Protein AF-A0A921FTU8-F1 (afdb_monomer)

Solvent-accessible surface area (backbone atoms only — not comparable to full-atom values): 65992 Å² total; per-residue (Å²): 130,92,87,84,84,87,83,89,87,84,89,86,88,87,86,82,91,85,81,86,84,86,82,91,87,78,94,83,91,87,80,87,89,80,90,78,90,86,86,88,88,89,86,81,83,89,83,89,82,88,87,81,86,85,82,85,90,82,89,89,85,85,90,85,89,83,91,80,90,80,89,87,92,84,90,87,83,90,84,88,86,88,88,89,90,85,87,83,89,81,88,86,88,88,86,87,87,86,80,88,88,82,90,81,88,84,89,75,92,68,71,59,60,34,36,88,87,40,73,89,43,66,55,63,99,48,71,25,86,81,51,59,52,71,18,27,29,50,27,85,58,27,30,28,39,78,88,62,84,47,40,27,35,31,69,73,40,48,74,57,78,51,53,68,60,66,23,48,100,94,46,75,35,55,92,32,52,58,31,76,72,43,95,61,67,74,44,38,37,44,59,52,53,50,47,51,50,51,32,50,51,56,51,51,56,56,52,55,67,71,56,76,83,64,73,98,75,80,85,88,85,81,90,84,86,83,88,83,84,86,83,83,87,78,89,78,89,76,90,79,87,80,86,84,85,85,86,83,88,80,85,89,81,92,79,87,83,90,80,89,79,89,89,84,91,87,80,89,82,91,85,87,80,90,84,90,88,88,88,80,88,81,87,87,83,91,88,86,83,73,90,81,69,83,74,77,53,34,100,51,46,19,33,69,52,70,52,71,78,40,41,17,33,20,23,59,82,69,49,76,65,19,29,39,29,38,46,26,37,53,46,38,51,87,38,52,80,54,43,60,70,39,35,60,69,48,64,48,68,26,38,35,31,33,52,26,29,42,64,77,48,67,33,84,25,27,53,62,55,51,54,47,31,61,74,70,69,46,44,29,26,35,32,37,44,50,70,56,90,40,33,69,50,19,25,44,28,19,50,33,52,54,51,50,35,54,75,58,74,49,54,67,86,68,44,54,39,42,44,32,43,32,64,80,74,74,101,54,55,38,73,50,47,50,40,22,54,52,30,20,52,49,44,32,42,77,73,64,41,75,61,63,28,31,28,38,43,44,70,41,46,75,56,38,43,56,43,77,69,46,31,59,37,49,34,36,35,38,47,81,43,35,55,84,81,74,72,69,62,78,43,71,70,39,70,33,33,40,35,38,32,69,75,32,79,50,51,43,43,66,70,58,35,35,32,26,41,34,24,17,68,34,71,54,97,62,78,73,59,70,88,44,68,31,73,73,78,60,41,63,52,82,75,39,59,74,55,84,76,80,71,47,45,26,24,47,14,34,42,48,86,72,26,31,30,21,47,27,41,65,93,55,52,68,61,64,75,40,60,31,21,29,30,67,45,75,78,46,47,36,39,29,30,34,39,43,73,45,94,90,70,34,30,40,40,27,31,66,52,45,67,23,22,47,26,40,54,92,62,54,95,43,81,69,33,55,27,20,31,29,73,76,74,87,48,62,39,36,29,31,39,43,19,54,65,54,41,71,26,26,31,47,28,37,67,80,56,61,36,24,47,27,34,55,94,54,53,83,51,72,69,33,47,30,22,31,27,71,38,52,86,52,53,38,36,29,30,39,69,13,29,65,77,62,81,75,55,86,51,43,24,33,45,22,41,64,83,38,85,60,24,20,46,28,35,64,94,59,60,62,59,68,73,45,54,26,20,26,28,65,73,76,56,50,48,38,37,27,33,36,57,42,76,57,17,50,44,26,28,34,43,24,33,63,67,52,68,22,25,44,24,37,56,96,49,54,70,56,69,66,41,44,28,15,29,29,71,87,75,86,53,46,30,39,29,34,34,34,37,71,55,56,98,82,26,38,25,46,26,30,52,51,40,35,28,20,45,26,33,61,94,56,45,72,46,72,69,37,54,30,19,28,28,72,87,75,84,48,60,37,37,20,26,33,76,45,66,51,58,77,75,65,52,55,86,72,81,79,52,73,66,58,55,52,44,52,54,12,48,72,29,41,80,62,55,75,72,45,63,27,22,45,14,37,48,77,46,70,61,30,24,46,26,38,49,92,61,48,73,56,69,67,32,42,31,22,28,28,62,75,38,59,53,43,37,37,25,31,37,35,41,66,54,98,50,22,34,33,33,43,26,30,64,60,59,71,24,28,53,22,41,66,83,61,60,72,50,74,72,34,51,29,18,29,30,73,80,74,93,60,91,56,79,75,43,29,30,45,29,26,28,49,38,68,53,101,65,29,37,28,40,23,34,57,70,41,69,66,24,22,46,27,44,55,73,92,55,78,48,76,67,24,56,31,22,26,30,65,67,76,81,49,51,47,33,16,28,40,78,36,74,63,68,58,41,49,64,16,22,54,30,33,12,54,66,32,52,76,68,60,74,70,44,81,36,48,41,15,33,63,72,46,68,65,27,22,54,25,37,52,91,58,61,80,55,65,72,35,45,32,23,31,30,62,74,77,86,54,44,40,40,27,31,36,35,43,67,50,98,60,21,36,34,31,44,23,33,64,69,66,71,25,22,48,24,36,46,93,63,52,91,45,79,64,33,46,29,18,30,29,74,79,75,90,48,47,40,35,26,26,29,51,43,68,61,86,86,25,29,32,40,22,31,36,54,30,48,66,26,22,50,26,37,49,92,59,50,93,46,75,71,29,49,30,23,32,27,66,74,75,87,49,48,41,36,27,32,31,99

Radius of gyration: 46.79 Å; Cα contacts (8 Å, |Δi|>4): 2521; chains: 1; bounding box: 138×136×117 Å

Organism: NCBI:txid218139

pLDDT: mean 79.24, std 24.67, range [23.8, 98.69]

Secondary structure (DSSP, 8-state):
---------------------------------------------------------------------------------------------------------------TTB-SSSTTSBPPS---TTS-TTSEEEETTEEE-TTS--EEETTT-PBP--HHHH-BTTBPPPTTTTTTT-----EEHHHHHHHHHHHHHHHHHHHHHHHTTS--------------------------------------------------------------------------PPP-------TTS-EEEEETTEEEEE-TTS-EEEEEEEEEEEE-GGG-S--HHHHHHTT--EEEEEEEETTTEE-TTHHHHHHHHHHHT--EEEEEE---SSHHHHHHHHHHHHHHHHHTT--TTT-SSPEEEE--S----HHHHHHHHHHHHHHHHTTT---EEEEEEHHHHHTTT-SHHHHHHEEEEE--SSS------SSTT-EEEEEEEEEEEETTEEEEEEEEEEEESS--SSS--SSS--TTTT--GGGSPBP---SEEEEEEETGGGS-EEEE-GGG---TTEEPEEEE----GGGEEEEEE-TTS-EEEEETTT-PEEEEGGG---TTEEEEEE-----GGGEEEEEE-STT-EEEEETTSS-EEEEGGG---TTPBEEEE-----GGG-EEEEESS----SSEEEEEESS-TTEEEE-GGG---TTEEPEEEE----GGG-EEEEEEETTEEEEEETTT-PEEEEGGG--STT-BEEEE-----GGG-EEEEEEETTEEEEEETTT--EEE-GGG--STT-B-EEE----SGGG-EEEEEE-GGGGS-PPPPHHHHHHHHHHHHTTSS-SEEEEEEETTEEEEEEEEGGG--STTPBEEEEE----GGG-EEEEE-SSS-EEEEETTT--EEEETTSS--TTEEEEEEPPP---SGGGGGG-EEEEEETTEEEEEESS-TTEEEEE-GGG-STT-BEEEEE----GGGEEEEEPPP-HHHHHHHHHHHHTTSS-SEEE--EETTEEEEEEEEGGG--STTPBEEEEE----GGG-EEEEE-TT--EEEEETTT--EEEEGGG---TT-BEEEE-----GGG-EEEEEETTEEEEEESS-TTEEEEEGGG--STTEEEEEEE----GGG-EE-

Foldseek 3Di:
DDDDDDDDDDDDDDDDDDDDDDDDDDDDDDDDDDDDDDDDDDDDDDDDDDDDDDDDDDDDDDDDDDDDDDDDDDDDDDDDDDDDDDDDDDDDDDDDDDDDDDDDDDDDPQPLQAAPQGSPAGQAPAADPLDDQQWWDLANQWTAHPVRQWIAGGHHRDTDPPCQDQNDPVGGHDSCVSHVNDDDDTDGNNSSVVSVVVVVVVVVVVVVVVVPPDDPDDDDDDDDDDDDDDDDDDDDDDDDDDDDDDDDDDDDDDDDDDDDDDDDDDDDDDDDDDDDDDDDDDDDDDDDDDDDAAFDAAPQQFHWDADFPGIFTAFNVRHGQFHPWAKEWEDFCVQPQFPLVQLLVNRHQAYEYEQAEFLDGGGPCRLNVLVSCLVSVRAYEYEYEYPDQALVSLLSSLVSVVVSCVVSVHDLVSHLAAYEYEDDDDQDALVRVVSSVVSSQVSNVVRPNPRYAYEYEPVCCVHRNPDLVSLDRHAEYEDQHRHDPDDSNVDQFHWHKYQHDQQDDGGRGPGTITIIITWGNDDDPHTRPSPFDDPVVGDQLVPFDFDDDDFAKKFWAFPQLHRQKTWFQPPLDLDWPGFIAIAGFPLDQRRIWTWDQDPVRWTQIARRSNRWTFFQPVLDPDAFGTTITHHDDPDLRRTWTWGDLAQQKTWTHRSSGRWTWFFPVSDNDGGGGIGIHTDRSDSRRIIHIFHSPADADQAKWWKAQPVGRQWTWFQPPLDQDAPRFIFIDGPPLDLRRIWHWDDSHRQKTWIARRSNRFTFFFPPLDLDWFTTGTTHHDDSDLRRMWGWDDLPPQWIWTAGRSNRWTWFQVVLDNDHPRTITTHHPPSDSRRIIHIGDDDPVSNPDDDDDQLRVLLQLLQVQLVVDDFAKWQWAQLVDRQWTFFFPVLDLDFFGFTFIAGQQQDLRRMWGWDADPSNWIWTARRSRRWTWFQPVLAADAFRTIHTHHQDPDPDSSNQRRTWRFHQDPSATFTAGSRGSQWTFFFPPVDPYGGTGIGIHGDPPPSRRHTDIHDRDWFLRSLLSNLQVQLPVDDFDKDAWAFLLDRQKTFFFPVLDQDFVGFTAIAGDDPDLRRIWGWDADPSRWTATARRSHRWTFFFPPNDPDAFTFTHTHHDDPDQRRTWRWDDDDQWTATAGSRTSQWTFFFPVLDPDHGGTTHIHGDPPDSRRTIHD

Nearest PDB structures (foldseek):
  3pg0-assembly1_A  TM=9.796E-01  e=5.483E-13  synthetic construct
  4kru-assembly1_A  TM=9.065E-01  e=3.575E-11  Clostridium phage phiSM101
  5a6s-assembly1_A-2  TM=8.808E-01  e=1.657E-10  Clostridium phage phiCTP1
  4jz5-assembly1_A  TM=7.847E-01  e=6.551E-10  Listeria phage P40
  3vsf-assembly4_D  TM=4.181E-01  e=1.705E-11  Acetivibrio thermocellus ATCC 27405

Mean predicted aligned error: 22.76 Å

InterPro domains:
  IPR000772 Ricin B, lectin domain [PF14200] (589-677)
  IPR000772 Ricin B, lectin domain [PF14200] (684-776)
  IPR000772 Ricin B, lectin domain [PF14200] (783-836)
  IPR000772 Ricin B, lectin domain [PF14200] (864-941)
  IPR000772 Ricin B, lectin domain [PF14200] (1070-1157)
  IPR000772 Ricin B, lectin domain [SM00458] (553-690)
  IPR000772 Ricin B, lectin domain [SM00458] (699-836)
  IPR000772 Ricin B, lectin domain [SM00458] (867-1010)
  IPR000772 Ricin B, lectin domain [SM00458] (1034-1168)
  IPR002053 Glycoside hydrolase, family 25 [PF01183] (330-509)
  IPR002053 Glycoside hydrolase, family 25 [PS51904] (325-533)
  IPR017853 Glycoside hydrolase superfamily [SSF51445] (328-521)
  IPR035992 Ricin B-like lectins [SSF50370] (549-689)
  IPR035992 Ricin B-like lectins [SSF50370] (697-834)
  IPR035992 Ricin B-like lectins [SSF50370] (866-1009)
  IPR035992 Ricin B-like lectins [SSF50370] (1032-1168)

Structure (mmCIF, N/CA/C/O backbone):
data_AF-A0A921FTU8-F1
#
_entry.id   AF-A0A921FTU8-F1
#
loop_
_atom_site.group_PDB
_atom_site.id
_atom_site.type_symbol
_atom_site.label_atom_id
_atom_site.label_alt_id
_atom_site.label_comp_id
_atom_site.label_asym_id
_atom_site.label_entity_id
_atom_site.label_seq_id
_atom_site.pdbx_PDB_ins_code
_atom_site.Cartn_x
_atom_site.Cartn_y
_atom_site.Cartn_z
_atom_site.occupancy
_atom_site.B_iso_or_equiv
_atom_site.auth_seq_id
_atom_site.auth_comp_id
_atom_site.auth_asym_id
_atom_site.auth_atom_id
_atom_site.pdbx_PDB_model_num
ATOM 1 N N . MET A 1 1 ? -57.862 37.653 -20.161 1.00 36.50 1 MET A N 1
ATOM 2 C CA . MET A 1 1 ? -58.749 37.365 -21.316 1.00 36.50 1 MET A CA 1
ATOM 3 C C . MET A 1 1 ? -58.399 35.983 -21.881 1.00 36.50 1 MET A C 1
ATOM 5 O O . MET A 1 1 ? -57.249 35.609 -21.732 1.00 36.50 1 MET A O 1
ATOM 9 N N . VAL A 1 2 ? -59.371 35.253 -22.465 1.00 33.44 2 VAL A N 1
ATOM 10 C CA . VAL A 1 2 ? -59.263 34.396 -23.689 1.00 33.44 2 VAL A CA 1
ATOM 11 C C . VAL A 1 2 ? -57.941 33.604 -23.890 1.00 33.44 2 VAL A C 1
ATOM 13 O O . VAL A 1 2 ? -56.932 34.237 -24.154 1.00 33.44 2 VAL A O 1
ATOM 16 N N . ARG A 1 3 ? -57.821 32.259 -23.909 1.00 33.59 3 ARG A N 1
ATOM 17 C CA . ARG A 1 3 ? -58.668 31.028 -23.784 1.00 33.59 3 ARG A CA 1
ATOM 18 C C . ARG A 1 3 ? -57.742 29.907 -23.214 1.00 33.59 3 ARG A C 1
ATOM 20 O O . ARG A 1 3 ? -56.534 30.058 -23.312 1.00 33.59 3 ARG A O 1
ATOM 27 N N . GLY A 1 4 ? -58.173 28.763 -22.667 1.00 30.89 4 GLY A N 1
ATOM 28 C CA . GLY A 1 4 ? -59.513 28.198 -22.460 1.00 30.89 4 GLY A CA 1
ATOM 29 C C . GLY A 1 4 ? -59.489 26.964 -21.521 1.00 30.89 4 GLY A C 1
ATOM 30 O O . GLY A 1 4 ? -58.454 26.340 -21.323 1.00 30.89 4 GLY A O 1
ATOM 31 N N . LYS A 1 5 ? -60.639 26.666 -20.903 1.00 36.44 5 LYS A N 1
ATOM 32 C CA . LYS A 1 5 ? -60.862 25.777 -19.739 1.00 36.44 5 LYS A CA 1
ATOM 33 C C . LYS A 1 5 ? -60.859 24.249 -20.008 1.00 36.44 5 LYS A C 1
ATOM 35 O O . LYS A 1 5 ? -61.362 23.810 -21.028 1.00 36.44 5 LYS A O 1
ATOM 40 N N . HIS A 1 6 ? -60.442 23.497 -18.978 1.00 30.86 6 HIS A N 1
ATOM 41 C CA . HIS A 1 6 ? -61.008 22.253 -18.388 1.00 30.86 6 HIS A CA 1
ATOM 42 C C . HIS A 1 6 ? -61.635 21.083 -19.209 1.00 30.86 6 HIS A C 1
ATOM 44 O O . HIS A 1 6 ? -62.638 21.247 -19.885 1.00 30.86 6 HIS A O 1
ATOM 50 N N . ALA A 1 7 ? -61.199 19.869 -18.808 1.00 28.48 7 ALA A N 1
ATOM 51 C CA . ALA A 1 7 ? -61.987 18.665 -18.429 1.00 28.48 7 ALA A CA 1
ATOM 52 C C . ALA A 1 7 ? -62.509 17.613 -19.457 1.00 28.48 7 ALA A C 1
ATOM 54 O O . ALA A 1 7 ? -63.296 17.896 -20.347 1.00 28.48 7 ALA A O 1
ATOM 55 N N . LYS A 1 8 ? -62.095 16.351 -19.193 1.00 31.92 8 LYS A N 1
ATOM 56 C CA . LYS A 1 8 ? -62.858 15.079 -18.982 1.00 31.92 8 LYS A CA 1
ATOM 57 C C . LYS A 1 8 ? -64.395 15.051 -19.213 1.00 31.92 8 LYS A C 1
ATOM 59 O O . LYS A 1 8 ? -65.029 16.059 -18.919 1.00 31.92 8 LYS A O 1
ATOM 64 N N . PRO A 1 9 ? -65.031 13.852 -19.368 1.00 52.84 9 PRO A N 1
ATOM 65 C CA . PRO A 1 9 ? -64.531 12.513 -19.785 1.00 52.84 9 PRO A CA 1
ATOM 66 C C . PRO A 1 9 ? -65.474 11.767 -20.783 1.00 52.84 9 PRO A C 1
ATOM 68 O O . PRO A 1 9 ? -66.572 12.238 -21.048 1.00 52.84 9 PRO A O 1
ATOM 71 N N . SER A 1 10 ? -65.134 10.541 -21.228 1.00 27.03 10 SER A N 1
ATOM 72 C CA . SER A 1 10 ? -66.134 9.453 -21.382 1.00 27.03 10 SER A CA 1
ATOM 73 C C . SER A 1 10 ? -65.519 8.042 -21.484 1.00 27.03 10 SER A C 1
ATOM 75 O O . SER A 1 10 ? -64.324 7.876 -21.699 1.00 27.03 10 SER A O 1
ATOM 77 N N . GLN A 1 11 ? -66.387 7.058 -21.270 1.00 32.41 11 GLN A N 1
ATOM 78 C CA . GLN A 1 11 ? -66.238 5.612 -21.081 1.00 32.41 11 GLN A CA 1
ATOM 79 C C . GLN A 1 11 ? -65.786 4.872 -22.372 1.00 32.41 11 GLN A C 1
ATOM 81 O O . GLN A 1 11 ? -65.835 5.418 -23.467 1.00 32.41 11 GLN A O 1
ATOM 86 N N . THR A 1 12 ? -65.308 3.624 -22.320 1.00 29.28 12 THR A N 1
ATOM 87 C CA . 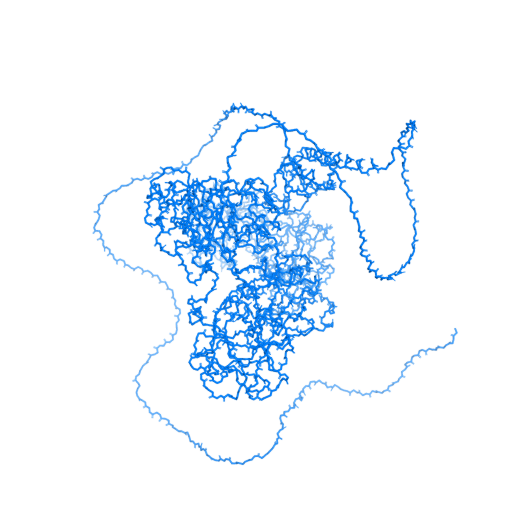THR A 1 12 ? -66.148 2.425 -22.093 1.00 29.28 12 THR A CA 1
ATOM 88 C C . THR A 1 12 ? -65.446 1.376 -21.220 1.00 29.28 12 THR A C 1
ATOM 90 O O . THR A 1 12 ? -64.222 1.342 -21.121 1.00 29.28 12 THR A O 1
ATOM 93 N N . VAL A 1 13 ? -66.240 0.554 -20.530 1.00 30.91 13 VAL A N 1
ATOM 94 C CA . VAL A 1 13 ? -65.801 -0.444 -19.546 1.00 30.91 13 VAL A CA 1
ATOM 95 C C . VAL A 1 13 ? -65.739 -1.832 -20.173 1.00 30.91 13 VAL A C 1
ATOM 97 O O . VAL A 1 13 ? -66.721 -2.262 -20.763 1.00 30.91 13 VAL A O 1
ATOM 100 N N . GLU A 1 14 ? -64.687 -2.593 -19.870 1.00 29.75 14 GLU A N 1
ATOM 101 C CA . GLU A 1 14 ? -64.863 -4.025 -19.619 1.00 29.75 14 GLU A CA 1
ATOM 102 C C . GLU A 1 14 ? -63.946 -4.503 -18.480 1.00 29.75 14 GLU A C 1
ATOM 104 O O . GLU A 1 14 ? -62.879 -3.937 -18.230 1.00 29.75 14 GLU A O 1
ATOM 109 N N . LYS A 1 15 ? -64.403 -5.500 -17.717 1.00 32.59 15 LYS A N 1
ATOM 110 C CA . LYS A 1 15 ? -63.684 -6.090 -16.576 1.00 32.59 15 LYS A CA 1
ATOM 111 C C . LYS A 1 15 ? -63.293 -7.522 -16.929 1.00 32.59 15 LYS A C 1
ATOM 113 O O . LYS A 1 15 ? -64.138 -8.245 -17.434 1.00 32.59 15 LYS A O 1
ATOM 118 N N . VAL A 1 16 ? -62.118 -7.975 -16.481 1.00 28.56 16 VAL A N 1
ATOM 119 C CA . VAL A 1 16 ? -61.953 -9.073 -15.495 1.00 28.56 16 VAL A CA 1
ATOM 120 C C . VAL A 1 16 ? -60.464 -9.431 -15.333 1.00 28.56 16 VAL A C 1
ATOM 122 O O . VAL A 1 16 ? -59.635 -9.211 -16.209 1.00 28.56 16 VAL A O 1
ATOM 125 N N . LYS A 1 17 ? -60.128 -9.938 -14.142 1.00 29.72 17 LYS A N 1
ATOM 126 C CA . LYS A 1 17 ? -58.794 -10.343 -13.678 1.00 29.72 17 LYS A CA 1
ATOM 127 C C . LYS A 1 17 ? -58.061 -11.287 -14.651 1.00 29.72 17 LYS A C 1
ATOM 129 O O . LYS A 1 17 ? -58.633 -12.289 -15.074 1.00 29.72 17 LYS A O 1
ATOM 134 N N . LYS A 1 18 ? -56.743 -11.102 -14.794 1.00 27.44 18 LYS A N 1
ATOM 135 C CA . LYS A 1 18 ? -55.792 -12.218 -14.949 1.00 27.44 18 LYS A CA 1
ATOM 136 C C . LYS A 1 18 ? -54.657 -12.101 -13.934 1.00 27.44 18 LYS A C 1
ATOM 138 O O . LYS A 1 18 ? -53.816 -11.214 -14.023 1.00 27.44 18 LYS A O 1
ATOM 143 N N . THR A 1 19 ? -54.649 -13.020 -12.977 1.00 29.17 19 THR A N 1
ATOM 144 C CA . THR A 1 19 ? -53.510 -13.329 -12.105 1.00 29.17 19 THR A CA 1
ATOM 145 C C . THR A 1 19 ? -52.783 -14.557 -12.639 1.00 29.17 19 THR A C 1
ATOM 147 O O . THR A 1 19 ? -53.428 -15.584 -12.831 1.00 29.17 19 THR A O 1
ATOM 150 N N . SER A 1 20 ? -51.455 -14.456 -12.736 1.00 26.62 20 SER A N 1
ATOM 151 C CA . SER A 1 20 ? -50.493 -15.573 -12.709 1.00 26.62 20 SER A CA 1
ATOM 152 C C . SER A 1 20 ? -50.451 -16.571 -13.886 1.00 26.62 20 SER A C 1
ATOM 154 O O . SER A 1 20 ? -51.373 -16.703 -14.682 1.00 26.62 20 SER A O 1
ATOM 156 N N . THR A 1 21 ? -49.335 -17.316 -13.896 1.00 26.84 21 THR A N 1
ATOM 157 C CA . THR A 1 21 ? -49.123 -18.633 -14.534 1.00 26.84 21 THR A CA 1
ATOM 158 C C . THR A 1 21 ? -48.670 -18.673 -16.009 1.00 26.84 21 THR A C 1
ATOM 160 O O . THR A 1 21 ? -49.468 -18.746 -16.932 1.00 26.84 21 THR A O 1
ATOM 163 N N . VAL A 1 22 ? -47.338 -18.749 -16.165 1.00 32.06 22 VAL A N 1
ATOM 164 C CA . VAL A 1 22 ? -46.559 -19.577 -17.121 1.00 32.06 22 VAL A CA 1
ATOM 165 C C . VAL A 1 22 ? -46.894 -19.523 -18.629 1.00 32.06 22 VAL A C 1
ATOM 167 O O . VAL A 1 22 ? -47.724 -20.279 -19.120 1.00 32.06 22 VAL A O 1
ATOM 170 N N . LEU A 1 23 ? -46.049 -18.805 -19.382 1.00 25.78 23 LEU A N 1
ATOM 171 C CA . LEU A 1 23 ? -45.351 -19.342 -20.569 1.00 25.78 23 LEU A CA 1
ATOM 172 C C . LEU A 1 23 ? -43.837 -19.254 -20.259 1.00 25.78 23 LEU A C 1
ATOM 174 O O . LEU A 1 23 ? -43.422 -18.260 -19.669 1.00 25.78 23 LEU A O 1
ATOM 178 N N . ALA A 1 24 ? -42.945 -20.223 -20.493 1.00 28.45 24 ALA A N 1
ATOM 179 C CA . ALA A 1 24 ? -42.876 -21.346 -21.441 1.00 28.45 24 ALA A CA 1
ATOM 180 C C . ALA A 1 24 ? -42.549 -20.938 -22.893 1.00 28.45 24 ALA A C 1
ATOM 182 O O . ALA A 1 24 ? -43.434 -20.625 -23.683 1.00 28.45 24 ALA A O 1
ATOM 183 N N . ALA A 1 25 ? -41.257 -21.000 -23.232 1.00 26.69 25 ALA A N 1
ATOM 184 C CA . ALA A 1 25 ? -40.729 -21.012 -24.596 1.00 26.69 25 ALA A CA 1
ATOM 185 C C . ALA A 1 25 ? -39.486 -21.924 -24.619 1.00 26.69 25 ALA A C 1
ATOM 187 O O . ALA A 1 25 ? -38.458 -21.599 -24.026 1.00 26.69 25 ALA A O 1
ATOM 188 N N . THR A 1 26 ? -39.611 -23.099 -25.235 1.00 27.11 26 THR A N 1
ATOM 189 C CA . THR A 1 26 ? -38.604 -24.179 -25.236 1.00 27.11 26 THR A CA 1
ATOM 190 C C . THR A 1 26 ? -38.064 -24.404 -26.659 1.00 27.11 26 THR A C 1
ATOM 192 O O . THR A 1 26 ? -38.612 -23.876 -27.622 1.00 27.11 26 THR A O 1
ATOM 195 N N . PHE A 1 27 ? -36.964 -25.154 -26.786 1.00 30.55 27 PHE A N 1
ATOM 196 C CA . PHE A 1 27 ? -36.264 -25.498 -28.033 1.00 30.55 27 PHE A CA 1
ATOM 197 C C . PHE A 1 27 ? -37.145 -25.894 -29.239 1.00 30.55 27 PHE A C 1
ATOM 199 O O . PHE A 1 27 ? -38.033 -26.732 -29.114 1.00 30.55 27 PHE A O 1
ATOM 206 N N . ALA A 1 28 ? -36.730 -25.438 -30.427 1.00 27.09 28 ALA A N 1
ATOM 207 C CA . ALA A 1 28 ? -36.763 -26.167 -31.707 1.00 27.09 28 ALA A CA 1
ATOM 208 C C . ALA A 1 28 ? -35.617 -25.596 -32.585 1.00 27.09 28 ALA A C 1
ATOM 210 O O . ALA A 1 28 ? -35.486 -24.376 -32.630 1.00 27.09 28 ALA A O 1
ATOM 211 N N . THR A 1 29 ? -34.626 -26.292 -33.167 1.00 30.00 29 THR A N 1
ATOM 212 C CA . THR A 1 29 ? -34.430 -27.610 -33.830 1.00 30.00 29 THR A CA 1
ATOM 213 C C . THR A 1 29 ? -34.691 -27.644 -35.337 1.00 30.00 29 THR A C 1
ATOM 215 O O . THR A 1 29 ? -35.775 -27.299 -35.795 1.00 30.00 29 THR A O 1
ATOM 218 N N . GLY A 1 30 ? -33.719 -28.191 -36.079 1.00 26.28 30 GLY A N 1
ATOM 219 C CA . GLY A 1 30 ? -33.867 -28.659 -37.459 1.00 26.28 30 GLY A CA 1
ATOM 220 C C . GLY A 1 30 ? -32.517 -28.987 -38.130 1.00 26.28 30 GLY A C 1
ATOM 221 O O . GLY A 1 30 ? -31.570 -28.240 -37.918 1.00 26.28 30 GLY A O 1
ATOM 222 N N . VAL A 1 31 ? -32.349 -30.032 -38.955 1.00 29.80 31 VAL A N 1
ATOM 223 C CA . VAL A 1 31 ? -32.977 -31.378 -38.988 1.00 29.80 31 VAL A CA 1
ATOM 224 C C . VAL A 1 31 ? -32.128 -32.305 -39.902 1.00 29.80 31 VAL A C 1
ATOM 226 O O . VAL A 1 31 ? -31.289 -31.802 -40.640 1.00 29.80 31 VAL A O 1
ATOM 229 N N . MET A 1 32 ? -32.378 -33.627 -39.884 1.00 26.28 32 MET A N 1
ATOM 230 C CA . MET A 1 32 ? -31.685 -34.723 -40.623 1.00 26.28 32 MET A CA 1
ATOM 231 C C . MET A 1 32 ? -30.337 -35.162 -39.991 1.00 26.28 32 MET A C 1
ATOM 233 O O . MET A 1 32 ? -29.458 -34.330 -39.820 1.00 26.28 32 MET A O 1
ATOM 237 N N . ALA A 1 33 ? -30.147 -36.379 -39.442 1.00 29.17 33 ALA A N 1
ATOM 238 C CA . ALA A 1 33 ? -30.279 -37.783 -39.928 1.00 29.17 33 ALA A CA 1
ATOM 239 C C . ALA A 1 33 ? -28.901 -38.355 -40.385 1.00 29.17 33 ALA A C 1
ATOM 241 O O . ALA A 1 33 ? -28.034 -37.569 -40.739 1.00 29.17 33 ALA A O 1
ATOM 242 N N . VAL A 1 34 ? -28.561 -39.660 -40.353 1.00 29.17 34 VAL A N 1
ATOM 243 C CA . VAL A 1 34 ? -29.310 -40.942 -40.248 1.00 29.17 34 VAL A CA 1
ATOM 244 C C . VAL A 1 34 ? -28.485 -41.983 -39.433 1.00 29.17 34 VAL A C 1
ATOM 246 O O . VAL A 1 34 ? -27.263 -41.953 -39.519 1.00 29.17 34 VAL A O 1
ATOM 249 N N . SER A 1 35 ? -29.132 -42.974 -38.784 1.00 31.03 35 SER A N 1
ATOM 250 C CA . SER A 1 35 ? -28.581 -44.279 -38.286 1.00 31.03 35 SER A CA 1
ATOM 251 C C . SER A 1 35 ? -27.466 -44.284 -37.205 1.00 31.03 35 SER A C 1
ATOM 253 O O . SER A 1 35 ? -26.648 -43.381 -37.142 1.00 31.03 35 SER A O 1
ATOM 255 N N . GLY A 1 36 ? -27.361 -45.292 -36.321 1.00 27.72 36 GLY A N 1
ATOM 256 C CA . GLY A 1 36 ? -28.199 -46.490 -36.134 1.00 27.72 36 GLY A CA 1
ATOM 257 C C . GLY A 1 36 ? -27.782 -47.363 -34.926 1.00 27.72 36 GLY A C 1
ATOM 258 O O . GLY A 1 36 ? -26.875 -47.011 -34.182 1.00 27.72 36 GLY A O 1
ATOM 259 N N . THR A 1 37 ? -28.483 -48.493 -34.756 1.00 31.53 37 THR A N 1
ATOM 260 C CA . THR A 1 37 ? -28.199 -49.677 -33.896 1.00 31.53 37 THR A CA 1
ATOM 261 C C . THR A 1 37 ? -26.712 -49.962 -33.613 1.00 31.53 37 THR A C 1
ATOM 263 O O . THR A 1 37 ? -25.901 -49.807 -34.517 1.00 31.53 37 THR A O 1
ATOM 266 N N . GLN A 1 38 ? -26.275 -50.499 -32.465 1.00 29.16 38 GLN A N 1
ATOM 267 C CA . GLN A 1 38 ? -26.924 -51.294 -31.390 1.00 29.16 38 GLN A CA 1
ATOM 268 C C . GLN A 1 38 ? -26.163 -51.023 -30.047 1.00 29.16 38 GLN A C 1
ATOM 270 O O . GLN A 1 38 ? -25.358 -50.099 -30.022 1.00 29.16 38 GLN A O 1
ATOM 275 N N . LEU A 1 39 ? -26.308 -51.682 -28.883 1.00 26.84 39 LEU A N 1
ATOM 276 C CA . LEU A 1 39 ? -26.994 -52.901 -28.393 1.00 26.84 39 LEU A CA 1
ATOM 277 C C . LEU A 1 39 ? -27.333 -52.705 -26.882 1.00 26.84 39 LEU A C 1
ATOM 279 O O . LEU A 1 39 ? -26.905 -51.714 -26.294 1.00 26.84 39 LEU A O 1
ATOM 283 N N . ALA A 1 40 ? -28.045 -53.636 -26.229 1.00 34.91 40 ALA A N 1
ATOM 284 C CA . ALA A 1 40 ? -28.282 -53.625 -24.774 1.00 34.91 40 ALA A CA 1
ATOM 285 C C . ALA A 1 40 ? -28.541 -55.033 -24.193 1.00 34.91 40 ALA A C 1
ATOM 287 O O . ALA A 1 40 ? -29.207 -55.833 -24.843 1.00 34.91 40 ALA A O 1
ATOM 288 N N . THR A 1 41 ? -28.103 -55.288 -22.950 1.00 27.31 41 THR A N 1
ATOM 289 C CA . THR A 1 41 ? -28.565 -56.391 -22.068 1.00 27.31 41 THR A CA 1
ATOM 290 C C . THR A 1 41 ? -28.171 -56.119 -20.611 1.00 27.31 41 THR A C 1
ATOM 292 O O . THR A 1 41 ? -27.098 -55.573 -20.367 1.00 27.31 41 THR A O 1
ATOM 295 N N . ALA A 1 42 ? -28.999 -56.540 -19.647 1.00 37.66 42 ALA A N 1
ATOM 296 C CA . ALA A 1 42 ? -28.696 -56.506 -18.211 1.00 37.66 42 ALA A CA 1
ATOM 297 C C . ALA A 1 42 ? -29.296 -57.730 -17.487 1.00 37.66 42 ALA A C 1
ATOM 299 O O . ALA A 1 42 ? -30.465 -58.047 -17.697 1.00 37.66 42 ALA A O 1
ATOM 300 N N . ALA A 1 43 ? -28.485 -58.406 -16.663 1.00 29.33 43 ALA A N 1
ATOM 301 C CA . ALA A 1 43 ? -28.788 -59.589 -15.838 1.00 29.33 43 ALA A CA 1
ATOM 302 C C . ALA A 1 43 ? -27.514 -59.963 -15.029 1.00 29.33 43 ALA A C 1
ATOM 304 O O . ALA A 1 43 ? -26.428 -59.608 -15.481 1.00 29.33 43 ALA A O 1
ATOM 305 N N . LEU A 1 44 ? -27.501 -60.726 -13.925 1.00 25.38 44 LEU A N 1
ATOM 306 C CA . LEU A 1 44 ? -28.399 -60.915 -12.764 1.00 25.38 44 LEU A CA 1
ATOM 307 C C . LEU A 1 44 ? -27.641 -61.815 -11.739 1.00 25.38 44 LEU A C 1
ATOM 309 O O . LEU A 1 44 ? -26.944 -62.722 -12.167 1.00 25.38 44 LEU A O 1
ATOM 313 N N . ALA A 1 45 ? -27.810 -61.578 -10.428 1.00 26.62 45 ALA A N 1
ATOM 314 C CA . ALA A 1 45 ? -27.563 -62.484 -9.274 1.00 26.62 45 ALA A CA 1
ATOM 315 C C . ALA A 1 45 ? -26.243 -63.316 -9.121 1.00 26.62 45 ALA A C 1
ATOM 317 O O . ALA A 1 45 ? -26.073 -64.313 -9.805 1.00 26.62 45 ALA A O 1
ATOM 318 N N . ALA A 1 46 ? -25.414 -62.946 -8.115 1.00 26.48 46 ALA A N 1
ATOM 319 C CA . ALA A 1 46 ? -25.005 -63.690 -6.876 1.00 26.48 46 ALA A CA 1
ATOM 320 C C . ALA A 1 46 ? -24.558 -65.198 -6.913 1.00 26.48 46 ALA A C 1
ATOM 322 O O . ALA A 1 46 ? -24.770 -65.846 -7.932 1.00 26.48 46 ALA A O 1
ATOM 323 N N . PRO A 1 47 ? -24.013 -65.823 -5.821 1.00 51.97 47 PRO A N 1
ATOM 324 C CA . PRO A 1 47 ? -23.724 -65.337 -4.448 1.00 51.97 47 PRO A CA 1
ATOM 325 C C . PRO A 1 47 ? -22.336 -65.744 -3.834 1.00 51.97 47 PRO A C 1
ATOM 327 O O . PRO A 1 47 ? -21.528 -66.381 -4.498 1.00 51.97 47 PRO A O 1
ATOM 330 N N . GLU A 1 48 ? -22.151 -65.441 -2.529 1.00 31.80 48 GLU A N 1
ATOM 331 C CA . GLU A 1 48 ? -21.280 -66.118 -1.516 1.00 31.80 48 GLU A CA 1
ATOM 332 C C . GLU A 1 48 ? -19.728 -66.052 -1.630 1.00 31.80 48 GLU A C 1
ATOM 334 O O . GLU A 1 48 ? -19.178 -65.962 -2.720 1.00 31.80 48 GLU A O 1
ATOM 339 N N . GLN A 1 49 ? -18.921 -66.061 -0.548 1.00 29.06 49 GLN A N 1
ATOM 340 C CA . GLN A 1 49 ? -19.146 -66.096 0.925 1.00 29.06 49 GLN A CA 1
ATOM 341 C C . GLN A 1 49 ? -18.515 -64.831 1.575 1.00 29.06 49 GLN A C 1
ATOM 343 O O . GLN A 1 49 ? -17.544 -64.302 1.044 1.00 29.06 49 GLN A O 1
ATOM 348 N N . ASP A 1 50 ? -19.099 -64.147 2.568 1.00 32.06 50 ASP A N 1
ATOM 349 C CA . ASP A 1 50 ? -19.399 -64.516 3.972 1.00 32.06 50 ASP A CA 1
ATOM 350 C C . ASP A 1 50 ? -18.134 -64.592 4.864 1.00 32.06 50 ASP A C 1
ATOM 352 O O . ASP A 1 50 ? -17.180 -65.278 4.512 1.00 32.06 50 ASP A O 1
ATOM 356 N N . ASN A 1 51 ? -18.009 -63.898 6.009 1.00 30.47 51 ASN A N 1
ATOM 357 C CA . ASN A 1 51 ? -18.905 -62.994 6.783 1.00 30.47 51 ASN A CA 1
ATOM 358 C C . ASN A 1 51 ? -18.047 -61.729 7.207 1.00 30.47 51 ASN A C 1
ATOM 360 O O . ASN A 1 51 ? -17.013 -61.508 6.585 1.00 30.47 51 ASN A O 1
ATOM 364 N N . HIS A 1 52 ? -18.294 -60.805 8.161 1.00 30.06 52 HIS A N 1
ATOM 365 C CA . HIS A 1 52 ? -19.225 -60.707 9.294 1.00 30.06 52 HIS A CA 1
ATOM 366 C C . HIS A 1 52 ? -19.570 -59.252 9.739 1.00 30.06 52 HIS A C 1
ATOM 368 O O . HIS A 1 52 ? -19.112 -58.269 9.164 1.00 30.06 52 HIS A O 1
ATOM 374 N N . VAL A 1 53 ? -20.422 -59.169 10.773 1.00 27.08 53 VAL A N 1
ATOM 375 C CA . VAL A 1 53 ? -20.739 -58.082 11.748 1.00 27.08 53 VAL A CA 1
ATOM 376 C C . VAL A 1 53 ? -19.783 -56.856 11.746 1.00 27.08 53 VAL A C 1
ATOM 378 O O . VAL A 1 53 ? -18.583 -57.039 11.904 1.00 27.08 53 VAL A O 1
ATOM 381 N N . ARG A 1 54 ? -20.195 -55.590 11.486 1.00 34.47 54 ARG A N 1
ATOM 382 C CA . ARG A 1 54 ? -21.170 -54.662 12.164 1.00 34.47 54 ARG A CA 1
ATOM 383 C C . ARG A 1 54 ? -20.704 -54.202 13.583 1.00 34.47 54 ARG A C 1
ATOM 385 O O . ARG A 1 54 ? -19.945 -54.919 14.206 1.00 34.47 54 ARG A O 1
ATOM 392 N N . THR A 1 55 ? -21.037 -53.035 14.171 1.00 29.12 55 THR A N 1
ATOM 393 C CA . THR A 1 55 ? -22.183 -52.094 14.026 1.00 29.12 55 THR A CA 1
ATOM 394 C C . THR A 1 55 ? -21.885 -50.697 14.663 1.00 29.12 55 THR A C 1
ATOM 396 O O . THR A 1 55 ? -21.108 -50.667 15.603 1.00 29.12 55 THR A O 1
ATOM 399 N N . VAL A 1 56 ? -22.562 -49.622 14.195 1.00 29.11 56 VAL A N 1
ATOM 400 C CA . VAL A 1 56 ? -22.884 -48.256 14.762 1.00 29.11 56 VAL A CA 1
ATOM 401 C C . VAL A 1 56 ? -21.914 -47.437 15.662 1.00 29.11 56 VAL A C 1
ATOM 403 O O . VAL A 1 56 ? -21.160 -47.951 16.475 1.00 29.11 56 VAL A O 1
ATOM 406 N N . ASP A 1 57 ? -22.051 -46.107 15.557 1.00 37.16 57 ASP A N 1
ATOM 407 C CA . ASP A 1 57 ? -21.526 -45.026 16.414 1.00 37.16 57 ASP A CA 1
ATOM 408 C C . ASP A 1 57 ? -22.035 -45.022 17.877 1.00 37.16 57 ASP A C 1
ATOM 410 O O . ASP A 1 57 ? -23.137 -45.505 18.137 1.00 37.16 57 ASP A O 1
ATOM 414 N N . VAL A 1 58 ? -21.306 -44.341 18.790 1.00 27.61 58 VAL A N 1
ATOM 415 C CA . VAL A 1 58 ? -21.780 -43.233 19.678 1.00 27.61 58 VAL A CA 1
ATOM 416 C C . VAL A 1 58 ? -20.656 -42.747 20.638 1.00 27.61 58 VAL A C 1
ATOM 418 O O . VAL A 1 58 ? -19.609 -43.372 20.772 1.00 27.61 58 VAL A O 1
ATOM 421 N N . GLN A 1 59 ? -20.853 -41.566 21.238 1.00 28.56 59 GLN A N 1
ATOM 422 C CA . GLN A 1 59 ? -20.035 -40.880 22.262 1.00 28.56 59 GLN A CA 1
ATOM 423 C C . GLN A 1 59 ? -19.743 -41.736 23.523 1.00 28.56 59 GLN A C 1
ATOM 425 O O . GLN A 1 59 ? -20.600 -42.531 23.890 1.00 28.56 59 GLN A O 1
ATOM 430 N N . GLN A 1 60 ? -18.643 -41.490 24.266 1.00 27.52 60 GLN A N 1
ATOM 431 C CA . GLN A 1 60 ? -18.656 -40.749 25.559 1.00 27.52 60 GLN A CA 1
ATOM 432 C C . GLN A 1 60 ? -17.270 -40.648 26.265 1.00 27.52 60 GLN A C 1
ATOM 434 O O . GLN A 1 60 ? -16.230 -40.842 25.640 1.00 27.52 60 GLN A O 1
ATOM 439 N N . GLU A 1 61 ? -17.261 -40.211 27.532 1.00 28.34 61 GLU A N 1
ATOM 440 C CA . GLU A 1 61 ? -16.155 -39.583 28.273 1.00 28.34 61 GLU A CA 1
ATOM 441 C C . GLU A 1 61 ? -15.378 -40.512 29.246 1.00 28.34 61 GLU A C 1
ATOM 443 O O . GLU A 1 61 ? -15.905 -41.497 29.752 1.00 28.34 61 GLU A O 1
ATOM 448 N N . SER A 1 62 ? -14.197 -40.031 29.672 1.00 29.33 62 SER A N 1
ATOM 449 C CA . SER A 1 62 ? -13.669 -40.062 31.063 1.00 29.33 62 SER A CA 1
ATOM 450 C C . SER A 1 62 ? -12.836 -41.249 31.640 1.00 29.33 62 SER A C 1
ATOM 452 O O . SER A 1 62 ? -13.328 -42.333 31.905 1.00 29.33 62 SER A O 1
ATOM 454 N N . VAL A 1 63 ? -11.577 -40.907 31.993 1.00 30.14 63 VAL A N 1
ATOM 455 C CA . VAL A 1 63 ? -10.955 -40.962 33.354 1.00 30.14 63 VAL A CA 1
ATOM 456 C C . VAL A 1 63 ? -10.481 -42.297 34.011 1.00 30.14 63 VAL A C 1
ATOM 458 O O . VAL A 1 63 ? -11.225 -43.252 34.156 1.00 30.14 63 VAL A O 1
ATOM 461 N N . ALA A 1 64 ? -9.258 -42.210 34.589 1.00 28.52 64 ALA A N 1
ATOM 462 C CA . ALA A 1 64 ? -8.665 -42.920 35.758 1.00 28.52 64 ALA A CA 1
ATOM 463 C C . ALA A 1 64 ? -7.670 -44.115 35.608 1.00 28.52 64 ALA A C 1
ATOM 465 O O . ALA A 1 64 ? -8.039 -45.237 35.303 1.00 28.52 64 ALA A O 1
ATOM 466 N N . GLN A 1 65 ? -6.417 -43.825 36.016 1.00 29.19 65 GLN A N 1
ATOM 467 C CA . GLN A 1 65 ? -5.518 -44.542 36.964 1.00 29.19 65 GLN A CA 1
ATOM 468 C C . GLN A 1 65 ? -5.240 -46.067 36.866 1.00 29.19 65 GLN A C 1
ATOM 470 O O . GLN A 1 65 ? -6.146 -46.866 37.054 1.00 29.19 65 GLN A O 1
ATOM 475 N N . GLN A 1 66 ? -3.946 -46.458 36.897 1.00 27.77 66 GLN A N 1
ATOM 476 C CA . GLN A 1 66 ? -3.245 -46.949 38.120 1.00 27.77 66 GLN A CA 1
ATOM 477 C C . GLN A 1 66 ? -1.735 -47.298 37.909 1.00 27.77 66 GLN A C 1
ATOM 479 O O . GLN A 1 66 ? -1.390 -47.880 36.894 1.00 27.77 66 GLN A O 1
ATOM 484 N N . GLN A 1 67 ? -0.885 -46.922 38.895 1.00 29.98 67 GLN A N 1
ATOM 485 C CA . GLN A 1 67 ? 0.200 -47.683 39.604 1.00 29.98 67 GLN A CA 1
ATOM 486 C C . GLN A 1 67 ? 1.299 -48.489 38.828 1.00 29.98 67 GLN A C 1
ATOM 488 O O . GLN A 1 67 ? 1.044 -49.007 37.755 1.00 29.98 67 GLN A O 1
ATOM 493 N N . SER A 1 68 ? 2.553 -48.692 39.303 1.00 28.86 68 SER A N 1
ATOM 494 C CA . SER A 1 68 ? 3.297 -48.264 40.527 1.00 28.86 68 SER A CA 1
ATOM 495 C C . SER A 1 68 ? 4.830 -48.540 40.468 1.00 28.86 68 SER A C 1
ATOM 497 O O . SER A 1 68 ? 5.224 -49.519 39.847 1.00 28.86 68 SER A O 1
ATOM 499 N N . ALA A 1 69 ? 5.620 -47.796 41.277 1.00 29.97 69 ALA A N 1
ATOM 500 C CA . ALA A 1 69 ? 6.974 -48.094 41.836 1.00 29.97 69 ALA A CA 1
ATOM 501 C C . ALA A 1 69 ? 8.215 -48.204 40.894 1.00 29.97 69 ALA A C 1
ATOM 503 O O . ALA A 1 69 ? 8.103 -48.672 39.771 1.00 29.97 69 ALA A O 1
ATOM 504 N N . GLY A 1 70 ? 9.447 -47.827 41.304 1.00 26.86 70 GLY A N 1
ATOM 505 C CA . GLY A 1 70 ? 9.890 -47.037 42.481 1.00 26.86 70 GLY A CA 1
ATOM 506 C C . GLY A 1 70 ? 11.415 -47.104 42.797 1.00 26.86 70 GLY A C 1
ATOM 507 O O . GLY A 1 70 ? 12.002 -48.139 42.523 1.00 26.86 70 GLY A O 1
ATOM 508 N N . VAL A 1 71 ? 11.981 -46.015 43.383 1.00 28.83 71 VAL A N 1
ATOM 509 C CA . VAL A 1 71 ? 13.025 -45.881 44.472 1.00 28.83 71 VAL A CA 1
ATOM 510 C C . VAL A 1 71 ? 14.352 -46.700 44.386 1.00 28.83 71 VAL A C 1
ATOM 512 O O . VAL A 1 71 ? 14.269 -47.863 44.006 1.00 28.83 71 VAL A O 1
ATOM 515 N N . PRO A 1 72 ? 15.567 -46.218 44.805 1.00 48.97 72 PRO A N 1
ATOM 516 C CA . PRO A 1 72 ? 15.968 -45.007 45.583 1.00 48.97 72 PRO A CA 1
ATOM 517 C C . PRO A 1 72 ? 16.904 -44.016 44.818 1.00 48.97 72 PRO A C 1
ATOM 519 O O . PRO A 1 72 ? 17.318 -44.334 43.708 1.00 48.97 72 PRO A O 1
ATOM 522 N N . ASP A 1 73 ? 17.282 -42.790 45.238 1.00 33.91 73 ASP A N 1
ATOM 523 C CA . ASP A 1 73 ? 17.210 -41.969 46.486 1.00 33.91 73 ASP A CA 1
ATOM 524 C C . ASP A 1 73 ? 18.543 -41.799 47.276 1.00 33.91 73 ASP A C 1
ATOM 526 O O . ASP A 1 73 ? 19.046 -42.797 47.783 1.00 33.91 73 ASP A O 1
ATOM 530 N N . VAL A 1 74 ? 19.066 -40.550 47.377 1.00 30.17 74 VAL A N 1
ATOM 531 C CA . VAL A 1 74 ? 19.780 -39.903 48.527 1.00 30.17 74 VAL A CA 1
ATOM 532 C C . VAL A 1 74 ? 19.807 -38.354 48.345 1.00 30.17 74 VAL A C 1
ATOM 534 O O . VAL A 1 74 ? 20.250 -37.871 47.306 1.00 30.17 74 VAL A O 1
ATOM 537 N N . ASP A 1 75 ? 19.360 -37.626 49.383 1.00 31.06 75 ASP A N 1
ATOM 538 C CA . ASP A 1 75 ? 19.676 -36.255 49.903 1.00 31.06 75 ASP A CA 1
ATOM 539 C C . ASP A 1 75 ? 20.820 -35.419 49.232 1.00 31.06 75 ASP A C 1
ATOM 541 O O . ASP A 1 75 ? 21.823 -35.985 48.805 1.00 31.06 75 ASP A O 1
ATOM 545 N N . SER A 1 76 ? 20.850 -34.069 49.154 1.00 30.42 76 SER A N 1
ATOM 546 C CA . SER A 1 76 ? 20.154 -32.956 49.860 1.00 30.42 76 SER A CA 1
ATOM 547 C C . SER A 1 76 ? 20.238 -31.621 49.030 1.00 30.42 76 SER A C 1
ATOM 549 O O . SER A 1 76 ? 20.784 -31.650 47.930 1.00 30.42 76 SER A O 1
ATOM 551 N N . THR A 1 77 ? 19.776 -30.390 49.373 1.00 30.41 77 THR A N 1
ATOM 552 C CA . THR A 1 77 ? 19.071 -29.784 50.539 1.00 30.41 77 THR A CA 1
ATOM 553 C C . THR A 1 77 ? 18.253 -28.510 50.151 1.00 30.41 77 THR A C 1
ATOM 555 O O . THR A 1 77 ? 18.614 -27.782 49.233 1.00 30.41 77 THR A O 1
ATOM 558 N N . LEU A 1 78 ? 17.210 -28.227 50.945 1.00 29.25 78 LEU A N 1
ATOM 559 C CA . LEU A 1 78 ? 16.559 -26.958 51.397 1.00 29.25 78 LEU A CA 1
ATOM 560 C C . LEU A 1 78 ? 17.363 -25.614 51.331 1.00 29.25 78 LEU A C 1
ATOM 562 O O . LEU A 1 78 ? 18.578 -25.656 51.489 1.00 29.25 78 LEU A O 1
ATOM 566 N N . ASN A 1 79 ? 16.805 -24.375 51.295 1.00 27.89 79 ASN A N 1
ATOM 567 C CA . ASN A 1 79 ? 15.463 -23.784 50.994 1.00 27.89 79 ASN A CA 1
ATOM 568 C C . ASN A 1 79 ? 15.574 -22.216 50.823 1.00 27.89 79 ASN A C 1
ATOM 570 O O . ASN A 1 79 ? 16.655 -21.684 51.072 1.00 27.89 79 ASN A O 1
ATOM 574 N N . PRO A 1 80 ? 14.513 -21.449 50.440 1.00 58.06 80 PRO A N 1
ATOM 575 C CA . PRO A 1 80 ? 14.527 -19.972 50.247 1.00 58.06 80 PRO A CA 1
ATOM 576 C C . PRO A 1 80 ? 13.989 -19.194 51.497 1.00 58.06 80 PRO A C 1
ATOM 578 O O . PRO A 1 80 ? 13.848 -19.850 52.533 1.00 58.06 80 PRO A O 1
ATOM 581 N N . PRO A 1 81 ? 13.709 -17.851 51.499 1.00 40.88 81 PRO A N 1
ATOM 582 C CA . PRO A 1 81 ? 12.527 -17.233 50.836 1.00 40.88 81 PRO A CA 1
ATOM 583 C C . PRO A 1 81 ? 12.678 -15.736 50.390 1.00 40.88 81 PRO A C 1
ATOM 585 O O . PRO A 1 81 ? 13.754 -15.148 50.439 1.00 40.88 81 PRO A O 1
ATOM 588 N N . ALA A 1 82 ? 11.565 -15.109 49.973 1.00 35.41 82 ALA A N 1
ATOM 589 C CA . ALA A 1 82 ? 11.329 -13.642 49.900 1.00 35.41 82 ALA A CA 1
ATOM 590 C C . ALA A 1 82 ? 10.604 -13.156 51.207 1.00 35.41 82 ALA A C 1
ATOM 592 O O . ALA A 1 82 ? 10.520 -13.995 52.109 1.00 35.41 82 ALA A O 1
ATOM 593 N N . PRO A 1 83 ? 10.008 -11.934 51.389 1.00 48.56 83 PRO A N 1
ATOM 594 C CA . PRO A 1 83 ? 9.795 -10.774 50.488 1.00 48.56 83 PRO A CA 1
ATOM 595 C C . PRO A 1 83 ? 9.886 -9.360 51.177 1.00 48.56 83 PRO A C 1
ATOM 597 O O . PRO A 1 83 ? 10.428 -9.218 52.269 1.00 48.56 83 PRO A O 1
ATOM 600 N N . SER A 1 84 ? 9.210 -8.346 50.595 1.00 26.42 84 SER A N 1
ATOM 601 C CA . SER A 1 84 ? 8.667 -7.099 51.215 1.00 26.42 84 SER A CA 1
ATOM 602 C C . SER A 1 84 ? 9.534 -5.813 51.267 1.00 26.42 84 SER A C 1
ATOM 604 O O . SER A 1 84 ? 10.602 -5.753 50.667 1.00 26.42 84 SER A O 1
ATOM 606 N N . SER A 1 85 ? 8.972 -4.724 51.826 1.00 34.94 85 SER A N 1
ATOM 607 C CA . SER A 1 85 ? 9.200 -3.323 51.401 1.00 34.94 85 SER A CA 1
ATOM 608 C C . SER A 1 85 ? 9.165 -2.274 52.529 1.00 34.94 85 SER A C 1
ATOM 610 O O . SER A 1 85 ? 8.284 -2.352 53.386 1.00 34.94 85 SER A O 1
ATOM 612 N N . THR A 1 86 ? 9.968 -1.202 52.436 1.00 28.53 86 THR A N 1
ATOM 613 C CA . THR A 1 86 ? 9.845 0.031 53.257 1.00 28.53 86 THR A CA 1
ATOM 614 C C . THR A 1 86 ? 10.322 1.302 52.525 1.00 28.53 86 THR A C 1
ATOM 616 O O . THR A 1 86 ? 11.035 1.236 51.528 1.00 28.53 86 THR A O 1
ATOM 619 N N . ASN A 1 87 ? 9.893 2.474 53.017 1.00 27.36 87 ASN A N 1
ATOM 620 C CA . ASN A 1 87 ? 10.192 3.812 52.476 1.00 27.36 87 ASN A CA 1
ATOM 621 C C . ASN A 1 87 ? 11.496 4.431 53.034 1.00 27.36 87 ASN A C 1
ATOM 623 O O . ASN A 1 87 ? 11.879 4.107 54.157 1.00 27.36 87 ASN A O 1
ATOM 627 N N . ARG A 1 88 ? 11.980 5.498 52.356 1.00 28.80 88 ARG A N 1
ATOM 628 C CA . ARG A 1 88 ? 12.050 6.910 52.854 1.00 28.80 88 ARG A CA 1
ATOM 629 C C . ARG A 1 88 ? 13.436 7.599 52.736 1.00 28.80 88 ARG A C 1
ATOM 631 O O . ARG A 1 88 ? 14.366 7.164 53.399 1.00 28.80 88 ARG A O 1
ATOM 638 N N . THR A 1 89 ? 13.473 8.778 52.075 1.00 24.89 89 THR A N 1
ATOM 639 C CA . THR A 1 89 ? 14.445 9.909 52.258 1.00 24.89 89 THR A CA 1
ATOM 640 C C . THR A 1 89 ? 15.951 9.626 51.974 1.00 24.89 89 THR A C 1
ATOM 642 O O . THR A 1 89 ? 16.361 8.478 51.974 1.00 24.89 89 THR A O 1
ATOM 645 N N . GLU A 1 90 ? 16.850 10.576 51.656 1.00 26.00 90 GLU A N 1
ATOM 646 C CA . GLU A 1 90 ? 16.790 12.049 51.523 1.00 26.00 90 GLU A CA 1
ATOM 647 C C . GLU A 1 90 ? 17.916 12.615 50.611 1.00 26.00 90 GLU A C 1
ATOM 649 O O . GLU A 1 90 ? 18.967 11.998 50.506 1.00 26.00 90 GLU A O 1
ATOM 654 N N . GLN A 1 91 ? 17.703 13.828 50.069 1.00 23.94 91 GLN A N 1
ATOM 655 C CA . GLN A 1 91 ? 18.687 14.875 49.682 1.00 23.94 91 GLN A CA 1
ATOM 656 C C . GLN A 1 91 ? 19.868 14.594 48.705 1.00 23.94 91 GLN A C 1
ATOM 658 O O . GLN A 1 91 ? 20.217 13.474 48.353 1.00 23.94 91 GLN A O 1
ATOM 663 N N . ALA A 1 92 ? 20.421 15.700 48.180 1.00 28.66 92 ALA A N 1
ATOM 664 C CA . ALA A 1 92 ? 21.428 15.774 47.111 1.00 28.66 92 ALA A CA 1
ATOM 665 C C . ALA A 1 92 ? 22.889 15.720 47.636 1.00 28.66 92 ALA A C 1
ATOM 667 O O . ALA A 1 92 ? 23.110 15.598 48.840 1.00 28.66 92 ALA A O 1
ATOM 668 N N . PRO A 1 93 ? 23.897 15.868 46.752 1.00 34.34 93 PRO A N 1
ATOM 669 C CA . PRO A 1 93 ? 24.408 17.233 46.564 1.00 34.34 93 PRO A CA 1
ATOM 670 C C . PRO A 1 93 ? 24.646 17.647 45.100 1.00 34.34 93 PRO A C 1
ATOM 672 O O . PRO A 1 93 ? 24.759 16.826 44.193 1.00 34.34 93 PRO A O 1
ATOM 675 N N . VAL A 1 94 ? 24.768 18.962 44.899 1.00 30.20 94 VAL A N 1
ATOM 676 C CA . VAL A 1 94 ? 25.223 19.603 43.657 1.00 30.20 94 VAL A CA 1
ATOM 677 C C . VAL A 1 94 ? 26.670 20.056 43.842 1.00 30.20 94 VAL A C 1
ATOM 679 O O . VAL A 1 94 ? 26.966 20.714 44.838 1.00 30.20 94 VAL A O 1
ATOM 682 N N . THR A 1 95 ? 27.534 19.830 42.850 1.00 26.42 95 THR A N 1
ATOM 683 C CA . THR A 1 95 ? 28.741 20.652 42.663 1.00 26.42 95 THR A CA 1
ATOM 684 C C . THR A 1 95 ? 29.090 20.803 41.187 1.00 26.42 95 THR A C 1
ATOM 686 O O . THR A 1 95 ? 29.022 19.861 40.402 1.00 26.42 95 THR A O 1
ATOM 689 N N . SER A 1 96 ? 29.457 22.025 40.819 1.00 26.50 96 SER A N 1
ATOM 690 C CA . SER A 1 96 ? 29.846 22.450 39.476 1.00 26.50 96 SER A CA 1
ATOM 691 C C . SER A 1 96 ? 31.359 22.423 39.277 1.00 26.50 96 SER A C 1
ATOM 693 O O . SER A 1 96 ? 32.099 22.706 40.217 1.00 26.50 96 SER A O 1
ATOM 695 N N . LEU A 1 97 ? 31.803 22.311 38.024 1.00 24.73 97 LEU A N 1
ATOM 696 C CA . LEU A 1 97 ? 32.993 23.028 37.563 1.00 24.73 97 LEU A CA 1
ATOM 697 C C . LEU A 1 97 ? 32.682 23.741 36.245 1.00 24.73 97 LEU A C 1
ATOM 699 O O . LEU A 1 97 ? 32.188 23.137 35.297 1.00 24.73 97 LEU A O 1
ATOM 703 N N . GLN A 1 98 ? 32.958 25.041 36.216 1.00 25.02 98 GLN A N 1
ATOM 704 C CA . GLN A 1 98 ? 32.997 25.853 35.003 1.00 25.02 98 GLN A CA 1
ATOM 705 C C . GLN A 1 98 ? 34.448 25.905 34.520 1.00 25.02 98 GLN A C 1
ATOM 707 O O . GLN A 1 98 ? 35.337 25.985 35.363 1.00 25.02 98 GLN A O 1
ATOM 712 N N . GLN A 1 99 ? 34.675 26.008 33.208 1.00 25.44 99 GLN A N 1
ATOM 713 C CA . GLN A 1 99 ? 35.448 27.132 32.665 1.00 25.44 99 GLN A CA 1
ATOM 714 C C . GLN A 1 99 ? 35.317 27.250 31.136 1.00 25.44 99 GLN A C 1
ATOM 716 O O . GLN A 1 99 ? 35.497 26.285 30.407 1.00 25.44 99 GLN A O 1
ATOM 721 N N . GLN A 1 100 ? 34.948 28.464 30.713 1.00 25.84 100 GLN A N 1
ATOM 722 C CA . GLN A 1 100 ? 35.567 29.274 29.652 1.00 25.84 100 GLN A CA 1
ATOM 723 C C . GLN A 1 100 ? 36.149 28.561 28.413 1.00 25.84 100 GLN A C 1
ATOM 725 O O . GLN A 1 100 ? 37.146 27.857 28.510 1.00 25.84 100 GLN A O 1
ATOM 730 N N . ASP A 1 101 ? 35.684 28.964 27.225 1.00 25.38 101 ASP A N 1
ATOM 731 C CA . ASP A 1 101 ? 36.326 30.123 26.579 1.00 25.38 101 ASP A CA 1
ATOM 732 C C . ASP A 1 101 ? 35.340 30.904 25.682 1.00 25.38 101 ASP A C 1
ATOM 734 O O . ASP A 1 101 ? 34.217 30.445 25.457 1.00 25.38 101 ASP A O 1
ATOM 738 N N . ALA A 1 102 ? 35.719 32.096 25.207 1.00 26.25 102 ALA A N 1
ATOM 739 C CA . ALA A 1 102 ? 34.884 32.928 24.337 1.00 26.25 102 ALA A CA 1
ATOM 740 C C . ALA A 1 102 ? 35.688 33.833 23.382 1.00 26.25 102 ALA A C 1
ATOM 742 O O . ALA A 1 102 ? 36.617 34.523 23.797 1.00 26.25 102 ALA A O 1
ATOM 743 N N . SER A 1 103 ? 35.188 33.961 22.141 1.00 27.92 103 SER A N 1
ATOM 744 C CA . SER A 1 103 ? 35.647 34.884 21.077 1.00 27.92 103 SER A CA 1
ATOM 745 C C . SER A 1 103 ? 37.005 34.520 20.411 1.00 27.92 103 SER A C 1
ATOM 747 O O . SER A 1 103 ? 37.823 33.849 21.020 1.00 27.92 103 SER A O 1
ATOM 749 N N . GLN A 1 104 ? 37.308 34.848 19.143 1.00 28.08 104 GLN A N 1
ATOM 750 C CA . GLN A 1 104 ? 36.629 35.708 18.157 1.00 28.08 104 GLN A CA 1
ATOM 751 C C . GLN A 1 104 ? 36.475 35.079 16.746 1.00 28.08 104 GLN A C 1
ATOM 753 O O . GLN A 1 104 ? 37.250 34.234 16.309 1.00 28.08 104 GLN A O 1
ATOM 758 N N . SER A 1 105 ? 35.458 35.593 16.044 1.00 29.53 105 SER A N 1
ATOM 759 C CA . SER A 1 105 ? 35.274 35.804 14.588 1.00 29.53 105 SER A CA 1
ATOM 760 C C . SER A 1 105 ? 36.535 35.919 13.701 1.00 29.53 105 SER A C 1
ATOM 762 O O . SER A 1 105 ? 37.573 36.344 14.187 1.00 29.53 105 SER A O 1
ATOM 764 N N . GLN A 1 106 ? 36.519 35.744 12.367 1.00 30.70 106 GLN A N 1
ATOM 765 C CA . GLN A 1 106 ? 35.505 35.369 11.348 1.00 30.70 106 GLN A CA 1
ATOM 766 C C . GLN A 1 106 ? 36.283 34.982 10.056 1.00 30.70 106 GLN A C 1
ATOM 768 O O . GLN A 1 106 ? 37.414 35.416 9.862 1.00 30.70 106 GLN A O 1
ATOM 773 N N . SER A 1 107 ? 35.763 34.205 9.103 1.00 28.77 107 SER A N 1
ATOM 774 C CA . SER A 1 107 ? 34.798 34.729 8.124 1.00 28.77 107 SER A CA 1
ATOM 775 C C . SER A 1 107 ? 34.224 33.621 7.229 1.00 28.77 107 SER A C 1
ATOM 777 O O . SER A 1 107 ? 34.851 33.158 6.282 1.00 28.77 107 SER A O 1
ATOM 779 N N . ALA A 1 108 ? 32.971 33.254 7.487 1.00 32.00 108 ALA A N 1
ATOM 780 C CA . ALA A 1 108 ? 32.101 32.620 6.505 1.00 32.00 108 ALA A CA 1
ATOM 781 C C . ALA A 1 108 ? 30.937 33.578 6.234 1.00 32.00 108 ALA A C 1
ATOM 783 O O . ALA A 1 108 ? 30.374 34.139 7.176 1.00 32.00 108 ALA A O 1
ATOM 784 N N . GLN A 1 109 ? 30.548 33.766 4.969 1.00 34.97 109 GLN A N 1
ATOM 785 C CA . GLN A 1 109 ? 29.297 34.458 4.645 1.00 34.97 109 GLN A CA 1
ATOM 786 C C . GLN A 1 109 ? 28.122 33.518 4.938 1.00 34.97 109 GLN A C 1
ATOM 788 O O . GLN A 1 109 ? 27.599 32.841 4.055 1.00 34.97 109 GLN A O 1
ATOM 793 N N . ALA A 1 110 ? 27.749 33.443 6.217 1.00 42.47 110 ALA A N 1
ATOM 794 C CA . ALA A 1 110 ? 26.611 32.666 6.682 1.00 42.47 110 ALA A CA 1
ATOM 795 C C . ALA A 1 110 ? 25.318 33.151 6.010 1.00 42.47 110 ALA A C 1
ATOM 797 O O . ALA A 1 110 ? 25.093 34.352 5.834 1.00 42.47 110 ALA A O 1
ATOM 798 N N . ASN A 1 111 ? 24.449 32.210 5.650 1.00 49.72 111 ASN A N 1
ATOM 799 C CA . ASN A 1 111 ? 23.170 32.514 5.025 1.00 49.72 111 ASN A CA 1
ATOM 800 C C . ASN A 1 111 ? 22.201 33.028 6.107 1.00 49.72 111 ASN A C 1
ATOM 802 O O . ASN A 1 111 ? 21.557 32.224 6.773 1.00 49.72 111 ASN A O 1
ATOM 806 N N . HIS A 1 112 ? 22.131 34.352 6.300 1.00 55.66 112 HIS A N 1
ATOM 807 C CA . HIS A 1 112 ? 21.486 35.036 7.443 1.00 55.66 112 HIS A CA 1
ATOM 808 C C . HIS A 1 112 ? 19.975 34.759 7.628 1.00 55.66 112 HIS A C 1
ATOM 810 O O . HIS A 1 112 ? 19.376 35.252 8.575 1.00 55.66 112 HIS A O 1
ATOM 816 N N . ASN A 1 113 ? 19.352 33.967 6.754 1.00 62.28 113 ASN A N 1
ATOM 817 C CA . ASN A 1 113 ? 17.932 33.615 6.795 1.00 62.28 113 ASN A CA 1
ATOM 818 C C . ASN A 1 113 ? 17.685 32.219 7.413 1.00 62.28 113 ASN A C 1
ATOM 820 O O . ASN A 1 113 ? 16.663 31.600 7.126 1.00 62.28 113 ASN A O 1
ATOM 824 N N . MET A 1 114 ? 18.622 31.695 8.207 1.00 64.56 114 MET A N 1
ATOM 825 C CA . MET A 1 114 ? 18.596 30.361 8.827 1.00 64.56 114 MET A CA 1
ATOM 826 C C . MET A 1 114 ? 18.945 30.487 10.316 1.00 64.56 114 MET A C 1
ATOM 828 O O . MET A 1 114 ? 19.748 31.352 10.659 1.00 64.56 114 MET A O 1
ATOM 832 N N . TYR A 1 115 ? 18.403 29.623 11.180 1.00 62.91 115 TYR A N 1
ATOM 833 C CA . TYR A 1 115 ? 18.780 29.620 12.603 1.00 62.91 115 TYR A CA 1
ATOM 834 C C . TYR A 1 115 ? 20.260 29.253 12.790 1.00 62.91 115 TYR A C 1
ATOM 836 O O . TYR A 1 115 ? 20.719 28.310 12.141 1.00 62.91 115 TYR A O 1
ATOM 844 N N . GLU A 1 116 ? 20.983 29.878 13.727 1.00 59.53 116 GLU A N 1
ATOM 845 C CA . GLU A 1 116 ? 22.379 29.478 14.011 1.00 59.53 116 GLU A CA 1
ATOM 846 C C . GLU A 1 116 ? 22.458 28.034 14.551 1.00 59.53 116 GLU A C 1
ATOM 848 O O . GLU A 1 116 ? 23.292 27.241 14.115 1.00 59.53 116 GLU A O 1
ATOM 853 N N . GLU A 1 117 ? 21.525 27.655 15.429 1.00 64.75 117 GLU A N 1
ATOM 854 C CA . GLU A 1 117 ? 21.460 26.321 16.052 1.00 64.75 117 GLU A CA 1
ATOM 855 C C . GLU A 1 117 ? 20.757 25.263 15.174 1.00 64.75 117 GLU A C 1
ATOM 857 O O . GLU A 1 117 ? 20.975 24.062 15.334 1.00 64.75 117 GLU A O 1
ATOM 862 N N . ASN A 1 118 ? 19.951 25.688 14.192 1.00 70.44 118 ASN A N 1
ATOM 863 C CA . ASN A 1 118 ? 19.320 24.814 13.191 1.00 70.44 118 ASN A CA 1
ATOM 864 C C . ASN A 1 118 ? 19.640 25.287 11.753 1.00 70.44 118 ASN A C 1
ATOM 866 O O . ASN A 1 118 ? 18.715 25.586 10.991 1.00 70.44 118 ASN A O 1
ATOM 870 N N . PRO A 1 119 ? 20.914 25.283 11.305 1.00 59.81 119 PRO A N 1
ATOM 871 C CA . PRO A 1 119 ? 21.365 25.948 10.068 1.00 59.81 119 PRO A CA 1
ATOM 872 C C . PRO A 1 119 ? 20.882 25.297 8.757 1.00 59.81 119 PRO A C 1
ATOM 874 O O . PRO A 1 119 ? 21.318 25.655 7.665 1.00 59.81 119 PRO A O 1
ATOM 877 N N . THR A 1 120 ? 19.968 24.325 8.842 1.00 67.06 120 THR A N 1
ATOM 878 C CA . THR A 1 120 ? 19.288 23.684 7.703 1.00 67.06 120 THR A CA 1
ATOM 879 C C . THR A 1 120 ? 17.776 23.938 7.673 1.00 67.06 120 THR A C 1
ATOM 881 O O . THR A 1 120 ? 17.089 23.417 6.790 1.00 67.06 120 THR A O 1
ATOM 884 N N . VAL A 1 121 ? 17.250 24.759 8.590 1.00 69.56 121 VAL A N 1
ATOM 885 C CA . VAL A 1 121 ? 15.866 25.248 8.571 1.00 69.56 121 VAL A CA 1
ATOM 886 C C . VAL A 1 121 ? 15.870 26.781 8.461 1.00 69.56 121 VAL A C 1
ATOM 888 O O . VAL A 1 121 ? 16.648 27.423 9.169 1.00 69.56 121 VAL A O 1
ATOM 891 N N . PRO A 1 122 ? 15.060 27.382 7.569 1.00 78.44 122 PRO A N 1
ATOM 892 C CA . PRO A 1 122 ? 14.938 28.834 7.485 1.00 78.44 122 PRO A CA 1
ATOM 893 C C . PRO A 1 122 ? 14.365 29.448 8.762 1.00 78.44 122 PRO A C 1
ATOM 895 O O . PRO A 1 122 ? 13.542 28.821 9.428 1.00 78.44 122 PRO A O 1
ATOM 898 N N . LEU A 1 123 ? 14.742 30.696 9.043 1.00 81.06 123 LEU A N 1
ATOM 899 C CA . LEU A 1 123 ? 14.007 31.551 9.973 1.00 81.06 123 LEU A CA 1
ATOM 900 C C . LEU A 1 123 ? 12.553 31.711 9.482 1.00 81.06 123 LEU A C 1
ATOM 902 O O . LEU A 1 123 ? 12.326 31.762 8.268 1.00 81.06 123 LEU A O 1
ATOM 906 N N . PRO A 1 124 ? 11.564 31.800 10.387 1.00 84.56 124 PRO A N 1
ATOM 907 C CA . PRO A 1 124 ? 10.166 31.923 9.997 1.00 84.56 124 PRO A CA 1
ATOM 908 C C . PRO A 1 124 ? 9.902 33.325 9.435 1.00 84.56 124 PRO A C 1
ATOM 910 O O . PRO A 1 124 ? 10.481 34.305 9.896 1.00 84.56 124 PRO A O 1
ATOM 913 N N . GLU A 1 125 ? 8.987 33.455 8.470 1.00 80.12 125 GLU A N 1
ATOM 914 C CA . GLU A 1 125 ? 8.656 34.764 7.872 1.00 80.12 125 GLU A CA 1
ATOM 915 C C . GLU A 1 125 ? 8.052 35.747 8.894 1.00 80.12 125 GLU A C 1
ATOM 917 O O . GLU A 1 125 ? 8.145 36.965 8.740 1.00 80.12 125 GLU A O 1
ATOM 922 N N . LYS A 1 126 ? 7.430 35.218 9.955 1.00 83.31 126 LYS A N 1
ATOM 923 C CA . LYS A 1 126 ? 6.792 35.975 11.032 1.00 83.31 126 LYS A CA 1
ATOM 924 C C . LYS A 1 126 ? 6.695 35.126 12.299 1.00 83.31 126 LYS A C 1
ATOM 926 O O . LYS A 1 126 ? 6.415 33.934 12.222 1.00 83.31 126 LYS A O 1
ATOM 931 N N . ILE A 1 127 ? 6.816 35.773 13.458 1.00 89.88 127 ILE A N 1
ATOM 932 C CA . ILE A 1 127 ? 6.370 35.227 14.747 1.00 89.88 127 ILE A CA 1
ATOM 933 C C . ILE A 1 127 ? 5.263 36.130 15.302 1.00 89.88 127 ILE A C 1
ATOM 935 O O . ILE A 1 127 ? 5.380 37.356 15.279 1.00 89.88 127 ILE A O 1
ATOM 939 N N . ALA A 1 128 ? 4.174 35.542 15.789 1.00 93.19 128 ALA A N 1
ATOM 940 C CA . ALA A 1 128 ? 3.074 36.259 16.417 1.00 93.19 128 ALA A CA 1
ATOM 941 C C . ALA A 1 128 ? 3.480 36.827 17.787 1.00 93.19 128 ALA A C 1
ATOM 943 O O . ALA A 1 128 ? 4.100 36.146 18.604 1.00 93.19 128 ALA A O 1
ATOM 944 N N . ALA A 1 129 ? 3.089 38.076 18.054 1.00 88.50 129 ALA A N 1
ATOM 945 C CA . ALA A 1 129 ? 3.425 38.788 19.291 1.00 88.50 129 ALA A CA 1
ATOM 946 C C . ALA A 1 129 ? 2.744 38.213 20.551 1.00 88.50 129 ALA A C 1
ATOM 948 O O . ALA A 1 129 ? 3.156 38.529 21.660 1.00 88.50 129 ALA A O 1
ATOM 949 N N . SER A 1 130 ? 1.721 37.367 20.391 1.00 88.69 130 SER A N 1
ATOM 950 C CA . SER A 1 130 ? 1.058 36.639 21.482 1.00 88.69 130 SER A CA 1
ATOM 951 C C . SER A 1 130 ? 1.851 35.432 21.999 1.00 88.69 130 SER A C 1
ATOM 953 O O . SER A 1 130 ? 1.492 34.881 23.036 1.00 88.69 130 SER A O 1
ATOM 955 N N . ILE A 1 131 ? 2.904 35.009 21.291 1.00 92.81 131 ILE A N 1
ATOM 956 C CA . ILE A 1 131 ? 3.789 33.925 21.729 1.00 92.81 131 ILE A CA 1
ATOM 957 C C . ILE A 1 131 ? 4.846 34.520 22.678 1.00 92.81 131 ILE A C 1
ATOM 959 O O . ILE A 1 131 ? 5.493 35.502 22.288 1.00 92.81 131 ILE A O 1
ATOM 963 N N . PRO A 1 132 ? 5.038 33.959 23.889 1.00 91.38 132 PRO A N 1
ATOM 964 C CA . PRO A 1 132 ? 6.066 34.407 24.828 1.00 91.38 132 PRO A CA 1
ATOM 965 C C . PRO A 1 132 ? 7.491 34.288 24.270 1.00 91.38 132 PRO A C 1
ATOM 967 O O . PRO A 1 132 ? 7.790 33.388 23.488 1.00 91.38 132 PRO A O 1
ATOM 970 N N . ASP A 1 133 ? 8.383 35.183 24.694 1.00 87.69 133 ASP A N 1
ATOM 971 C CA . ASP A 1 133 ? 9.792 35.216 24.270 1.00 87.69 133 ASP A CA 1
ATOM 972 C C . ASP A 1 133 ? 10.653 34.080 24.861 1.00 87.69 133 ASP A C 1
ATOM 974 O O . ASP A 1 133 ? 11.724 33.773 24.330 1.00 87.69 133 ASP A O 1
ATOM 978 N N . ASP A 1 134 ? 10.173 33.435 25.924 1.00 83.44 134 ASP A N 1
ATOM 979 C CA . ASP A 1 134 ? 10.740 32.252 26.584 1.00 83.44 134 ASP A CA 1
ATOM 980 C C . ASP A 1 134 ? 10.134 30.923 26.088 1.00 83.44 134 ASP A C 1
ATOM 982 O O . ASP A 1 134 ? 10.513 29.853 26.562 1.00 83.44 134 ASP A O 1
ATOM 986 N N . ALA A 1 135 ? 9.209 30.961 25.121 1.00 89.06 135 ALA A N 1
ATOM 987 C CA . ALA A 1 135 ? 8.726 29.758 24.448 1.00 89.06 135 ALA A CA 1
ATOM 988 C C . ALA A 1 135 ? 9.801 29.186 23.506 1.00 89.06 135 ALA A C 1
ATOM 990 O O . ALA A 1 135 ? 10.482 29.928 22.799 1.00 89.06 135 ALA A O 1
ATOM 991 N N . ASP A 1 136 ? 9.909 27.861 23.432 1.00 91.06 136 ASP A N 1
ATOM 992 C CA . ASP A 1 136 ? 10.800 27.168 22.500 1.00 91.06 136 ASP A CA 1
ATOM 993 C C . ASP A 1 136 ? 10.167 27.081 21.112 1.00 91.06 136 ASP A C 1
ATOM 995 O O . ASP A 1 136 ? 9.073 26.537 20.962 1.00 91.06 136 ASP A O 1
ATOM 999 N N . VAL A 1 137 ? 10.878 27.477 20.060 1.00 89.62 137 VAL A N 1
ATOM 1000 C CA . VAL A 1 137 ? 10.562 27.001 18.709 1.00 89.62 137 VAL A CA 1
ATOM 1001 C C . VAL A 1 137 ? 10.925 25.516 18.625 1.00 89.62 137 VAL A C 1
ATOM 1003 O O . VAL A 1 137 ? 12.057 25.129 18.911 1.00 89.62 137 VAL A O 1
ATOM 1006 N N . VAL A 1 138 ? 9.952 24.674 18.263 1.00 85.94 138 VAL A N 1
ATOM 1007 C CA . VAL A 1 138 ? 10.065 23.195 18.255 1.00 85.94 138 VAL A CA 1
ATOM 1008 C C . VAL A 1 138 ? 9.975 22.584 16.851 1.00 85.94 138 VAL A C 1
ATOM 1010 O O . VAL A 1 138 ? 10.142 21.377 16.675 1.00 85.94 138 VAL A O 1
ATOM 1013 N N . GLY A 1 139 ? 9.718 23.413 15.844 1.00 84.44 139 GLY A N 1
ATOM 1014 C CA . GLY A 1 139 ? 9.661 23.042 14.437 1.00 84.44 139 GLY A CA 1
ATOM 1015 C C . GLY A 1 139 ? 9.489 24.282 13.555 1.00 84.44 139 GLY A C 1
ATOM 1016 O O . GLY A 1 139 ? 9.324 25.379 14.084 1.00 84.44 139 GLY A O 1
ATOM 1017 N N . PRO A 1 140 ? 9.496 24.130 12.218 1.00 82.06 140 PRO A N 1
ATOM 1018 C CA . PRO A 1 140 ? 9.431 25.261 11.285 1.00 82.06 140 PRO A CA 1
ATOM 1019 C C . PRO A 1 140 ? 8.144 26.094 11.397 1.00 82.06 140 PRO A C 1
ATOM 1021 O O . PRO A 1 140 ? 8.154 27.262 11.024 1.00 82.06 140 PRO A O 1
ATOM 1024 N N . ASP A 1 141 ? 7.062 25.506 11.920 1.00 89.19 141 ASP A N 1
ATOM 1025 C CA . ASP A 1 141 ? 5.728 26.117 11.979 1.00 89.19 141 ASP A CA 1
ATOM 1026 C C . ASP A 1 141 ? 5.216 26.332 13.424 1.00 89.19 141 ASP A C 1
ATOM 1028 O O . ASP A 1 141 ? 4.152 26.926 13.612 1.00 89.19 141 ASP A O 1
ATOM 1032 N N . TYR A 1 142 ? 5.939 25.865 14.459 1.00 92.38 142 TYR A N 1
ATOM 1033 C CA . TYR A 1 142 ? 5.411 25.748 15.831 1.00 92.38 142 TYR A CA 1
ATOM 1034 C C . TYR A 1 142 ? 6.376 26.181 16.950 1.00 92.38 142 TYR A C 1
ATOM 1036 O O . TYR A 1 142 ? 7.559 25.832 16.941 1.00 92.38 142 TYR A O 1
ATOM 1044 N N . ALA A 1 143 ? 5.825 26.837 17.978 1.00 91.31 143 ALA A N 1
ATOM 1045 C CA . ALA A 1 143 ? 6.481 27.097 19.265 1.00 91.31 143 ALA A CA 1
ATOM 1046 C C . ALA A 1 143 ? 5.732 26.420 20.423 1.00 91.31 143 ALA A C 1
ATOM 1048 O O . ALA A 1 143 ? 4.521 26.225 20.340 1.00 91.31 143 ALA A O 1
ATOM 1049 N N . ARG A 1 144 ? 6.418 26.089 21.517 1.00 91.25 144 ARG A N 1
ATOM 1050 C CA . ARG A 1 144 ? 5.856 25.446 22.712 1.00 91.25 144 ARG A CA 1
ATOM 1051 C C . ARG A 1 144 ? 6.297 26.184 23.974 1.00 91.25 144 ARG A C 1
ATOM 1053 O O . ARG A 1 144 ? 7.423 26.660 24.039 1.00 91.25 144 ARG A O 1
ATOM 1060 N N . SER A 1 145 ? 5.430 26.281 24.976 1.00 88.94 145 SER A N 1
ATOM 1061 C CA . SER A 1 145 ? 5.785 26.872 26.273 1.00 88.94 145 SER A CA 1
ATOM 1062 C C . SER A 1 145 ? 6.912 26.087 26.960 1.00 88.94 145 SER A C 1
ATOM 1064 O O . SER A 1 145 ? 7.059 24.884 26.733 1.00 88.94 145 SER A O 1
ATOM 1066 N N . ALA A 1 146 ? 7.691 26.748 27.823 1.00 71.88 146 ALA A N 1
ATOM 1067 C CA . ALA A 1 146 ? 8.809 26.122 28.541 1.00 71.88 146 ALA A CA 1
ATOM 1068 C C . ALA A 1 146 ? 8.369 24.945 29.445 1.00 71.88 146 ALA A C 1
ATOM 1070 O O . ALA A 1 146 ? 9.083 23.952 29.585 1.00 71.88 146 ALA A O 1
ATOM 1071 N N . ASP A 1 147 ? 7.149 25.000 29.992 1.00 76.69 147 ASP A N 1
ATOM 1072 C CA . ASP A 1 147 ? 6.499 23.901 30.729 1.00 76.69 147 ASP A CA 1
ATOM 1073 C C . ASP A 1 147 ? 5.919 22.789 29.821 1.00 76.69 147 ASP A C 1
ATOM 1075 O O . ASP A 1 147 ? 5.431 21.770 30.304 1.00 76.69 147 ASP A O 1
ATOM 1079 N N . ASN A 1 148 ? 5.999 22.964 28.498 1.00 74.19 148 ASN A N 1
ATOM 1080 C CA . ASN A 1 148 ? 5.438 22.132 27.428 1.00 74.19 148 ASN A CA 1
ATOM 1081 C C . ASN A 1 148 ? 3.900 22.029 27.367 1.00 74.19 148 ASN A C 1
ATOM 1083 O O . ASN A 1 148 ? 3.388 21.322 26.486 1.00 74.19 148 ASN A O 1
ATOM 1087 N N . ALA A 1 149 ? 3.168 22.737 28.232 1.00 76.88 149 ALA A N 1
ATOM 1088 C CA . ALA A 1 149 ? 1.714 22.640 28.360 1.00 76.88 149 ALA A CA 1
ATOM 1089 C C . ALA A 1 149 ? 0.939 23.219 27.161 1.00 76.88 149 ALA A C 1
ATOM 1091 O O . ALA A 1 149 ? -0.128 22.709 26.824 1.00 76.88 149 ALA A O 1
ATOM 1092 N N . THR A 1 150 ? 1.474 24.246 26.491 1.00 88.88 150 THR A N 1
ATOM 1093 C CA . THR A 1 150 ? 0.828 24.923 25.354 1.00 88.88 150 THR A CA 1
ATOM 1094 C C . THR A 1 150 ? 1.704 24.849 24.106 1.00 88.88 150 THR A C 1
ATOM 1096 O O . THR A 1 150 ? 2.912 25.059 24.177 1.00 88.88 150 THR A O 1
ATOM 1099 N N . LEU A 1 151 ? 1.096 24.571 22.950 1.00 93.19 151 LEU A N 1
ATOM 1100 C CA . LEU A 1 151 ? 1.728 24.630 21.629 1.00 93.19 151 LEU A CA 1
ATOM 1101 C C . LEU A 1 151 ? 1.014 25.697 20.790 1.00 93.19 151 LEU A C 1
ATOM 1103 O O . LEU A 1 151 ? -0.215 25.721 20.750 1.00 93.19 151 LEU A O 1
ATOM 1107 N N . TRP A 1 152 ? 1.768 26.543 20.098 1.00 95.12 152 TRP A N 1
ATOM 1108 C CA . TRP A 1 152 ? 1.275 27.602 19.220 1.00 95.12 152 TRP A CA 1
ATOM 1109 C C . TRP A 1 152 ? 1.793 27.422 17.793 1.00 95.12 152 TRP A C 1
ATOM 1111 O O . TRP A 1 152 ? 2.920 26.967 17.593 1.00 95.12 152 TRP A O 1
ATOM 1121 N N . LYS A 1 153 ? 1.014 27.853 16.798 1.00 92.94 153 LYS A N 1
ATOM 1122 C CA . LYS A 1 153 ? 1.545 28.145 15.454 1.00 92.94 153 LYS A CA 1
ATOM 1123 C C . LYS A 1 153 ? 2.377 29.430 15.492 1.00 92.94 153 LYS A C 1
ATOM 1125 O O . LYS A 1 153 ? 1.900 30.425 16.035 1.00 92.94 153 LYS A O 1
ATOM 1130 N N . LEU A 1 154 ? 3.564 29.445 14.883 1.00 89.12 154 LEU A N 1
ATOM 1131 C CA . LEU A 1 154 ? 4.471 30.606 14.900 1.00 89.12 154 LEU A CA 1
ATOM 1132 C C . LEU A 1 154 ? 3.861 31.862 14.264 1.00 89.12 154 LEU A C 1
ATOM 1134 O O . LEU A 1 154 ? 3.948 32.945 14.833 1.00 89.12 154 LEU A O 1
ATOM 1138 N N . ASP A 1 155 ? 3.239 31.724 13.096 1.00 87.69 155 ASP A N 1
ATOM 1139 C CA . ASP A 1 155 ? 2.788 32.823 12.229 1.00 87.69 155 ASP A CA 1
ATOM 1140 C C . ASP A 1 155 ? 1.592 33.626 12.787 1.00 87.69 155 ASP A C 1
ATOM 1142 O O . ASP A 1 155 ? 1.454 34.841 12.567 1.00 87.69 155 ASP A O 1
ATOM 1146 N N . THR A 1 156 ? 0.725 32.924 13.513 1.00 89.69 156 THR A N 1
ATOM 1147 C CA . THR A 1 156 ? -0.619 33.343 13.930 1.00 89.69 156 THR A CA 1
ATOM 1148 C C . THR A 1 156 ? -0.783 33.397 15.445 1.00 89.69 156 THR A C 1
ATOM 1150 O O . THR A 1 156 ? -1.594 34.185 15.925 1.00 89.69 156 THR A O 1
ATOM 1153 N N . GLY A 1 157 ? -0.011 32.615 16.208 1.00 88.44 157 GLY A N 1
ATOM 1154 C CA . GLY A 1 157 ? -0.137 32.537 17.665 1.00 88.44 157 GLY A CA 1
ATOM 1155 C C . GLY A 1 157 ? -1.398 31.809 18.139 1.00 88.44 157 GLY A C 1
ATOM 1156 O O . GLY A 1 157 ? -1.763 31.916 19.308 1.00 88.44 157 GLY A O 1
ATOM 1157 N N . GLU A 1 158 ? -2.077 31.076 17.251 1.00 92.94 158 GLU A N 1
ATOM 1158 C CA . GLU A 1 158 ? -3.192 30.198 17.612 1.00 92.94 158 GLU A CA 1
ATOM 1159 C C . GLU A 1 158 ? -2.689 29.003 18.430 1.00 92.94 158 GLU A C 1
ATOM 1161 O O . GLU A 1 158 ? -1.710 28.355 18.047 1.00 92.94 158 GLU A O 1
ATOM 1166 N N . VAL A 1 159 ? -3.387 28.677 19.523 1.00 92.56 159 VAL A N 1
ATOM 1167 C CA . VAL A 1 159 ? -3.127 27.461 20.305 1.00 92.56 159 VAL A CA 1
ATOM 1168 C C . VAL A 1 159 ? -3.537 26.233 19.492 1.00 92.56 159 VAL A C 1
ATOM 1170 O O . VAL A 1 159 ? -4.691 26.084 19.086 1.00 92.56 159 VAL A O 1
ATOM 1173 N N . VAL A 1 160 ? -2.586 25.330 19.276 1.00 91.31 160 VAL A N 1
ATOM 1174 C CA . VAL A 1 160 ? -2.799 24.055 18.593 1.00 91.31 160 VAL A CA 1
ATOM 1175 C C . VAL A 1 160 ? -3.477 23.086 19.555 1.00 91.31 160 VAL A C 1
ATOM 1177 O O . VAL A 1 160 ? -2.986 22.837 20.650 1.00 91.31 160 VAL A O 1
ATOM 1180 N N . THR A 1 161 ? -4.599 22.510 19.129 1.00 84.12 161 THR A N 1
ATOM 1181 C CA . THR A 1 161 ? -5.381 21.527 19.904 1.00 84.12 161 THR A CA 1
ATOM 1182 C C . THR A 1 161 ? -5.466 20.158 19.222 1.00 84.12 161 THR A C 1
ATOM 1184 O O . THR A 1 161 ? -6.191 19.284 19.685 1.00 84.12 161 THR A O 1
ATOM 1187 N N . ASP A 1 162 ? -4.713 19.954 18.133 1.00 84.06 162 ASP A N 1
ATOM 1188 C CA . ASP A 1 162 ? -4.637 18.682 17.407 1.00 84.06 162 ASP A CA 1
ATOM 1189 C C . ASP A 1 162 ? -4.016 17.582 18.298 1.00 84.06 162 ASP A C 1
ATOM 1191 O O . ASP A 1 162 ? -2.830 17.685 18.644 1.00 84.06 162 ASP A O 1
ATOM 1195 N N . PRO A 1 163 ? -4.759 16.511 18.647 1.00 71.56 163 PRO A N 1
ATOM 1196 C CA . PRO A 1 163 ? -4.253 15.430 19.491 1.00 71.56 163 PRO A CA 1
ATOM 1197 C C . PRO A 1 163 ? -3.007 14.722 18.942 1.00 71.56 163 PRO A C 1
ATOM 1199 O O . PRO A 1 163 ? -2.278 14.117 19.723 1.00 71.56 163 PRO A O 1
ATOM 1202 N N . ALA A 1 164 ? -2.720 14.802 17.637 1.00 72.38 164 ALA A N 1
ATOM 1203 C CA . ALA A 1 164 ? -1.492 14.258 17.056 1.00 72.38 164 ALA A CA 1
ATOM 1204 C C . ALA A 1 164 ? -0.244 15.123 17.340 1.00 72.38 164 ALA A C 1
ATOM 1206 O O . ALA A 1 164 ? 0.872 14.606 17.316 1.00 72.38 164 ALA A O 1
ATOM 1207 N N . LEU A 1 165 ? -0.419 16.422 17.622 1.00 74.62 165 LEU A N 1
ATOM 1208 C CA . LEU A 1 165 ? 0.667 17.394 17.834 1.00 74.62 165 LEU A CA 1
ATOM 1209 C C . LEU A 1 165 ? 0.850 17.785 19.310 1.00 74.62 165 LEU A C 1
ATOM 1211 O O . LEU A 1 165 ? 1.983 17.962 19.771 1.00 74.62 165 LEU A O 1
ATOM 1215 N N . VAL A 1 166 ? -0.246 17.906 20.070 1.00 79.06 166 VAL A N 1
ATOM 1216 C CA . VAL A 1 166 ? -0.188 18.201 21.516 1.00 79.06 166 VAL A CA 1
ATOM 1217 C C . VAL A 1 166 ? -0.362 16.981 22.412 1.00 79.06 166 VAL A C 1
ATOM 1219 O O . VAL A 1 166 ? 0.140 17.007 23.534 1.00 79.06 166 VAL A O 1
ATOM 1222 N N . GLY A 1 167 ? -0.963 15.901 21.907 1.00 64.62 167 GLY A N 1
ATOM 1223 C CA . GLY A 1 167 ? -1.247 14.689 22.671 1.00 64.62 167 GLY A CA 1
ATOM 1224 C C . GLY A 1 167 ? -2.523 14.788 23.505 1.00 64.62 167 GLY A C 1
ATOM 1225 O O . GLY A 1 167 ? -3.357 15.675 23.331 1.00 64.62 167 GLY A O 1
ATOM 1226 N N . THR A 1 168 ? -2.672 13.835 24.419 1.00 72.62 168 THR A N 1
ATOM 1227 C CA . THR A 1 168 ? -3.787 13.706 25.369 1.00 72.62 168 THR A CA 1
ATOM 1228 C C . THR A 1 168 ? -3.251 13.192 26.713 1.00 72.62 168 THR A C 1
ATOM 1230 O O . THR A 1 168 ? -2.151 12.635 26.728 1.00 72.62 168 THR A O 1
ATOM 1233 N N . PRO A 1 169 ? -3.993 13.311 27.833 1.00 60.97 169 PRO A N 1
ATOM 1234 C CA . PRO A 1 169 ? -3.538 12.808 29.135 1.00 60.97 169 PRO A CA 1
ATOM 1235 C C . PRO A 1 169 ? -3.144 11.321 29.136 1.00 60.97 169 PRO A C 1
ATOM 1237 O O . PRO A 1 169 ? -2.201 10.944 29.823 1.00 60.97 169 PRO A O 1
ATOM 1240 N N . ASP A 1 170 ? -3.825 10.500 28.329 1.00 59.00 170 ASP A N 1
ATOM 1241 C CA . ASP A 1 170 ? -3.596 9.051 28.236 1.00 59.00 170 ASP A CA 1
ATOM 1242 C C . ASP A 1 170 ? -2.575 8.650 27.151 1.00 59.00 170 ASP A C 1
ATOM 1244 O O . ASP A 1 170 ? -2.159 7.493 27.090 1.00 59.00 170 ASP A O 1
ATOM 1248 N N . ASN A 1 171 ? -2.184 9.575 26.264 1.00 62.66 171 ASN A N 1
ATOM 1249 C CA . ASN A 1 171 ? -1.234 9.317 25.180 1.00 62.66 171 ASN A CA 1
ATOM 1250 C C . ASN A 1 171 ? -0.469 10.602 24.790 1.00 62.66 171 ASN A C 1
ATOM 1252 O O . ASN A 1 171 ? -1.074 11.486 24.165 1.00 62.66 171 ASN A O 1
ATOM 1256 N N . PRO A 1 172 ? 0.838 10.716 25.107 1.00 55.00 172 PRO A N 1
ATOM 1257 C CA . PRO A 1 172 ? 1.647 11.889 24.771 1.00 55.00 172 PRO A CA 1
ATOM 1258 C C . PRO A 1 172 ? 1.828 12.050 23.247 1.00 55.00 172 PRO A C 1
ATOM 1260 O O . PRO A 1 172 ? 1.678 11.076 22.503 1.00 55.00 172 PRO A O 1
ATOM 1263 N N . PRO A 1 173 ? 2.153 13.262 22.757 1.00 65.44 173 PRO A N 1
ATOM 1264 C CA . PRO A 1 173 ? 2.405 13.483 21.335 1.00 65.44 173 PRO A CA 1
ATOM 1265 C C . PRO A 1 173 ? 3.700 12.796 20.886 1.00 65.44 173 PRO A C 1
ATOM 1267 O O . PRO A 1 173 ? 4.637 12.648 21.672 1.00 65.44 173 PRO A O 1
ATOM 1270 N N . ASP A 1 174 ? 3.784 12.447 19.600 1.00 68.06 174 ASP A N 1
ATOM 1271 C CA . ASP A 1 174 ? 5.050 12.046 18.977 1.00 68.06 174 ASP A CA 1
ATOM 1272 C C . ASP A 1 174 ? 6.046 13.226 19.053 1.00 68.06 174 ASP A C 1
ATOM 1274 O O . ASP A 1 174 ? 5.757 14.297 18.501 1.00 68.06 174 ASP A O 1
ATOM 1278 N N . PRO A 1 175 ? 7.223 13.062 19.699 1.00 58.19 175 PRO A N 1
ATOM 1279 C CA . PRO A 1 175 ? 8.226 14.119 19.831 1.00 58.19 175 PRO A CA 1
ATOM 1280 C C . PRO A 1 175 ? 8.725 14.719 18.508 1.00 58.19 175 PRO A C 1
ATOM 1282 O O . PRO A 1 175 ? 9.335 15.786 18.531 1.00 58.19 175 PRO A O 1
ATOM 1285 N N . LEU A 1 176 ? 8.501 14.051 17.369 1.00 61.56 176 LEU A N 1
ATOM 1286 C CA . LEU A 1 176 ? 8.915 14.499 16.037 1.00 61.56 176 LEU A CA 1
ATOM 1287 C C . LEU A 1 176 ? 7.748 14.942 15.136 1.00 61.56 176 LEU A C 1
ATOM 1289 O O . LEU A 1 176 ? 7.990 15.375 14.007 1.00 61.56 176 LEU A O 1
ATOM 1293 N N . ALA A 1 177 ? 6.490 14.877 15.588 1.00 70.12 177 ALA A N 1
ATOM 1294 C CA . ALA A 1 177 ? 5.355 15.295 14.758 1.00 70.12 177 ALA A CA 1
ATOM 1295 C C . ALA A 1 177 ? 5.369 16.811 14.489 1.00 70.12 177 ALA A C 1
ATOM 1297 O O . ALA A 1 177 ? 5.236 17.236 13.341 1.00 70.12 177 ALA A O 1
ATOM 1298 N N . VAL A 1 178 ? 5.651 17.623 15.515 1.00 72.19 178 VAL A N 1
ATOM 1299 C CA . VAL A 1 178 ? 5.767 19.095 15.404 1.00 72.19 178 VAL A CA 1
ATOM 1300 C C . VAL A 1 178 ? 6.938 19.563 14.527 1.00 72.19 178 VAL A C 1
ATOM 1302 O O . VAL A 1 178 ? 6.942 20.695 14.055 1.00 72.19 178 VAL A O 1
ATOM 1305 N N . SER A 1 179 ? 7.921 18.699 14.259 1.00 66.50 179 SER A N 1
ATOM 1306 C CA . SER A 1 179 ? 9.071 18.985 13.392 1.00 66.50 179 SER A CA 1
ATOM 1307 C C . SER A 1 179 ? 8.985 18.296 12.020 1.00 66.50 179 SER A C 1
ATOM 1309 O O . SER A 1 179 ? 9.969 18.274 11.272 1.00 66.50 179 SER A O 1
ATOM 1311 N N . ASN A 1 180 ? 7.827 17.715 11.671 1.00 62.84 180 ASN A N 1
ATOM 1312 C CA . ASN A 1 180 ? 7.614 16.924 10.452 1.00 62.84 180 ASN A CA 1
ATOM 1313 C C . ASN A 1 180 ? 8.662 15.797 10.270 1.00 62.84 180 ASN A C 1
ATOM 1315 O O . ASN A 1 180 ? 9.205 15.587 9.180 1.00 62.84 180 ASN A O 1
ATOM 1319 N N . GLY A 1 181 ? 8.979 15.079 11.354 1.00 56.16 181 GLY A N 1
ATOM 1320 C CA . GLY A 1 181 ? 9.907 13.943 11.364 1.00 56.16 181 GLY A CA 1
ATOM 1321 C C . GLY A 1 181 ? 11.395 14.316 11.376 1.00 56.16 181 GLY A C 1
ATOM 1322 O O . GLY A 1 181 ? 12.246 13.442 11.201 1.00 56.16 181 GLY A O 1
ATOM 1323 N N . ARG A 1 182 ? 11.741 15.599 11.545 1.00 56.72 182 ARG A N 1
ATOM 1324 C CA . ARG A 1 182 ? 13.133 16.085 11.560 1.00 56.72 182 ARG A CA 1
ATOM 1325 C C . ARG A 1 182 ? 13.661 16.212 12.988 1.00 56.72 182 ARG A C 1
ATOM 1327 O O . ARG A 1 182 ? 12.914 16.545 13.902 1.00 56.72 182 ARG A O 1
ATOM 1334 N N . ARG A 1 183 ? 14.971 16.040 13.188 1.00 58.16 183 ARG A N 1
ATOM 1335 C CA . ARG A 1 183 ? 15.614 16.572 14.400 1.00 58.16 183 ARG A CA 1
ATOM 1336 C C . ARG A 1 183 ? 15.672 18.095 14.280 1.00 58.16 183 ARG A C 1
ATOM 1338 O O . ARG A 1 183 ? 16.168 18.595 13.275 1.00 58.16 183 ARG A O 1
ATOM 1345 N N . PHE A 1 184 ? 15.149 18.780 15.288 1.00 67.75 184 PHE A N 1
ATOM 1346 C CA . PHE A 1 184 ? 15.113 20.232 15.423 1.00 67.75 184 PHE A CA 1
ATOM 1347 C C . PHE A 1 184 ? 15.540 20.545 16.863 1.00 67.75 184 PHE A C 1
ATOM 1349 O O . PHE A 1 184 ? 14.983 19.964 17.797 1.00 67.75 184 PHE A O 1
ATOM 1356 N N . LEU A 1 185 ? 16.571 21.369 17.051 1.00 73.50 185 LEU A N 1
ATOM 1357 C CA . LEU A 1 185 ? 16.976 21.847 18.376 1.00 73.50 185 LEU A CA 1
ATOM 1358 C C . LEU A 1 185 ? 16.021 22.953 18.828 1.00 73.50 185 LEU A C 1
ATOM 1360 O O . LEU A 1 185 ? 15.558 23.734 18.001 1.00 73.50 185 LEU A O 1
ATOM 1364 N N . ARG A 1 186 ? 15.711 23.009 20.123 1.00 80.94 186 ARG A N 1
ATOM 1365 C CA . ARG A 1 186 ? 14.833 24.040 20.688 1.00 80.94 186 ARG A CA 1
ATOM 1366 C C . ARG A 1 186 ? 15.557 25.380 20.704 1.00 80.94 186 ARG A C 1
ATOM 1368 O O . ARG A 1 186 ? 16.600 25.473 21.338 1.00 80.94 186 ARG A O 1
ATOM 1375 N N . VAL A 1 187 ? 14.993 26.380 20.027 1.00 85.56 187 VAL A N 1
ATOM 1376 C CA . VAL A 1 187 ? 15.536 27.749 19.981 1.00 85.56 187 VAL A CA 1
ATOM 1377 C C . VAL A 1 187 ? 14.512 28.696 20.612 1.00 85.56 187 VAL A C 1
ATOM 1379 O O . VAL A 1 187 ? 13.385 28.742 20.112 1.00 85.56 187 VAL A O 1
ATOM 1382 N N . PRO A 1 188 ? 14.843 29.458 21.670 1.00 89.62 188 PRO A N 1
ATOM 1383 C CA . PRO A 1 188 ? 13.905 30.392 22.293 1.00 89.62 188 PRO A CA 1
ATOM 1384 C C . PRO A 1 188 ? 13.372 31.441 21.310 1.00 89.62 188 PRO A C 1
ATOM 1386 O O . PRO A 1 188 ? 14.124 31.995 20.508 1.00 89.62 188 PRO A O 1
ATOM 1389 N N . VAL A 1 189 ? 12.078 31.758 21.384 1.00 90.00 189 VAL A N 1
ATOM 1390 C CA . VAL A 1 189 ? 11.402 32.716 20.490 1.00 90.00 189 VAL A CA 1
ATOM 1391 C C . VAL A 1 189 ? 12.072 34.095 20.501 1.00 90.00 189 VAL A C 1
ATOM 1393 O O . VAL A 1 189 ? 12.191 34.707 19.439 1.00 90.00 189 VAL A O 1
ATOM 1396 N N . SER A 1 190 ? 12.580 34.542 21.651 1.00 86.50 190 SER A N 1
ATOM 1397 C CA . SER A 1 190 ? 13.470 35.708 21.789 1.00 86.50 190 SER A CA 1
ATOM 1398 C C . SER A 1 190 ? 14.654 35.654 20.822 1.00 86.50 190 SER A C 1
ATOM 1400 O O . SER A 1 190 ? 14.801 36.529 19.969 1.00 86.50 190 SER A O 1
ATOM 1402 N N . ARG A 1 191 ? 15.460 34.590 20.897 1.00 86.75 191 ARG A N 1
ATOM 1403 C CA . ARG A 1 191 ? 16.633 34.375 20.039 1.00 86.75 191 ARG A CA 1
ATOM 1404 C C . ARG A 1 191 ? 16.258 34.333 18.555 1.00 86.75 191 ARG A C 1
ATOM 1406 O O . ARG A 1 191 ? 16.954 34.918 17.729 1.00 86.75 191 ARG A O 1
ATOM 1413 N N . VAL A 1 192 ? 15.126 33.720 18.208 1.00 86.38 192 VAL A N 1
ATOM 1414 C CA . VAL A 1 192 ? 14.639 33.708 16.818 1.00 86.38 192 VAL A CA 1
ATOM 1415 C C . VAL A 1 192 ? 14.223 35.106 16.353 1.00 86.38 192 VAL A C 1
ATOM 1417 O O . VAL A 1 192 ? 14.553 35.498 15.236 1.00 86.38 192 VAL A O 1
ATOM 1420 N N . ARG A 1 193 ? 13.551 35.896 17.201 1.00 89.12 193 ARG A N 1
ATOM 1421 C CA . ARG A 1 193 ? 13.205 37.299 16.909 1.00 89.12 193 ARG A CA 1
ATOM 1422 C C . ARG A 1 193 ? 14.459 38.169 16.748 1.00 89.12 193 ARG A C 1
ATOM 1424 O O . ARG A 1 193 ? 14.473 39.038 15.876 1.00 89.12 193 ARG A O 1
ATOM 1431 N N . GLU A 1 194 ? 15.521 37.914 17.512 1.00 82.38 194 GLU A N 1
ATOM 1432 C CA . GLU A 1 194 ? 16.825 38.569 17.339 1.00 82.38 194 GLU A CA 1
ATOM 1433 C C . GLU A 1 194 ? 17.497 38.201 16.009 1.00 82.38 194 GLU A C 1
ATOM 1435 O O . GLU A 1 194 ? 17.947 39.095 15.291 1.00 82.38 194 GLU A O 1
ATOM 1440 N N . GLU A 1 195 ? 17.537 36.918 15.641 1.00 80.50 195 GLU A N 1
ATOM 1441 C CA . GLU A 1 195 ? 18.102 36.462 14.362 1.00 80.50 195 GLU A CA 1
ATOM 1442 C C . GLU A 1 195 ? 17.294 37.004 13.167 1.00 80.50 195 GLU A C 1
ATOM 1444 O O . GLU A 1 195 ? 17.873 37.542 12.221 1.00 80.50 195 GLU A O 1
ATOM 1449 N N . MET A 1 196 ? 15.958 37.011 13.248 1.00 82.94 196 MET A N 1
ATOM 1450 C CA . MET A 1 196 ? 15.084 37.666 12.262 1.00 82.94 196 MET A CA 1
ATOM 1451 C C . MET A 1 196 ? 15.347 39.177 12.156 1.00 82.94 196 MET A C 1
ATOM 1453 O O . MET A 1 196 ? 15.361 39.727 11.053 1.00 82.94 196 MET A O 1
ATOM 1457 N N . ALA A 1 197 ? 15.594 39.868 13.272 1.00 78.38 197 ALA A N 1
ATOM 1458 C CA . ALA A 1 197 ? 15.937 41.290 13.259 1.00 78.38 197 ALA A CA 1
ATOM 1459 C C . ALA A 1 197 ? 17.325 41.554 12.642 1.00 78.38 197 ALA A C 1
ATOM 1461 O O . ALA A 1 197 ? 17.517 42.566 11.961 1.00 78.38 197 ALA A O 1
ATOM 1462 N N . GLN A 1 198 ? 18.287 40.646 12.824 1.00 70.12 198 GLN A N 1
ATOM 1463 C CA . GLN A 1 198 ? 19.610 40.714 12.192 1.00 70.12 198 GLN A CA 1
ATOM 1464 C C . GLN A 1 198 ? 19.542 40.414 10.681 1.00 70.12 198 GLN A C 1
ATOM 1466 O O . GLN A 1 198 ? 20.162 41.128 9.884 1.00 70.12 198 GLN A O 1
ATOM 1471 N N . ALA A 1 199 ? 18.715 39.452 10.261 1.00 68.56 199 ALA A N 1
ATOM 1472 C CA . ALA A 1 199 ? 18.378 39.200 8.856 1.00 68.56 199 ALA A CA 1
ATOM 1473 C C . ALA A 1 199 ? 17.689 40.417 8.201 1.00 68.56 199 ALA A C 1
ATOM 1475 O O . ALA A 1 199 ? 18.031 40.828 7.088 1.00 68.56 199 ALA A O 1
ATOM 1476 N N . GLY A 1 200 ? 16.768 41.068 8.921 1.00 63.78 200 GLY A N 1
ATOM 1477 C CA . GLY A 1 200 ? 16.115 42.310 8.493 1.00 63.78 200 GLY A CA 1
ATOM 1478 C C . GLY A 1 200 ? 17.098 43.472 8.304 1.00 63.78 200 GLY A C 1
ATOM 1479 O O . GLY A 1 200 ? 17.074 44.147 7.277 1.00 63.78 200 GLY A O 1
ATOM 1480 N N . ARG A 1 201 ? 18.026 43.677 9.247 1.00 57.34 201 ARG A N 1
ATOM 1481 C CA . ARG A 1 201 ? 19.056 44.732 9.153 1.00 57.34 201 ARG A CA 1
ATOM 1482 C C . ARG A 1 201 ? 20.044 44.492 8.007 1.00 57.34 201 ARG A C 1
ATOM 1484 O O . ARG A 1 201 ? 20.369 45.422 7.273 1.00 57.34 201 ARG A O 1
ATOM 1491 N N . SER A 1 202 ? 20.499 43.252 7.822 1.00 55.12 202 SER A N 1
ATOM 1492 C CA . SER A 1 202 ? 21.444 42.894 6.752 1.00 55.12 202 SER A CA 1
ATOM 1493 C C . SER A 1 202 ? 20.806 42.929 5.355 1.00 55.12 202 SER A C 1
ATOM 1495 O O . SER A 1 202 ? 21.456 43.348 4.395 1.00 55.12 202 SER A O 1
ATOM 1497 N N . SER A 1 203 ? 19.515 42.604 5.228 1.00 53.41 203 SER A N 1
ATOM 1498 C CA . SER A 1 203 ? 18.764 42.821 3.981 1.00 53.41 203 SER A CA 1
ATOM 1499 C C . SER A 1 203 ? 18.486 44.308 3.704 1.00 53.41 203 SER A C 1
ATOM 1501 O O . SER A 1 203 ? 18.653 44.740 2.564 1.00 53.41 203 SER A O 1
ATOM 1503 N N . GLN A 1 204 ? 18.181 45.130 4.716 1.00 47.22 204 GLN A N 1
ATOM 1504 C CA . GLN A 1 204 ? 18.054 46.589 4.555 1.00 47.22 204 GLN A CA 1
ATOM 1505 C C . GLN A 1 204 ? 19.371 47.258 4.112 1.00 47.22 204 GLN A C 1
ATOM 1507 O O . GLN A 1 204 ? 19.358 48.069 3.183 1.00 47.22 204 GLN A O 1
ATOM 1512 N N . ALA A 1 205 ? 20.515 46.866 4.684 1.00 44.00 205 ALA A N 1
ATOM 1513 C CA . ALA A 1 205 ? 21.834 47.345 4.252 1.00 44.00 205 ALA A CA 1
ATOM 1514 C C . ALA A 1 205 ? 22.150 46.981 2.782 1.00 44.00 205 ALA A C 1
ATOM 1516 O O . ALA A 1 205 ? 22.782 47.754 2.054 1.00 44.00 205 ALA A O 1
ATOM 1517 N N . ARG A 1 206 ? 21.658 45.824 2.315 1.00 41.69 206 ARG A N 1
ATOM 1518 C CA . ARG A 1 206 ? 21.786 45.373 0.919 1.00 41.69 206 ARG A CA 1
ATOM 1519 C C . ARG A 1 206 ? 20.882 46.143 -0.054 1.00 41.69 206 ARG A C 1
ATOM 1521 O O . ARG A 1 206 ? 21.244 46.300 -1.215 1.00 41.69 206 ARG A O 1
ATOM 1528 N N . VAL A 1 207 ? 19.737 46.650 0.408 1.00 41.50 207 VAL A N 1
ATOM 1529 C CA . VAL A 1 207 ? 18.870 47.537 -0.391 1.00 41.50 207 VAL A CA 1
ATOM 1530 C C . VAL A 1 207 ? 19.491 48.930 -0.527 1.00 41.50 207 VAL A C 1
ATOM 1532 O O . VAL A 1 207 ? 19.503 49.478 -1.626 1.00 41.50 207 VAL A O 1
ATOM 1535 N N . GLN A 1 208 ? 20.088 49.481 0.538 1.00 37.44 208 GLN A N 1
ATOM 1536 C CA . GLN A 1 208 ? 20.781 50.779 0.466 1.00 37.44 208 GLN A CA 1
ATOM 1537 C C . GLN A 1 208 ? 21.943 50.769 -0.546 1.00 37.44 208 GLN A C 1
ATOM 1539 O O . GLN A 1 208 ? 22.077 51.700 -1.340 1.00 37.44 208 GLN A O 1
ATOM 1544 N N . THR A 1 209 ? 22.718 49.681 -0.607 1.00 36.44 209 THR A N 1
ATOM 1545 C CA . THR A 1 209 ? 23.833 49.541 -1.565 1.00 36.44 209 THR A CA 1
ATOM 1546 C C . THR A 1 209 ? 23.411 49.363 -3.030 1.00 36.44 209 THR A C 1
ATOM 1548 O O . THR A 1 209 ? 24.255 49.523 -3.906 1.00 36.44 209 THR A O 1
ATOM 1551 N N . GLN A 1 210 ? 22.131 49.103 -3.337 1.00 34.56 210 GLN A N 1
ATOM 1552 C CA . GLN A 1 210 ? 21.628 49.075 -4.724 1.00 34.56 210 GLN A CA 1
ATOM 1553 C C . GLN A 1 210 ? 20.990 50.391 -5.201 1.00 34.56 210 GLN A C 1
ATOM 1555 O O . GLN A 1 210 ? 20.702 50.518 -6.388 1.00 34.56 210 GLN A O 1
ATOM 1560 N N . VAL A 1 211 ? 20.814 51.386 -4.324 1.00 37.25 211 VAL A N 1
ATOM 1561 C CA . VAL A 1 211 ? 20.373 52.739 -4.723 1.00 37.25 211 VAL A CA 1
ATOM 1562 C C . VAL A 1 211 ? 21.574 53.658 -4.993 1.00 37.25 211 VAL A C 1
ATOM 1564 O O . VAL A 1 211 ? 21.507 54.539 -5.844 1.00 37.25 211 VAL A O 1
ATOM 1567 N N . GLN A 1 212 ? 22.713 53.416 -4.337 1.00 31.39 212 GLN A N 1
ATOM 1568 C CA . GLN A 1 212 ? 23.869 54.323 -4.320 1.00 31.39 212 GLN A CA 1
ATOM 1569 C C . GLN A 1 212 ? 24.830 54.196 -5.527 1.00 31.39 212 GLN A C 1
ATOM 1571 O O . GLN A 1 212 ? 26.027 54.463 -5.422 1.00 31.39 212 GLN A O 1
ATOM 1576 N N . HIS A 1 213 ? 24.302 53.804 -6.690 1.00 34.34 213 HIS A N 1
ATOM 1577 C CA . HIS A 1 213 ? 24.991 53.900 -7.986 1.00 34.34 213 HIS A CA 1
ATOM 1578 C C . HIS A 1 213 ? 24.107 54.515 -9.084 1.00 34.34 213 HIS A C 1
ATOM 1580 O O . HIS A 1 213 ? 24.195 54.177 -10.263 1.00 34.34 213 HIS A O 1
ATOM 1586 N N . ASN A 1 214 ? 23.288 55.490 -8.688 1.00 34.78 214 ASN A N 1
ATOM 1587 C CA . ASN A 1 214 ? 22.870 56.570 -9.571 1.00 34.78 214 ASN A CA 1
ATOM 1588 C C . ASN A 1 214 ? 23.024 57.914 -8.843 1.00 34.78 214 ASN A C 1
ATOM 1590 O O . ASN A 1 214 ? 22.425 58.110 -7.793 1.00 34.78 214 ASN A O 1
ATOM 1594 N N . GLN A 1 215 ? 23.781 58.823 -9.465 1.00 30.78 215 GLN A N 1
ATOM 1595 C CA . GLN A 1 215 ? 23.889 60.257 -9.154 1.00 30.78 215 GLN A CA 1
ATOM 1596 C C . GLN A 1 215 ? 24.513 60.647 -7.796 1.00 30.78 215 GLN A C 1
ATOM 1598 O O . GLN A 1 215 ? 23.818 60.849 -6.803 1.00 30.78 215 GLN A O 1
ATOM 1603 N N . ASP A 1 216 ? 25.809 60.977 -7.822 1.00 28.39 216 ASP A N 1
ATOM 1604 C CA . ASP A 1 216 ? 26.256 62.186 -7.116 1.00 28.39 216 ASP A CA 1
ATOM 1605 C C . ASP A 1 216 ? 25.633 63.390 -7.845 1.00 28.39 216 ASP A C 1
ATOM 1607 O O . ASP A 1 216 ? 25.924 63.634 -9.018 1.00 28.39 216 ASP A O 1
ATOM 1611 N N . GLY A 1 217 ? 24.690 64.071 -7.181 1.00 28.62 217 GLY A N 1
ATOM 1612 C CA . GLY A 1 217 ? 23.656 64.876 -7.855 1.00 28.62 217 GLY A CA 1
ATOM 1613 C C . GLY A 1 217 ? 23.192 66.153 -7.139 1.00 28.62 217 GLY A C 1
ATOM 1614 O O . GLY A 1 217 ? 22.164 66.699 -7.522 1.00 28.62 217 GLY A O 1
ATOM 1615 N N . ASN A 1 218 ? 23.981 66.652 -6.178 1.00 29.53 218 ASN A N 1
ATOM 1616 C CA . ASN A 1 218 ? 23.887 67.977 -5.532 1.00 29.53 218 ASN A CA 1
ATOM 1617 C C . ASN A 1 218 ? 22.890 68.201 -4.351 1.00 29.53 218 ASN A C 1
ATOM 1619 O O . ASN A 1 218 ? 21.703 67.915 -4.425 1.00 29.53 218 ASN A O 1
ATOM 1623 N N . SER A 1 219 ? 23.441 68.817 -3.293 1.00 30.94 219 SER A N 1
ATOM 1624 C CA . SER A 1 219 ? 22.864 69.731 -2.276 1.00 30.94 219 SER A CA 1
ATOM 1625 C C . SER A 1 219 ? 21.530 69.467 -1.520 1.00 30.94 219 SER A C 1
ATOM 1627 O O . SER A 1 219 ? 20.443 69.659 -2.055 1.00 30.94 219 SER A O 1
ATOM 1629 N N . THR A 1 220 ? 21.692 69.341 -0.189 1.00 32.44 220 THR A N 1
ATOM 1630 C CA . THR A 1 220 ? 20.988 70.058 0.918 1.00 32.44 220 THR A CA 1
ATOM 1631 C C . THR A 1 220 ? 19.549 69.737 1.385 1.00 32.44 220 THR A C 1
ATOM 1633 O O . THR A 1 220 ? 18.599 69.683 0.619 1.00 32.44 220 THR A O 1
ATOM 1636 N N . ASP A 1 221 ? 19.456 69.730 2.727 1.00 30.98 221 ASP A N 1
ATOM 1637 C CA . ASP A 1 221 ? 18.366 70.139 3.637 1.00 30.98 221 ASP A CA 1
ATOM 1638 C C . ASP A 1 221 ? 17.187 69.219 4.061 1.00 30.98 221 ASP A C 1
ATOM 1640 O O . ASP A 1 221 ? 16.179 69.047 3.390 1.00 30.98 221 ASP A O 1
ATOM 1644 N N . GLN A 1 222 ? 17.322 68.776 5.324 1.00 29.38 222 GLN A N 1
ATOM 1645 C CA . GLN A 1 222 ? 16.362 68.795 6.450 1.00 29.38 222 GLN A CA 1
ATOM 1646 C C . GLN A 1 222 ? 15.000 68.057 6.404 1.00 29.38 222 GLN A C 1
ATOM 1648 O O . GLN A 1 222 ? 14.040 68.514 5.806 1.00 29.38 222 GLN A O 1
ATOM 1653 N N . ALA A 1 223 ? 14.913 67.047 7.290 1.00 28.22 223 ALA A N 1
ATOM 1654 C CA . ALA A 1 223 ? 13.873 66.808 8.319 1.00 28.22 223 ALA A CA 1
ATOM 1655 C C . ALA A 1 223 ? 12.367 66.685 7.951 1.00 28.22 223 ALA A C 1
ATOM 1657 O O . ALA A 1 223 ? 11.813 67.458 7.187 1.00 28.22 223 ALA A O 1
ATOM 1658 N N . GLY A 1 224 ? 11.641 65.785 8.640 1.00 29.00 224 GLY A N 1
ATOM 1659 C CA . GLY A 1 224 ? 10.163 65.779 8.612 1.00 29.00 224 GLY A CA 1
ATOM 1660 C C . GLY A 1 224 ? 9.495 64.460 9.023 1.00 29.00 224 GLY A C 1
ATOM 1661 O O . GLY A 1 224 ? 9.309 63.563 8.214 1.00 29.00 224 GLY A O 1
ATOM 1662 N N . GLN A 1 225 ? 9.124 64.338 10.295 1.00 28.94 225 GLN A N 1
ATOM 1663 C CA . GLN A 1 225 ? 8.539 63.147 10.928 1.00 28.94 225 GLN A CA 1
ATOM 1664 C C . GLN A 1 225 ? 7.124 62.731 10.438 1.00 28.94 225 GLN A C 1
ATOM 1666 O O . GLN A 1 225 ? 6.226 63.558 10.376 1.00 28.94 225 GLN A O 1
ATOM 1671 N N . ALA A 1 226 ? 6.930 61.407 10.324 1.00 28.48 226 ALA A N 1
ATOM 1672 C CA . ALA A 1 226 ? 5.839 60.594 10.912 1.00 28.48 226 ALA A CA 1
ATOM 1673 C C . ALA A 1 226 ? 4.348 60.647 10.457 1.00 28.48 226 ALA A C 1
ATOM 1675 O O . ALA A 1 226 ? 3.734 61.693 10.310 1.00 28.48 226 ALA A O 1
ATOM 1676 N N . ALA A 1 227 ? 3.755 59.434 10.501 1.00 28.52 227 ALA A N 1
ATOM 1677 C CA . ALA A 1 227 ? 2.338 59.069 10.731 1.00 28.52 227 ALA A CA 1
ATOM 1678 C C . ALA A 1 227 ? 1.264 59.409 9.661 1.00 28.52 227 ALA A C 1
ATOM 1680 O O . ALA A 1 227 ? 1.338 60.419 8.977 1.00 28.52 227 ALA A O 1
ATOM 1681 N N . GLY A 1 228 ? 0.220 58.562 9.535 1.00 26.23 228 GLY A N 1
ATOM 1682 C CA . GLY A 1 228 ? -0.895 58.830 8.597 1.00 26.23 228 GLY A CA 1
ATOM 1683 C C . GLY A 1 228 ? -1.853 57.673 8.243 1.00 26.23 228 GLY A C 1
ATOM 1684 O O . GLY A 1 228 ? -1.900 57.225 7.109 1.00 26.23 228 GLY A O 1
ATOM 1685 N N . GLN A 1 229 ? -2.618 57.199 9.225 1.00 27.39 229 GLN A N 1
ATOM 1686 C CA . GLN A 1 229 ? -3.932 56.521 9.145 1.00 27.39 229 GLN A CA 1
ATOM 1687 C C . GLN A 1 229 ? -4.674 56.291 7.781 1.00 27.39 229 GLN A C 1
ATOM 1689 O O . GLN A 1 229 ? -5.244 57.208 7.207 1.00 27.39 229 GLN A O 1
ATOM 1694 N N . SER A 1 230 ? -4.954 55.005 7.494 1.00 26.78 230 SER A N 1
ATOM 1695 C CA . SER A 1 230 ? -6.317 54.409 7.352 1.00 26.78 230 SER A CA 1
ATOM 1696 C C . SER A 1 230 ? -7.253 54.604 6.124 1.00 26.78 230 SER A C 1
ATOM 1698 O O . SER A 1 230 ? -7.141 55.516 5.318 1.00 26.78 230 SER A O 1
ATOM 1700 N N . SER A 1 231 ? -8.285 53.737 6.116 1.00 26.72 231 SER A N 1
ATOM 1701 C CA . SER A 1 231 ? -9.629 53.841 5.490 1.00 26.72 231 SER A CA 1
ATOM 1702 C C . SER A 1 231 ? -9.847 53.648 3.972 1.00 26.72 231 SER A C 1
ATOM 1704 O O . SER A 1 231 ? -9.879 54.593 3.203 1.00 26.72 231 SER A O 1
ATOM 1706 N N . GLN A 1 232 ? -10.250 52.407 3.650 1.00 26.66 232 GLN A N 1
ATOM 1707 C CA . GLN A 1 232 ? -11.521 52.030 2.987 1.00 26.66 232 GLN A CA 1
ATOM 1708 C C . GLN A 1 232 ? -11.849 52.409 1.523 1.00 26.66 232 GLN A C 1
ATOM 1710 O O . GLN A 1 232 ? -11.760 53.550 1.096 1.00 26.66 232 GLN A O 1
ATOM 1715 N N . SER A 1 233 ? -12.543 51.443 0.891 1.00 26.12 233 SER A N 1
ATOM 1716 C CA . SER A 1 233 ? -13.507 51.593 -0.220 1.00 26.12 233 SER A CA 1
ATOM 1717 C C . SER A 1 233 ? -12.930 51.882 -1.620 1.00 26.12 233 SER A C 1
ATOM 1719 O O . SER A 1 233 ? -11.848 52.434 -1.740 1.00 26.12 233 SER A O 1
ATOM 1721 N N . GLN A 1 234 ? -13.589 51.518 -2.727 1.00 26.73 234 GLN A N 1
ATOM 1722 C CA . GLN A 1 234 ? -14.604 50.476 -2.988 1.00 26.73 234 GLN A CA 1
ATOM 1723 C C . GLN A 1 234 ? -14.632 50.217 -4.507 1.00 26.73 234 GLN A C 1
ATOM 1725 O O . GLN A 1 234 ? -14.449 51.166 -5.259 1.00 26.73 234 GLN A O 1
ATOM 1730 N N . GLN A 1 235 ? -15.013 48.998 -4.927 1.00 26.05 235 GLN A N 1
ATOM 1731 C CA . GLN A 1 235 ? -15.479 48.689 -6.298 1.00 26.05 235 GLN A CA 1
ATOM 1732 C C . GLN A 1 235 ? -14.446 48.945 -7.430 1.00 26.05 235 GLN A C 1
ATOM 1734 O O . GLN A 1 235 ? -13.367 49.477 -7.204 1.00 26.05 235 GLN A O 1
ATOM 1739 N N . ALA A 1 236 ? -14.686 48.553 -8.683 1.00 26.38 236 ALA A N 1
ATOM 1740 C CA . ALA A 1 236 ? -15.229 47.287 -9.198 1.00 26.38 236 ALA A CA 1
ATOM 1741 C C . ALA A 1 236 ? -14.853 47.181 -10.691 1.00 26.38 236 ALA A C 1
ATOM 1743 O O . ALA A 1 236 ? -14.702 48.217 -11.330 1.00 26.38 236 ALA A O 1
ATOM 1744 N N . GLU A 1 237 ? -14.841 45.956 -11.241 1.00 26.75 237 GLU A N 1
ATOM 1745 C CA . GLU A 1 237 ? -14.942 45.693 -12.695 1.00 26.75 237 GLU A CA 1
ATOM 1746 C C . GLU A 1 237 ? -13.789 46.239 -13.588 1.00 26.75 237 GLU A C 1
ATOM 1748 O O . GLU A 1 237 ? -12.980 47.052 -13.165 1.00 26.75 237 GLU A O 1
ATOM 1753 N N . ASN A 1 238 ? -13.553 45.786 -14.827 1.00 25.86 238 ASN A N 1
ATOM 1754 C CA . ASN A 1 238 ? -13.970 44.582 -15.572 1.00 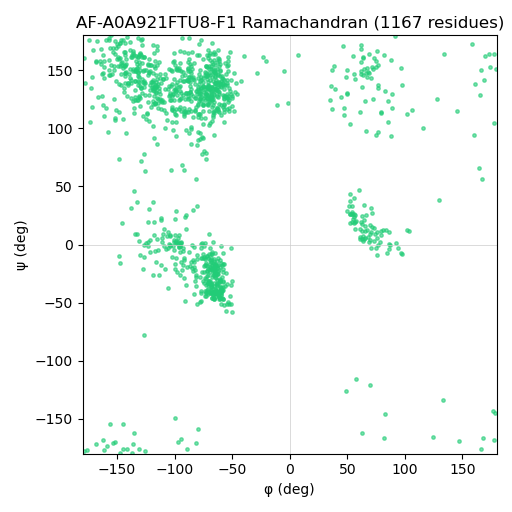25.86 238 ASN A CA 1
ATOM 1755 C C . ASN A 1 238 ? -12.786 44.155 -16.493 1.00 25.86 238 ASN A C 1
ATOM 1757 O O . ASN A 1 238 ? -11.742 44.788 -16.438 1.00 25.86 238 ASN A O 1
ATOM 1761 N N . SER A 1 239 ? -12.960 43.128 -17.343 1.00 27.38 239 SER A N 1
ATOM 1762 C CA . SER A 1 239 ? -12.368 42.952 -18.703 1.00 27.38 239 SER A CA 1
ATOM 1763 C C . SER A 1 239 ? -10.924 43.437 -19.024 1.00 27.38 239 SER A C 1
ATOM 1765 O O . SER A 1 239 ? -10.591 44.596 -18.836 1.00 27.38 239 SER A O 1
ATOM 1767 N N . SER A 1 240 ? -10.056 42.705 -19.733 1.00 27.08 240 SER A N 1
AT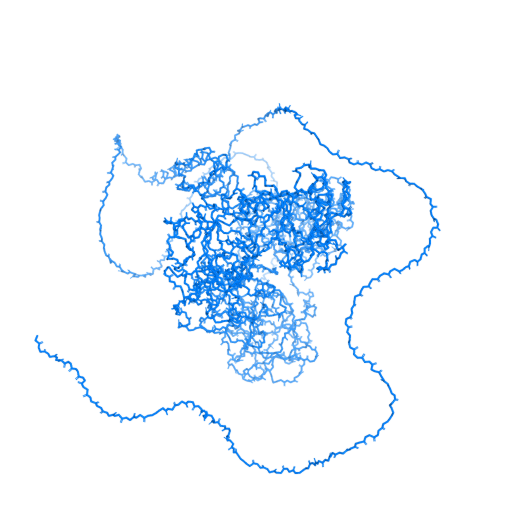OM 1768 C CA . SER A 1 240 ? -10.190 41.430 -20.458 1.00 27.08 240 SER A CA 1
ATOM 1769 C C . SER A 1 240 ? -8.838 41.020 -21.088 1.00 27.08 240 SER A C 1
ATOM 1771 O O . SER A 1 240 ? -7.835 41.711 -20.950 1.00 27.08 240 SER A O 1
ATOM 1773 N N . ALA A 1 241 ? -8.855 39.902 -21.820 1.00 28.20 241 ALA A N 1
ATOM 1774 C CA . ALA A 1 241 ? -7.868 39.416 -22.794 1.00 28.20 241 ALA A CA 1
ATOM 1775 C C . ALA A 1 241 ? -7.227 40.505 -23.715 1.00 28.20 241 ALA A C 1
ATOM 1777 O O . ALA A 1 241 ? -7.813 41.568 -23.898 1.00 28.20 241 ALA A O 1
ATOM 1778 N N . ALA A 1 242 ? -6.084 40.276 -24.385 1.00 26.12 242 ALA A N 1
ATOM 1779 C CA . ALA A 1 242 ? -5.427 38.995 -24.699 1.00 26.12 242 ALA A CA 1
ATOM 1780 C C . ALA A 1 242 ? -3.898 39.103 -24.966 1.00 26.12 242 ALA A C 1
ATOM 1782 O O . ALA A 1 242 ? -3.330 40.186 -25.046 1.00 26.12 242 ALA A O 1
ATOM 1783 N N . SER A 1 243 ? -3.269 37.938 -25.174 1.00 29.36 243 SER A N 1
ATOM 1784 C CA . SER A 1 243 ? -2.016 37.692 -25.930 1.00 29.36 243 SER A CA 1
ATOM 1785 C C . SER A 1 243 ? -2.071 38.303 -27.366 1.00 29.36 243 SER A C 1
ATOM 1787 O O . SER A 1 243 ? -3.199 38.548 -27.802 1.00 29.36 243 SER A O 1
ATOM 1789 N N . PRO A 1 244 ? -0.967 38.469 -28.161 1.00 44.94 244 PRO A N 1
ATOM 1790 C CA . PRO A 1 244 ? 0.099 37.454 -28.302 1.00 44.94 244 PRO A CA 1
ATOM 1791 C C . PRO A 1 244 ? 1.550 37.846 -28.734 1.00 44.94 244 PRO A C 1
ATOM 1793 O O . PRO A 1 244 ? 1.814 38.915 -29.262 1.00 44.94 244 PRO A O 1
ATOM 1796 N N . GLN A 1 245 ? 2.437 36.846 -28.580 1.00 27.53 245 GLN A N 1
ATOM 1797 C CA . GLN A 1 245 ? 3.514 36.383 -29.492 1.00 27.53 245 GLN A CA 1
ATOM 1798 C C . GLN A 1 245 ? 4.768 37.217 -29.877 1.00 27.53 245 GLN A C 1
ATOM 1800 O O . GLN A 1 245 ? 4.697 38.212 -30.585 1.00 27.53 245 GLN A O 1
ATOM 1805 N N . ASP A 1 246 ? 5.908 36.569 -29.585 1.00 27.81 246 ASP A N 1
ATOM 1806 C CA . ASP A 1 246 ? 7.010 36.170 -30.492 1.00 27.81 246 ASP A CA 1
ATOM 1807 C C . ASP A 1 246 ? 8.024 37.173 -31.098 1.00 27.81 246 ASP A C 1
ATOM 1809 O O . ASP A 1 246 ? 7.799 38.365 -31.252 1.00 27.81 246 ASP A O 1
ATOM 1813 N N . LEU A 1 247 ? 9.143 36.557 -31.527 1.00 23.80 247 LEU A N 1
ATOM 1814 C CA . LEU A 1 247 ? 10.318 37.052 -32.270 1.00 23.80 247 LEU A CA 1
ATOM 1815 C C . LEU A 1 247 ? 11.368 37.817 -31.419 1.00 23.80 247 LEU A C 1
ATOM 1817 O O . LEU A 1 247 ? 11.039 38.826 -30.814 1.00 23.80 247 LEU A O 1
ATOM 1821 N N . VAL A 1 248 ? 12.623 37.375 -31.187 1.00 26.17 248 VAL A N 1
ATOM 1822 C CA . VAL A 1 248 ? 13.690 36.644 -31.944 1.00 26.17 248 VAL A CA 1
ATOM 1823 C C . VAL A 1 248 ? 14.743 37.598 -32.543 1.00 26.17 248 VAL A C 1
ATOM 1825 O O . VAL A 1 248 ? 14.378 38.590 -33.161 1.00 26.17 248 VAL A O 1
ATOM 1828 N N . ASN A 1 249 ? 16.032 37.209 -32.436 1.00 26.52 249 ASN A N 1
ATOM 1829 C CA . ASN A 1 249 ? 17.239 37.822 -33.044 1.00 26.52 249 ASN A CA 1
ATOM 1830 C C . ASN A 1 249 ? 17.692 39.196 -32.461 1.00 26.52 249 ASN A C 1
ATOM 1832 O O . ASN A 1 249 ? 16.879 39.926 -31.916 1.00 26.52 249 ASN A O 1
ATOM 1836 N N . THR A 1 250 ? 18.976 39.615 -32.489 1.00 26.69 250 THR A N 1
ATOM 1837 C CA . THR A 1 250 ? 20.256 38.933 -32.841 1.00 26.69 250 THR A CA 1
ATOM 1838 C C . THR A 1 250 ? 21.495 39.669 -32.283 1.00 26.69 250 THR A C 1
ATOM 1840 O O . THR A 1 250 ? 21.541 40.886 -32.350 1.00 26.69 250 THR A O 1
ATOM 1843 N N . SER A 1 251 ? 22.506 38.890 -31.857 1.00 27.78 251 SER A N 1
ATOM 1844 C CA . SER A 1 251 ? 23.980 39.016 -32.053 1.00 27.78 251 SER A CA 1
ATOM 1845 C C . SER A 1 251 ? 24.764 40.352 -32.029 1.00 27.78 251 SER A C 1
ATOM 1847 O O . SER A 1 251 ? 24.337 41.339 -32.611 1.00 27.78 251 SER A O 1
ATOM 1849 N N . ALA A 1 252 ? 26.056 40.208 -31.663 1.00 27.86 252 ALA A N 1
ATOM 1850 C CA . ALA A 1 252 ? 27.225 41.028 -32.063 1.00 27.86 252 ALA A CA 1
ATOM 1851 C C . ALA A 1 252 ? 27.394 42.409 -31.379 1.00 27.86 252 ALA A C 1
ATOM 1853 O O . ALA A 1 252 ? 26.414 42.996 -30.942 1.00 27.86 252 ALA A O 1
ATOM 1854 N N . ALA A 1 253 ? 28.597 43.000 -31.266 1.00 27.30 253 ALA A N 1
ATOM 1855 C CA . ALA A 1 253 ? 29.994 42.497 -31.250 1.00 27.30 253 ALA A CA 1
ATOM 1856 C C . ALA A 1 253 ? 30.944 43.651 -30.802 1.00 27.30 253 ALA A C 1
ATOM 1858 O O . ALA A 1 253 ? 30.452 44.725 -30.464 1.00 27.30 253 ALA A O 1
ATOM 1859 N N . HIS A 1 254 ? 32.270 43.437 -30.888 1.00 25.95 254 HIS A N 1
ATOM 1860 C CA . HIS A 1 254 ? 33.384 44.375 -30.616 1.00 25.95 254 HIS A CA 1
ATOM 1861 C C . HIS A 1 254 ? 33.703 44.679 -29.136 1.00 25.95 254 HIS A C 1
ATOM 1863 O O . HIS A 1 254 ? 32.826 44.600 -28.283 1.00 25.95 254 HIS A O 1
ATOM 1869 N N . GLU A 1 255 ? 34.913 45.130 -28.773 1.00 25.53 255 GLU A N 1
ATOM 1870 C CA . GLU A 1 255 ? 36.307 44.738 -29.122 1.00 25.53 255 GLU A CA 1
ATOM 1871 C C . GLU A 1 255 ? 37.278 45.682 -28.376 1.00 25.53 255 GLU A C 1
ATOM 1873 O O . GLU A 1 255 ? 36.953 46.852 -28.200 1.00 25.53 255 GLU A O 1
ATOM 1878 N N . ALA A 1 256 ? 38.489 45.199 -28.052 1.00 25.03 256 ALA A N 1
ATOM 1879 C CA . ALA A 1 256 ? 39.638 45.991 -27.563 1.00 25.03 256 ALA A CA 1
ATOM 1880 C C . ALA A 1 256 ? 39.432 46.742 -26.205 1.00 25.03 256 ALA A C 1
ATOM 1882 O O . ALA A 1 256 ? 38.336 46.768 -25.656 1.00 25.03 256 ALA A O 1
ATOM 1883 N N . ASP A 1 257 ? 40.455 47.296 -25.537 1.00 24.27 257 ASP A N 1
ATOM 1884 C CA . ASP A 1 257 ? 41.897 47.342 -25.850 1.00 24.27 257 ASP A CA 1
ATOM 1885 C C . ASP A 1 257 ? 42.789 47.183 -24.583 1.00 24.27 257 ASP A C 1
ATOM 1887 O O . ASP A 1 257 ? 42.301 47.029 -23.465 1.00 24.27 257 ASP A O 1
ATOM 1891 N N . GLN A 1 258 ? 44.113 47.179 -24.765 1.00 25.83 258 GLN A N 1
ATOM 1892 C CA . GLN A 1 258 ? 45.157 46.887 -23.772 1.00 25.83 258 GLN A CA 1
ATOM 1893 C C . GLN A 1 258 ? 45.608 48.085 -22.909 1.00 25.83 258 GLN A C 1
ATOM 1895 O O . GLN A 1 258 ? 45.658 49.209 -23.411 1.00 25.83 258 GLN A O 1
ATOM 1900 N N . LYS A 1 259 ? 46.103 47.794 -21.683 1.00 24.50 259 LYS A N 1
ATOM 1901 C CA . LYS A 1 259 ? 47.346 48.290 -20.995 1.00 24.50 259 LYS A CA 1
ATOM 1902 C C . LYS A 1 259 ? 47.272 47.954 -19.484 1.00 24.50 259 LYS A C 1
ATOM 1904 O O . LYS A 1 259 ? 46.191 48.021 -18.918 1.00 24.50 259 LYS A O 1
ATOM 1909 N N . SER A 1 260 ? 48.265 47.329 -18.828 1.00 25.02 260 SER A N 1
ATOM 1910 C CA . SER A 1 260 ? 49.613 47.792 -18.398 1.00 25.02 260 SER A CA 1
ATOM 1911 C C . SER A 1 260 ? 49.571 48.958 -17.385 1.00 25.02 260 SER A C 1
ATOM 1913 O O . SER A 1 260 ? 48.834 49.903 -17.634 1.00 25.02 260 SER A O 1
ATOM 1915 N N . SER A 1 261 ? 50.350 48.999 -16.292 1.00 25.36 261 SER A N 1
ATOM 1916 C CA . SER A 1 261 ? 51.584 48.258 -15.937 1.00 25.36 261 SER A CA 1
ATOM 1917 C C . SER A 1 261 ? 51.841 48.181 -14.405 1.00 25.36 261 SER A C 1
ATOM 1919 O O . SER A 1 261 ? 51.095 48.773 -13.636 1.00 25.36 261 SER A O 1
ATOM 1921 N N . ASP A 1 262 ? 52.922 47.479 -14.012 1.00 25.70 262 ASP A N 1
ATOM 1922 C CA . ASP A 1 262 ? 53.702 47.575 -12.746 1.00 25.70 262 ASP A CA 1
ATOM 1923 C C . ASP A 1 262 ? 53.038 47.223 -11.380 1.00 25.70 262 ASP A C 1
ATOM 1925 O O . ASP A 1 262 ? 51.840 47.370 -11.187 1.00 25.70 262 ASP A O 1
ATOM 1929 N N . GLY A 1 263 ? 53.750 46.740 -10.342 1.00 25.56 263 GLY A N 1
ATOM 1930 C CA . GLY A 1 263 ? 55.104 46.148 -10.295 1.00 25.56 263 GLY A CA 1
ATOM 1931 C C . GLY A 1 263 ? 55.935 46.439 -9.020 1.00 25.56 263 GLY A C 1
ATOM 1932 O O . GLY A 1 263 ? 56.348 47.576 -8.839 1.00 25.56 263 GLY A O 1
ATOM 1933 N N . ALA A 1 264 ? 56.268 45.415 -8.202 1.00 27.31 264 ALA A N 1
ATOM 1934 C CA . ALA A 1 264 ? 57.515 45.303 -7.391 1.00 27.31 264 ALA A CA 1
ATOM 1935 C C . ALA A 1 264 ? 57.661 43.902 -6.715 1.00 27.31 264 ALA A C 1
ATOM 1937 O O . ALA A 1 264 ? 56.708 43.443 -6.096 1.00 27.31 264 ALA A O 1
ATOM 1938 N N . VAL A 1 265 ? 58.693 43.074 -6.994 1.00 27.56 265 VAL A N 1
ATOM 1939 C CA . VAL A 1 265 ? 59.995 42.834 -6.270 1.00 27.56 265 VAL A CA 1
ATOM 1940 C C . VAL A 1 265 ? 59.859 42.575 -4.743 1.00 27.56 265 VAL A C 1
ATOM 1942 O O . VAL A 1 265 ? 59.198 43.358 -4.079 1.00 27.56 265 VAL A O 1
ATOM 1945 N N . HIS A 1 266 ? 60.421 41.546 -4.071 1.00 27.98 266 HIS A N 1
ATOM 1946 C CA . HIS A 1 266 ? 61.632 40.690 -4.225 1.00 27.98 266 HIS A CA 1
ATOM 1947 C C . HIS A 1 266 ? 61.379 39.206 -3.807 1.00 27.98 266 HIS A C 1
ATOM 1949 O O . HIS A 1 266 ? 60.413 38.941 -3.105 1.00 27.98 266 HIS A O 1
ATOM 1955 N N . GLY A 1 267 ? 62.219 38.195 -4.112 1.00 26.33 267 GLY A N 1
ATOM 1956 C CA . GLY A 1 267 ? 63.378 38.137 -5.026 1.00 26.33 267 GLY A CA 1
ATOM 1957 C C . GLY A 1 267 ? 64.370 36.964 -4.777 1.00 26.33 267 GLY A C 1
ATOM 1958 O O . GLY A 1 267 ? 64.780 36.749 -3.644 1.00 26.33 267 GLY A O 1
ATOM 1959 N N . THR A 1 268 ? 64.848 36.313 -5.861 1.00 27.62 268 THR A N 1
ATOM 1960 C CA . THR A 1 268 ? 66.085 35.466 -5.995 1.00 27.62 268 THR A CA 1
ATOM 1961 C C . THR A 1 268 ? 66.226 34.167 -5.152 1.00 27.62 268 THR A C 1
ATOM 1963 O O . THR A 1 268 ? 65.733 34.086 -4.041 1.00 27.62 268 THR A O 1
ATOM 1966 N N . PHE A 1 269 ? 66.870 33.074 -5.613 1.00 26.80 269 PHE A N 1
ATOM 1967 C CA . PHE A 1 269 ? 68.043 32.953 -6.507 1.00 26.80 269 PHE A CA 1
ATOM 1968 C C . PHE A 1 269 ? 68.003 31.823 -7.572 1.00 26.80 269 PHE A C 1
ATOM 1970 O O . PHE A 1 269 ? 67.549 30.717 -7.315 1.00 26.80 269 PHE A O 1
ATOM 1977 N N . ALA A 1 270 ? 68.618 32.135 -8.724 1.00 26.70 270 ALA A N 1
ATOM 1978 C CA . ALA A 1 270 ? 69.435 31.309 -9.637 1.00 26.70 270 ALA A CA 1
ATOM 1979 C C . ALA A 1 270 ? 69.032 29.870 -10.069 1.00 26.70 270 ALA A C 1
ATOM 1981 O O . ALA A 1 270 ? 68.965 28.932 -9.280 1.00 26.70 270 ALA A O 1
ATOM 1982 N N . ARG A 1 271 ? 69.013 29.657 -11.398 1.00 27.17 271 ARG A N 1
ATOM 1983 C CA . ARG A 1 271 ? 69.167 28.351 -12.077 1.00 27.17 271 ARG A CA 1
ATOM 1984 C C . ARG A 1 271 ? 70.066 28.523 -13.313 1.00 27.17 271 ARG A C 1
ATOM 1986 O O . ARG A 1 271 ? 69.986 29.557 -13.968 1.00 27.17 271 ARG A O 1
ATOM 1993 N N . ALA A 1 272 ? 70.917 27.540 -13.623 1.00 25.94 272 ALA A N 1
ATOM 1994 C CA . ALA A 1 272 ? 71.912 27.622 -14.704 1.00 25.94 272 ALA A CA 1
ATOM 1995 C C . ALA A 1 272 ? 71.451 27.018 -16.057 1.00 25.94 272 ALA A C 1
ATOM 1997 O O . ALA A 1 272 ? 70.433 26.333 -16.144 1.00 25.94 272 ALA A O 1
ATOM 1998 N N . HIS A 1 273 ? 72.219 27.327 -17.107 1.00 28.56 273 HIS A N 1
ATOM 1999 C CA . HIS A 1 273 ? 71.896 27.280 -18.543 1.00 28.56 273 HIS A CA 1
ATOM 2000 C C . HIS A 1 273 ? 72.117 25.931 -19.286 1.00 28.56 273 HIS A C 1
ATOM 2002 O O . HIS A 1 273 ? 73.052 25.224 -18.938 1.00 28.56 273 HIS A O 1
ATOM 2008 N N . ILE A 1 274 ? 71.371 25.734 -20.407 1.00 31.97 274 ILE A N 1
ATOM 2009 C CA . ILE A 1 274 ? 71.807 25.218 -21.756 1.00 31.97 274 ILE A CA 1
ATOM 2010 C C . ILE A 1 274 ? 72.348 23.757 -21.825 1.00 31.97 274 ILE A C 1
ATOM 2012 O O . ILE A 1 274 ? 73.008 23.302 -20.910 1.00 31.97 274 ILE A O 1
ATOM 2016 N N . SER A 1 275 ? 72.178 22.902 -22.852 1.00 27.09 275 SER A N 1
ATOM 2017 C CA . SER A 1 275 ? 71.459 22.805 -24.160 1.00 27.09 275 SER A CA 1
ATOM 2018 C C . SER A 1 275 ? 71.136 21.297 -24.386 1.00 27.09 275 SER A C 1
ATOM 2020 O O . SER A 1 275 ? 71.586 20.475 -23.597 1.00 27.09 275 SER A O 1
ATOM 2022 N N . GLY A 1 276 ? 70.377 20.788 -25.367 1.00 26.12 276 GLY A N 1
ATOM 2023 C CA . GLY A 1 276 ? 69.830 21.331 -26.617 1.00 26.12 276 GLY A CA 1
ATOM 2024 C C . GLY A 1 276 ? 70.422 20.602 -27.842 1.00 26.12 276 GLY A C 1
ATOM 2025 O O . GLY A 1 276 ? 71.537 20.908 -28.246 1.00 26.12 276 GLY A O 1
ATOM 2026 N N . ALA A 1 277 ? 69.685 19.653 -28.436 1.00 25.22 277 ALA A N 1
ATOM 2027 C CA . ALA A 1 277 ? 70.031 18.969 -29.694 1.00 25.22 277 ALA A CA 1
ATOM 2028 C C . ALA A 1 277 ? 68.758 18.426 -30.381 1.00 25.22 277 ALA A C 1
ATOM 2030 O O . ALA A 1 277 ? 67.823 18.018 -29.694 1.00 25.22 277 ALA A O 1
ATOM 2031 N N . THR A 1 278 ? 68.713 18.424 -31.720 1.00 27.56 278 THR A N 1
ATOM 2032 C CA . THR A 1 278 ? 67.477 18.188 -32.501 1.00 27.56 278 THR A CA 1
ATOM 2033 C C . THR A 1 278 ? 67.743 17.331 -33.738 1.00 27.56 278 THR A C 1
ATOM 2035 O O . THR A 1 278 ? 68.695 17.615 -34.454 1.00 27.56 278 THR A O 1
ATOM 2038 N N . LEU A 1 279 ? 66.868 16.363 -34.037 1.00 24.34 279 LEU A N 1
ATOM 2039 C CA . LEU A 1 279 ? 66.716 15.680 -35.334 1.00 24.34 279 LEU A CA 1
ATOM 2040 C C . LEU A 1 279 ? 65.336 14.978 -35.353 1.00 24.34 279 LEU A C 1
ATOM 2042 O O . LEU A 1 279 ? 64.952 14.416 -34.336 1.00 24.34 279 LEU A O 1
ATOM 2046 N N . SER A 1 280 ? 64.584 14.804 -36.441 1.00 26.17 280 SER A N 1
ATOM 2047 C CA . SER A 1 280 ? 64.206 15.637 -37.593 1.00 26.17 280 SER A CA 1
ATOM 2048 C C . SER A 1 280 ? 63.344 14.752 -38.519 1.00 26.17 280 SER A C 1
ATOM 2050 O O . SER A 1 280 ? 63.896 13.958 -39.273 1.00 26.17 280 SER A O 1
ATOM 2052 N N . THR A 1 281 ? 62.018 14.954 -38.530 1.00 29.05 281 THR A N 1
ATOM 2053 C CA . THR A 1 281 ? 61.085 14.630 -39.650 1.00 29.05 281 THR A CA 1
ATOM 2054 C C . THR A 1 281 ? 60.908 13.139 -40.065 1.00 29.05 281 THR A C 1
ATOM 2056 O O . THR A 1 281 ? 61.702 12.282 -39.714 1.00 29.05 281 THR A O 1
ATOM 2059 N N . SER A 1 282 ? 59.839 12.717 -40.763 1.00 25.06 282 SER A N 1
ATOM 2060 C CA . SER A 1 282 ? 58.835 13.460 -41.554 1.00 25.06 282 SER A CA 1
ATOM 2061 C C . SER A 1 282 ? 57.389 12.901 -41.456 1.00 25.06 282 SER A C 1
ATOM 2063 O O . SER A 1 282 ? 57.134 11.905 -40.789 1.00 25.06 282 SER A O 1
ATOM 2065 N N . ALA A 1 283 ? 56.441 13.636 -42.059 1.00 27.14 283 ALA A N 1
ATOM 2066 C CA . ALA A 1 283 ? 54.971 13.585 -41.931 1.00 27.14 283 ALA A CA 1
ATOM 2067 C C . ALA A 1 283 ? 54.262 12.220 -42.157 1.00 27.14 283 ALA A C 1
ATOM 2069 O O . ALA A 1 283 ? 54.782 11.349 -42.842 1.00 27.14 283 ALA A O 1
ATOM 2070 N N . GLY A 1 284 ? 53.013 12.001 -41.707 1.00 25.30 284 GLY A N 1
ATOM 2071 C CA . GLY A 1 284 ? 52.075 12.861 -40.946 1.00 25.30 284 GLY A CA 1
ATOM 2072 C C . GLY A 1 284 ? 50.633 12.852 -41.512 1.00 25.30 284 GLY A C 1
ATOM 2073 O O . GLY A 1 284 ? 50.443 12.441 -42.656 1.00 25.30 284 GLY A O 1
ATOM 2074 N N . LYS A 1 285 ? 49.614 13.307 -40.748 1.00 24.61 285 LYS A N 1
ATOM 2075 C CA . LYS A 1 285 ? 48.284 13.733 -41.272 1.00 24.61 285 LYS A CA 1
ATOM 2076 C C . LYS A 1 285 ? 47.356 14.389 -40.225 1.00 24.61 285 LYS A C 1
ATOM 2078 O O . LYS A 1 285 ? 47.138 13.806 -39.175 1.00 24.61 285 LYS A O 1
ATOM 2083 N N . PHE A 1 286 ? 46.737 15.508 -40.631 1.00 25.88 286 PHE A N 1
ATOM 2084 C CA . PHE A 1 286 ? 45.563 16.220 -40.074 1.00 25.88 286 PHE A CA 1
ATOM 2085 C C . PHE A 1 286 ? 45.564 16.689 -38.601 1.00 25.88 286 PHE A C 1
ATOM 2087 O O . PHE A 1 286 ? 46.137 16.076 -37.711 1.00 25.88 286 PHE A O 1
ATOM 2094 N N . ALA A 1 287 ? 44.904 17.830 -38.367 1.00 30.91 287 ALA A N 1
ATOM 2095 C CA . ALA A 1 287 ? 44.901 18.572 -37.105 1.00 30.91 287 ALA A CA 1
ATOM 2096 C C . ALA A 1 287 ? 43.476 18.969 -36.673 1.00 30.91 287 ALA A C 1
ATOM 2098 O O . ALA A 1 287 ? 42.558 18.996 -37.492 1.00 30.91 287 ALA A O 1
ATOM 2099 N N . GLY A 1 288 ? 43.313 19.295 -35.388 1.00 25.52 288 GLY A N 1
ATOM 2100 C CA . GLY A 1 288 ? 42.029 19.653 -34.771 1.00 25.52 288 GLY A CA 1
ATOM 2101 C C . GLY A 1 288 ? 42.120 19.657 -33.243 1.00 25.52 288 GLY A C 1
ATOM 2102 O O . GLY A 1 288 ? 41.432 18.890 -32.579 1.00 25.52 288 GLY A O 1
ATOM 2103 N N . SER A 1 289 ? 43.050 20.438 -32.688 1.00 29.64 289 SER A N 1
ATOM 2104 C CA . SER A 1 289 ? 43.462 20.358 -31.281 1.00 29.64 289 SER A CA 1
ATOM 2105 C C . SER A 1 289 ? 42.746 21.360 -30.371 1.00 29.64 289 SER A C 1
ATOM 2107 O O . SER A 1 289 ? 42.985 22.565 -30.463 1.00 29.64 289 SER A O 1
ATOM 2109 N N . THR A 1 290 ? 41.964 20.860 -29.415 1.00 26.44 290 THR A N 1
ATOM 2110 C CA . THR A 1 290 ? 41.684 21.572 -28.157 1.00 26.44 290 THR A CA 1
ATOM 2111 C C . THR A 1 290 ? 42.897 21.497 -27.220 1.00 26.44 290 THR A C 1
ATOM 2113 O O . THR A 1 290 ? 43.764 20.639 -27.393 1.00 26.44 290 THR A O 1
ATOM 2116 N N . GLN A 1 291 ? 42.980 22.404 -26.241 1.00 32.12 291 GLN A N 1
ATOM 2117 C CA . GLN A 1 291 ? 44.133 22.530 -25.337 1.00 32.12 291 GLN A CA 1
ATOM 2118 C C . GLN A 1 291 ? 44.457 21.221 -24.595 1.00 32.12 291 GLN A C 1
ATOM 2120 O O . GLN A 1 291 ? 43.562 20.547 -24.088 1.00 32.12 291 GLN A O 1
ATOM 2125 N N . ALA A 1 292 ? 45.747 20.890 -24.503 1.00 33.84 292 ALA A N 1
ATOM 2126 C CA . ALA A 1 292 ? 46.243 19.770 -23.711 1.00 33.84 292 ALA A CA 1
ATOM 2127 C C . ALA A 1 292 ? 46.670 20.260 -22.319 1.00 33.84 292 ALA A C 1
ATOM 2129 O O . ALA A 1 292 ? 47.623 21.028 -22.195 1.00 33.84 292 ALA A O 1
ATOM 2130 N N . THR A 1 293 ? 45.977 19.812 -21.274 1.00 41.09 293 THR A N 1
ATOM 2131 C CA . THR A 1 293 ? 46.317 20.136 -19.883 1.00 41.09 293 THR A CA 1
ATOM 2132 C C . THR A 1 293 ? 47.592 19.402 -19.462 1.00 41.09 293 THR A C 1
ATOM 2134 O O . THR A 1 293 ? 47.692 18.184 -19.615 1.00 41.09 293 THR A O 1
ATOM 2137 N N . THR A 1 294 ? 48.575 20.122 -18.918 1.00 56.03 294 THR A N 1
ATOM 2138 C CA . THR A 1 294 ? 49.860 19.536 -18.504 1.00 56.03 294 THR A CA 1
ATOM 2139 C C . THR A 1 294 ? 49.675 18.574 -17.327 1.00 56.03 294 THR A C 1
ATOM 2141 O O . THR A 1 294 ? 49.417 19.002 -16.201 1.00 56.03 294 THR A O 1
ATOM 2144 N N . LEU A 1 295 ? 49.836 17.271 -17.574 1.00 68.69 295 LEU A N 1
ATOM 2145 C CA . LEU A 1 295 ? 49.758 16.235 -16.541 1.00 68.69 295 LEU A CA 1
ATOM 2146 C C . LEU A 1 295 ? 50.923 16.389 -15.545 1.00 68.69 295 LEU A C 1
ATOM 2148 O O . LEU A 1 295 ? 52.090 16.206 -15.893 1.00 68.69 295 LEU A O 1
ATOM 2152 N N . GLN A 1 296 ? 50.606 16.741 -14.298 1.00 79.81 296 GLN A N 1
ATOM 2153 C CA . GLN A 1 296 ? 51.593 17.065 -13.262 1.00 79.81 296 GLN A CA 1
ATOM 2154 C C . GLN A 1 296 ? 52.318 15.814 -12.746 1.00 79.81 296 GLN A C 1
ATOM 2156 O O . GLN A 1 296 ? 51.674 14.848 -12.342 1.00 79.81 296 GLN A O 1
ATOM 2161 N N . GLY A 1 297 ? 53.653 15.847 -12.720 1.00 82.69 297 GLY A N 1
ATOM 2162 C CA . GLY A 1 297 ? 54.477 14.919 -11.932 1.00 82.69 297 GLY A CA 1
ATOM 2163 C C . GLY A 1 297 ? 54.549 15.322 -10.452 1.00 82.69 297 GLY A C 1
ATOM 2164 O O . GLY A 1 297 ? 53.706 16.079 -9.973 1.00 82.69 297 GLY A O 1
ATOM 2165 N N . ASN A 1 298 ? 55.574 14.859 -9.730 1.00 86.31 298 ASN A N 1
ATOM 2166 C CA . ASN A 1 298 ? 55.915 15.364 -8.393 1.00 86.31 298 ASN A CA 1
ATOM 2167 C C . ASN A 1 298 ? 57.309 16.008 -8.333 1.00 86.31 298 ASN A C 1
ATOM 2169 O O . ASN A 1 298 ? 58.157 15.804 -9.204 1.00 86.31 298 ASN A O 1
ATOM 2173 N N . GLN A 1 299 ? 57.554 16.760 -7.256 1.00 83.69 299 GLN A N 1
ATOM 2174 C CA . GLN A 1 299 ? 58.831 17.431 -6.975 1.00 83.69 299 GLN A CA 1
ATOM 2175 C C . GLN A 1 299 ? 60.040 16.478 -6.843 1.00 83.69 299 GLN A C 1
ATOM 2177 O O . GLN A 1 299 ? 61.183 16.919 -6.916 1.00 83.69 299 GLN A O 1
ATOM 2182 N N . PHE A 1 300 ? 59.804 15.167 -6.726 1.00 86.62 300 PHE A N 1
ATOM 2183 C CA . PHE A 1 300 ? 60.837 14.131 -6.631 1.00 86.62 300 PHE A CA 1
ATOM 2184 C C . PHE A 1 300 ? 61.158 13.455 -7.979 1.00 86.62 300 PHE A C 1
ATOM 2186 O O . PHE A 1 300 ? 61.941 12.506 -8.023 1.00 86.62 300 PHE A O 1
ATOM 2193 N N . GLY A 1 301 ? 60.571 13.932 -9.083 1.00 83.56 301 GLY A N 1
ATOM 2194 C CA . GLY A 1 301 ? 60.883 13.494 -10.447 1.00 83.56 301 GLY A CA 1
ATOM 2195 C C . GLY A 1 301 ? 60.026 12.348 -10.995 1.00 83.56 301 GLY A C 1
ATOM 2196 O O . GLY A 1 301 ? 60.240 11.947 -12.140 1.00 83.56 301 GLY A O 1
ATOM 2197 N N . ALA A 1 302 ? 59.046 11.833 -10.244 1.00 91.00 302 ALA A N 1
ATOM 2198 C CA . ALA A 1 302 ? 58.049 10.926 -10.814 1.00 91.00 302 ALA A CA 1
ATOM 2199 C C . ALA A 1 302 ? 57.118 11.710 -11.759 1.00 91.00 302 ALA A C 1
ATOM 2201 O O . ALA A 1 302 ? 56.694 12.821 -11.432 1.00 91.00 302 ALA A O 1
ATOM 2202 N N . HIS A 1 303 ? 56.838 11.175 -12.948 1.00 91.56 303 HIS A N 1
ATOM 2203 C CA . HIS A 1 303 ? 56.258 11.944 -14.053 1.00 91.56 303 HIS A CA 1
ATOM 2204 C C . HIS A 1 303 ? 55.386 11.106 -14.996 1.00 91.56 303 HIS A C 1
ATOM 2206 O O . HIS A 1 303 ? 55.504 9.883 -15.089 1.00 91.56 303 HIS A O 1
ATOM 2212 N N . TRP A 1 304 ? 54.520 11.793 -15.740 1.00 90.88 304 TRP A N 1
ATOM 2213 C CA . TRP A 1 304 ? 53.714 11.198 -16.802 1.00 90.88 304 TRP A CA 1
ATOM 2214 C C . TRP A 1 304 ? 54.537 10.971 -18.071 1.00 90.88 304 TRP A C 1
ATOM 2216 O O . TRP A 1 304 ? 55.348 11.806 -18.467 1.00 90.88 304 TRP A O 1
ATOM 2226 N N . GLY A 1 305 ? 54.291 9.844 -18.730 1.00 85.25 305 GLY A N 1
ATOM 2227 C CA . GLY A 1 305 ? 54.882 9.473 -20.008 1.00 85.25 305 GLY A CA 1
ATOM 2228 C C . GLY A 1 305 ? 54.003 8.465 -20.747 1.00 85.25 305 GLY A C 1
ATOM 2229 O O . GLY A 1 305 ? 52.792 8.398 -20.535 1.00 85.25 305 GLY A O 1
ATOM 2230 N N . SER A 1 306 ? 54.616 7.661 -21.612 1.00 81.38 306 SER A N 1
ATOM 2231 C CA . SER A 1 306 ? 53.945 6.584 -22.347 1.00 81.38 306 SER A CA 1
ATOM 2232 C C . SER A 1 306 ? 54.717 5.271 -22.249 1.00 81.38 306 SER A C 1
ATOM 2234 O O . SER A 1 306 ? 55.912 5.259 -21.945 1.00 81.38 306 SER A O 1
ATOM 2236 N N . ASP A 1 307 ? 54.005 4.166 -22.451 1.00 80.75 307 ASP A N 1
ATOM 2237 C CA . ASP A 1 307 ? 54.546 2.810 -22.485 1.00 80.75 307 ASP A CA 1
ATOM 2238 C C . ASP A 1 307 ? 53.587 1.867 -23.239 1.00 80.75 307 ASP A C 1
ATOM 2240 O O . ASP A 1 307 ? 52.571 2.290 -23.802 1.00 80.75 307 ASP A O 1
ATOM 2244 N N . THR A 1 308 ? 53.891 0.573 -23.235 1.00 65.88 308 THR A N 1
ATOM 2245 C CA . THR A 1 308 ? 53.040 -0.489 -23.780 1.00 65.88 308 THR A CA 1
ATOM 2246 C C . THR A 1 308 ? 51.624 -0.399 -23.195 1.00 65.88 308 THR A C 1
ATOM 2248 O O . THR A 1 308 ? 51.424 -0.528 -21.989 1.00 65.88 308 THR A O 1
ATOM 2251 N N . GLY A 1 309 ? 50.634 -0.156 -24.060 1.00 61.22 309 GLY A N 1
ATOM 2252 C CA . GLY A 1 309 ? 49.224 0.008 -23.684 1.00 61.22 309 GLY A CA 1
ATOM 2253 C C . GLY A 1 309 ? 48.735 1.458 -23.522 1.00 61.22 309 GLY A C 1
ATOM 2254 O O . GLY A 1 309 ? 47.526 1.659 -23.418 1.00 61.22 309 GLY A O 1
ATOM 2255 N N . GLY A 1 310 ? 49.611 2.474 -23.554 1.00 78.81 310 GLY A N 1
ATOM 2256 C CA . GLY A 1 310 ? 49.210 3.888 -23.617 1.00 78.81 310 GLY A CA 1
ATOM 2257 C C . GLY A 1 310 ? 49.946 4.806 -22.636 1.00 78.81 310 GLY A C 1
ATOM 2258 O O . GLY A 1 310 ? 51.170 4.776 -22.540 1.00 78.81 310 GLY A O 1
ATOM 2259 N N . ALA A 1 311 ? 49.200 5.665 -21.935 1.00 83.44 311 ALA A N 1
ATOM 2260 C CA . ALA A 1 311 ? 49.754 6.552 -20.911 1.00 83.44 311 ALA A CA 1
ATOM 2261 C C . ALA A 1 311 ? 50.364 5.746 -19.750 1.00 83.44 311 ALA A C 1
ATOM 2263 O O . ALA A 1 311 ? 49.869 4.681 -19.389 1.00 83.44 311 ALA A O 1
ATOM 2264 N N . ALA A 1 312 ? 51.432 6.252 -19.148 1.00 88.50 312 ALA A N 1
ATOM 2265 C CA . ALA A 1 312 ? 52.141 5.580 -18.067 1.00 88.50 312 ALA A CA 1
ATOM 2266 C C . ALA A 1 312 ? 52.625 6.594 -17.031 1.00 88.50 312 ALA A C 1
ATOM 2268 O O . ALA A 1 312 ? 52.994 7.713 -17.389 1.00 88.50 312 ALA A O 1
ATOM 2269 N N . PHE A 1 313 ? 52.669 6.191 -15.762 1.00 94.44 313 PHE A N 1
ATOM 2270 C CA . PHE A 1 313 ? 53.328 6.973 -14.719 1.00 94.44 313 PHE A CA 1
ATOM 2271 C C . PHE A 1 313 ? 54.671 6.328 -14.373 1.00 94.44 313 PHE A C 1
ATOM 2273 O O . PHE A 1 313 ? 54.751 5.126 -14.089 1.00 94.44 313 PHE A O 1
ATOM 2280 N N . LYS A 1 314 ? 55.737 7.122 -14.475 1.00 91.19 314 LYS A N 1
ATOM 2281 C CA . LYS A 1 314 ? 57.138 6.699 -14.446 1.00 91.19 314 LYS A CA 1
ATOM 2282 C C . LYS A 1 314 ? 57.858 7.294 -13.241 1.00 91.19 314 LYS A C 1
ATOM 2284 O O . LYS A 1 314 ? 57.503 8.363 -12.751 1.00 91.19 314 LYS A O 1
ATOM 2289 N N . ASP A 1 315 ? 58.879 6.594 -12.764 1.00 89.56 315 ASP A N 1
ATOM 2290 C CA . ASP A 1 315 ? 59.763 7.097 -11.716 1.00 89.56 315 ASP A CA 1
ATOM 2291 C C . ASP A 1 315 ? 60.780 8.122 -12.245 1.00 89.56 315 ASP A C 1
ATOM 2293 O O . ASP A 1 315 ? 60.903 8.347 -13.449 1.00 89.56 315 ASP A O 1
ATOM 2297 N N . TYR A 1 316 ? 61.570 8.704 -11.341 1.00 87.50 316 TYR A N 1
ATOM 2298 C CA . TYR A 1 316 ? 62.658 9.640 -11.667 1.00 87.50 316 TYR A CA 1
ATOM 2299 C C . TYR A 1 316 ? 63.751 9.099 -12.620 1.00 87.50 316 TYR A C 1
ATOM 2301 O O . TYR A 1 316 ? 64.622 9.854 -13.048 1.00 87.50 316 TYR A O 1
ATOM 2309 N N . ARG A 1 317 ? 63.727 7.801 -12.955 1.00 86.31 317 ARG A N 1
ATOM 2310 C CA . ARG A 1 317 ? 64.615 7.130 -13.919 1.00 86.31 317 ARG A CA 1
ATOM 2311 C C . ARG A 1 317 ? 63.886 6.699 -15.201 1.00 86.31 317 ARG A C 1
ATOM 2313 O O . ARG A 1 317 ? 64.461 5.972 -16.005 1.00 86.31 317 ARG A O 1
ATOM 2320 N N . GLY A 1 318 ? 62.634 7.119 -15.401 1.00 85.06 318 GLY A N 1
ATOM 2321 C CA . GLY A 1 318 ? 61.818 6.781 -16.573 1.00 85.06 318 GLY A CA 1
ATOM 2322 C C . GLY A 1 318 ? 61.256 5.351 -16.570 1.00 85.06 318 GLY A C 1
ATOM 2323 O O . GLY A 1 318 ? 60.634 4.934 -17.553 1.00 85.06 318 GLY A O 1
ATOM 2324 N N . ARG A 1 319 ? 61.442 4.592 -15.481 1.00 88.88 319 ARG A N 1
ATOM 2325 C CA . ARG A 1 319 ? 60.909 3.231 -15.334 1.00 88.88 319 ARG A CA 1
ATOM 2326 C C . ARG A 1 319 ? 59.425 3.318 -15.009 1.00 88.88 319 ARG A C 1
ATOM 2328 O O . ARG A 1 319 ? 59.039 4.043 -14.092 1.00 88.88 319 ARG A O 1
ATOM 2335 N N . THR A 1 320 ? 58.593 2.582 -15.736 1.00 90.44 320 THR A N 1
ATOM 2336 C CA . THR A 1 320 ? 57.145 2.590 -15.498 1.00 90.44 320 THR A CA 1
ATOM 2337 C C . THR A 1 320 ? 56.809 1.939 -14.161 1.00 90.44 320 THR A C 1
ATOM 2339 O O . THR A 1 320 ? 57.323 0.876 -13.822 1.00 90.44 320 THR A O 1
ATOM 2342 N N . MET A 1 321 ? 55.968 2.626 -13.389 1.00 89.62 321 MET A N 1
ATOM 2343 C CA . MET A 1 321 ? 55.445 2.182 -12.095 1.00 89.62 321 MET A CA 1
ATOM 2344 C C . MET A 1 321 ? 53.940 1.924 -12.151 1.00 89.62 321 MET A C 1
ATOM 2346 O O . MET A 1 321 ? 53.436 1.117 -11.378 1.00 89.62 321 MET A O 1
ATOM 2350 N N . VAL A 1 322 ? 53.235 2.596 -13.067 1.00 91.38 322 VAL A N 1
ATOM 2351 C CA . VAL A 1 322 ? 51.813 2.379 -13.351 1.00 91.38 322 VAL A CA 1
ATOM 2352 C C . VAL A 1 322 ? 51.627 2.344 -14.868 1.00 91.38 322 VAL A C 1
ATOM 2354 O O . VAL A 1 322 ? 51.819 3.360 -15.541 1.00 91.38 322 VAL A O 1
ATOM 2357 N N . TYR A 1 323 ? 51.258 1.187 -15.415 1.00 87.69 323 TYR A N 1
ATOM 2358 C CA . TYR A 1 323 ? 50.973 1.016 -16.842 1.00 87.69 323 TYR A CA 1
ATOM 2359 C C . TYR A 1 323 ? 49.512 1.341 -17.155 1.00 87.69 323 TYR A C 1
ATOM 2361 O O . TYR A 1 323 ? 48.604 0.951 -16.417 1.00 87.69 323 TYR A O 1
ATOM 2369 N N . GLN A 1 324 ? 49.270 1.986 -18.299 1.00 80.81 324 GLN A N 1
ATOM 2370 C CA . GLN A 1 324 ? 47.944 2.465 -18.731 1.00 80.81 324 GLN A CA 1
ATOM 2371 C C . GLN A 1 324 ? 47.296 3.387 -17.683 1.00 80.81 324 GLN A C 1
ATOM 2373 O O . GLN A 1 324 ? 46.106 3.291 -17.379 1.00 80.81 324 GLN A O 1
ATOM 2378 N N . ALA A 1 325 ? 48.135 4.245 -17.099 1.00 86.69 325 ALA A N 1
ATOM 2379 C CA . ALA A 1 325 ? 47.820 5.096 -15.966 1.00 86.69 325 ALA A CA 1
ATOM 2380 C C . ALA A 1 325 ? 46.780 6.172 -16.308 1.00 86.69 325 ALA A C 1
ATOM 2382 O O . ALA A 1 325 ? 46.733 6.687 -17.427 1.00 86.69 325 ALA A O 1
ATOM 2383 N N . ARG A 1 326 ? 45.981 6.542 -15.305 1.00 86.94 326 ARG A N 1
ATOM 2384 C CA . ARG A 1 326 ? 44.953 7.583 -15.361 1.00 86.94 326 ARG A CA 1
ATOM 2385 C C . ARG A 1 326 ? 45.079 8.549 -14.193 1.00 86.94 326 ARG A C 1
ATOM 2387 O O . ARG A 1 326 ? 45.355 8.111 -13.077 1.00 86.94 326 ARG A O 1
ATOM 2394 N N . LEU A 1 327 ? 44.879 9.840 -14.456 1.00 90.81 327 LEU A N 1
ATOM 2395 C CA . LEU A 1 327 ? 45.010 10.902 -13.457 1.00 90.81 327 LEU A CA 1
ATOM 2396 C C . LEU A 1 327 ? 43.709 11.048 -12.656 1.00 90.81 327 LEU A C 1
ATOM 2398 O O . LEU A 1 327 ? 42.706 11.517 -13.199 1.00 90.81 327 LEU A O 1
ATOM 2402 N N . PHE A 1 328 ? 43.723 10.657 -11.379 1.00 94.69 328 PHE A N 1
ATOM 2403 C CA . PHE A 1 328 ? 42.592 10.817 -10.454 1.00 94.69 328 PHE A CA 1
ATOM 2404 C C . PHE A 1 328 ? 42.929 11.771 -9.295 1.00 94.69 328 PHE A C 1
ATOM 2406 O O . PHE A 1 328 ? 44.089 11.881 -8.892 1.00 94.69 328 PHE A O 1
ATOM 2413 N N . ALA A 1 329 ? 41.904 12.400 -8.718 1.00 95.00 329 ALA A N 1
ATOM 2414 C CA . ALA A 1 329 ? 42.010 13.235 -7.517 1.00 95.00 329 ALA A CA 1
ATOM 2415 C C . ALA A 1 329 ? 41.349 12.570 -6.293 1.00 95.00 329 ALA A C 1
ATOM 2417 O O . ALA A 1 329 ? 40.287 11.957 -6.430 1.00 95.00 329 ALA A O 1
ATOM 2418 N N . ASP A 1 330 ? 41.955 12.722 -5.113 1.00 95.50 330 ASP A N 1
ATOM 2419 C CA . ASP A 1 330 ? 41.246 12.596 -3.828 1.00 95.50 330 ASP A CA 1
ATOM 2420 C C . ASP A 1 330 ? 40.441 13.883 -3.591 1.00 95.50 330 ASP A C 1
ATOM 2422 O O . ASP A 1 330 ? 40.948 14.974 -3.849 1.00 95.50 330 ASP A O 1
ATOM 2426 N N . ILE A 1 331 ? 39.182 13.780 -3.164 1.00 95.56 331 ILE A N 1
ATOM 2427 C CA . ILE A 1 331 ? 38.338 14.935 -2.847 1.00 95.56 331 ILE A CA 1
ATOM 2428 C C . ILE A 1 331 ? 37.612 14.697 -1.520 1.00 95.56 331 ILE A C 1
ATOM 2430 O O . ILE A 1 331 ? 36.883 13.721 -1.333 1.00 95.56 331 ILE A O 1
ATOM 2434 N N . SER A 1 332 ? 37.760 15.652 -0.609 1.00 95.00 332 SER A N 1
ATOM 2435 C CA . SER A 1 332 ? 37.149 15.651 0.719 1.00 95.00 332 SER A CA 1
ATOM 2436 C C . SER A 1 332 ? 36.684 17.062 1.099 1.00 95.00 332 SER A C 1
ATOM 2438 O O . SER A 1 332 ? 36.848 18.002 0.319 1.00 95.00 332 SER A O 1
ATOM 2440 N N . GLN A 1 333 ? 36.167 17.263 2.317 1.00 92.12 333 GLN A N 1
ATOM 2441 C CA . GLN A 1 333 ? 35.799 18.605 2.795 1.00 92.12 333 GLN A CA 1
ATOM 2442 C C . GLN A 1 333 ? 36.968 19.605 2.830 1.00 92.12 333 GLN A C 1
ATOM 2444 O O . GLN A 1 333 ? 36.718 20.806 2.862 1.00 92.12 333 GLN A O 1
ATOM 2449 N N . TRP A 1 334 ? 38.225 19.144 2.753 1.00 89.25 334 TRP A N 1
ATOM 2450 C CA . TRP A 1 334 ? 39.393 20.017 2.578 1.00 89.25 334 TRP A CA 1
ATOM 2451 C C . TRP A 1 334 ? 39.400 20.761 1.231 1.00 89.25 334 TRP A C 1
ATOM 2453 O O . TRP A 1 334 ? 39.975 21.839 1.141 1.00 89.25 334 TRP A O 1
ATOM 2463 N N . GLN A 1 335 ? 38.729 20.218 0.211 1.00 92.62 335 GLN A N 1
ATOM 2464 C CA . GLN A 1 335 ? 38.536 20.824 -1.112 1.00 92.62 335 GLN A CA 1
ATOM 2465 C C . GLN A 1 335 ? 37.161 21.512 -1.255 1.00 92.62 335 GLN A C 1
ATOM 2467 O O . GLN A 1 335 ? 36.829 22.023 -2.324 1.00 92.62 335 GLN A O 1
ATOM 2472 N N . GLY A 1 336 ? 36.344 21.526 -0.193 1.00 86.25 336 GLY A N 1
ATOM 2473 C CA . GLY A 1 336 ? 35.065 22.237 -0.140 1.00 86.25 336 GLY A CA 1
ATOM 2474 C C . GLY A 1 336 ? 34.067 21.825 -1.230 1.00 86.25 336 GLY A C 1
ATOM 2475 O O . GLY A 1 336 ? 33.584 20.690 -1.254 1.00 86.25 336 GLY A O 1
ATOM 2476 N N . TYR A 1 337 ? 33.733 22.778 -2.107 1.00 89.06 337 TYR A N 1
ATOM 2477 C CA . TYR A 1 337 ? 32.700 22.660 -3.142 1.00 89.06 337 TYR A CA 1
ATOM 2478 C C . TYR A 1 337 ? 33.258 23.000 -4.543 1.00 89.06 337 TYR A C 1
ATOM 2480 O O . TYR A 1 337 ? 32.998 24.092 -5.045 1.00 89.06 337 TYR A O 1
ATOM 2488 N N . PRO A 1 338 ? 33.996 22.083 -5.199 1.00 88.75 338 PRO A N 1
ATOM 2489 C CA . PRO A 1 338 ? 34.597 22.319 -6.514 1.00 88.75 338 PRO A CA 1
ATOM 2490 C C . PRO A 1 338 ? 33.625 22.776 -7.615 1.00 88.75 338 PRO A C 1
ATOM 2492 O O . PRO A 1 338 ? 32.452 22.379 -7.631 1.00 88.75 338 PRO A O 1
ATOM 2495 N N . ASP A 1 339 ? 34.138 23.503 -8.617 1.00 89.31 339 ASP A N 1
ATOM 2496 C CA . ASP A 1 339 ? 33.477 23.632 -9.922 1.00 89.31 339 ASP A CA 1
ATOM 2497 C C . ASP A 1 339 ? 33.722 22.365 -10.745 1.00 89.31 339 ASP A C 1
ATOM 2499 O O . ASP A 1 339 ? 34.671 22.228 -11.523 1.00 89.31 339 ASP A O 1
ATOM 2503 N N . TRP A 1 340 ? 32.792 21.432 -10.595 1.00 88.94 340 TRP A N 1
ATOM 2504 C CA . TRP A 1 340 ? 32.804 20.143 -11.268 1.00 88.94 340 TRP A CA 1
ATOM 2505 C C . TRP A 1 340 ? 32.725 20.211 -12.807 1.00 88.94 340 TRP A C 1
ATOM 2507 O O . TRP A 1 340 ? 32.977 19.197 -13.459 1.00 88.94 340 TRP A O 1
ATOM 2517 N N . ASN A 1 341 ? 32.423 21.365 -13.422 1.00 84.94 341 ASN A N 1
ATOM 2518 C CA . ASN A 1 341 ? 32.574 21.538 -14.874 1.00 84.94 341 ASN A CA 1
ATOM 2519 C C . ASN A 1 341 ? 34.046 21.747 -15.256 1.00 84.94 341 ASN A C 1
ATOM 2521 O O . ASN A 1 341 ? 34.518 21.167 -16.232 1.00 84.94 341 ASN A O 1
ATOM 2525 N N . GLN A 1 342 ? 34.782 22.541 -14.475 1.00 84.75 342 GLN A N 1
ATOM 2526 C CA . GLN A 1 342 ? 36.216 22.738 -14.676 1.00 84.75 342 GLN A CA 1
ATOM 2527 C C . GLN A 1 342 ? 37.005 21.466 -14.341 1.00 84.75 342 GLN A C 1
ATOM 2529 O O . GLN A 1 342 ? 37.836 21.066 -15.153 1.00 84.75 342 GLN A O 1
ATOM 2534 N N . VAL A 1 343 ? 36.662 20.750 -13.259 1.00 87.12 343 VAL A N 1
ATOM 2535 C CA . VAL A 1 343 ? 37.298 19.459 -12.903 1.00 87.12 343 VAL A CA 1
ATOM 2536 C C . VAL A 1 343 ? 37.148 18.424 -14.024 1.00 87.12 343 VAL A C 1
ATOM 2538 O O . VAL A 1 343 ? 38.087 17.700 -14.348 1.00 87.12 343 VAL A O 1
ATOM 2541 N N . LYS A 1 344 ? 35.983 18.379 -14.683 1.00 83.88 344 LYS A N 1
ATOM 2542 C CA . LYS A 1 344 ? 35.749 17.515 -15.851 1.00 83.88 344 LYS A CA 1
ATOM 2543 C C . LYS A 1 344 ? 36.650 17.859 -17.042 1.00 83.88 344 LYS A C 1
ATOM 2545 O O . LYS A 1 344 ? 37.062 16.968 -17.780 1.00 83.88 344 LYS A O 1
ATOM 2550 N N . ASN A 1 345 ? 36.945 19.143 -17.229 1.00 82.31 345 ASN A N 1
ATOM 2551 C CA . ASN A 1 345 ? 37.731 19.654 -18.352 1.00 82.31 345 ASN A CA 1
ATOM 2552 C C . ASN A 1 345 ? 39.239 19.736 -18.046 1.00 82.31 345 ASN A C 1
ATOM 2554 O O . ASN A 1 345 ? 40.045 19.857 -18.965 1.00 82.31 345 ASN A O 1
ATOM 2558 N N . SER A 1 346 ? 39.653 19.619 -16.780 1.00 80.56 346 SER A N 1
ATOM 2559 C CA . SER A 1 346 ? 41.055 19.722 -16.354 1.00 80.56 346 SER A CA 1
ATOM 2560 C C . SER A 1 346 ? 41.899 18.474 -16.650 1.00 80.56 346 SER A C 1
ATOM 2562 O O . SER A 1 346 ? 43.071 18.431 -16.284 1.00 80.56 346 SER A O 1
ATOM 2564 N N . GLY A 1 347 ? 41.317 17.436 -17.258 1.00 77.81 347 GLY A N 1
ATOM 2565 C CA . GLY A 1 347 ? 41.980 16.153 -17.504 1.00 77.81 347 GLY A CA 1
ATOM 2566 C C . GLY A 1 347 ? 41.911 15.153 -16.343 1.00 77.81 347 GLY A C 1
ATOM 2567 O O . GLY A 1 347 ? 42.585 14.127 -16.409 1.00 77.81 347 GLY A O 1
ATOM 2568 N N . ILE A 1 348 ? 41.099 15.402 -15.306 1.00 86.56 348 ILE A N 1
ATOM 2569 C CA . ILE A 1 348 ? 40.791 14.386 -14.287 1.00 86.56 348 ILE A CA 1
ATOM 2570 C C . ILE A 1 348 ? 39.924 13.283 -14.910 1.00 86.56 348 ILE A C 1
ATOM 2572 O O . ILE A 1 348 ? 38.878 13.540 -15.502 1.00 86.56 348 ILE A O 1
ATOM 2576 N N . GLN A 1 349 ? 40.366 12.033 -14.770 1.00 84.69 349 GLN A N 1
ATOM 2577 C CA . GLN A 1 349 ? 39.746 10.851 -15.387 1.00 84.69 349 GLN A CA 1
ATOM 2578 C C . GLN A 1 349 ? 38.932 10.002 -14.397 1.00 84.69 349 GLN A C 1
ATOM 2580 O O . GLN A 1 349 ? 38.367 8.975 -14.779 1.00 84.69 349 GLN A O 1
ATOM 2585 N N . GLY A 1 350 ? 38.890 10.421 -13.133 1.00 88.12 350 GLY A N 1
ATOM 2586 C CA . GLY A 1 350 ? 38.147 9.794 -12.049 1.00 88.12 350 GLY A CA 1
ATOM 2587 C C . GLY A 1 350 ? 38.472 10.441 -10.702 1.00 88.12 350 GLY A C 1
ATOM 2588 O O . GLY A 1 350 ? 39.456 11.169 -10.582 1.00 88.12 350 GLY A O 1
ATOM 2589 N N . VAL A 1 351 ? 37.642 10.204 -9.691 1.00 94.81 351 VAL A N 1
ATOM 2590 C CA . VAL A 1 351 ? 37.796 10.794 -8.348 1.00 94.81 351 VAL A CA 1
ATOM 2591 C C . VAL A 1 351 ? 37.573 9.755 -7.254 1.00 94.81 351 VAL A C 1
ATOM 2593 O O . VAL A 1 351 ? 36.807 8.808 -7.429 1.00 94.81 351 VAL A O 1
ATOM 2596 N N . ILE A 1 352 ? 38.222 9.927 -6.108 1.00 97.25 352 ILE A N 1
ATOM 2597 C CA . ILE A 1 352 ? 37.961 9.137 -4.902 1.00 97.25 352 ILE A CA 1
ATOM 2598 C C . ILE A 1 352 ? 37.507 10.106 -3.816 1.00 97.25 352 ILE A C 1
ATOM 2600 O O . ILE A 1 352 ? 38.186 11.088 -3.547 1.00 97.25 352 ILE A O 1
ATOM 2604 N N . ILE A 1 353 ? 36.320 9.869 -3.255 1.00 98.12 353 ILE A N 1
ATOM 2605 C CA . ILE A 1 353 ? 35.648 10.838 -2.383 1.00 98.12 353 ILE A CA 1
ATOM 2606 C C . ILE A 1 353 ? 35.609 10.314 -0.948 1.00 98.12 353 ILE A C 1
ATOM 2608 O O . ILE A 1 353 ? 35.053 9.240 -0.693 1.00 98.12 353 ILE A O 1
ATOM 2612 N N . ARG A 1 354 ? 36.145 11.071 0.014 1.00 98.06 354 ARG A N 1
ATOM 2613 C CA . ARG A 1 354 ? 35.988 10.706 1.429 1.00 98.06 354 ARG A CA 1
ATOM 2614 C C . ARG A 1 354 ? 34.524 10.848 1.830 1.00 98.06 354 ARG A C 1
ATOM 2616 O O . ARG A 1 354 ? 33.942 11.908 1.635 1.00 98.06 354 ARG A O 1
ATOM 2623 N N . ILE A 1 355 ? 33.932 9.804 2.408 1.00 97.19 355 ILE A N 1
ATOM 2624 C CA . ILE A 1 355 ? 32.534 9.829 2.885 1.00 97.19 355 ILE A CA 1
ATOM 2625 C C . ILE A 1 355 ? 32.407 10.100 4.387 1.00 97.19 355 ILE A C 1
ATOM 2627 O O . ILE A 1 355 ? 31.371 10.580 4.844 1.00 97.19 355 ILE A O 1
ATOM 2631 N N . GLY A 1 356 ? 33.449 9.812 5.162 1.00 95.81 356 GLY A N 1
ATOM 2632 C CA . GLY A 1 356 ? 33.436 9.939 6.614 1.00 95.81 356 GLY A CA 1
ATOM 2633 C C . GLY A 1 356 ? 34.640 9.272 7.262 1.00 95.81 356 GLY A C 1
ATOM 2634 O O . GLY A 1 356 ? 35.616 8.930 6.591 1.00 95.81 356 GLY A O 1
ATOM 2635 N N . TRP A 1 357 ? 34.554 9.095 8.574 1.00 95.81 357 TRP A N 1
ATOM 2636 C CA . TRP A 1 357 ? 35.587 8.464 9.389 1.00 95.81 357 TRP A CA 1
ATOM 2637 C C . TRP A 1 357 ? 34.970 7.823 10.631 1.00 95.81 357 TRP A C 1
ATOM 2639 O O . TRP A 1 357 ? 33.962 8.305 11.150 1.00 95.81 357 TRP A O 1
ATOM 2649 N N . GLY A 1 358 ? 35.570 6.752 11.141 1.00 90.81 358 GLY A N 1
ATOM 2650 C CA . GLY A 1 358 ? 35.059 6.098 12.343 1.00 90.81 358 GLY A CA 1
ATOM 2651 C C . GLY A 1 358 ? 33.646 5.515 12.185 1.00 90.81 358 GLY A C 1
ATOM 2652 O O . GLY A 1 358 ? 33.106 5.335 11.088 1.00 90.81 358 GLY A O 1
ATOM 2653 N N . THR A 1 359 ? 33.004 5.245 13.320 1.00 85.94 359 THR A N 1
ATOM 2654 C CA . THR A 1 359 ? 31.653 4.661 13.390 1.00 85.94 359 THR A CA 1
ATOM 2655 C C . THR A 1 359 ? 30.519 5.673 13.180 1.00 85.94 359 THR A C 1
ATOM 2657 O O . THR A 1 359 ? 29.372 5.262 12.998 1.00 85.94 359 THR A O 1
ATOM 2660 N N . SER A 1 360 ? 30.817 6.977 13.205 1.00 79.44 360 SER A N 1
ATOM 2661 C CA . SER A 1 360 ? 29.820 8.062 13.171 1.00 79.44 360 SER A CA 1
ATOM 2662 C C . SER A 1 360 ? 30.269 9.359 12.481 1.00 79.44 360 SER A C 1
ATOM 2664 O O . SER A 1 360 ? 29.433 10.235 12.255 1.00 79.44 360 SER A O 1
ATOM 2666 N N . GLY A 1 361 ? 31.554 9.509 12.142 1.00 86.81 361 GLY A N 1
ATOM 2667 C CA . GLY A 1 361 ? 32.091 10.699 11.482 1.00 86.81 361 GLY A CA 1
ATOM 2668 C C . GLY A 1 361 ? 31.662 10.785 10.019 1.00 86.81 361 GLY A C 1
ATOM 2669 O O . GLY A 1 361 ? 31.527 9.771 9.330 1.00 86.81 361 GLY A O 1
ATOM 2670 N N . VAL A 1 362 ? 31.437 12.010 9.546 1.00 91.06 362 VAL A N 1
ATOM 2671 C CA . VAL A 1 362 ? 30.806 12.302 8.253 1.00 91.06 362 VAL A CA 1
ATOM 2672 C C . VAL A 1 362 ? 31.588 13.409 7.564 1.00 91.06 362 VAL A C 1
ATOM 2674 O O . VAL A 1 362 ? 31.708 14.500 8.118 1.00 91.06 362 VAL A O 1
ATOM 2677 N N . ASP A 1 363 ? 32.078 13.162 6.349 1.00 95.06 363 ASP A N 1
ATOM 2678 C CA . ASP A 1 363 ? 32.669 14.234 5.551 1.00 95.06 363 ASP A CA 1
ATOM 2679 C C . ASP A 1 363 ? 31.542 15.107 4.988 1.00 95.06 363 ASP A C 1
ATOM 2681 O O . ASP A 1 363 ? 30.631 14.640 4.297 1.00 95.06 363 ASP A O 1
ATOM 2685 N N . THR A 1 364 ? 31.567 16.385 5.353 1.00 92.56 364 THR A N 1
ATOM 2686 C CA . THR A 1 364 ? 30.462 17.320 5.101 1.00 92.56 364 THR A CA 1
ATOM 2687 C C . THR A 1 364 ? 30.252 17.607 3.613 1.00 92.56 364 THR A C 1
ATOM 2689 O O . THR A 1 364 ? 29.123 17.865 3.193 1.00 92.56 364 THR A O 1
ATOM 2692 N N . SER A 1 365 ? 31.306 17.482 2.802 1.00 89.94 365 SER A N 1
ATOM 2693 C CA . SER A 1 365 ? 31.270 17.706 1.353 1.00 89.94 365 SER A CA 1
ATOM 2694 C C . SER A 1 365 ? 30.796 16.487 0.556 1.00 89.94 365 SER A C 1
ATOM 2696 O O . SER A 1 365 ? 30.310 16.628 -0.571 1.00 89.94 365 SER A O 1
ATOM 2698 N N . ALA A 1 366 ? 30.923 15.285 1.135 1.00 91.31 366 ALA A N 1
ATOM 2699 C CA . ALA A 1 366 ? 30.841 14.010 0.425 1.00 91.31 366 ALA A CA 1
ATOM 2700 C C . ALA A 1 366 ? 29.586 13.873 -0.436 1.00 91.31 366 ALA A C 1
ATOM 2702 O O . ALA A 1 366 ? 29.662 13.467 -1.594 1.00 91.31 366 ALA A O 1
ATOM 2703 N N . LYS A 1 367 ? 28.428 14.265 0.111 1.00 91.56 367 LYS A N 1
ATOM 2704 C CA . LYS A 1 367 ? 27.152 14.198 -0.604 1.00 91.56 367 LYS A CA 1
ATOM 2705 C C . LYS A 1 367 ? 27.174 15.047 -1.881 1.00 91.56 367 LYS A C 1
ATOM 2707 O O . LYS A 1 367 ? 26.838 14.536 -2.944 1.00 91.56 367 LYS A O 1
ATOM 2712 N N . TYR A 1 368 ? 27.579 16.316 -1.778 1.00 93.44 368 TYR A N 1
ATOM 2713 C CA . TYR A 1 368 ? 27.653 17.230 -2.922 1.00 93.44 368 TYR A CA 1
ATOM 2714 C C . TYR A 1 368 ? 28.635 16.706 -3.973 1.00 93.44 368 TYR A C 1
ATOM 2716 O O . TYR A 1 368 ? 28.296 16.640 -5.154 1.00 93.44 368 TYR A O 1
ATOM 2724 N N . ASN A 1 369 ? 29.818 16.276 -3.534 1.00 93.25 369 ASN A N 1
ATOM 2725 C CA . ASN A 1 369 ? 30.874 15.789 -4.416 1.00 93.25 369 ASN A CA 1
ATOM 2726 C C . ASN A 1 369 ? 30.460 14.502 -5.155 1.00 93.25 369 ASN A C 1
ATOM 2728 O O . ASN A 1 369 ? 30.678 14.389 -6.360 1.00 93.25 369 ASN A O 1
ATOM 2732 N N . ILE A 1 370 ? 29.751 13.583 -4.491 1.00 93.88 370 ILE A N 1
ATOM 2733 C CA . ILE A 1 370 ? 29.147 12.396 -5.120 1.00 93.88 370 ILE A CA 1
ATOM 2734 C C . ILE A 1 370 ? 28.038 12.788 -6.110 1.00 93.88 370 ILE A C 1
ATOM 2736 O O . ILE A 1 370 ? 28.001 12.275 -7.230 1.00 93.88 370 ILE A O 1
ATOM 2740 N N . GLU A 1 371 ? 27.138 13.702 -5.732 1.00 89.88 371 GLU A N 1
ATOM 2741 C CA . GLU A 1 371 ? 26.043 14.160 -6.598 1.00 89.88 371 GLU A CA 1
ATOM 2742 C C . GLU A 1 371 ? 26.567 14.867 -7.861 1.00 89.88 371 GLU A C 1
ATOM 2744 O O . GLU A 1 371 ? 26.052 14.614 -8.954 1.00 89.88 371 GLU A O 1
ATOM 2749 N N . GLN A 1 372 ? 27.621 15.688 -7.758 1.00 89.38 372 GLN A N 1
ATOM 2750 C CA . GLN A 1 372 ? 28.234 16.316 -8.931 1.00 89.38 372 GLN A CA 1
ATOM 2751 C C . GLN A 1 372 ? 29.064 15.331 -9.770 1.00 89.38 372 GLN A C 1
ATOM 2753 O O . GLN A 1 372 ? 28.946 15.373 -10.995 1.00 89.38 372 GLN A O 1
ATOM 2758 N N . ALA A 1 373 ? 29.831 14.411 -9.169 1.00 84.81 373 ALA A N 1
ATOM 2759 C CA . ALA A 1 373 ? 30.558 13.376 -9.915 1.00 84.81 373 ALA A CA 1
ATOM 2760 C C . ALA A 1 373 ? 29.597 12.521 -10.764 1.00 84.81 373 ALA A C 1
ATOM 2762 O O . ALA A 1 373 ? 29.799 12.375 -11.975 1.00 84.81 373 ALA A O 1
ATOM 2763 N N . LYS A 1 374 ? 28.482 12.067 -10.164 1.00 83.75 374 LYS A N 1
ATOM 2764 C CA . LYS A 1 374 ? 27.378 11.385 -10.864 1.00 83.75 374 LYS A CA 1
ATOM 2765 C C . LYS A 1 374 ? 26.795 12.237 -11.995 1.00 83.75 374 LYS A C 1
ATOM 2767 O O . LYS A 1 374 ? 26.708 11.769 -13.127 1.00 83.75 374 LYS A O 1
ATOM 2772 N N . LYS A 1 375 ? 26.419 13.490 -11.712 1.00 81.31 375 LYS A N 1
ATOM 2773 C CA . LYS A 1 375 ? 25.832 14.431 -12.689 1.00 81.31 375 LYS A CA 1
ATOM 2774 C C . LYS A 1 375 ? 26.760 14.712 -13.874 1.00 81.31 375 LYS A C 1
ATOM 2776 O O . LYS A 1 375 ? 26.284 14.866 -14.996 1.00 81.31 375 LYS A O 1
ATOM 2781 N N . GLN A 1 376 ? 28.069 14.777 -13.638 1.00 76.88 376 GLN A N 1
ATOM 2782 C CA . GLN A 1 376 ? 29.069 15.003 -14.679 1.00 76.88 376 GLN A CA 1
ATOM 2783 C C . GLN A 1 376 ? 29.470 13.733 -15.439 1.00 76.88 376 GLN A C 1
ATOM 2785 O O . GLN A 1 376 ? 30.069 13.847 -16.511 1.00 76.88 376 GLN A O 1
ATOM 2790 N N . GLY A 1 377 ? 29.140 12.544 -14.928 1.00 76.19 377 GLY A N 1
ATOM 2791 C CA . GLY A 1 377 ? 29.584 11.268 -15.490 1.00 76.19 377 GLY A CA 1
ATOM 2792 C C . GLY A 1 377 ? 31.073 10.989 -15.262 1.00 76.19 377 GLY A C 1
ATOM 2793 O O . GLY A 1 377 ? 31.689 10.295 -16.068 1.00 76.19 377 GLY A O 1
ATOM 2794 N N . ILE A 1 378 ? 31.662 11.548 -14.199 1.00 82.31 378 ILE A N 1
ATOM 2795 C CA . ILE A 1 378 ? 33.052 11.275 -13.813 1.00 82.31 378 ILE A CA 1
ATOM 2796 C C . ILE A 1 378 ? 33.078 9.953 -13.025 1.00 82.31 378 ILE A C 1
ATOM 2798 O O . ILE A 1 378 ? 32.343 9.833 -12.042 1.00 82.31 378 ILE A O 1
ATOM 2802 N N . PRO A 1 379 ? 33.900 8.956 -13.414 1.00 85.25 379 PRO A N 1
ATOM 2803 C CA . PRO A 1 379 ? 34.041 7.710 -12.662 1.00 85.25 379 PRO A CA 1
ATOM 2804 C C . PRO A 1 379 ? 34.493 7.987 -11.226 1.00 85.25 379 PRO A C 1
ATOM 2806 O O . PRO A 1 379 ? 35.493 8.675 -11.027 1.00 85.25 379 PRO A O 1
ATOM 2809 N N . PHE A 1 380 ? 33.794 7.444 -10.227 1.00 93.06 380 PHE A N 1
ATOM 2810 C CA . PHE A 1 380 ? 34.150 7.678 -8.827 1.00 93.06 380 PHE A CA 1
ATOM 2811 C C . PHE A 1 380 ? 34.228 6.409 -7.976 1.00 93.06 380 PHE A C 1
ATOM 2813 O O . PHE A 1 380 ? 33.592 5.391 -8.266 1.00 93.06 380 PHE A O 1
ATOM 2820 N N . GLY A 1 381 ? 35.039 6.512 -6.924 1.00 94.38 381 GLY A N 1
ATOM 2821 C CA . GLY A 1 381 ? 35.093 5.622 -5.767 1.00 94.38 381 GLY A CA 1
ATOM 2822 C C . GLY A 1 381 ? 34.937 6.427 -4.479 1.00 94.38 381 GLY A C 1
ATOM 2823 O O . GLY A 1 381 ? 34.769 7.648 -4.513 1.00 94.38 381 GLY A O 1
ATOM 2824 N N . VAL A 1 382 ? 35.007 5.751 -3.337 1.00 97.69 382 VAL A N 1
ATOM 2825 C CA . VAL A 1 382 ? 34.846 6.379 -2.014 1.00 97.69 382 VAL A CA 1
ATOM 2826 C C . VAL A 1 382 ? 35.789 5.774 -0.978 1.00 97.69 382 VAL A C 1
ATOM 2828 O O . VAL A 1 382 ? 36.221 4.635 -1.151 1.00 97.69 382 VAL A O 1
ATOM 2831 N N . TYR A 1 383 ? 36.060 6.488 0.116 1.00 98.00 383 TYR A N 1
ATOM 2832 C CA . TYR A 1 383 ? 36.779 5.922 1.265 1.00 98.00 383 TYR A CA 1
ATOM 2833 C C . TYR A 1 383 ? 36.279 6.404 2.628 1.00 98.00 383 TYR A C 1
ATOM 2835 O O . TYR A 1 383 ? 35.694 7.485 2.755 1.00 98.00 383 TYR A O 1
ATOM 2843 N N . LEU A 1 384 ? 36.522 5.575 3.645 1.00 98.12 384 LEU A N 1
ATOM 2844 C CA . LEU A 1 384 ? 36.272 5.872 5.054 1.00 98.12 384 LEU A CA 1
ATOM 2845 C C . LEU A 1 384 ? 37.575 5.705 5.850 1.00 98.12 384 LEU A C 1
ATOM 2847 O O . LEU A 1 384 ? 38.150 4.615 5.849 1.00 98.12 384 LEU A O 1
ATOM 2851 N N . PHE A 1 385 ? 38.002 6.770 6.537 1.00 97.12 385 PHE A N 1
ATOM 2852 C CA . PHE A 1 385 ? 39.180 6.766 7.415 1.00 97.12 385 PHE A CA 1
ATOM 2853 C C . PHE A 1 385 ? 38.877 6.011 8.717 1.00 97.12 385 PHE A C 1
ATOM 2855 O O . PHE A 1 385 ? 37.915 6.339 9.421 1.00 97.12 385 PHE A O 1
ATOM 2862 N N . SER A 1 386 ? 39.680 5.000 9.050 1.00 97.50 386 SER A N 1
ATOM 2863 C CA . SER A 1 386 ? 39.430 4.140 10.208 1.00 97.50 386 SER A CA 1
ATOM 2864 C C . SER A 1 386 ? 39.952 4.710 11.529 1.00 97.50 386 SER A C 1
ATOM 2866 O O . SER A 1 386 ? 41.043 5.273 11.619 1.00 97.50 386 SER A O 1
ATOM 2868 N N . TYR A 1 387 ? 39.173 4.483 12.582 1.00 96.38 387 TYR A N 1
ATOM 2869 C CA . TYR A 1 387 ? 39.551 4.611 13.986 1.00 96.38 387 TYR A CA 1
ATOM 2870 C C . TYR A 1 387 ? 39.325 3.286 14.747 1.00 96.38 387 TYR A C 1
ATOM 2872 O O . TYR A 1 387 ? 39.246 3.301 15.972 1.00 96.38 387 TYR A O 1
ATOM 2880 N N . ALA A 1 388 ? 39.220 2.149 14.051 1.00 95.06 388 ALA A N 1
ATOM 2881 C CA . ALA A 1 388 ? 39.021 0.843 14.672 1.00 95.06 388 ALA A CA 1
ATOM 2882 C C . ALA A 1 388 ? 40.326 0.288 15.268 1.00 95.06 388 ALA A C 1
ATOM 2884 O O . ALA A 1 388 ? 41.348 0.194 14.586 1.00 95.06 388 ALA A O 1
ATOM 2885 N N . GLU A 1 389 ? 40.272 -0.156 16.523 1.00 94.06 389 GLU A N 1
ATOM 2886 C CA . GLU A 1 389 ? 41.352 -0.889 17.195 1.00 94.06 389 GLU A CA 1
ATOM 2887 C C . GLU A 1 389 ? 41.120 -2.409 17.180 1.00 94.06 389 GLU A C 1
ATOM 2889 O O . GLU A 1 389 ? 42.027 -3.196 17.457 1.00 94.06 389 GLU A O 1
ATOM 2894 N N . ASN A 1 390 ? 39.914 -2.851 16.807 1.00 90.50 390 ASN A N 1
ATOM 2895 C CA . ASN A 1 390 ? 39.550 -4.261 16.702 1.00 90.50 390 ASN A CA 1
ATOM 2896 C C . ASN A 1 390 ? 38.497 -4.540 15.608 1.00 90.50 390 ASN A C 1
ATOM 2898 O O . ASN A 1 390 ? 37.880 -3.643 15.034 1.00 90.50 390 ASN A O 1
ATOM 2902 N N . GLY A 1 391 ? 38.267 -5.828 15.332 1.00 86.56 391 GLY A N 1
ATOM 2903 C CA . GLY A 1 391 ? 37.318 -6.277 14.309 1.00 86.56 391 GLY A CA 1
ATOM 2904 C C . GLY A 1 391 ? 35.851 -5.896 14.563 1.00 86.56 391 GLY A C 1
ATOM 2905 O O . GLY A 1 391 ? 35.099 -5.762 13.601 1.00 86.56 391 GLY A O 1
ATOM 2906 N N . SER A 1 392 ? 35.432 -5.679 15.815 1.00 84.12 392 SER A N 1
ATOM 2907 C CA . SER A 1 392 ? 34.045 -5.299 16.131 1.00 84.12 392 SER A CA 1
ATOM 2908 C C . SER A 1 392 ? 33.769 -3.846 15.743 1.00 84.12 392 SER A C 1
ATOM 2910 O O . SER A 1 392 ? 32.765 -3.552 15.093 1.00 84.12 392 SER A O 1
ATOM 2912 N N . GLU A 1 393 ? 34.690 -2.939 16.069 1.00 90.44 393 GLU A N 1
ATOM 2913 C CA . GLU A 1 393 ? 34.649 -1.555 15.587 1.00 90.44 393 GLU A CA 1
ATOM 2914 C C . GLU A 1 393 ? 34.729 -1.499 14.064 1.00 90.44 393 GLU A C 1
ATOM 2916 O O . GLU A 1 393 ? 33.915 -0.823 13.444 1.00 90.44 393 GLU A O 1
ATOM 2921 N N . ALA A 1 394 ? 35.618 -2.279 13.444 1.00 95.56 394 ALA A N 1
ATOM 2922 C CA . ALA A 1 394 ? 35.740 -2.331 11.989 1.00 95.56 394 ALA A CA 1
ATOM 2923 C C . ALA A 1 394 ? 34.447 -2.798 11.291 1.00 95.56 394 ALA A C 1
ATOM 2925 O O . ALA A 1 394 ? 34.070 -2.276 10.239 1.00 95.56 394 ALA A O 1
ATOM 2926 N N . HIS A 1 395 ? 33.709 -3.737 11.897 1.00 88.38 395 HIS A N 1
ATOM 2927 C CA . HIS A 1 395 ? 32.371 -4.107 11.434 1.00 88.38 395 HIS A CA 1
ATOM 2928 C C . HIS A 1 395 ? 31.393 -2.922 11.528 1.00 88.38 395 HIS A C 1
ATOM 2930 O O . HIS A 1 395 ? 30.657 -2.648 10.579 1.00 88.38 395 HIS A O 1
ATOM 2936 N N . GLN A 1 396 ? 31.414 -2.176 12.637 1.00 87.06 396 GLN A N 1
ATOM 2937 C CA . GLN A 1 396 ? 30.564 -0.999 12.840 1.00 87.06 396 GLN A CA 1
ATOM 2938 C C . GLN A 1 396 ? 30.936 0.179 11.913 1.00 87.06 396 GLN A C 1
ATOM 2940 O O . GLN A 1 396 ? 30.050 0.893 11.444 1.00 87.06 396 GLN A O 1
ATOM 2945 N N . GLU A 1 397 ? 32.214 0.356 11.575 1.00 97.19 397 GLU A N 1
ATOM 2946 C CA . GLU A 1 397 ? 32.685 1.279 10.531 1.00 97.19 397 GLU A CA 1
ATOM 2947 C C . GLU A 1 397 ? 32.222 0.844 9.133 1.00 97.19 397 GLU A C 1
ATOM 2949 O O . GLU A 1 397 ? 31.846 1.679 8.305 1.00 97.19 397 GLU A O 1
ATOM 2954 N N . GLY A 1 398 ? 32.166 -0.465 8.874 1.00 91.88 398 GLY A N 1
ATOM 2955 C CA . GLY A 1 398 ? 31.578 -1.020 7.656 1.00 91.88 398 GLY A CA 1
ATOM 2956 C C . GLY A 1 398 ? 30.069 -0.763 7.567 1.00 91.88 398 GLY A C 1
ATOM 2957 O O . GLY A 1 398 ? 29.560 -0.349 6.524 1.00 91.88 398 GLY A O 1
ATOM 2958 N N . MET A 1 399 ? 29.352 -0.896 8.685 1.00 90.56 399 MET A N 1
ATOM 2959 C CA . MET A 1 399 ? 27.940 -0.512 8.788 1.00 90.56 399 MET A CA 1
ATOM 2960 C C . MET A 1 399 ? 27.735 0.999 8.588 1.00 90.56 399 MET A C 1
ATOM 2962 O O . MET A 1 399 ? 26.818 1.393 7.865 1.00 90.56 399 MET A O 1
ATOM 2966 N N . ASN A 1 400 ? 28.600 1.852 9.154 1.00 91.56 400 ASN A N 1
ATOM 2967 C CA . ASN A 1 400 ? 28.585 3.300 8.907 1.00 91.56 400 ASN A CA 1
ATOM 2968 C C . ASN A 1 400 ? 28.807 3.610 7.416 1.00 91.56 400 ASN A C 1
ATOM 2970 O O . ASN A 1 400 ? 28.019 4.330 6.809 1.00 91.56 400 ASN A O 1
ATOM 2974 N N . THR A 1 401 ? 29.804 2.976 6.794 1.00 96.38 401 THR A N 1
ATOM 2975 C CA . THR A 1 401 ? 30.111 3.089 5.357 1.00 96.38 401 THR A CA 1
ATOM 2976 C C . THR A 1 401 ? 28.886 2.785 4.486 1.00 96.38 401 THR A C 1
ATOM 2978 O O . THR A 1 401 ? 28.515 3.588 3.628 1.00 96.38 401 THR A O 1
ATOM 2981 N N . VAL A 1 402 ? 28.196 1.668 4.741 1.00 88.25 402 VAL A N 1
ATOM 2982 C CA . VAL A 1 402 ? 26.967 1.291 4.019 1.00 88.25 402 VAL A CA 1
ATOM 2983 C C . VAL A 1 402 ? 25.828 2.289 4.268 1.00 88.25 402 VAL A C 1
ATOM 2985 O O . VAL A 1 402 ? 25.093 2.633 3.339 1.00 88.25 402 VAL A O 1
ATOM 2988 N N . ASN A 1 403 ? 25.679 2.790 5.495 1.00 86.69 403 ASN A N 1
ATOM 2989 C CA . ASN A 1 403 ? 24.652 3.775 5.837 1.00 86.69 403 ASN A CA 1
ATOM 2990 C C . ASN A 1 403 ? 24.906 5.142 5.182 1.00 86.69 403 ASN A C 1
ATOM 2992 O O . ASN A 1 403 ? 23.960 5.758 4.690 1.00 86.69 403 ASN A O 1
ATOM 2996 N N . LEU A 1 404 ? 26.160 5.594 5.110 1.00 90.62 404 LEU A N 1
ATOM 2997 C CA . LEU A 1 404 ? 26.558 6.821 4.415 1.00 90.62 404 LEU A CA 1
ATOM 2998 C C . LEU A 1 404 ? 26.325 6.706 2.905 1.00 90.62 404 LEU A C 1
ATOM 3000 O O . LEU A 1 404 ? 25.687 7.580 2.321 1.00 90.62 404 LEU A O 1
ATOM 3004 N N . LEU A 1 405 ? 26.728 5.594 2.283 1.00 88.56 405 LEU A N 1
ATOM 3005 C CA . LEU A 1 405 ? 26.482 5.359 0.856 1.00 88.56 405 LEU A CA 1
ATOM 3006 C C . LEU A 1 405 ? 24.982 5.351 0.528 1.00 88.56 405 LEU A C 1
ATOM 3008 O O . LEU A 1 405 ? 24.556 6.031 -0.406 1.00 88.56 405 LEU A O 1
ATOM 3012 N N . ARG A 1 406 ? 24.153 4.700 1.354 1.00 84.19 406 ARG A N 1
ATOM 3013 C CA . ARG A 1 406 ? 22.683 4.767 1.246 1.00 84.19 406 ARG A CA 1
ATOM 3014 C C . ARG A 1 406 ? 22.140 6.188 1.429 1.00 84.19 406 ARG A C 1
ATOM 3016 O O . ARG A 1 406 ? 21.312 6.623 0.632 1.00 84.19 406 ARG A O 1
ATOM 3023 N N . ARG A 1 407 ? 22.623 6.932 2.433 1.00 83.31 407 ARG A N 1
ATOM 3024 C CA . ARG A 1 407 ? 22.247 8.335 2.711 1.00 83.31 407 ARG A CA 1
ATOM 3025 C C . ARG A 1 407 ? 22.581 9.275 1.547 1.00 83.31 407 ARG A C 1
ATOM 3027 O O . ARG A 1 407 ? 21.885 10.271 1.357 1.00 83.31 407 ARG A O 1
ATOM 3034 N N . TYR A 1 408 ? 23.613 8.956 0.769 1.00 81.06 408 TYR A N 1
ATOM 3035 C CA . TYR A 1 408 ? 24.037 9.700 -0.421 1.00 81.06 408 TYR A CA 1
ATOM 3036 C C . TYR A 1 408 ? 23.480 9.128 -1.737 1.00 81.06 408 TYR A C 1
ATOM 3038 O O . TYR A 1 408 ? 23.871 9.571 -2.814 1.00 81.06 408 TYR A O 1
ATOM 3046 N N . GLY A 1 409 ? 22.564 8.152 -1.680 1.00 75.81 409 GLY A N 1
ATOM 3047 C CA . GLY A 1 409 ? 21.951 7.559 -2.871 1.00 75.81 409 GLY A CA 1
ATOM 3048 C C . GLY A 1 409 ? 22.945 6.812 -3.766 1.00 75.81 409 GLY A C 1
ATOM 3049 O O . GLY A 1 409 ? 22.816 6.857 -4.990 1.00 75.81 409 GLY A O 1
ATOM 3050 N N . VAL A 1 410 ? 23.958 6.166 -3.178 1.00 80.56 410 VAL A N 1
ATOM 3051 C CA . VAL A 1 410 ? 24.992 5.387 -3.875 1.00 80.56 410 VAL A CA 1
ATOM 3052 C C . VAL A 1 410 ? 24.709 3.891 -3.760 1.00 80.56 410 VAL A C 1
ATOM 3054 O O . VAL A 1 410 ? 24.758 3.303 -2.679 1.00 80.56 410 VAL A O 1
ATOM 3057 N N . SER A 1 411 ? 24.468 3.265 -4.906 1.00 80.56 411 SER A N 1
ATOM 3058 C CA . SER A 1 411 ? 24.402 1.816 -5.091 1.00 80.56 411 SER A CA 1
ATOM 3059 C C . SER A 1 411 ? 25.796 1.227 -5.372 1.00 80.56 411 SER A C 1
ATOM 3061 O O . SER A 1 411 ? 26.672 1.944 -5.864 1.00 80.56 411 SER A O 1
ATOM 3063 N N . PRO A 1 412 ? 26.018 -0.086 -5.163 1.00 77.50 412 PRO A N 1
ATOM 3064 C CA . PRO A 1 412 ? 27.250 -0.755 -5.594 1.00 77.50 412 PRO A CA 1
ATOM 3065 C C . PRO A 1 412 ? 27.558 -0.599 -7.095 1.00 77.50 412 PRO A C 1
ATOM 3067 O O . PRO A 1 412 ? 28.713 -0.696 -7.490 1.00 77.50 412 PRO A O 1
ATOM 3070 N N . SER A 1 413 ? 26.540 -0.352 -7.928 1.00 74.69 413 SER A N 1
ATOM 3071 C CA . SER A 1 413 ? 26.651 -0.151 -9.381 1.00 74.69 413 SER A CA 1
ATOM 3072 C C . SER A 1 413 ? 27.008 1.273 -9.823 1.00 74.69 413 SER A C 1
ATOM 3074 O O . SER A 1 413 ? 27.361 1.459 -10.983 1.00 74.69 413 SER A O 1
ATOM 3076 N N . ASP A 1 414 ? 26.926 2.273 -8.941 1.00 73.38 414 ASP A N 1
ATOM 3077 C CA . ASP A 1 414 ? 27.404 3.632 -9.247 1.00 73.38 414 ASP A CA 1
ATOM 3078 C C . ASP A 1 414 ? 28.936 3.741 -9.153 1.00 73.38 414 ASP A C 1
ATOM 3080 O O . ASP A 1 414 ? 29.559 4.578 -9.809 1.00 73.38 414 ASP A O 1
ATOM 3084 N N . LEU A 1 415 ? 29.536 2.900 -8.309 1.00 79.06 415 LEU A N 1
ATOM 3085 C CA . LEU A 1 415 ? 30.949 2.929 -7.957 1.00 79.06 415 LEU A CA 1
ATOM 3086 C C . LEU A 1 415 ? 31.789 2.277 -9.061 1.00 79.06 415 LEU A C 1
ATOM 3088 O O . LEU A 1 415 ? 31.961 1.060 -9.123 1.00 79.06 415 LEU A O 1
ATOM 3092 N N . SER A 1 416 ? 32.333 3.122 -9.936 1.00 78.12 416 SER A N 1
ATOM 3093 C CA . SER A 1 416 ? 33.241 2.715 -11.021 1.00 78.12 416 SER A CA 1
ATOM 3094 C C . SER A 1 416 ? 34.654 2.373 -10.524 1.00 78.12 416 SER A C 1
ATOM 3096 O O . SER A 1 416 ? 35.488 1.901 -11.293 1.00 78.12 416 SER A O 1
ATOM 3098 N N . LEU A 1 417 ? 34.930 2.636 -9.246 1.00 80.69 417 LEU A N 1
ATOM 3099 C CA . LEU A 1 417 ? 36.161 2.332 -8.522 1.00 80.69 417 LEU A CA 1
ATOM 3100 C C . LEU A 1 417 ? 35.791 1.699 -7.162 1.00 80.69 417 LEU A C 1
ATOM 3102 O O . LEU A 1 417 ? 34.643 1.835 -6.735 1.00 80.69 417 LEU A O 1
ATOM 3106 N N . PRO A 1 418 ? 36.720 1.009 -6.475 1.00 89.75 418 PRO A N 1
ATOM 3107 C CA . PRO A 1 418 ? 36.454 0.414 -5.169 1.00 89.75 418 PRO A CA 1
ATOM 3108 C C . PRO A 1 418 ? 35.886 1.373 -4.110 1.00 89.75 418 PRO A C 1
ATOM 3110 O O . PRO A 1 418 ? 36.117 2.585 -4.144 1.00 89.75 418 PRO A O 1
ATOM 3113 N N . VAL A 1 419 ? 35.227 0.791 -3.103 1.00 96.81 419 VAL A N 1
ATOM 3114 C CA . VAL A 1 419 ? 35.220 1.381 -1.757 1.00 96.81 419 VAL A CA 1
ATOM 3115 C C . VAL A 1 419 ? 36.554 1.031 -1.102 1.00 96.81 419 VAL A C 1
ATOM 3117 O O . VAL A 1 419 ? 36.895 -0.151 -0.992 1.00 96.81 419 VAL A O 1
ATOM 3120 N N . TYR A 1 420 ? 37.300 2.042 -0.669 1.00 98.00 420 TYR A N 1
ATOM 3121 C CA . TYR A 1 420 ? 38.558 1.867 0.048 1.00 98.00 420 TYR A CA 1
ATOM 3122 C C . TYR A 1 420 ? 38.344 1.981 1.557 1.00 98.00 420 TYR A C 1
ATOM 3124 O O . TYR A 1 420 ? 37.602 2.845 2.031 1.00 98.00 420 TYR A O 1
ATOM 3132 N N . TYR A 1 421 ? 39.027 1.123 2.307 1.00 98.38 421 TYR A N 1
ATOM 3133 C CA . TYR A 1 421 ? 39.178 1.259 3.751 1.00 98.38 421 TYR A CA 1
ATOM 3134 C C . TYR A 1 421 ? 40.575 1.792 4.051 1.00 98.38 421 TYR A C 1
ATOM 3136 O O . TYR A 1 421 ? 41.565 1.224 3.585 1.00 98.38 421 TYR A O 1
ATOM 3144 N N . ASP A 1 422 ? 40.631 2.903 4.771 1.00 97.62 422 ASP A N 1
ATOM 3145 C CA . ASP A 1 422 ? 41.833 3.699 4.997 1.00 97.62 422 ASP A CA 1
ATOM 3146 C C . ASP A 1 422 ? 42.383 3.413 6.407 1.00 97.62 422 ASP A C 1
ATOM 3148 O O . ASP A 1 422 ? 41.684 3.601 7.408 1.00 97.62 422 ASP A O 1
ATOM 3152 N N . LEU A 1 423 ? 43.596 2.844 6.460 1.00 95.62 423 LEU A N 1
ATOM 3153 C CA . LEU A 1 423 ? 44.161 2.140 7.619 1.00 95.62 423 LEU A CA 1
ATOM 3154 C C . LEU A 1 423 ? 45.569 2.639 7.997 1.00 95.62 423 LEU A C 1
ATOM 3156 O O . LEU A 1 423 ? 46.559 1.922 7.839 1.00 95.62 423 LEU A O 1
ATOM 3160 N N . GLU A 1 424 ? 45.665 3.848 8.554 1.00 83.44 424 GLU A N 1
ATOM 3161 C CA . GLU A 1 424 ? 46.942 4.394 9.050 1.00 83.44 424 GLU A CA 1
ATOM 3162 C C . GLU A 1 424 ? 46.868 5.137 10.402 1.00 83.44 424 GLU A C 1
ATOM 3164 O O . GLU A 1 424 ? 47.642 6.058 10.677 1.00 83.44 424 GLU A O 1
ATOM 3169 N N . LYS A 1 425 ? 45.956 4.717 11.296 1.00 89.75 425 LYS A N 1
ATOM 3170 C CA . LYS A 1 425 ? 45.731 5.389 12.591 1.00 89.75 425 LYS A CA 1
ATOM 3171 C C . LYS A 1 425 ? 46.556 4.860 13.778 1.00 89.75 425 LYS A C 1
ATOM 3173 O O . LYS A 1 425 ? 47.145 5.668 14.499 1.00 89.75 425 LYS A O 1
ATOM 3178 N N . TYR A 1 426 ? 46.602 3.544 14.015 1.00 89.81 426 TYR A N 1
ATOM 3179 C CA . TYR A 1 426 ? 47.149 2.951 15.256 1.00 89.81 426 TYR A CA 1
ATOM 3180 C C . TYR A 1 426 ? 48.215 1.877 14.999 1.00 89.81 426 TYR A C 1
ATOM 3182 O O . TYR A 1 426 ? 48.071 1.055 14.100 1.00 89.81 426 TYR A O 1
ATOM 3190 N N . ARG A 1 427 ? 49.293 1.831 15.794 1.00 91.88 427 ARG A N 1
ATOM 3191 C CA . ARG A 1 427 ? 50.442 0.916 15.584 1.00 91.88 427 ARG A CA 1
ATOM 3192 C C . ARG A 1 427 ? 50.184 -0.506 16.117 1.00 91.88 427 ARG A C 1
ATOM 3194 O O . ARG A 1 427 ? 50.920 -1.004 16.964 1.00 91.88 427 ARG A O 1
ATOM 3201 N N . LEU A 1 428 ? 49.111 -1.128 15.635 1.00 92.31 428 LEU A N 1
ATOM 3202 C CA . LEU A 1 428 ? 48.645 -2.468 16.009 1.00 92.31 428 LEU A CA 1
ATOM 3203 C C . LEU A 1 428 ? 49.428 -3.566 15.271 1.00 92.31 428 LEU A C 1
ATOM 3205 O O . LEU A 1 428 ? 50.074 -3.309 14.255 1.00 92.31 428 LEU A O 1
ATOM 3209 N N . SER A 1 429 ? 49.358 -4.809 15.757 1.00 93.06 429 SER A N 1
ATOM 3210 C CA . SER A 1 429 ? 49.970 -5.946 15.060 1.00 93.06 429 SER A CA 1
ATOM 3211 C C . SER A 1 429 ? 49.208 -6.314 13.784 1.00 93.06 429 SER A C 1
ATOM 3213 O O . SER A 1 429 ? 47.989 -6.150 13.685 1.00 93.06 429 SER A O 1
ATOM 3215 N N . SER A 1 430 ? 49.912 -6.891 12.811 1.00 91.38 430 SER A N 1
ATOM 3216 C CA . SER A 1 430 ? 49.339 -7.234 11.506 1.00 91.38 430 SER A CA 1
ATOM 3217 C C . SER A 1 430 ? 48.209 -8.270 11.587 1.00 91.38 430 SER A C 1
ATOM 3219 O O . SER A 1 430 ? 47.306 -8.257 10.757 1.00 91.38 430 SER A O 1
ATOM 3221 N N . SER A 1 431 ? 48.190 -9.115 12.627 1.00 88.56 431 SER A N 1
ATOM 3222 C CA . SER A 1 431 ? 47.082 -10.042 12.906 1.00 88.56 431 SER A CA 1
ATOM 3223 C C . SER A 1 431 ? 45.811 -9.336 13.398 1.00 88.56 431 SER A C 1
ATOM 3225 O O . SER A 1 431 ? 44.706 -9.795 13.111 1.00 88.56 431 SER A O 1
ATOM 3227 N N . ILE A 1 432 ? 45.943 -8.214 14.117 1.00 93.25 432 ILE A N 1
ATOM 3228 C CA . ILE A 1 432 ? 44.801 -7.371 14.503 1.00 93.25 432 ILE A CA 1
ATOM 3229 C C . ILE A 1 432 ? 44.283 -6.629 13.267 1.00 93.25 432 ILE A C 1
ATOM 3231 O O . ILE A 1 432 ? 43.074 -6.617 13.031 1.00 93.25 432 ILE A O 1
ATOM 3235 N N . TYR A 1 433 ? 45.178 -6.111 12.419 1.00 97.38 433 TYR A N 1
ATOM 3236 C CA . TYR A 1 433 ? 44.782 -5.491 11.152 1.00 97.38 433 TYR A CA 1
ATOM 3237 C C . TYR A 1 433 ? 44.113 -6.462 10.173 1.00 97.38 433 TYR A C 1
ATOM 3239 O O . TYR A 1 433 ? 43.164 -6.070 9.496 1.00 97.38 433 TYR A O 1
ATOM 3247 N N . ASP A 1 434 ? 44.511 -7.737 10.147 1.00 94.62 434 ASP A N 1
ATOM 3248 C CA . ASP A 1 434 ? 43.780 -8.777 9.415 1.00 94.62 434 ASP A CA 1
ATOM 3249 C C . ASP A 1 434 ? 42.341 -8.949 9.933 1.00 94.62 434 ASP A C 1
ATOM 3251 O O . ASP A 1 434 ? 41.406 -9.083 9.141 1.00 94.62 434 ASP A O 1
ATOM 3255 N N . SER A 1 435 ? 42.131 -8.890 11.252 1.00 93.75 435 SER A N 1
ATOM 3256 C CA . SER A 1 435 ? 40.790 -8.928 11.849 1.00 93.75 435 SER A CA 1
ATOM 3257 C C . SER A 1 435 ? 39.963 -7.686 11.488 1.00 93.75 435 SER A C 1
ATOM 3259 O O . SER A 1 435 ? 38.825 -7.824 11.033 1.00 93.75 435 SER A O 1
ATOM 3261 N N . ILE A 1 436 ? 40.543 -6.486 11.609 1.00 98.12 436 ILE A N 1
ATOM 3262 C CA . ILE A 1 436 ? 39.931 -5.202 11.216 1.00 98.12 436 ILE A CA 1
ATOM 3263 C C . ILE A 1 436 ? 39.496 -5.247 9.744 1.00 98.12 436 ILE A C 1
ATOM 3265 O O . ILE A 1 436 ? 38.308 -5.129 9.430 1.00 98.12 436 ILE A O 1
ATOM 3269 N N . ALA A 1 437 ? 40.437 -5.518 8.836 1.00 96.50 437 ALA A N 1
ATOM 3270 C CA . ALA A 1 437 ? 40.183 -5.523 7.402 1.00 96.50 437 ALA A CA 1
ATOM 3271 C C . ALA A 1 437 ? 39.134 -6.570 6.999 1.00 96.50 437 ALA A C 1
ATOM 3273 O O . ALA A 1 437 ? 38.278 -6.279 6.168 1.00 96.50 437 ALA A O 1
ATOM 3274 N N . ASN A 1 438 ? 39.159 -7.779 7.572 1.00 93.62 438 ASN A N 1
ATOM 3275 C CA . ASN A 1 438 ? 38.190 -8.824 7.225 1.00 93.62 438 ASN A CA 1
ATOM 3276 C C . ASN A 1 438 ? 36.771 -8.538 7.752 1.00 93.62 438 ASN A C 1
ATOM 3278 O O . ASN A 1 438 ? 35.800 -8.849 7.056 1.00 93.62 438 ASN A O 1
ATOM 3282 N N . ASN A 1 439 ? 36.622 -7.921 8.929 1.00 95.38 439 ASN A N 1
ATOM 3283 C CA . ASN A 1 439 ? 35.304 -7.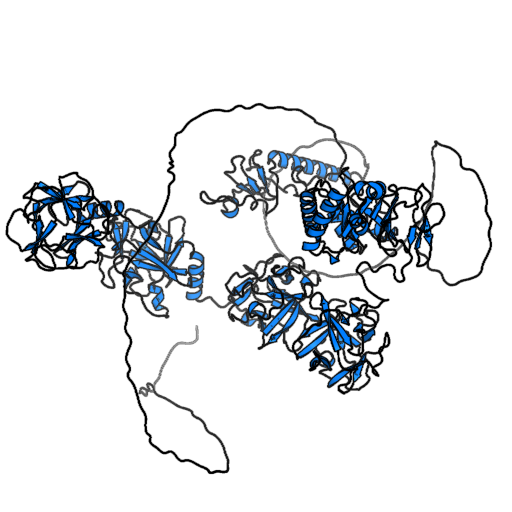617 9.497 1.00 95.38 439 ASN A CA 1
ATOM 3284 C C . ASN A 1 439 ? 34.587 -6.473 8.763 1.00 95.38 439 ASN A C 1
ATOM 3286 O O . ASN A 1 439 ? 33.413 -6.626 8.414 1.00 95.38 439 ASN A O 1
ATOM 3290 N N . TRP A 1 440 ? 35.295 -5.383 8.444 1.00 98.12 440 TRP A N 1
ATOM 3291 C CA . TRP A 1 440 ? 34.765 -4.299 7.602 1.00 98.12 440 TRP A CA 1
ATOM 3292 C C . TRP A 1 440 ? 34.349 -4.816 6.216 1.00 98.12 440 TRP A C 1
ATOM 3294 O O . TRP A 1 440 ? 33.238 -4.569 5.743 1.00 98.12 440 TRP A O 1
ATOM 3304 N N . TRP A 1 441 ? 35.209 -5.627 5.593 1.00 96.25 441 TRP A N 1
ATOM 3305 C CA . TRP A 1 441 ? 34.974 -6.216 4.270 1.00 96.25 441 TRP A CA 1
ATOM 3306 C C . TRP A 1 441 ? 33.725 -7.105 4.247 1.00 96.25 441 TRP A C 1
ATOM 3308 O O . TRP A 1 441 ? 32.943 -7.062 3.297 1.00 96.25 441 TRP A O 1
ATOM 3318 N N . SER A 1 442 ? 33.506 -7.872 5.318 1.00 87.94 442 SER A N 1
ATOM 3319 C CA . SER A 1 442 ? 32.326 -8.728 5.481 1.00 87.94 442 SER A CA 1
ATOM 3320 C C . SER A 1 442 ? 31.042 -7.910 5.665 1.00 87.94 442 SER A C 1
ATOM 3322 O O . SER A 1 442 ? 30.023 -8.236 5.053 1.00 87.94 442 SER A O 1
ATOM 3324 N N . ALA A 1 443 ? 31.093 -6.815 6.436 1.00 84.88 443 ALA A N 1
ATOM 3325 C CA . ALA A 1 443 ? 29.961 -5.901 6.614 1.00 84.88 443 ALA A CA 1
ATOM 3326 C C . ALA A 1 443 ? 29.500 -5.287 5.279 1.00 84.88 443 ALA A C 1
ATOM 3328 O O . ALA A 1 443 ? 28.304 -5.245 4.993 1.00 84.88 443 ALA A O 1
ATOM 3329 N N . LEU A 1 444 ? 30.437 -4.868 4.421 1.00 90.31 444 LEU A N 1
ATOM 3330 C CA . LEU A 1 444 ? 30.116 -4.311 3.102 1.00 90.31 444 LEU A CA 1
ATOM 3331 C C . LEU A 1 444 ? 29.605 -5.372 2.115 1.00 90.31 444 LEU A C 1
ATOM 3333 O O . LEU A 1 444 ? 28.635 -5.124 1.389 1.00 90.31 444 LEU A O 1
ATOM 3337 N N . GLN A 1 445 ? 30.206 -6.567 2.106 1.00 84.44 445 GLN A N 1
ATOM 3338 C CA . GLN A 1 445 ? 29.780 -7.658 1.224 1.00 84.44 445 GLN A CA 1
ATOM 3339 C C . GLN A 1 445 ? 28.354 -8.142 1.518 1.00 84.44 445 GLN A C 1
ATOM 3341 O O . GLN A 1 445 ? 27.629 -8.463 0.571 1.00 84.44 445 GLN A O 1
ATOM 3346 N N . ALA A 1 446 ? 27.916 -8.116 2.783 1.00 71.12 446 ALA A N 1
ATOM 3347 C CA . ALA A 1 446 ? 26.539 -8.432 3.180 1.00 71.12 446 ALA A CA 1
ATOM 3348 C C . ALA A 1 446 ? 25.482 -7.532 2.504 1.00 71.12 446 ALA A C 1
ATOM 3350 O O . ALA A 1 446 ? 24.337 -7.946 2.331 1.00 71.12 446 ALA A O 1
ATOM 3351 N N . TYR A 1 447 ? 25.872 -6.331 2.058 1.00 71.31 447 TYR A N 1
ATOM 3352 C CA . TYR A 1 447 ? 25.010 -5.386 1.339 1.00 71.31 447 TYR A CA 1
ATOM 3353 C C . TYR A 1 447 ? 25.403 -5.194 -0.135 1.00 71.31 447 TYR A C 1
ATOM 3355 O O . TYR A 1 447 ? 25.049 -4.195 -0.757 1.00 71.31 447 TYR A O 1
ATOM 3363 N N . GLY A 1 448 ? 26.105 -6.172 -0.715 1.00 72.50 448 GLY A N 1
ATOM 3364 C CA . GLY A 1 448 ? 26.367 -6.254 -2.154 1.00 72.50 448 GLY A CA 1
ATOM 3365 C C . GLY A 1 448 ? 27.595 -5.488 -2.653 1.00 72.50 448 GLY A C 1
ATOM 3366 O O . GLY A 1 448 ? 27.938 -5.622 -3.830 1.00 72.50 448 GLY A O 1
ATOM 3367 N N . TYR A 1 449 ? 28.301 -4.747 -1.794 1.00 80.75 449 TYR A N 1
ATOM 3368 C CA . TYR A 1 449 ? 29.544 -4.067 -2.163 1.00 80.75 449 TYR A CA 1
ATOM 3369 C C . TYR A 1 449 ? 30.684 -5.092 -2.263 1.00 80.75 449 TYR A C 1
ATOM 3371 O O . TYR A 1 449 ? 31.187 -5.595 -1.262 1.00 80.75 449 TYR A O 1
ATOM 3379 N N . LYS A 1 450 ? 31.059 -5.443 -3.500 1.00 83.06 450 LYS A N 1
ATOM 3380 C CA . LYS A 1 450 ? 32.083 -6.465 -3.805 1.00 83.06 450 LYS A CA 1
ATOM 3381 C C . LYS A 1 450 ? 33.391 -5.882 -4.347 1.00 83.06 450 LYS A C 1
ATOM 3383 O O . LYS A 1 450 ? 34.421 -6.543 -4.255 1.00 83.06 450 LYS A O 1
ATOM 3388 N N . ASN A 1 451 ? 33.350 -4.664 -4.886 1.00 86.56 451 ASN A N 1
ATOM 3389 C CA . ASN A 1 451 ? 34.517 -3.918 -5.349 1.00 86.56 451 ASN A CA 1
ATOM 3390 C C . ASN A 1 451 ? 35.125 -3.160 -4.158 1.00 86.56 451 ASN A C 1
ATOM 3392 O O . ASN A 1 451 ? 34.731 -2.031 -3.872 1.00 86.56 451 ASN A O 1
ATOM 3396 N N . LEU A 1 452 ? 36.002 -3.831 -3.410 1.00 94.31 452 LEU A N 1
ATOM 3397 C CA . LEU A 1 452 ? 36.582 -3.351 -2.152 1.00 94.31 452 LEU A CA 1
ATOM 3398 C C . LEU A 1 452 ? 38.115 -3.380 -2.221 1.00 94.31 452 LEU A C 1
ATOM 3400 O O . LEU A 1 452 ? 38.688 -4.230 -2.906 1.00 94.31 452 LEU A O 1
ATOM 3404 N N . ALA A 1 453 ? 38.773 -2.475 -1.498 1.00 95.25 453 ALA A N 1
ATOM 3405 C CA . ALA A 1 453 ? 40.230 -2.396 -1.408 1.00 95.25 453 ALA A CA 1
ATOM 3406 C C . ALA A 1 453 ? 40.693 -1.756 -0.085 1.00 95.25 453 ALA A C 1
ATOM 3408 O O . ALA A 1 453 ? 39.906 -1.132 0.622 1.00 95.25 453 ALA A O 1
ATOM 3409 N N . LEU A 1 454 ? 41.982 -1.893 0.236 1.00 97.25 454 LEU A N 1
ATOM 3410 C CA . LEU A 1 454 ? 42.644 -1.109 1.285 1.00 97.25 454 LEU A CA 1
ATOM 3411 C C . LEU A 1 454 ? 43.417 0.075 0.692 1.00 97.25 454 LEU A C 1
ATOM 3413 O O . LEU A 1 454 ? 43.929 0.000 -0.436 1.00 97.25 454 LEU A O 1
ATOM 3417 N N . TYR A 1 455 ? 43.525 1.129 1.498 1.00 97.62 455 TYR A N 1
ATOM 3418 C CA . TYR A 1 455 ? 44.401 2.281 1.319 1.00 97.62 455 TYR A CA 1
ATOM 3419 C C . TYR A 1 455 ? 45.246 2.507 2.581 1.00 97.62 455 TYR A C 1
ATOM 3421 O O . TYR A 1 455 ? 44.753 2.347 3.696 1.00 97.62 455 TYR A O 1
ATOM 3429 N N . ALA A 1 456 ? 46.523 2.836 2.373 1.00 96.44 456 ALA A N 1
ATOM 3430 C CA . ALA A 1 456 ? 47.470 3.298 3.389 1.00 96.44 456 ALA A CA 1
ATOM 3431 C C . ALA A 1 456 ? 48.764 3.793 2.712 1.00 96.44 456 ALA A C 1
ATOM 3433 O O . ALA A 1 456 ? 49.043 3.494 1.542 1.00 96.44 456 ALA A O 1
ATOM 3434 N N . ASN A 1 457 ? 49.620 4.486 3.455 1.00 94.00 457 ASN A N 1
ATOM 3435 C CA . ASN A 1 457 ? 50.987 4.791 3.047 1.00 94.00 457 ASN A CA 1
ATOM 3436 C C . ASN A 1 457 ? 51.874 3.530 2.943 1.00 94.00 457 ASN A C 1
ATOM 3438 O O . ASN A 1 457 ? 51.741 2.574 3.708 1.00 94.00 457 ASN A O 1
ATOM 3442 N N . THR A 1 458 ? 52.843 3.534 2.017 1.00 93.88 458 THR A N 1
ATOM 3443 C CA . THR A 1 458 ? 53.792 2.415 1.800 1.00 93.88 458 THR A CA 1
ATOM 3444 C C . THR A 1 458 ? 54.486 1.935 3.082 1.00 93.88 458 THR A C 1
ATOM 3446 O O . THR A 1 458 ? 54.723 0.737 3.243 1.00 93.88 458 THR A O 1
ATOM 3449 N N . SER A 1 459 ? 54.792 2.843 4.015 1.00 93.19 459 SER A N 1
ATOM 3450 C CA . SER A 1 459 ? 55.405 2.493 5.303 1.00 93.19 459 SER A CA 1
ATOM 3451 C C . SER A 1 459 ? 54.525 1.538 6.119 1.00 93.19 459 SER A C 1
ATOM 3453 O O . SER A 1 459 ? 55.026 0.557 6.669 1.00 93.19 459 SER A O 1
ATOM 3455 N N . TRP A 1 460 ? 53.206 1.761 6.125 1.00 94.81 460 TRP A N 1
ATOM 3456 C CA . TRP A 1 460 ? 52.234 0.910 6.813 1.00 94.81 460 TRP A CA 1
ATOM 3457 C C . TRP A 1 460 ? 52.139 -0.471 6.174 1.00 94.81 460 TRP A C 1
ATOM 3459 O O . TRP A 1 460 ? 52.251 -1.466 6.885 1.00 94.81 460 TRP A O 1
ATOM 3469 N N . TYR A 1 461 ? 52.048 -0.557 4.845 1.00 95.06 461 TYR A N 1
ATOM 3470 C CA . TYR A 1 461 ? 52.084 -1.844 4.138 1.00 95.06 461 TYR A CA 1
ATOM 3471 C C . TYR A 1 461 ? 53.359 -2.653 4.408 1.00 95.06 461 TYR A C 1
ATOM 3473 O O . TYR A 1 461 ? 53.295 -3.871 4.555 1.00 95.06 461 TYR A O 1
ATOM 3481 N N . ASN A 1 462 ? 54.510 -1.994 4.540 1.00 92.38 462 ASN A N 1
ATOM 3482 C CA . ASN A 1 462 ? 55.776 -2.672 4.820 1.00 92.38 462 ASN A CA 1
ATOM 3483 C C . ASN A 1 462 ? 55.970 -3.041 6.309 1.00 92.38 462 ASN A C 1
ATOM 3485 O O . ASN A 1 462 ? 56.907 -3.773 6.629 1.00 92.38 462 ASN A O 1
ATOM 3489 N N . THR A 1 463 ? 55.109 -2.566 7.220 1.00 91.75 463 THR A N 1
ATOM 3490 C CA . THR A 1 463 ? 55.242 -2.769 8.677 1.00 91.75 463 THR A CA 1
ATOM 3491 C C . THR A 1 463 ? 53.978 -3.365 9.308 1.00 91.75 463 THR A C 1
ATOM 3493 O O . THR A 1 463 ? 53.942 -4.564 9.577 1.00 91.75 463 THR A O 1
ATOM 3496 N N . TYR A 1 464 ? 52.939 -2.557 9.526 1.00 94.38 464 TYR A N 1
ATOM 3497 C CA . TYR A 1 464 ? 51.723 -2.936 10.257 1.00 94.38 464 TYR A CA 1
ATOM 3498 C C . TYR A 1 464 ? 50.697 -3.698 9.408 1.00 94.38 464 TYR A C 1
ATOM 3500 O O . TYR A 1 464 ? 50.014 -4.573 9.926 1.00 94.38 464 TYR A O 1
ATOM 3508 N N . LEU A 1 465 ? 50.608 -3.435 8.099 1.00 95.81 465 LEU A N 1
ATOM 3509 C CA . LEU A 1 465 ? 49.691 -4.129 7.178 1.00 95.81 465 LEU A CA 1
ATOM 3510 C C . LEU A 1 465 ? 50.395 -5.249 6.387 1.00 95.81 465 LEU A C 1
ATOM 3512 O O . LEU A 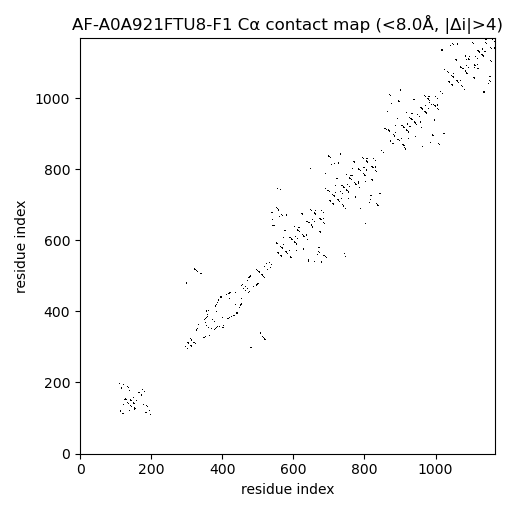1 465 ? 50.037 -5.562 5.253 1.00 95.81 465 LEU A O 1
ATOM 3516 N N . ASN A 1 466 ? 51.434 -5.841 6.979 1.00 93.75 466 ASN A N 1
ATOM 3517 C CA . ASN A 1 466 ? 52.344 -6.767 6.310 1.00 93.75 466 ASN A CA 1
ATOM 3518 C C . ASN A 1 466 ? 51.921 -8.242 6.479 1.00 93.75 466 ASN A C 1
ATOM 3520 O O . ASN A 1 466 ? 52.596 -9.015 7.158 1.00 93.75 466 ASN A O 1
ATOM 3524 N N . THR A 1 467 ? 50.796 -8.640 5.871 1.00 93.44 467 THR A N 1
ATOM 3525 C CA . THR A 1 467 ? 50.385 -10.058 5.751 1.00 93.44 467 THR A CA 1
ATOM 3526 C C . THR A 1 467 ? 49.934 -10.384 4.322 1.00 93.44 467 THR A C 1
ATOM 3528 O O . THR A 1 467 ? 49.519 -9.480 3.593 1.00 93.44 467 THR A O 1
ATOM 3531 N N . PRO A 1 468 ? 49.953 -11.662 3.886 1.00 92.00 468 PRO A N 1
ATOM 3532 C CA . PRO A 1 468 ? 49.482 -12.040 2.552 1.00 92.00 468 PRO A CA 1
ATOM 3533 C C . PRO A 1 468 ? 48.023 -11.650 2.259 1.00 92.00 468 PRO A C 1
ATOM 3535 O O . PRO A 1 468 ? 47.702 -11.331 1.116 1.00 92.00 468 PRO A O 1
ATOM 3538 N N . ASN A 1 469 ? 47.141 -11.637 3.267 1.00 92.75 469 ASN A N 1
ATOM 3539 C CA . ASN A 1 469 ? 45.738 -11.248 3.093 1.00 92.75 469 ASN A CA 1
ATOM 3540 C C . ASN A 1 469 ? 45.579 -9.721 2.984 1.00 92.75 469 ASN A C 1
ATOM 3542 O O . ASN A 1 469 ? 44.845 -9.244 2.118 1.00 92.75 469 ASN A O 1
ATOM 3546 N N . LEU A 1 470 ? 46.319 -8.939 3.775 1.00 94.06 470 LEU A N 1
ATOM 3547 C CA . LEU A 1 470 ? 46.338 -7.478 3.641 1.00 94.06 470 LEU A CA 1
ATOM 3548 C C . LEU A 1 470 ? 46.959 -7.043 2.299 1.00 94.06 470 LEU A C 1
ATOM 3550 O O . LEU A 1 470 ? 46.378 -6.214 1.599 1.00 94.06 470 LEU A O 1
ATOM 3554 N N . HIS A 1 471 ? 48.039 -7.697 1.857 1.00 92.56 471 HIS A N 1
ATOM 3555 C CA . HIS A 1 471 ? 48.634 -7.518 0.520 1.00 92.56 471 HIS A CA 1
ATOM 3556 C C . HIS A 1 471 ? 47.709 -7.959 -0.631 1.00 92.56 471 HIS A C 1
ATOM 3558 O O . HIS A 1 471 ? 47.774 -7.413 -1.735 1.00 92.56 471 HIS A O 1
ATOM 3564 N N . ALA A 1 472 ? 46.802 -8.917 -0.406 1.00 88.69 472 ALA A N 1
ATOM 3565 C CA . ALA A 1 472 ? 45.764 -9.262 -1.381 1.00 88.69 472 ALA A CA 1
ATOM 3566 C C . ALA A 1 472 ? 44.727 -8.138 -1.547 1.00 88.69 472 ALA A C 1
ATOM 3568 O O . ALA A 1 472 ? 44.306 -7.821 -2.668 1.00 88.69 472 ALA A O 1
ATOM 3569 N N . LYS A 1 473 ? 44.352 -7.509 -0.430 1.00 93.31 473 LYS A N 1
ATOM 3570 C CA . LYS A 1 473 ? 43.341 -6.449 -0.358 1.00 93.31 473 LYS A CA 1
ATOM 3571 C C . LYS A 1 473 ? 43.867 -5.054 -0.710 1.00 93.31 473 LYS A C 1
ATOM 3573 O O . LYS A 1 473 ? 43.065 -4.218 -1.122 1.00 93.31 473 LYS A O 1
ATOM 3578 N N . ALA A 1 474 ? 45.174 -4.806 -0.604 1.00 92.94 474 ALA A N 1
ATOM 3579 C CA . ALA A 1 474 ? 45.822 -3.563 -1.029 1.00 92.94 474 ALA A CA 1
ATOM 3580 C C . ALA A 1 474 ? 45.366 -3.146 -2.439 1.00 92.94 474 ALA A C 1
ATOM 3582 O O . ALA A 1 474 ? 45.350 -3.972 -3.355 1.00 92.94 474 ALA A O 1
ATOM 3583 N N . GLY A 1 475 ? 44.967 -1.886 -2.625 1.00 91.62 475 GLY A N 1
ATOM 3584 C CA . GLY A 1 475 ? 44.515 -1.373 -3.928 1.00 91.62 475 GLY A CA 1
ATOM 3585 C C . GLY A 1 475 ? 44.827 0.101 -4.179 1.00 91.62 475 GLY A C 1
ATOM 3586 O O . GLY A 1 475 ? 44.819 0.534 -5.328 1.00 91.62 475 GLY A O 1
ATOM 3587 N N . TRP A 1 476 ? 45.164 0.863 -3.145 1.00 96.38 476 TRP A N 1
ATOM 3588 C CA . TRP A 1 476 ? 45.628 2.241 -3.265 1.00 96.38 476 TRP A CA 1
ATOM 3589 C C . TRP A 1 476 ? 46.753 2.463 -2.245 1.00 96.38 476 TRP A C 1
ATOM 3591 O O . TRP A 1 476 ? 46.714 1.912 -1.142 1.00 96.38 476 TRP A O 1
ATOM 3601 N N . VAL A 1 477 ? 47.809 3.171 -2.650 1.00 96.25 477 VAL A N 1
ATOM 3602 C CA . VAL A 1 477 ? 49.043 3.313 -1.866 1.00 96.25 477 VAL A CA 1
ATOM 3603 C C . VAL A 1 477 ? 49.544 4.754 -1.916 1.00 96.25 477 VAL A C 1
ATOM 3605 O O . VAL A 1 477 ? 49.779 5.290 -3.004 1.00 96.25 477 VAL A O 1
ATOM 3608 N N . ALA A 1 478 ? 49.770 5.359 -0.748 1.00 95.81 478 ALA A N 1
ATOM 3609 C CA . ALA A 1 478 ? 50.381 6.683 -0.651 1.00 95.81 478 ALA A CA 1
ATOM 3610 C C . ALA A 1 478 ? 51.915 6.609 -0.618 1.00 95.81 478 ALA A C 1
ATOM 3612 O O . ALA A 1 478 ? 52.502 5.898 0.208 1.00 95.81 478 ALA A O 1
ATOM 3613 N N . GLN A 1 479 ? 52.573 7.344 -1.523 1.00 93.38 479 GLN A N 1
ATOM 3614 C CA . GLN A 1 479 ? 54.022 7.555 -1.493 1.00 93.38 479 GLN A CA 1
ATOM 3615 C C . GLN A 1 479 ? 54.443 8.818 -2.262 1.00 93.38 479 GLN A C 1
ATOM 3617 O O . GLN A 1 479 ? 54.684 8.790 -3.469 1.00 93.38 479 GLN A O 1
ATOM 3622 N N . TYR A 1 480 ? 54.630 9.912 -1.529 1.00 91.50 480 TYR A N 1
ATOM 3623 C CA . TYR A 1 480 ? 55.166 11.179 -2.029 1.00 91.50 480 TYR A CA 1
ATOM 3624 C C . TYR A 1 480 ? 56.689 11.085 -2.225 1.00 91.50 480 TYR A C 1
ATOM 3626 O O . TYR A 1 480 ? 57.467 11.502 -1.373 1.00 91.50 480 TYR A O 1
ATOM 3634 N N . GLY A 1 481 ? 57.131 10.454 -3.315 1.00 86.19 481 GLY A N 1
ATOM 3635 C CA . GLY A 1 481 ? 58.552 10.188 -3.549 1.00 86.19 481 GLY A CA 1
ATOM 3636 C C . GLY A 1 481 ? 58.917 9.921 -5.007 1.00 86.19 481 GLY A C 1
ATOM 3637 O O . GLY A 1 481 ? 58.060 9.848 -5.885 1.00 86.19 481 GLY A O 1
ATOM 3638 N N . ALA A 1 482 ? 60.219 9.762 -5.255 1.00 85.06 482 ALA A N 1
ATOM 3639 C CA . ALA A 1 482 ? 60.798 9.607 -6.593 1.00 85.06 482 ALA A CA 1
ATOM 3640 C C . ALA A 1 482 ? 60.398 8.302 -7.312 1.00 85.06 482 ALA A C 1
ATOM 3642 O O . ALA A 1 482 ? 60.533 8.207 -8.532 1.00 85.06 482 ALA A O 1
ATOM 3643 N N . LEU A 1 483 ? 59.954 7.288 -6.557 1.00 90.06 483 LEU A N 1
ATOM 3644 C CA . LEU A 1 483 ? 59.529 5.969 -7.031 1.00 90.06 483 LEU A CA 1
ATOM 3645 C C . LEU A 1 483 ? 58.587 5.300 -6.013 1.00 90.06 483 LEU A C 1
ATOM 3647 O O . LEU A 1 483 ? 58.749 5.496 -4.808 1.00 90.06 483 LEU A O 1
ATOM 3651 N N . LEU A 1 484 ? 57.668 4.453 -6.486 1.00 89.81 484 LEU A N 1
ATOM 3652 C CA . LEU A 1 484 ? 56.856 3.589 -5.624 1.00 89.81 484 LEU A CA 1
ATOM 3653 C C . LEU A 1 484 ? 57.697 2.412 -5.100 1.00 89.81 484 LEU A C 1
ATOM 3655 O O . LEU A 1 484 ? 58.241 1.623 -5.880 1.00 89.81 484 LEU A O 1
ATOM 3659 N N . GLN A 1 485 ? 57.819 2.290 -3.782 1.00 89.00 485 GLN A N 1
ATOM 3660 C CA . GLN A 1 485 ? 58.604 1.254 -3.105 1.00 89.00 485 GLN A CA 1
ATOM 3661 C C . GLN A 1 485 ? 57.774 0.024 -2.722 1.00 89.00 485 GLN A C 1
ATOM 3663 O O . GLN A 1 485 ? 58.353 -1.047 -2.558 1.00 89.00 485 GLN A O 1
ATOM 3668 N N . TYR A 1 486 ? 56.447 0.137 -2.609 1.00 90.75 486 TYR A N 1
ATOM 3669 C CA . TYR A 1 486 ? 55.591 -1.028 -2.382 1.00 90.75 486 TYR A CA 1
ATOM 3670 C C . TYR A 1 486 ? 55.614 -1.970 -3.598 1.00 90.75 486 TYR A C 1
ATOM 3672 O O . TYR A 1 486 ? 55.443 -1.534 -4.739 1.00 90.75 486 TYR A O 1
ATOM 3680 N N . ARG A 1 487 ? 55.859 -3.265 -3.354 1.00 82.94 487 ARG A N 1
ATOM 3681 C CA . ARG A 1 487 ? 55.989 -4.301 -4.399 1.00 82.94 487 ARG A CA 1
ATOM 3682 C C . ARG A 1 487 ? 55.151 -5.552 -4.161 1.00 82.94 487 ARG A C 1
ATOM 3684 O O . ARG A 1 487 ? 55.036 -6.359 -5.076 1.00 82.94 487 ARG A O 1
ATOM 3691 N N . ASN A 1 488 ? 54.525 -5.705 -2.995 1.00 85.75 488 ASN A N 1
ATOM 3692 C CA . ASN A 1 488 ? 53.836 -6.942 -2.608 1.00 85.75 488 ASN A CA 1
ATOM 3693 C C . ASN A 1 488 ? 52.428 -7.072 -3.225 1.00 85.75 488 ASN A C 1
ATOM 3695 O O . ASN A 1 488 ? 51.531 -7.661 -2.627 1.00 85.75 488 ASN A O 1
ATOM 3699 N N . PHE A 1 489 ? 52.221 -6.551 -4.437 1.00 81.50 489 PHE A N 1
ATOM 3700 C CA . PHE A 1 489 ? 50.987 -6.770 -5.181 1.00 81.50 489 PHE A CA 1
ATOM 3701 C C . PHE A 1 489 ? 50.869 -8.251 -5.557 1.00 81.50 489 PHE A C 1
ATOM 3703 O O . PHE A 1 489 ? 51.634 -8.779 -6.357 1.00 81.50 489 PHE A O 1
ATOM 3710 N N . THR A 1 490 ? 49.860 -8.915 -5.001 1.00 75.62 490 THR A N 1
ATOM 3711 C CA . THR A 1 490 ? 49.592 -10.361 -5.149 1.00 75.62 490 THR A CA 1
ATOM 3712 C C . THR A 1 490 ? 49.187 -10.819 -6.559 1.00 75.62 490 THR A C 1
ATOM 3714 O O . THR A 1 490 ? 48.915 -11.999 -6.767 1.00 75.62 490 THR A O 1
ATOM 3717 N N . SER A 1 491 ? 49.143 -9.913 -7.539 1.00 73.62 491 SER A N 1
ATOM 3718 C CA . SER A 1 491 ? 48.912 -10.227 -8.950 1.00 73.62 491 SER A CA 1
ATOM 3719 C C . SER A 1 491 ? 49.734 -9.293 -9.850 1.00 73.62 491 SER A C 1
ATOM 3721 O O . SER A 1 491 ? 49.699 -8.074 -9.643 1.00 73.62 491 SER A O 1
ATOM 3723 N N . PRO A 1 492 ? 50.416 -9.815 -10.890 1.00 63.97 492 PRO A N 1
ATOM 3724 C CA . PRO A 1 492 ? 51.160 -8.999 -11.854 1.00 63.97 492 PRO A CA 1
ATOM 3725 C C . PRO A 1 492 ? 50.249 -8.144 -12.751 1.00 63.97 492 PRO A C 1
ATOM 3727 O O . PRO A 1 492 ? 50.736 -7.290 -13.474 1.00 63.97 492 PRO A O 1
ATOM 3730 N N . SER A 1 493 ? 48.927 -8.332 -12.698 1.00 72.06 493 SER A N 1
ATOM 3731 C CA . SER A 1 493 ? 47.944 -7.515 -13.427 1.00 72.06 493 SER A CA 1
ATOM 3732 C C . SER A 1 493 ? 46.930 -6.860 -12.481 1.00 72.06 493 SER A C 1
ATOM 3734 O O . SER A 1 493 ? 45.766 -6.663 -12.832 1.00 72.06 493 SER A O 1
ATOM 3736 N N . LYS A 1 494 ? 47.347 -6.551 -11.248 1.00 78.06 494 LYS A N 1
ATOM 3737 C CA . LYS A 1 494 ? 46.521 -5.865 -10.248 1.00 78.06 494 LYS A CA 1
ATOM 3738 C C . LYS A 1 494 ? 46.230 -4.433 -10.716 1.00 78.06 494 LYS A C 1
ATOM 3740 O O . LYS A 1 494 ? 47.160 -3.668 -10.956 1.00 78.06 494 LYS A O 1
ATOM 3745 N N . PHE A 1 495 ? 44.950 -4.061 -10.790 1.00 83.69 495 PHE A N 1
ATOM 3746 C CA . PHE A 1 495 ? 44.557 -2.652 -10.872 1.00 83.69 495 PHE A CA 1
ATOM 3747 C C . PHE A 1 495 ? 44.757 -1.993 -9.502 1.00 83.69 495 PHE A C 1
ATOM 3749 O O . PHE A 1 495 ? 44.277 -2.521 -8.493 1.00 83.69 495 PHE A O 1
ATOM 3756 N N . PHE A 1 496 ? 45.476 -0.874 -9.465 1.00 91.31 496 PHE A N 1
ATOM 3757 C CA . PHE A 1 496 ? 45.802 -0.149 -8.239 1.00 91.31 496 PHE A CA 1
ATOM 3758 C C . PHE A 1 496 ? 46.030 1.349 -8.496 1.00 91.31 496 PHE A C 1
ATOM 3760 O O . PHE A 1 496 ? 46.152 1.778 -9.646 1.00 91.31 496 PHE A O 1
ATOM 3767 N N . GLY A 1 497 ? 46.118 2.136 -7.422 1.00 93.00 497 GLY A N 1
ATOM 3768 C CA . GLY A 1 497 ? 46.523 3.543 -7.466 1.00 93.00 497 GLY A CA 1
ATOM 3769 C C . GLY A 1 497 ? 47.787 3.851 -6.675 1.00 93.00 497 GLY A C 1
ATOM 3770 O O . GLY A 1 497 ? 47.959 3.366 -5.556 1.00 93.00 497 GLY A O 1
ATOM 3771 N N . TRP A 1 498 ? 48.625 4.728 -7.223 1.00 96.00 498 TRP A N 1
ATOM 3772 C CA . TRP A 1 498 ? 49.704 5.406 -6.504 1.00 96.00 498 TRP A CA 1
ATOM 3773 C C . TRP A 1 498 ? 49.330 6.882 -6.303 1.00 96.00 498 TRP A C 1
ATOM 3775 O O . TRP A 1 498 ? 49.261 7.631 -7.277 1.00 96.00 498 TRP A O 1
ATOM 3785 N N . GLN A 1 499 ? 49.103 7.302 -5.054 1.00 97.12 499 GLN A N 1
ATOM 3786 C CA . GLN A 1 499 ? 49.009 8.720 -4.676 1.00 97.12 499 GLN A CA 1
ATOM 3787 C C . GLN A 1 499 ? 50.436 9.278 -4.594 1.00 97.12 499 GLN A C 1
ATOM 3789 O O . GLN A 1 499 ? 51.238 8.833 -3.765 1.00 97.12 499 GLN A O 1
ATOM 3794 N N . TYR A 1 500 ? 50.778 10.182 -5.514 1.00 94.44 500 TYR A N 1
ATOM 3795 C CA . TYR A 1 500 ? 52.169 10.551 -5.807 1.00 94.44 500 TYR A CA 1
ATOM 3796 C C . TYR A 1 500 ? 52.509 12.015 -5.489 1.00 94.44 500 TYR A C 1
ATOM 3798 O O . TYR A 1 500 ? 53.692 12.361 -5.430 1.00 94.44 500 TYR A O 1
ATOM 3806 N N . SER A 1 501 ? 51.504 12.869 -5.281 1.00 92.81 501 SER A N 1
ATOM 3807 C CA . SER A 1 501 ? 51.644 14.276 -4.880 1.00 92.81 501 SER A CA 1
ATOM 3808 C C . SER A 1 501 ? 50.453 14.698 -4.022 1.00 92.81 501 SER A C 1
ATOM 3810 O O . SER A 1 501 ? 49.328 14.364 -4.381 1.00 92.81 501 SER A O 1
ATOM 3812 N N . SER A 1 502 ? 50.695 15.450 -2.946 1.00 91.62 502 SER A N 1
ATOM 3813 C CA . SER A 1 502 ? 49.676 16.122 -2.116 1.00 91.62 502 SER A CA 1
ATOM 3814 C C . SER A 1 502 ? 49.597 17.636 -2.366 1.00 91.62 502 SER A C 1
ATOM 3816 O O . SER A 1 502 ? 48.924 18.389 -1.662 1.00 91.62 502 SER A O 1
ATOM 3818 N N . GLU A 1 503 ? 50.309 18.104 -3.393 1.00 89.75 503 GLU A N 1
ATOM 3819 C CA . GLU A 1 503 ? 50.471 19.517 -3.752 1.00 89.75 503 GLU A CA 1
ATOM 3820 C C . GLU A 1 503 ? 49.901 19.810 -5.148 1.00 89.75 503 GLU A C 1
ATOM 3822 O O . GLU A 1 503 ? 50.253 20.800 -5.787 1.00 89.75 503 GLU A O 1
ATOM 3827 N N . GLY A 1 504 ? 49.022 18.936 -5.648 1.00 89.38 504 GLY A N 1
ATOM 3828 C CA . GLY A 1 504 ? 48.425 19.065 -6.971 1.00 89.38 504 GLY A CA 1
ATOM 3829 C C . GLY A 1 504 ? 47.571 20.319 -7.133 1.00 89.38 504 GLY A C 1
ATOM 3830 O O . GLY A 1 504 ? 47.065 20.892 -6.163 1.00 89.38 504 GLY A O 1
ATOM 3831 N N . ARG A 1 505 ? 47.391 20.740 -8.388 1.00 90.50 505 ARG A N 1
ATOM 3832 C CA . ARG A 1 505 ? 46.469 21.812 -8.787 1.00 90.50 505 ARG A CA 1
ATOM 3833 C C . ARG A 1 505 ? 45.524 21.309 -9.871 1.00 90.50 505 ARG A C 1
ATOM 3835 O O . ARG A 1 505 ? 45.966 20.764 -10.880 1.00 90.50 505 ARG A O 1
ATOM 3842 N N . VAL A 1 506 ? 44.225 21.505 -9.676 1.00 91.06 506 VAL A N 1
ATOM 3843 C CA . VAL A 1 506 ? 43.162 21.046 -10.581 1.00 91.06 506 VAL A CA 1
ATOM 3844 C C . VAL A 1 506 ? 42.234 22.225 -10.842 1.00 91.06 506 VAL A C 1
ATOM 3846 O O . VAL A 1 506 ? 41.778 22.860 -9.898 1.00 91.06 506 VAL A O 1
ATOM 3849 N N . ALA A 1 507 ? 41.956 22.541 -12.109 1.00 87.12 507 ALA A N 1
ATOM 3850 C CA . ALA A 1 50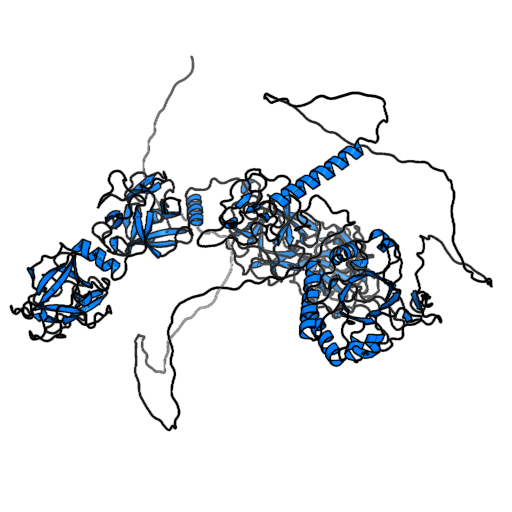7 ? 41.036 23.631 -12.434 1.00 87.12 507 ALA A CA 1
ATOM 3851 C C . ALA A 1 507 ? 39.642 23.328 -11.858 1.00 87.12 507 ALA A C 1
ATOM 3853 O O . ALA A 1 507 ? 39.112 22.236 -12.061 1.00 87.12 507 ALA A O 1
ATOM 3854 N N . GLY A 1 508 ? 39.069 24.284 -11.127 1.00 85.81 508 GLY A N 1
ATOM 3855 C CA . GLY A 1 508 ? 37.835 24.095 -10.364 1.00 85.81 508 GLY A CA 1
ATOM 3856 C C . GLY A 1 508 ? 38.008 23.527 -8.950 1.00 85.81 508 GLY A C 1
ATOM 3857 O O . GLY A 1 508 ? 36.994 23.357 -8.284 1.00 85.81 508 GLY A O 1
ATOM 3858 N N . ILE A 1 509 ? 39.231 23.248 -8.478 1.00 91.75 509 ILE A N 1
ATOM 3859 C CA . ILE A 1 509 ? 39.524 22.944 -7.066 1.00 91.75 509 ILE A CA 1
ATOM 3860 C C . ILE A 1 509 ? 40.465 24.016 -6.513 1.00 91.75 509 ILE A C 1
ATOM 3862 O O . ILE A 1 509 ? 41.578 24.188 -7.014 1.00 91.75 509 ILE A O 1
ATOM 3866 N N . ASP A 1 510 ? 40.034 24.697 -5.456 1.00 85.06 510 ASP A N 1
ATOM 3867 C CA . ASP A 1 510 ? 40.855 25.681 -4.757 1.00 85.06 510 ASP A CA 1
ATOM 3868 C C . ASP A 1 510 ? 41.853 24.995 -3.807 1.00 85.06 510 ASP A C 1
ATOM 3870 O O . ASP A 1 510 ? 41.508 24.079 -3.061 1.00 85.06 510 ASP A O 1
ATOM 3874 N N . GLY A 1 511 ? 43.106 25.458 -3.812 1.00 87.31 511 GLY A N 1
ATOM 3875 C CA . GLY A 1 511 ? 44.155 24.968 -2.911 1.00 87.31 511 GLY A CA 1
ATOM 3876 C C . GLY A 1 511 ? 44.860 23.683 -3.369 1.00 87.31 511 GLY A C 1
ATOM 3877 O O . GLY A 1 511 ? 45.142 23.497 -4.553 1.00 87.31 511 GLY A O 1
ATOM 3878 N N . ASN A 1 512 ? 45.237 22.839 -2.403 1.00 91.88 512 ASN A N 1
ATOM 3879 C CA . ASN A 1 512 ? 45.911 21.558 -2.635 1.00 91.88 512 ASN A CA 1
ATOM 3880 C C . ASN A 1 512 ? 44.899 20.425 -2.859 1.00 91.88 512 ASN A C 1
ATOM 3882 O O . ASN A 1 512 ? 43.869 20.344 -2.185 1.00 91.88 512 ASN A O 1
ATOM 3886 N N . VAL A 1 513 ? 45.250 19.491 -3.742 1.00 94.75 513 VAL A N 1
ATOM 3887 C CA . VAL A 1 513 ? 44.513 18.240 -3.948 1.00 94.75 513 VAL A CA 1
ATOM 3888 C C . VAL A 1 513 ? 45.483 17.093 -4.221 1.00 94.75 513 VAL A C 1
ATOM 3890 O O . VAL A 1 513 ? 46.472 17.277 -4.940 1.00 94.75 513 VAL A O 1
ATOM 3893 N N . ASP A 1 514 ? 45.222 15.917 -3.648 1.00 95.88 514 ASP A N 1
ATOM 3894 C CA . ASP A 1 514 ? 46.108 14.768 -3.814 1.00 95.88 514 ASP A CA 1
ATOM 3895 C C . ASP A 1 514 ? 45.903 14.119 -5.188 1.00 95.88 514 ASP A C 1
ATOM 3897 O O . ASP A 1 514 ? 44.789 13.736 -5.564 1.00 95.88 514 ASP A O 1
ATOM 3901 N N . LEU A 1 515 ? 46.992 13.985 -5.946 1.00 95.50 515 LEU A N 1
ATOM 3902 C CA . LEU A 1 515 ? 46.991 13.436 -7.298 1.00 95.50 515 LEU A CA 1
ATOM 3903 C C . LEU A 1 515 ? 47.485 11.995 -7.328 1.00 95.50 515 LEU A C 1
ATOM 3905 O O . LEU A 1 515 ? 48.467 11.610 -6.683 1.00 95.50 515 LEU A O 1
ATOM 3909 N N . ASN A 1 516 ? 46.777 11.203 -8.127 1.00 96.19 516 ASN A N 1
ATOM 3910 C CA . ASN A 1 516 ? 46.874 9.758 -8.153 1.00 96.19 516 ASN A CA 1
ATOM 3911 C C . ASN A 1 516 ? 47.054 9.251 -9.580 1.00 96.19 516 ASN A C 1
ATOM 3913 O O . ASN A 1 516 ? 46.343 9.673 -10.493 1.00 96.19 516 ASN A O 1
ATOM 3917 N N . ALA A 1 517 ? 47.960 8.294 -9.755 1.00 93.94 517 ALA A N 1
ATOM 3918 C CA . ALA A 1 517 ? 48.108 7.521 -10.977 1.00 93.94 517 ALA A CA 1
ATOM 3919 C C . ALA A 1 517 ? 47.466 6.144 -10.765 1.00 93.94 517 ALA A C 1
ATOM 3921 O O . ALA A 1 517 ? 48.022 5.301 -10.060 1.00 93.94 517 ALA A O 1
ATOM 3922 N N . PHE A 1 518 ? 46.291 5.922 -11.359 1.00 93.06 518 PHE A N 1
ATOM 3923 C CA . PHE A 1 518 ? 45.565 4.648 -11.296 1.00 93.06 518 PHE A CA 1
ATOM 3924 C C . PHE A 1 518 ? 45.736 3.834 -12.579 1.00 93.06 518 PHE A C 1
ATOM 3926 O O . PHE A 1 518 ? 45.516 4.346 -13.673 1.00 93.06 518 PHE A O 1
ATOM 3933 N N . GLY A 1 519 ? 46.109 2.563 -12.457 1.00 86.06 519 GLY A N 1
ATOM 3934 C CA . GLY A 1 519 ? 46.410 1.679 -13.584 1.00 86.06 519 GLY A CA 1
ATOM 3935 C C . GLY A 1 519 ? 46.888 0.313 -13.103 1.00 86.06 519 GLY A C 1
ATOM 3936 O O . GLY A 1 519 ? 46.372 -0.193 -12.111 1.00 86.06 519 GLY A O 1
ATOM 3937 N N . TYR A 1 520 ? 47.841 -0.299 -13.807 1.00 84.94 520 TYR A N 1
ATOM 3938 C CA . TYR A 1 520 ? 48.237 -1.697 -13.589 1.00 84.94 520 TYR A CA 1
ATOM 3939 C C . TYR A 1 520 ? 49.724 -1.838 -13.273 1.00 84.94 520 TYR A C 1
ATOM 3941 O O . TYR A 1 520 ? 50.539 -1.009 -13.682 1.00 84.94 520 TYR A O 1
ATOM 3949 N N . THR A 1 521 ? 50.064 -2.912 -12.561 1.00 83.25 521 THR A N 1
ATOM 3950 C CA . THR A 1 521 ? 51.444 -3.288 -12.220 1.00 83.25 521 THR A CA 1
ATOM 3951 C C . THR A 1 521 ? 52.283 -3.723 -13.426 1.00 83.25 521 THR A C 1
ATOM 3953 O O . THR A 1 521 ? 53.484 -3.484 -13.415 1.00 83.25 521 THR A O 1
ATOM 3956 N N . GLU A 1 522 ? 51.657 -4.266 -14.473 1.00 80.94 522 GLU A N 1
ATOM 3957 C CA . GLU A 1 522 ? 52.249 -4.587 -15.785 1.00 80.94 522 GLU A CA 1
ATOM 3958 C C . GLU A 1 522 ? 51.273 -4.198 -16.924 1.00 80.94 522 GLU A C 1
ATOM 3960 O O . GLU A 1 522 ? 50.093 -3.926 -16.652 1.00 80.94 522 GLU A O 1
ATOM 3965 N N . PRO A 1 523 ? 51.697 -4.165 -18.205 1.00 67.75 523 PRO A N 1
ATOM 3966 C CA . PRO A 1 523 ? 50.786 -3.982 -19.338 1.00 67.75 523 PRO A CA 1
ATOM 3967 C C . PRO A 1 523 ? 49.688 -5.058 -19.383 1.00 67.75 523 PRO A C 1
ATOM 3969 O O . PRO A 1 523 ? 49.947 -6.238 -19.149 1.00 67.75 523 PRO A O 1
ATOM 3972 N N . VAL A 1 524 ? 48.460 -4.673 -19.742 1.00 59.25 524 VAL A N 1
ATOM 3973 C CA . VAL A 1 524 ? 47.316 -5.587 -19.896 1.00 59.25 524 VAL A CA 1
ATOM 3974 C C . VAL A 1 524 ? 46.595 -5.332 -21.219 1.00 59.25 524 VAL A C 1
ATOM 3976 O O . VAL A 1 524 ? 46.386 -4.195 -21.632 1.00 59.25 524 VAL A O 1
ATOM 3979 N N . SER A 1 525 ? 46.158 -6.394 -21.898 1.00 54.16 525 SER A N 1
ATOM 3980 C CA . SER A 1 525 ? 45.615 -6.301 -23.264 1.00 54.16 525 SER A CA 1
ATOM 3981 C C . SER A 1 525 ? 44.273 -5.559 -23.395 1.00 54.16 525 SER A C 1
ATOM 3983 O O . SER A 1 525 ? 43.841 -5.298 -24.517 1.00 54.16 525 SER A O 1
ATOM 3985 N N . ASN A 1 526 ? 43.610 -5.197 -22.288 1.00 46.06 526 ASN A N 1
ATOM 3986 C CA . ASN A 1 526 ? 42.559 -4.173 -22.270 1.00 46.06 526 ASN A CA 1
ATOM 3987 C C . ASN A 1 526 ? 42.476 -3.488 -20.877 1.00 46.06 526 ASN A C 1
ATOM 3989 O O . ASN A 1 526 ? 41.992 -4.107 -19.927 1.00 46.06 526 ASN A O 1
ATOM 3993 N N . PRO A 1 527 ? 42.922 -2.224 -20.725 1.00 40.22 527 PRO A N 1
ATOM 3994 C CA . PRO A 1 527 ? 43.224 -1.621 -19.423 1.00 40.22 527 PRO A CA 1
ATOM 3995 C C . PRO A 1 527 ? 42.075 -0.865 -18.730 1.00 40.22 527 PRO A C 1
ATOM 3997 O O . PRO A 1 527 ? 42.329 -0.014 -17.876 1.00 40.22 527 PRO A O 1
ATOM 4000 N N . TRP A 1 528 ? 40.800 -1.135 -19.013 1.00 36.03 528 TRP A N 1
ATOM 4001 C CA . TRP A 1 528 ? 39.732 -0.639 -18.125 1.00 36.03 528 TRP A CA 1
ATOM 4002 C C . TRP A 1 528 ? 38.519 -1.559 -18.077 1.00 36.03 528 TRP A C 1
ATOM 4004 O O . TRP A 1 528 ? 37.465 -1.258 -18.627 1.00 36.03 528 TRP A O 1
ATOM 4014 N N . GLN A 1 529 ? 38.688 -2.690 -17.389 1.00 37.16 529 GLN A N 1
ATOM 4015 C CA . GLN A 1 529 ? 37.609 -3.646 -17.116 1.00 37.16 529 GLN A CA 1
ATOM 4016 C C . GLN A 1 529 ? 37.346 -3.825 -15.609 1.00 37.16 529 GLN A C 1
ATOM 4018 O O . GLN A 1 529 ? 36.991 -4.901 -15.131 1.00 37.16 529 GLN A O 1
ATOM 4023 N N . GLY A 1 530 ? 37.463 -2.728 -14.853 1.00 35.59 530 GLY A N 1
ATOM 4024 C CA . GLY A 1 530 ? 36.903 -2.600 -13.505 1.00 35.59 530 GLY A CA 1
ATOM 4025 C C . GLY A 1 530 ? 35.379 -2.463 -13.564 1.00 35.59 530 GLY A C 1
ATOM 4026 O O . GLY A 1 530 ? 34.847 -1.375 -13.405 1.00 35.59 530 GLY A O 1
ATOM 4027 N N . GLN A 1 531 ? 34.684 -3.566 -13.851 1.00 37.44 531 GLN A N 1
ATOM 4028 C CA . GLN A 1 531 ? 33.217 -3.660 -13.963 1.00 37.44 531 GLN A CA 1
ATOM 4029 C C . GLN A 1 531 ? 32.524 -2.837 -15.077 1.00 37.44 531 GLN A C 1
ATOM 4031 O O . GLN A 1 531 ? 31.307 -2.653 -15.039 1.00 37.44 531 GLN A O 1
ATOM 4036 N N . GLN A 1 532 ? 33.230 -2.496 -16.159 1.00 32.19 532 GLN A N 1
ATOM 4037 C CA . GLN A 1 532 ? 32.621 -2.506 -17.500 1.00 32.19 532 GLN A CA 1
ATOM 4038 C C . GLN A 1 532 ? 33.292 -3.591 -18.355 1.00 32.19 532 GLN A C 1
ATOM 4040 O O . GLN A 1 532 ? 34.499 -3.797 -18.259 1.00 32.19 532 GLN A O 1
ATOM 4045 N N . GLY A 1 533 ? 32.500 -4.337 -19.133 1.00 30.38 533 GLY A N 1
ATOM 4046 C CA . GLY A 1 533 ? 32.996 -5.444 -19.964 1.00 30.38 533 GLY A CA 1
ATOM 4047 C C . GLY A 1 533 ? 33.842 -4.962 -21.153 1.00 30.38 533 GLY A C 1
ATOM 4048 O O . GLY A 1 533 ? 33.750 -3.809 -21.556 1.00 30.38 533 GLY A O 1
ATOM 4049 N N . SER A 1 534 ? 34.648 -5.797 -21.809 1.00 29.08 534 SER A N 1
ATOM 4050 C CA . SER A 1 534 ? 34.367 -7.225 -22.041 1.00 29.08 534 SER A CA 1
ATOM 4051 C C . SER A 1 534 ? 34.540 -7.624 -23.505 1.00 29.08 534 SER A C 1
ATOM 4053 O O . SER A 1 534 ? 33.784 -8.442 -24.009 1.00 29.08 534 SER A O 1
ATOM 4055 N N . ASP A 1 535 ? 35.547 -7.061 -24.171 1.00 29.00 535 ASP A N 1
ATOM 4056 C CA . ASP A 1 535 ? 36.107 -7.527 -25.442 1.00 29.00 535 ASP A CA 1
ATOM 4057 C C . ASP A 1 535 ? 37.593 -7.084 -25.417 1.00 29.00 535 ASP A C 1
ATOM 4059 O O . ASP A 1 535 ? 37.865 -5.892 -25.317 1.00 29.00 535 ASP A O 1
ATOM 4063 N N . GLN A 1 536 ? 38.625 -7.933 -25.406 1.00 32.47 536 GLN A N 1
ATOM 4064 C CA . GLN A 1 536 ? 38.674 -9.400 -25.446 1.00 32.47 536 GLN A CA 1
ATOM 4065 C C . GLN A 1 536 ? 39.532 -9.913 -24.256 1.00 32.47 536 GLN A C 1
ATOM 4067 O O . GLN A 1 536 ? 40.458 -9.217 -23.852 1.00 32.47 536 GLN A O 1
ATOM 4072 N N . ALA A 1 537 ? 39.328 -11.093 -23.659 1.00 34.41 537 ALA A N 1
ATOM 4073 C CA . ALA A 1 537 ? 38.329 -12.127 -23.942 1.00 34.41 537 ALA A CA 1
ATOM 4074 C C . ALA A 1 537 ? 36.892 -11.583 -23.921 1.00 34.41 537 ALA A C 1
ATOM 4076 O O . ALA A 1 537 ? 36.545 -10.740 -23.095 1.00 34.41 537 ALA A O 1
ATOM 4077 N N . GLY A 1 538 ? 36.087 -12.010 -24.895 1.00 50.59 538 GLY A N 1
ATOM 4078 C CA . GLY A 1 538 ? 34.724 -11.508 -25.068 1.00 50.59 538 GLY A CA 1
ATOM 4079 C C . GLY A 1 538 ? 33.809 -11.939 -23.922 1.00 50.59 538 GLY A C 1
ATOM 4080 O O . GLY A 1 538 ? 33.930 -13.062 -23.431 1.00 50.59 538 GLY A O 1
ATOM 4081 N N . VAL A 1 539 ? 32.874 -11.072 -23.524 1.00 56.44 539 VAL A N 1
ATOM 4082 C CA . VAL A 1 539 ? 31.838 -11.381 -22.525 1.00 56.44 539 VAL A CA 1
ATOM 4083 C C . VAL A 1 539 ? 31.110 -12.652 -22.926 1.00 56.44 539 VAL A C 1
ATOM 4085 O O . VAL A 1 539 ? 30.437 -12.709 -23.954 1.00 56.44 539 VAL A O 1
ATOM 4088 N N . ASP A 1 540 ? 31.257 -13.685 -22.104 1.00 74.50 540 ASP A N 1
ATOM 4089 C CA . ASP A 1 540 ? 30.636 -14.982 -22.321 1.00 74.50 540 ASP A CA 1
ATOM 4090 C C . ASP A 1 540 ? 29.176 -14.939 -21.850 1.00 74.50 540 ASP A C 1
ATOM 4092 O O . ASP A 1 540 ? 28.841 -15.283 -20.711 1.00 74.50 540 ASP A O 1
ATOM 4096 N N . ILE A 1 541 ? 28.287 -14.486 -22.738 1.00 77.25 541 ILE A N 1
ATOM 4097 C CA . ILE A 1 541 ? 26.857 -14.367 -22.453 1.00 77.25 541 ILE A CA 1
ATOM 4098 C C . ILE A 1 541 ? 26.204 -15.740 -22.229 1.00 77.25 541 ILE A C 1
ATOM 4100 O O . ILE A 1 541 ? 25.116 -15.816 -21.657 1.00 77.25 541 ILE A O 1
ATOM 4104 N N . THR A 1 542 ? 26.877 -16.840 -22.597 1.00 80.56 542 THR A N 1
ATOM 4105 C CA . THR A 1 542 ? 26.399 -18.201 -22.310 1.00 80.56 542 THR A CA 1
ATOM 4106 C C . THR A 1 542 ? 26.360 -18.502 -20.805 1.00 80.56 542 THR A C 1
ATOM 4108 O O . THR A 1 542 ? 25.578 -19.356 -20.378 1.00 80.56 542 THR A O 1
ATOM 4111 N N . ARG A 1 543 ? 27.135 -17.762 -19.994 1.00 78.50 543 ARG A N 1
ATOM 4112 C CA . ARG A 1 543 ? 27.173 -17.866 -18.522 1.00 78.50 543 ARG A CA 1
ATOM 4113 C C . ARG A 1 543 ? 26.106 -17.034 -17.815 1.00 78.50 543 ARG A C 1
ATOM 4115 O O . ARG A 1 543 ? 25.867 -17.240 -16.629 1.00 78.50 543 ARG A O 1
ATOM 4122 N N . TYR A 1 544 ? 25.467 -16.091 -18.509 1.00 78.88 544 TYR A N 1
ATOM 4123 C CA . TYR A 1 544 ? 24.428 -15.256 -17.906 1.00 78.88 544 TYR A CA 1
ATOM 4124 C C . TYR A 1 544 ? 23.156 -16.091 -17.663 1.00 78.88 544 TYR A C 1
ATOM 4126 O O . TYR A 1 544 ? 22.844 -16.963 -18.485 1.00 78.88 544 TYR A O 1
ATOM 4134 N N . PRO A 1 545 ? 22.389 -15.844 -16.582 1.00 81.44 545 PRO A N 1
ATOM 4135 C CA . PRO A 1 545 ? 21.183 -16.613 -16.284 1.00 81.44 545 PRO A CA 1
ATOM 4136 C C . PRO A 1 545 ? 20.212 -16.632 -17.467 1.00 81.44 545 PRO A C 1
ATOM 4138 O O . PRO A 1 545 ? 19.865 -15.578 -18.009 1.00 81.44 545 PRO A O 1
ATOM 4141 N N . GLN A 1 546 ? 19.776 -17.825 -17.880 1.00 86.81 546 GLN A N 1
ATOM 4142 C CA . GLN A 1 546 ? 18.764 -17.954 -18.924 1.00 86.81 546 GLN A CA 1
ATOM 4143 C C . GLN A 1 546 ? 17.403 -17.507 -18.383 1.00 86.81 546 GLN A C 1
ATOM 4145 O O . GLN A 1 546 ? 16.904 -18.042 -17.395 1.00 86.81 546 GLN A O 1
ATOM 4150 N N . VAL A 1 547 ? 16.780 -16.556 -19.073 1.00 88.44 547 VAL A N 1
ATOM 4151 C CA . VAL A 1 547 ? 15.415 -16.113 -18.790 1.00 88.44 547 VAL A CA 1
ATOM 4152 C C . VAL A 1 547 ? 14.446 -17.011 -19.551 1.00 88.44 547 VAL A C 1
ATOM 4154 O O . VAL A 1 547 ? 14.597 -17.238 -20.752 1.00 88.44 547 VAL A O 1
ATOM 4157 N N . ASN A 1 548 ? 13.425 -17.512 -18.859 1.00 90.50 548 ASN A N 1
ATOM 4158 C CA . ASN A 1 548 ? 12.283 -18.146 -19.503 1.00 90.50 548 ASN A CA 1
ATOM 4159 C C . ASN A 1 548 ? 11.083 -17.198 -19.463 1.00 90.50 548 ASN A C 1
ATOM 4161 O O . ASN A 1 548 ? 10.821 -16.570 -18.440 1.00 90.50 548 ASN A O 1
ATOM 4165 N N . ILE A 1 549 ? 10.364 -17.105 -20.580 1.00 90.69 549 ILE A N 1
ATOM 4166 C CA . ILE A 1 549 ? 9.102 -16.371 -20.692 1.00 90.69 549 ILE A CA 1
ATOM 4167 C C . ILE A 1 549 ? 7.999 -17.340 -21.138 1.00 90.69 549 ILE A C 1
ATOM 4169 O O . ILE A 1 549 ? 8.309 -18.345 -21.786 1.00 90.69 549 ILE A O 1
ATOM 4173 N N . PRO A 1 550 ? 6.721 -17.065 -20.824 1.00 90.44 550 PRO A N 1
ATOM 4174 C CA . PRO A 1 550 ? 5.607 -17.779 -21.434 1.00 90.44 550 PRO A CA 1
ATOM 4175 C C . PRO A 1 550 ? 5.677 -17.739 -22.967 1.00 90.44 550 PRO A C 1
ATOM 4177 O O . PRO A 1 550 ? 6.153 -16.770 -23.558 1.00 90.44 550 PRO A O 1
ATOM 4180 N N . GLN A 1 551 ? 5.165 -18.781 -23.623 1.00 92.50 551 GLN A N 1
ATOM 4181 C CA . GLN A 1 551 ? 4.910 -18.719 -25.062 1.00 92.50 551 GLN A CA 1
ATOM 4182 C C . GLN A 1 551 ? 3.803 -17.694 -25.350 1.00 92.50 551 GLN A C 1
ATOM 4184 O O . GLN A 1 551 ? 2.801 -17.644 -24.635 1.00 92.50 551 GLN A O 1
ATOM 4189 N N . GLY A 1 552 ? 3.975 -16.867 -26.380 1.00 93.81 552 GLY A N 1
ATOM 4190 C CA . GLY A 1 552 ? 3.049 -15.766 -26.654 1.00 93.81 552 GLY A CA 1
ATOM 4191 C C . GLY A 1 552 ? 3.588 -14.752 -27.657 1.00 93.81 552 GLY A C 1
ATOM 4192 O O . GLY A 1 552 ? 4.668 -14.929 -28.221 1.00 93.81 552 GLY A O 1
ATOM 4193 N N . GLU A 1 553 ? 2.826 -13.684 -27.892 1.00 95.75 553 GLU A N 1
ATOM 4194 C CA . GLU A 1 553 ? 3.200 -12.610 -28.818 1.00 95.75 553 GLU A CA 1
ATOM 4195 C C . GLU A 1 553 ? 3.700 -11.383 -28.058 1.00 95.75 553 GLU A C 1
ATOM 4197 O O . GLU A 1 553 ? 2.955 -10.749 -27.305 1.00 95.75 553 GLU A O 1
ATOM 4202 N N . TYR A 1 554 ? 4.953 -11.013 -28.298 1.00 97.19 554 TYR A N 1
ATOM 4203 C CA . TYR A 1 554 ? 5.662 -9.934 -27.621 1.00 97.19 554 TYR A CA 1
ATOM 4204 C C . TYR A 1 554 ? 6.119 -8.861 -28.610 1.00 97.19 554 TYR A C 1
ATOM 4206 O O . TYR A 1 554 ? 6.376 -9.138 -29.783 1.00 97.19 554 TYR A O 1
ATOM 4214 N N . TYR A 1 555 ? 6.280 -7.640 -28.115 1.00 97.12 555 TYR A N 1
ATOM 4215 C CA . TYR A 1 555 ? 7.129 -6.645 -28.759 1.00 97.12 555 TYR A CA 1
ATOM 4216 C C . TYR A 1 555 ? 8.563 -6.784 -28.240 1.00 97.12 555 TYR A C 1
ATOM 4218 O O . TYR A 1 555 ? 8.783 -7.171 -27.089 1.00 97.12 555 TYR A O 1
ATOM 4226 N N . ILE A 1 556 ? 9.533 -6.458 -29.092 1.00 97.69 556 ILE A N 1
ATOM 4227 C CA . ILE A 1 556 ? 10.965 -6.506 -28.782 1.00 97.69 556 ILE A CA 1
ATOM 4228 C C . ILE A 1 556 ? 11.485 -5.065 -28.851 1.00 97.69 556 ILE A C 1
ATOM 4230 O O . ILE A 1 556 ? 11.894 -4.595 -29.912 1.00 97.69 556 ILE A O 1
ATOM 4234 N N . ASN A 1 557 ? 11.386 -4.331 -27.740 1.00 97.06 557 ASN A N 1
ATOM 4235 C CA . ASN A 1 557 ? 11.751 -2.913 -27.671 1.00 97.06 557 ASN A CA 1
ATOM 4236 C C . ASN A 1 557 ? 13.232 -2.749 -27.304 1.00 97.06 557 ASN A C 1
ATOM 4238 O O . ASN A 1 557 ? 13.738 -3.477 -26.452 1.00 97.06 557 ASN A O 1
ATOM 4242 N N . SER A 1 558 ? 13.929 -1.783 -27.899 1.00 95.38 558 SER A N 1
ATOM 4243 C CA . SER A 1 558 ? 15.319 -1.472 -27.538 1.00 95.38 558 SER A CA 1
ATOM 4244 C C . SER A 1 558 ? 15.384 -0.814 -26.157 1.00 95.38 558 SER A C 1
ATOM 4246 O O . SER A 1 558 ? 14.594 0.082 -25.865 1.00 95.38 558 SER A O 1
ATOM 4248 N N . ALA A 1 559 ? 16.327 -1.206 -25.296 1.00 90.25 559 ALA A N 1
ATOM 4249 C CA . ALA A 1 559 ? 16.533 -0.514 -24.020 1.00 90.25 559 ALA A CA 1
ATOM 4250 C C . ALA A 1 559 ? 17.067 0.921 -24.205 1.00 90.25 559 ALA A C 1
ATOM 4252 O O . ALA A 1 559 ? 16.889 1.768 -23.323 1.00 90.25 559 ALA A O 1
ATOM 4253 N N . VAL A 1 560 ? 17.667 1.222 -25.365 1.00 85.19 560 VAL A N 1
ATOM 4254 C CA . VAL A 1 560 ? 18.094 2.580 -25.725 1.00 85.19 560 VAL A CA 1
ATOM 4255 C C . VAL A 1 560 ? 16.877 3.513 -25.730 1.00 85.19 560 VAL A C 1
ATOM 4257 O O . VAL A 1 560 ? 15.798 3.161 -26.206 1.00 85.19 560 VAL A O 1
ATOM 4260 N N . ASN A 1 561 ? 17.035 4.702 -25.145 1.00 81.94 561 ASN A N 1
ATOM 4261 C CA . ASN A 1 561 ? 15.968 5.686 -24.927 1.00 81.94 561 ASN A CA 1
ATOM 4262 C C . ASN A 1 561 ? 14.725 5.141 -24.180 1.00 81.94 561 ASN A C 1
ATOM 4264 O O . ASN A 1 561 ? 13.625 5.666 -24.334 1.00 81.94 561 ASN A O 1
ATOM 4268 N N . SER A 1 562 ? 14.883 4.119 -23.325 1.00 80.81 562 SER A N 1
ATOM 4269 C CA . SER A 1 562 ? 13.787 3.527 -22.534 1.00 80.81 562 SER A CA 1
ATOM 4270 C C . SER A 1 562 ? 12.630 2.943 -23.370 1.00 80.81 562 SER A C 1
ATOM 4272 O O . SER A 1 562 ? 11.469 3.196 -23.052 1.00 80.81 562 SER A O 1
ATOM 4274 N N . GLY A 1 563 ? 12.903 2.155 -24.416 1.00 85.31 563 GLY A N 1
ATOM 4275 C CA . GLY A 1 563 ? 11.861 1.354 -25.080 1.00 85.31 563 GLY A CA 1
ATOM 4276 C C . GLY A 1 563 ? 11.020 2.063 -26.144 1.00 85.31 563 GLY A C 1
ATOM 4277 O O . GLY A 1 563 ? 10.004 1.508 -26.555 1.00 85.31 563 GLY A O 1
ATOM 4278 N N . GLN A 1 564 ? 11.415 3.258 -26.595 1.00 90.69 564 GLN A N 1
ATOM 4279 C CA . GLN A 1 564 ? 10.673 4.041 -27.600 1.00 90.69 564 GLN A CA 1
ATOM 4280 C C . GLN A 1 564 ? 10.616 3.383 -28.992 1.00 90.69 564 GLN A C 1
ATOM 4282 O O . GLN A 1 564 ? 9.617 3.521 -29.703 1.00 90.69 564 GLN A O 1
ATOM 4287 N N . VAL A 1 565 ? 11.671 2.656 -29.377 1.00 95.56 565 VAL A N 1
ATOM 4288 C CA . VAL A 1 565 ? 11.768 1.955 -30.668 1.00 95.56 565 VAL A CA 1
ATOM 4289 C C . VAL A 1 565 ? 11.759 0.440 -30.488 1.00 95.56 565 VAL A C 1
ATOM 4291 O O . VAL A 1 565 ? 12.288 -0.085 -29.507 1.00 95.56 565 VAL A O 1
ATOM 4294 N N . ALA A 1 566 ? 11.180 -0.263 -31.458 1.00 96.56 566 ALA A N 1
ATOM 4295 C CA . ALA A 1 566 ? 11.038 -1.714 -31.477 1.00 96.56 566 ALA A CA 1
ATOM 4296 C C . ALA A 1 566 ? 11.677 -2.335 -32.721 1.00 96.56 566 ALA A C 1
ATOM 4298 O O . ALA A 1 566 ? 11.791 -1.676 -33.755 1.00 96.56 566 ALA A O 1
ATOM 4299 N N . LEU A 1 567 ? 12.055 -3.613 -32.619 1.00 97.75 567 LEU A N 1
ATOM 4300 C CA . LEU A 1 567 ? 12.460 -4.440 -33.756 1.00 97.75 567 LEU A CA 1
ATOM 4301 C C . LEU A 1 567 ? 11.337 -4.474 -34.800 1.00 97.75 567 LEU A C 1
ATOM 4303 O O . LEU A 1 567 ? 10.194 -4.808 -34.489 1.00 97.75 567 LEU A O 1
ATOM 4307 N N . ASP A 1 568 ? 11.662 -4.168 -36.047 1.00 97.88 568 ASP A N 1
ATOM 4308 C CA . ASP A 1 568 ? 10.691 -3.950 -37.112 1.00 97.88 568 ASP A CA 1
ATOM 4309 C C . ASP A 1 568 ? 11.087 -4.675 -38.405 1.00 97.88 568 ASP A C 1
ATOM 4311 O O . ASP A 1 568 ? 12.258 -4.709 -38.797 1.00 97.88 568 ASP A O 1
ATOM 4315 N N . VAL A 1 569 ? 10.081 -5.233 -39.083 1.00 97.94 569 VAL A N 1
ATOM 4316 C CA . VAL A 1 569 ? 10.204 -5.755 -40.448 1.00 97.94 569 VAL A CA 1
ATOM 4317 C C . VAL A 1 569 ? 9.925 -4.610 -41.429 1.00 97.94 569 VAL A C 1
ATOM 4319 O O . VAL A 1 569 ? 8.776 -4.155 -41.501 1.00 97.94 569 VAL A O 1
ATOM 4322 N N . PRO A 1 570 ? 10.920 -4.153 -42.221 1.00 96.81 570 PRO A N 1
ATOM 4323 C CA . PRO A 1 570 ? 10.761 -2.976 -43.066 1.00 96.81 570 PRO A CA 1
ATOM 4324 C C . PRO A 1 570 ? 9.551 -3.072 -43.998 1.00 96.81 570 PRO A C 1
ATOM 4326 O O . PRO A 1 570 ? 9.372 -4.056 -44.724 1.00 96.81 570 PRO A O 1
ATOM 4329 N N . ARG A 1 571 ? 8.721 -2.020 -43.989 1.00 94.81 571 ARG A N 1
ATOM 4330 C CA . ARG A 1 571 ? 7.506 -1.889 -44.820 1.00 94.81 571 ARG A CA 1
ATOM 4331 C C . ARG A 1 571 ? 6.508 -3.053 -44.659 1.00 94.81 571 ARG A C 1
ATOM 4333 O O . ARG A 1 571 ? 5.737 -3.315 -45.576 1.00 94.81 571 ARG A O 1
ATOM 4340 N N . ALA A 1 572 ? 6.540 -3.763 -43.525 1.00 94.44 572 ALA A N 1
ATOM 4341 C CA . ALA A 1 572 ? 5.738 -4.963 -43.252 1.00 94.44 572 ALA A CA 1
ATOM 4342 C C . ALA A 1 572 ? 5.860 -6.084 -44.312 1.00 94.44 572 ALA A C 1
ATOM 4344 O O . ALA A 1 572 ? 4.948 -6.891 -44.488 1.00 94.44 572 ALA A O 1
ATOM 4345 N N . SER A 1 573 ? 6.988 -6.139 -45.027 1.00 96.00 573 SER A N 1
ATOM 4346 C CA . SER A 1 573 ? 7.206 -7.082 -46.127 1.00 96.00 573 SER A CA 1
ATOM 4347 C C . SER A 1 573 ? 7.234 -8.549 -45.676 1.00 96.00 573 SER A C 1
ATOM 4349 O O . SER A 1 573 ? 7.737 -8.881 -44.603 1.00 96.00 573 SER A O 1
ATOM 4351 N N . ALA A 1 574 ? 6.762 -9.455 -46.536 1.00 95.50 574 ALA A N 1
ATOM 4352 C CA . ALA A 1 574 ? 6.797 -10.901 -46.309 1.00 95.50 574 ALA A CA 1
ATOM 4353 C C . ALA A 1 574 ? 8.014 -11.620 -46.934 1.00 95.50 574 ALA A C 1
ATOM 4355 O O . ALA A 1 574 ? 8.104 -12.847 -46.842 1.00 95.50 574 ALA A O 1
ATOM 4356 N N . THR A 1 575 ? 8.934 -10.890 -47.576 1.00 96.06 575 THR A N 1
ATOM 4357 C CA . THR A 1 575 ? 10.049 -11.461 -48.353 1.00 96.06 575 THR A CA 1
ATOM 4358 C C . THR A 1 575 ? 11.173 -12.012 -47.464 1.00 96.06 575 THR A C 1
ATOM 4360 O O . THR A 1 575 ? 11.597 -11.362 -46.506 1.00 96.06 575 THR A O 1
ATOM 4363 N N . ASN A 1 576 ? 11.689 -13.196 -47.818 1.00 95.88 576 ASN A N 1
ATOM 4364 C CA . ASN A 1 576 ? 12.894 -13.798 -47.231 1.00 95.88 576 ASN A CA 1
ATOM 4365 C C . ASN A 1 576 ? 14.148 -12.930 -47.465 1.00 95.88 576 ASN A C 1
ATOM 4367 O O . ASN A 1 576 ? 14.203 -12.160 -48.421 1.00 95.88 576 ASN A O 1
ATOM 4371 N N . ASN A 1 577 ? 15.179 -13.104 -46.632 1.00 93.88 577 ASN A N 1
ATOM 4372 C CA . ASN A 1 577 ? 16.470 -12.395 -46.685 1.00 93.88 577 ASN A CA 1
ATOM 4373 C C . ASN A 1 577 ? 16.393 -10.870 -46.465 1.00 93.88 577 ASN A C 1
ATOM 4375 O O . ASN A 1 577 ? 17.412 -10.183 -46.545 1.00 93.88 577 ASN A O 1
ATOM 4379 N N . LEU A 1 578 ? 15.214 -10.322 -46.155 1.00 94.62 578 LEU A N 1
ATOM 4380 C CA . LEU A 1 578 ? 15.070 -8.911 -45.815 1.00 94.62 578 LEU A CA 1
ATOM 4381 C C . LEU A 1 578 ? 15.711 -8.636 -44.449 1.00 94.62 578 LEU A C 1
ATOM 4383 O O . LEU A 1 578 ? 15.377 -9.290 -43.459 1.00 94.62 578 LEU A O 1
ATOM 4387 N N . GLY A 1 579 ? 16.621 -7.661 -44.416 1.00 95.06 579 GLY A N 1
ATOM 4388 C CA . GLY A 1 579 ? 17.254 -7.181 -43.190 1.00 95.06 579 GLY A CA 1
ATOM 4389 C C . GLY A 1 579 ? 16.266 -6.511 -42.241 1.00 95.06 579 GLY A C 1
ATOM 4390 O O . GLY A 1 579 ? 15.305 -5.889 -42.689 1.00 95.06 579 GLY A O 1
ATOM 4391 N N . LEU A 1 580 ? 16.513 -6.621 -40.938 1.00 97.38 580 LEU A N 1
ATOM 4392 C CA . LEU A 1 580 ? 15.664 -6.023 -39.909 1.00 97.38 580 LEU A CA 1
ATOM 4393 C C . LEU A 1 580 ? 16.188 -4.665 -39.437 1.00 97.38 580 LEU A C 1
ATOM 4395 O O . LEU A 1 580 ? 17.392 -4.393 -39.451 1.00 97.38 580 LEU A O 1
ATOM 4399 N N . GLN A 1 581 ? 15.256 -3.824 -39.000 1.00 97.62 581 GLN A N 1
ATOM 4400 C CA . GLN A 1 581 ? 15.512 -2.460 -38.549 1.00 97.62 581 GLN A CA 1
ATOM 4401 C C . GLN A 1 581 ? 14.899 -2.218 -37.163 1.00 97.62 581 GLN A C 1
ATOM 4403 O O . GLN A 1 581 ? 14.209 -3.084 -36.622 1.00 97.62 581 GLN A O 1
ATOM 4408 N N . VAL A 1 582 ? 15.114 -1.033 -36.597 1.00 97.44 582 VAL A N 1
ATOM 4409 C CA . VAL A 1 582 ? 14.246 -0.483 -35.548 1.00 97.44 582 VAL A CA 1
ATOM 4410 C C . VAL A 1 582 ? 13.358 0.626 -36.093 1.00 97.44 582 VAL A C 1
ATOM 4412 O O . VAL A 1 582 ? 13.720 1.346 -37.027 1.00 97.44 582 VAL A O 1
ATOM 4415 N N . TRP A 1 583 ? 12.186 0.775 -35.486 1.00 97.12 583 TRP A N 1
ATOM 4416 C CA . TRP A 1 583 ? 11.261 1.869 -35.761 1.00 97.12 583 TRP A CA 1
ATOM 4417 C C . TRP A 1 583 ? 10.486 2.235 -34.489 1.00 97.12 583 TRP A C 1
ATOM 4419 O O . TRP A 1 583 ? 10.291 1.385 -33.618 1.00 97.12 583 TRP A O 1
ATOM 4429 N N . ASN A 1 584 ? 10.026 3.482 -34.377 1.00 96.06 584 ASN A N 1
ATOM 4430 C CA . ASN A 1 584 ? 9.150 3.954 -33.299 1.00 96.06 584 ASN A CA 1
ATOM 4431 C C . ASN A 1 584 ? 7.982 2.982 -33.061 1.00 96.06 584 ASN A C 1
ATOM 4433 O O . ASN A 1 584 ? 7.386 2.475 -34.019 1.00 96.06 584 ASN A O 1
ATOM 4437 N N . GLY A 1 585 ? 7.644 2.735 -31.793 1.00 93.38 585 GLY A N 1
ATOM 4438 C CA . GLY A 1 585 ? 6.560 1.825 -31.426 1.00 93.38 585 GLY A CA 1
ATOM 4439 C C . GLY A 1 585 ? 5.207 2.262 -31.996 1.00 93.38 585 GLY A C 1
ATOM 4440 O O . GLY A 1 585 ? 4.654 3.275 -31.575 1.00 93.38 585 GLY A O 1
ATOM 4441 N N . ASN A 1 586 ? 4.677 1.496 -32.954 1.00 91.00 586 ASN A N 1
ATOM 4442 C CA . ASN A 1 586 ? 3.419 1.772 -33.660 1.00 91.00 586 ASN A CA 1
ATOM 4443 C C . ASN A 1 586 ? 2.372 0.647 -33.516 1.00 91.00 586 ASN A C 1
ATOM 4445 O O . ASN A 1 586 ? 1.297 0.727 -34.104 1.00 91.00 586 ASN A O 1
ATOM 4449 N N . GLN A 1 587 ? 2.678 -0.389 -32.727 1.00 90.56 587 GLN A N 1
ATOM 4450 C CA . GLN A 1 587 ? 1.820 -1.537 -32.398 1.00 90.56 587 GLN A CA 1
ATOM 4451 C C . GLN A 1 587 ? 1.373 -2.422 -33.586 1.00 90.56 587 GLN A C 1
ATOM 4453 O O . GLN A 1 587 ? 0.622 -3.385 -33.390 1.00 90.56 587 GLN A O 1
ATOM 4458 N N . LEU A 1 588 ? 1.855 -2.156 -34.806 1.00 93.25 588 LEU A N 1
ATOM 4459 C CA . LEU A 1 588 ? 1.503 -2.910 -36.012 1.00 93.25 588 LEU A CA 1
ATOM 4460 C C . LEU A 1 588 ? 2.086 -4.336 -35.997 1.00 93.25 588 LEU A C 1
ATOM 4462 O O . LEU A 1 588 ? 3.063 -4.636 -35.307 1.00 93.25 588 LEU A O 1
ATOM 4466 N N . LYS A 1 589 ? 1.499 -5.240 -36.796 1.00 95.81 589 LYS A N 1
ATOM 4467 C CA . LYS A 1 589 ? 1.873 -6.671 -36.822 1.00 95.81 589 LYS A CA 1
ATOM 4468 C C . LYS A 1 589 ? 3.346 -6.918 -37.184 1.00 95.81 589 LYS A C 1
ATOM 4470 O O . LYS A 1 589 ? 3.919 -7.893 -36.714 1.00 95.81 589 LYS A O 1
ATOM 4475 N N . ASN A 1 590 ? 3.966 -6.027 -37.958 1.00 96.50 590 ASN A N 1
ATOM 4476 C CA . ASN A 1 590 ? 5.390 -6.058 -38.311 1.00 96.50 590 ASN A CA 1
ATOM 4477 C C . ASN A 1 590 ? 6.348 -5.762 -37.140 1.00 96.50 590 ASN A C 1
ATOM 4479 O O . ASN A 1 590 ? 7.527 -6.084 -37.258 1.00 96.50 590 ASN A O 1
ATOM 4483 N N . GLN A 1 591 ? 5.856 -5.252 -36.006 1.00 97.06 591 GLN A N 1
ATOM 4484 C CA . GLN A 1 591 ? 6.622 -5.098 -34.759 1.00 97.06 591 GLN A CA 1
ATOM 4485 C C . GLN A 1 591 ? 6.277 -6.163 -33.694 1.00 97.06 591 GLN A C 1
ATOM 4487 O O . GLN A 1 591 ? 6.864 -6.164 -32.610 1.00 97.06 591 GLN A O 1
ATOM 4492 N N . LYS A 1 592 ? 5.331 -7.073 -33.976 1.00 97.62 592 LYS A N 1
ATOM 4493 C CA . LYS A 1 592 ? 4.929 -8.169 -33.076 1.00 97.62 592 LYS A CA 1
ATOM 4494 C C . LYS A 1 592 ? 5.656 -9.463 -33.432 1.00 97.62 592 LYS A C 1
ATOM 4496 O O . LYS A 1 592 ? 5.705 -9.851 -34.599 1.00 97.62 592 LYS A O 1
ATOM 4501 N N . TYR A 1 593 ? 6.148 -10.174 -32.421 1.00 98.19 593 TYR A N 1
ATOM 4502 C CA . TYR A 1 593 ? 6.876 -11.432 -32.579 1.00 98.19 593 TYR A CA 1
ATOM 4503 C C . TYR A 1 593 ? 6.314 -12.510 -31.656 1.00 98.19 593 TYR A C 1
ATOM 4505 O O . TYR A 1 593 ? 6.237 -12.335 -30.442 1.00 98.19 593 TYR A O 1
ATOM 4513 N N . ARG A 1 594 ? 5.946 -13.654 -32.229 1.00 98.19 594 ARG A N 1
ATOM 4514 C CA . ARG A 1 594 ? 5.548 -14.851 -31.496 1.00 98.19 594 ARG A CA 1
ATOM 4515 C C . ARG A 1 594 ? 6.793 -15.603 -31.036 1.00 98.19 594 ARG A C 1
ATOM 4517 O O . ARG A 1 594 ? 7.584 -16.060 -31.860 1.00 98.19 594 ARG A O 1
ATOM 4524 N N . PHE A 1 595 ? 6.948 -15.736 -29.725 1.00 97.94 595 PHE A N 1
ATOM 4525 C CA . PHE A 1 595 ? 7.984 -16.539 -29.087 1.00 97.94 595 PHE A CA 1
ATOM 4526 C C . PHE A 1 595 ? 7.438 -17.947 -28.849 1.00 97.94 595 PHE A C 1
ATOM 4528 O O . PHE A 1 595 ? 6.519 -18.135 -28.051 1.00 97.94 595 PHE A O 1
ATOM 4535 N N . THR A 1 596 ? 8.014 -18.930 -29.540 1.00 97.38 596 THR A N 1
ATOM 4536 C CA . THR A 1 596 ? 7.696 -20.354 -29.367 1.00 97.38 596 THR A CA 1
ATOM 4537 C C . THR A 1 596 ? 8.885 -21.027 -28.695 1.00 97.38 596 THR A C 1
ATOM 4539 O O . THR A 1 596 ? 10.000 -20.934 -29.210 1.00 97.38 596 THR A O 1
ATOM 4542 N N . ARG A 1 597 ? 8.678 -21.662 -27.535 1.00 95.50 597 ARG A N 1
ATOM 4543 C CA . ARG A 1 597 ? 9.753 -22.335 -26.793 1.00 95.50 597 ARG A CA 1
ATOM 4544 C C . ARG A 1 597 ? 9.938 -23.757 -27.321 1.00 95.50 597 ARG A C 1
ATOM 4546 O O . ARG A 1 597 ? 8.999 -24.546 -27.328 1.00 95.50 597 ARG A O 1
ATOM 4553 N N . ASN A 1 598 ? 11.153 -24.069 -27.746 1.00 94.31 598 ASN A N 1
ATOM 4554 C CA . ASN A 1 598 ? 11.558 -25.377 -28.240 1.00 94.31 598 ASN A CA 1
ATOM 4555 C C . ASN A 1 598 ? 11.814 -26.353 -27.074 1.00 94.31 598 ASN A C 1
ATOM 4557 O O . ASN A 1 598 ? 12.007 -25.942 -25.925 1.00 94.31 598 ASN A O 1
ATOM 4561 N N . SER A 1 599 ? 11.856 -27.656 -27.368 1.00 91.56 599 SER A N 1
ATOM 4562 C CA . SER A 1 599 ? 12.150 -28.712 -26.382 1.00 91.56 599 SER A CA 1
ATOM 4563 C C . SER A 1 599 ? 13.557 -28.605 -25.779 1.00 91.56 599 SER A C 1
ATOM 4565 O O . SER A 1 599 ? 13.740 -28.906 -24.605 1.00 91.56 599 SER A O 1
ATOM 4567 N N . ASP A 1 600 ? 14.525 -28.089 -26.543 1.00 87.44 600 ASP A N 1
ATOM 4568 C CA . ASP A 1 600 ? 15.885 -27.755 -26.088 1.00 87.44 600 ASP A CA 1
ATOM 4569 C C . ASP A 1 600 ? 15.955 -26.490 -25.199 1.00 87.44 600 ASP A C 1
ATOM 4571 O O . ASP A 1 600 ? 17.032 -26.071 -24.780 1.00 87.44 600 ASP A O 1
ATOM 4575 N N . GLY A 1 601 ? 14.812 -25.857 -24.913 1.00 88.06 601 GLY A N 1
ATOM 4576 C CA . GLY A 1 601 ? 14.711 -24.646 -24.101 1.00 88.06 601 GLY A CA 1
ATOM 4577 C C . GLY A 1 601 ? 15.092 -23.346 -24.809 1.00 88.06 601 GLY A C 1
ATOM 4578 O O . GLY A 1 601 ? 15.041 -22.288 -24.179 1.00 88.06 601 GLY A O 1
ATOM 4579 N N . THR A 1 602 ? 15.435 -23.399 -26.097 1.00 96.31 602 THR A N 1
ATOM 4580 C CA . THR A 1 602 ? 15.626 -22.216 -26.948 1.00 96.31 602 THR A CA 1
ATOM 4581 C C . THR A 1 602 ? 14.276 -21.654 -27.407 1.00 96.31 602 THR A C 1
ATOM 4583 O O . THR A 1 602 ? 13.228 -22.267 -27.203 1.00 96.31 602 THR A O 1
ATOM 4586 N N . TYR A 1 603 ? 14.281 -20.490 -28.052 1.00 98.25 603 TYR A N 1
ATOM 4587 C CA . TYR A 1 603 ? 13.103 -19.889 -28.673 1.00 98.25 603 TYR A CA 1
ATOM 4588 C C . TYR A 1 603 ? 13.277 -19.786 -30.181 1.00 98.25 603 TYR A C 1
ATOM 4590 O O . TYR A 1 603 ? 14.302 -19.305 -30.667 1.00 98.25 603 TYR A O 1
ATOM 4598 N N . THR A 1 604 ? 12.233 -20.148 -30.918 1.00 98.25 604 THR A N 1
ATOM 4599 C CA . THR A 1 604 ? 12.044 -19.699 -32.297 1.00 98.25 604 THR A CA 1
ATOM 4600 C C . THR A 1 604 ? 11.112 -18.491 -32.273 1.00 98.25 604 THR A C 1
ATOM 4602 O O . THR A 1 604 ? 10.026 -18.530 -31.689 1.00 98.25 604 THR A O 1
ATOM 4605 N N . ILE A 1 605 ? 11.585 -17.390 -32.857 1.00 98.56 605 ILE A N 1
ATOM 4606 C CA . ILE A 1 605 ? 10.961 -16.065 -32.788 1.00 98.56 605 ILE A CA 1
ATOM 4607 C C . ILE A 1 605 ? 10.441 -15.735 -34.188 1.00 98.56 605 ILE A C 1
ATOM 4609 O O . ILE A 1 605 ? 11.231 -15.651 -35.126 1.00 98.56 605 ILE A O 1
ATOM 4613 N N . VAL A 1 606 ? 9.124 -15.586 -34.345 1.00 98.50 606 VAL A N 1
ATOM 4614 C CA . VAL A 1 606 ? 8.457 -15.436 -35.654 1.00 98.50 606 VAL A CA 1
ATOM 4615 C C . VAL A 1 606 ? 7.677 -14.129 -35.704 1.00 98.50 606 VAL A C 1
ATOM 4617 O O . VAL A 1 606 ? 6.875 -13.861 -34.815 1.00 98.50 606 VAL A O 1
ATOM 4620 N N . ASN A 1 607 ? 7.871 -13.313 -36.739 1.00 98.38 607 ASN A N 1
ATOM 4621 C CA . ASN A 1 607 ? 7.106 -12.082 -36.917 1.00 98.38 607 ASN A CA 1
ATOM 4622 C C . ASN A 1 607 ? 5.632 -12.385 -37.243 1.00 98.38 607 ASN A C 1
ATOM 4624 O O . ASN A 1 607 ? 5.333 -13.173 -38.143 1.00 98.38 607 ASN A O 1
ATOM 4628 N N . VAL A 1 608 ? 4.708 -11.737 -36.531 1.00 97.69 608 VAL A N 1
ATOM 4629 C CA . VAL A 1 608 ? 3.257 -11.987 -36.629 1.00 97.69 608 VAL A CA 1
ATOM 4630 C C . VAL A 1 608 ? 2.658 -11.415 -37.922 1.00 97.69 608 VAL A C 1
ATOM 4632 O O . VAL A 1 608 ? 1.621 -11.887 -38.382 1.00 97.69 608 VAL A O 1
ATOM 4635 N N . GLY A 1 609 ? 3.301 -10.415 -38.533 1.00 96.19 609 GLY A N 1
ATOM 4636 C CA . GLY A 1 609 ? 2.900 -9.861 -39.827 1.00 96.19 609 GLY A CA 1
ATOM 4637 C C . GLY A 1 609 ? 3.311 -10.736 -41.012 1.00 96.19 609 GLY A C 1
ATOM 4638 O O . GLY A 1 609 ? 2.481 -11.038 -41.864 1.00 96.19 609 GLY A O 1
ATOM 4639 N N . SER A 1 610 ? 4.580 -11.153 -41.069 1.00 97.44 610 SER A N 1
ATOM 4640 C CA . SER A 1 610 ? 5.146 -11.855 -42.233 1.00 97.44 610 SER A CA 1
ATOM 4641 C C . SER A 1 610 ? 5.128 -13.387 -42.145 1.00 97.44 610 SER A C 1
ATOM 4643 O O . SER A 1 610 ? 5.366 -14.063 -43.155 1.00 97.44 610 SER A O 1
ATOM 4645 N N . GLY A 1 611 ? 4.913 -13.950 -40.949 1.00 97.75 611 GLY A N 1
ATOM 4646 C CA . GLY A 1 611 ? 5.053 -15.385 -40.675 1.00 97.75 611 GLY A CA 1
ATOM 4647 C C . GLY A 1 611 ? 6.492 -15.903 -40.808 1.00 97.75 611 GLY A C 1
ATOM 4648 O O . GLY A 1 611 ? 6.698 -17.107 -40.954 1.00 97.75 611 GLY A O 1
ATOM 4649 N N . LYS A 1 612 ? 7.491 -15.010 -40.825 1.00 98.19 612 LYS A N 1
ATOM 4650 C CA . LYS A 1 612 ? 8.909 -15.345 -41.018 1.00 98.19 612 LYS A CA 1
ATOM 4651 C C . LYS A 1 612 ? 9.664 -15.374 -39.692 1.00 98.19 612 LYS A C 1
ATOM 4653 O O . LYS A 1 612 ? 9.407 -14.566 -38.800 1.00 98.19 612 LYS A O 1
ATOM 4658 N N . ALA A 1 613 ? 10.586 -16.320 -39.567 1.00 98.19 613 ALA A N 1
ATOM 4659 C CA . ALA A 1 613 ? 11.454 -16.478 -38.413 1.00 98.19 613 ALA A CA 1
ATOM 4660 C C . ALA A 1 613 ? 12.619 -15.477 -38.442 1.00 98.19 613 ALA A C 1
ATOM 4662 O O . ALA A 1 613 ? 13.143 -15.134 -39.504 1.00 98.19 613 ALA A O 1
ATOM 4663 N N . LEU A 1 614 ? 13.024 -15.048 -37.251 1.00 97.88 614 LEU A N 1
ATOM 4664 C CA . LEU A 1 614 ? 14.204 -14.239 -36.971 1.00 97.88 614 LEU A CA 1
ATOM 4665 C C . LEU A 1 614 ? 15.472 -15.081 -37.171 1.00 97.88 614 LEU A C 1
ATOM 4667 O O . LEU A 1 614 ? 15.636 -16.094 -36.488 1.00 97.88 614 LEU A O 1
ATOM 4671 N N . GLU A 1 615 ? 16.359 -14.681 -38.084 1.00 96.12 615 GLU A N 1
ATOM 4672 C CA . GLU A 1 615 ? 17.463 -15.524 -38.560 1.00 96.12 615 GLU A CA 1
ATOM 4673 C C . GLU A 1 615 ? 18.820 -14.797 -38.630 1.00 96.12 615 GLU A C 1
ATOM 4675 O O . GLU A 1 615 ? 18.925 -13.649 -39.078 1.00 96.12 615 GLU A O 1
ATOM 4680 N N . VAL A 1 616 ? 19.890 -15.508 -38.254 1.00 94.06 616 VAL A N 1
ATOM 4681 C CA . VAL A 1 616 ? 21.271 -15.141 -38.605 1.00 94.06 616 VAL A CA 1
ATOM 4682 C C . VAL A 1 616 ? 21.543 -15.526 -40.060 1.00 94.06 616 VAL A C 1
ATOM 4684 O O . VAL A 1 616 ? 21.684 -16.706 -40.382 1.00 94.06 616 VAL A O 1
ATOM 4687 N N . SER A 1 617 ? 21.652 -14.523 -40.933 1.00 87.69 617 SER A N 1
ATOM 4688 C CA . SER A 1 617 ? 21.848 -14.704 -42.376 1.00 87.69 617 SER A CA 1
ATOM 4689 C C . SER A 1 617 ? 22.995 -15.678 -42.705 1.00 87.69 617 SER A C 1
ATOM 4691 O O . SER A 1 617 ? 24.124 -15.510 -42.234 1.00 87.69 617 SER A O 1
ATOM 4693 N N . ALA A 1 618 ? 22.700 -16.708 -43.506 1.00 84.75 618 ALA A N 1
ATOM 4694 C CA . ALA A 1 618 ? 23.616 -17.796 -43.882 1.00 84.75 618 ALA A CA 1
ATOM 4695 C C . ALA A 1 618 ? 24.275 -18.559 -42.704 1.00 84.75 618 ALA A C 1
ATOM 4697 O O . ALA A 1 618 ? 25.329 -19.162 -42.883 1.00 84.75 618 ALA A O 1
ATOM 4698 N N . ALA A 1 619 ? 23.687 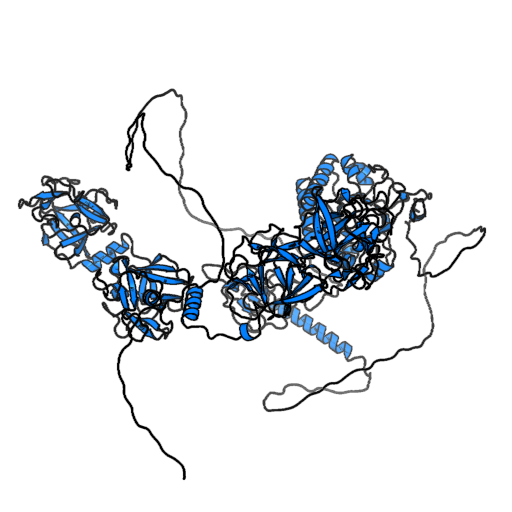-18.522 -41.499 1.00 86.62 619 ALA A N 1
ATOM 4699 C CA . ALA A 1 619 ? 24.216 -19.130 -40.269 1.00 86.62 619 ALA A CA 1
ATOM 4700 C C . ALA A 1 619 ? 25.636 -18.667 -39.854 1.00 86.62 619 ALA A C 1
ATOM 4702 O O . ALA A 1 619 ? 26.307 -19.334 -39.066 1.00 86.62 619 ALA A O 1
ATOM 4703 N N . GLN A 1 620 ? 26.107 -17.522 -40.359 1.00 86.44 620 GLN A N 1
ATOM 4704 C CA . GLN A 1 620 ? 27.474 -17.039 -40.137 1.00 86.44 620 GLN A CA 1
ATOM 4705 C C . GLN A 1 620 ? 27.592 -16.133 -38.900 1.00 86.44 620 GLN A C 1
ATOM 4707 O O . GLN A 1 620 ? 27.087 -15.008 -38.889 1.00 86.44 620 GLN A O 1
ATOM 4712 N N . LEU A 1 621 ? 28.343 -16.591 -37.892 1.00 84.06 621 LEU A N 1
ATOM 4713 C CA . LEU A 1 621 ? 28.786 -15.800 -36.735 1.00 84.06 621 LEU A CA 1
ATOM 4714 C C . LEU A 1 621 ? 29.879 -14.793 -37.139 1.00 84.06 621 LEU A C 1
ATOM 4716 O O . LEU A 1 621 ? 31.066 -15.023 -36.924 1.00 84.06 621 LEU A O 1
ATOM 4720 N N . VAL A 1 622 ? 29.482 -13.674 -37.745 1.00 84.50 622 VAL A N 1
ATOM 4721 C CA . VAL A 1 622 ? 30.396 -12.581 -38.119 1.00 84.50 622 VAL A CA 1
ATOM 4722 C C . VAL A 1 622 ? 29.954 -11.286 -37.443 1.00 84.50 622 VAL A C 1
ATOM 4724 O O . VAL A 1 622 ? 28.775 -10.931 -37.468 1.00 84.50 622 VAL A O 1
ATOM 4727 N N . LYS A 1 623 ? 30.902 -10.559 -36.842 1.00 81.62 623 LYS A N 1
ATOM 4728 C CA . LYS A 1 623 ? 30.666 -9.253 -36.210 1.00 81.62 623 LYS A CA 1
ATOM 4729 C C . LYS A 1 623 ? 30.075 -8.271 -37.226 1.00 81.62 623 LYS A C 1
ATOM 4731 O O . LYS A 1 623 ? 30.678 -8.008 -38.261 1.00 81.62 623 LYS A O 1
ATOM 4736 N N . GLY A 1 624 ? 28.882 -7.757 -36.941 1.00 83.88 624 GLY A N 1
ATOM 4737 C CA . GLY A 1 624 ? 28.145 -6.871 -37.840 1.00 83.88 624 GLY A CA 1
ATOM 4738 C C . GLY A 1 624 ? 27.371 -7.588 -38.950 1.00 83.88 624 GLY A C 1
ATOM 4739 O O . GLY A 1 624 ? 26.909 -6.919 -39.877 1.00 83.88 624 GLY A O 1
ATOM 4740 N N . LYS A 1 625 ? 27.192 -8.919 -38.894 1.00 87.31 625 LYS A N 1
ATOM 4741 C CA . LYS A 1 625 ? 26.315 -9.656 -39.823 1.00 87.31 625 LYS A CA 1
ATOM 4742 C C . LYS A 1 625 ? 24.872 -9.154 -39.697 1.00 87.31 625 LYS A C 1
ATOM 4744 O O . LYS A 1 625 ? 24.422 -8.781 -38.616 1.00 87.31 625 LYS A O 1
ATOM 4749 N N . ASN A 1 626 ? 24.152 -9.125 -40.817 1.00 83.25 626 ASN A N 1
ATOM 4750 C CA . ASN A 1 626 ? 22.768 -8.658 -40.851 1.00 83.25 626 ASN A CA 1
ATOM 4751 C C . ASN A 1 626 ? 21.847 -9.655 -40.141 1.00 83.25 626 ASN A C 1
ATOM 4753 O O . ASN A 1 626 ? 21.924 -10.855 -40.426 1.00 83.25 626 ASN A O 1
ATOM 4757 N N . LEU A 1 627 ? 20.949 -9.162 -39.288 1.00 94.19 627 LEU A N 1
ATOM 4758 C CA . LEU A 1 627 ? 19.789 -9.945 -38.878 1.00 94.19 627 LEU A CA 1
ATOM 4759 C C . LEU A 1 627 ? 18.738 -9.872 -39.985 1.00 94.19 627 LEU A C 1
ATOM 4761 O O . LEU A 1 627 ? 18.478 -8.789 -40.512 1.00 94.19 627 LEU A O 1
ATOM 4765 N N . GLN A 1 628 ? 18.153 -11.010 -40.348 1.00 95.31 628 GLN A N 1
ATOM 4766 C CA . GLN A 1 628 ? 17.161 -11.090 -41.419 1.00 95.31 628 GLN A CA 1
ATOM 4767 C C . GLN A 1 628 ? 15.905 -11.836 -40.973 1.00 95.31 628 GLN A C 1
ATOM 4769 O O . GLN A 1 628 ? 15.918 -12.555 -39.973 1.00 95.31 628 GLN A O 1
ATOM 4774 N N . GLN A 1 629 ? 14.828 -11.696 -41.744 1.00 96.88 629 GLN A N 1
ATOM 4775 C CA . GLN A 1 629 ? 13.712 -12.637 -41.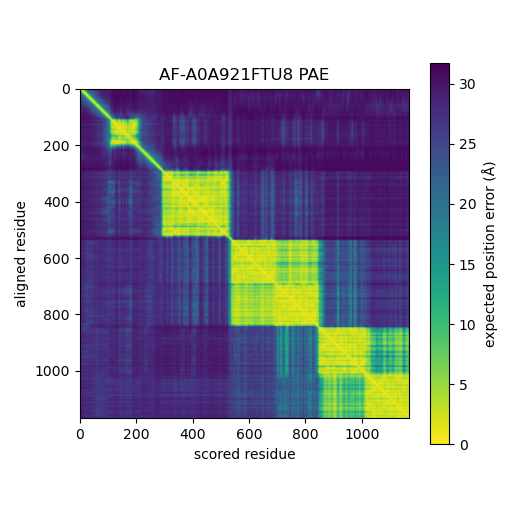688 1.00 96.88 629 GLN A CA 1
ATOM 4776 C C . GLN A 1 629 ? 13.840 -13.714 -42.776 1.00 96.88 629 GLN A C 1
ATOM 4778 O O . GLN A 1 629 ? 14.221 -13.426 -43.916 1.00 96.88 629 GLN A O 1
ATOM 4783 N N . TYR A 1 630 ? 13.482 -14.953 -42.448 1.00 97.06 630 TYR A N 1
ATOM 4784 C CA . TYR A 1 630 ? 13.438 -16.063 -43.403 1.00 97.06 630 TYR A CA 1
ATOM 4785 C C . TYR A 1 630 ? 12.275 -17.018 -43.102 1.00 97.06 630 TYR A C 1
ATOM 4787 O O . TYR A 1 630 ? 11.637 -16.954 -42.053 1.00 97.06 630 TYR A O 1
ATOM 4795 N N . THR A 1 631 ? 11.941 -17.899 -44.040 1.00 97.56 631 THR A N 1
ATOM 4796 C CA . THR A 1 631 ? 10.865 -18.884 -43.857 1.00 97.56 631 THR A CA 1
ATOM 4797 C C . THR A 1 631 ? 11.245 -19.869 -42.740 1.00 97.56 631 THR A C 1
ATOM 4799 O O . THR A 1 631 ? 12.390 -20.327 -42.732 1.00 97.56 631 THR A O 1
ATOM 4802 N N . PRO A 1 632 ? 10.352 -20.190 -41.780 1.00 97.31 632 PRO A N 1
ATOM 4803 C CA . PRO A 1 632 ? 10.680 -21.098 -40.683 1.00 97.31 632 PRO A CA 1
ATOM 4804 C C . PRO A 1 632 ? 11.219 -22.444 -41.193 1.00 97.31 632 PRO A C 1
ATOM 4806 O O . PRO A 1 632 ? 10.522 -23.165 -41.901 1.00 97.31 632 PRO A O 1
ATOM 4809 N N . ASN A 1 633 ? 12.473 -22.755 -40.859 1.00 94.19 633 ASN A N 1
ATOM 4810 C CA . ASN A 1 633 ? 13.227 -23.907 -41.377 1.00 94.19 633 ASN A CA 1
ATOM 4811 C C . ASN A 1 633 ? 13.816 -24.798 -40.263 1.00 94.19 633 ASN A C 1
ATOM 4813 O O . ASN A 1 633 ? 14.485 -25.787 -40.547 1.00 94.19 633 ASN A O 1
ATOM 4817 N N . GLY A 1 634 ? 13.595 -24.445 -38.990 1.00 88.62 634 GLY A N 1
ATOM 4818 C CA . GLY A 1 634 ? 14.017 -25.227 -37.819 1.00 88.62 634 GLY A CA 1
ATOM 4819 C C . GLY A 1 634 ? 15.529 -25.254 -37.545 1.00 88.62 634 GLY A C 1
ATOM 4820 O O . GLY A 1 634 ? 15.951 -25.834 -36.538 1.00 88.62 634 GLY A O 1
ATOM 4821 N N . THR A 1 635 ? 16.348 -24.628 -38.397 1.00 94.69 635 THR A N 1
ATOM 4822 C CA . THR A 1 635 ? 17.814 -24.635 -38.285 1.00 94.69 635 THR A CA 1
ATOM 4823 C C . THR A 1 635 ? 18.311 -23.879 -37.050 1.00 94.69 635 THR A C 1
ATOM 4825 O O . THR A 1 635 ? 17.615 -23.052 -36.457 1.00 94.69 635 THR A O 1
ATOM 4828 N N . ARG A 1 636 ? 19.577 -24.111 -36.676 1.00 94.38 636 ARG A N 1
ATOM 4829 C CA . ARG A 1 636 ? 20.247 -23.385 -35.582 1.00 94.38 636 ARG A CA 1
ATOM 4830 C C . ARG A 1 636 ? 20.382 -21.874 -35.844 1.00 94.38 636 ARG A C 1
ATOM 4832 O O . ARG A 1 636 ? 20.559 -21.128 -34.892 1.00 94.38 636 ARG A O 1
ATOM 4839 N N . ALA A 1 637 ? 20.246 -21.405 -37.088 1.00 94.38 637 ALA A N 1
ATOM 4840 C CA . ALA A 1 637 ? 20.255 -19.976 -37.409 1.00 94.38 637 ALA A CA 1
ATOM 4841 C C . ALA A 1 637 ? 18.981 -19.231 -36.961 1.00 94.38 637 ALA A C 1
ATOM 4843 O O . ALA A 1 637 ? 19.016 -18.007 -36.842 1.00 94.38 637 ALA A O 1
ATOM 4844 N N . GLN A 1 638 ? 17.886 -19.959 -36.691 1.00 97.38 638 GLN A N 1
ATOM 4845 C CA . GLN A 1 638 ? 16.570 -19.428 -36.300 1.00 97.38 638 GLN A CA 1
ATOM 4846 C C . GLN A 1 638 ? 16.202 -19.688 -34.824 1.00 97.38 638 GLN A C 1
ATOM 4848 O O . GLN A 1 638 ? 15.037 -19.555 -34.433 1.00 97.38 638 GLN A O 1
ATOM 4853 N N . ARG A 1 639 ? 17.173 -20.100 -33.997 1.00 97.25 639 ARG A N 1
ATOM 4854 C CA . ARG A 1 639 ? 16.972 -20.387 -32.568 1.00 97.25 639 ARG A CA 1
ATOM 4855 C C . ARG A 1 639 ? 17.773 -19.421 -31.697 1.00 97.25 639 ARG A C 1
ATOM 4857 O O . ARG A 1 639 ? 18.934 -19.114 -31.979 1.00 97.25 639 ARG A O 1
ATOM 4864 N N . TRP A 1 640 ? 17.146 -18.988 -30.609 1.00 98.12 640 TRP A N 1
ATOM 4865 C CA . TRP A 1 640 ? 17.617 -17.906 -29.749 1.00 98.12 640 TRP A CA 1
ATOM 4866 C C . TRP A 1 640 ? 17.530 -18.289 -28.268 1.00 98.12 640 TRP A C 1
ATOM 4868 O O . TRP A 1 640 ? 16.645 -19.043 -27.869 1.00 98.12 640 TRP A O 1
ATOM 4878 N N . ILE A 1 641 ? 18.424 -17.761 -27.434 1.00 97.75 641 ILE A N 1
ATOM 4879 C CA . ILE A 1 641 ? 18.390 -17.909 -25.972 1.00 97.75 641 ILE A CA 1
ATOM 4880 C C . ILE A 1 641 ? 18.240 -16.518 -25.360 1.00 97.75 641 ILE A C 1
ATOM 4882 O O . ILE A 1 641 ? 18.958 -15.589 -25.728 1.00 97.75 641 ILE A O 1
ATOM 4886 N N . LEU A 1 642 ? 17.315 -16.371 -24.414 1.00 97.62 642 LEU A N 1
ATOM 4887 C CA . LEU A 1 642 ? 17.157 -15.139 -23.647 1.00 97.62 642 LEU A CA 1
ATOM 4888 C C . LEU A 1 642 ? 18.066 -15.191 -22.420 1.00 97.62 642 LEU A C 1
ATOM 4890 O O . LEU A 1 642 ? 17.993 -16.132 -21.631 1.00 97.62 642 LEU A O 1
ATOM 4894 N N . ARG A 1 643 ? 18.922 -14.185 -22.253 1.00 93.06 643 ARG A N 1
ATOM 4895 C CA . ARG A 1 643 ? 19.868 -14.062 -21.134 1.00 93.06 643 ARG A CA 1
ATOM 4896 C C . ARG A 1 643 ? 19.534 -12.817 -20.328 1.00 93.06 643 ARG A C 1
ATOM 4898 O O . ARG A 1 643 ? 19.269 -11.777 -20.922 1.00 93.06 643 ARG A O 1
ATOM 4905 N N . SER A 1 644 ? 19.539 -12.901 -19.001 1.00 87.38 644 SER A N 1
ATOM 4906 C CA . SER A 1 644 ? 19.213 -11.752 -18.147 1.00 87.38 644 SER A CA 1
ATOM 4907 C C . SER A 1 644 ? 20.215 -10.613 -18.352 1.00 87.38 644 SER A C 1
ATOM 4909 O O . SER A 1 644 ? 21.424 -10.841 -18.314 1.00 87.38 644 SER A O 1
ATOM 4911 N N . ALA A 1 645 ? 19.716 -9.391 -18.544 1.00 79.88 645 ALA A N 1
ATOM 4912 C CA . ALA A 1 645 ? 20.522 -8.170 -18.590 1.00 79.88 645 ALA A CA 1
ATOM 4913 C C . ALA A 1 645 ? 20.364 -7.296 -17.328 1.00 79.88 645 ALA A C 1
ATOM 4915 O O . ALA A 1 645 ? 20.885 -6.179 -17.293 1.00 79.88 645 ALA A O 1
ATOM 4916 N N . GLY A 1 646 ? 19.666 -7.812 -16.308 1.00 77.31 646 GLY A N 1
ATOM 4917 C CA . GLY A 1 646 ? 19.192 -7.057 -15.146 1.00 77.31 646 GLY A CA 1
ATOM 4918 C C . GLY A 1 646 ? 17.813 -6.428 -15.377 1.00 77.31 646 GLY A C 1
ATOM 4919 O O . GLY A 1 646 ? 17.377 -6.247 -16.512 1.00 77.31 646 GLY A O 1
ATOM 4920 N N . ASN A 1 647 ? 17.117 -6.113 -14.284 1.00 75.69 647 ASN A N 1
ATOM 4921 C CA . ASN A 1 647 ? 15.971 -5.195 -14.227 1.00 75.69 647 ASN A CA 1
ATOM 4922 C C . ASN A 1 647 ? 14.845 -5.510 -15.247 1.00 75.69 647 ASN A C 1
ATOM 4924 O O . ASN A 1 647 ? 14.241 -4.623 -15.845 1.00 75.69 647 ASN A O 1
ATOM 4928 N N . GLY A 1 648 ? 14.580 -6.801 -15.487 1.00 78.50 648 GLY A N 1
ATOM 4929 C CA . GLY A 1 648 ? 13.564 -7.283 -16.439 1.00 78.50 648 GLY A CA 1
ATOM 4930 C C . GLY A 1 648 ? 13.946 -7.212 -17.930 1.00 78.50 648 GLY A C 1
ATOM 4931 O O . GLY A 1 648 ? 13.146 -7.622 -18.778 1.00 78.50 648 GLY A O 1
ATOM 4932 N N . GLN A 1 649 ? 15.149 -6.725 -18.250 1.00 90.75 649 GLN A N 1
ATOM 4933 C CA . GLN A 1 649 ? 15.719 -6.640 -19.598 1.00 90.75 649 GLN A CA 1
ATOM 4934 C C . GLN A 1 649 ? 16.471 -7.930 -19.968 1.00 90.75 649 GLN A C 1
ATOM 4936 O O . GLN A 1 649 ? 16.930 -8.677 -19.097 1.00 90.75 649 GLN A O 1
ATOM 4941 N N . VAL A 1 650 ? 16.635 -8.190 -21.269 1.00 94.25 650 VAL A N 1
ATOM 4942 C CA . VAL A 1 650 ? 17.342 -9.377 -21.782 1.00 94.25 650 VAL A CA 1
ATOM 4943 C C . VAL A 1 650 ? 18.339 -9.049 -22.891 1.00 94.25 650 VAL A C 1
ATOM 4945 O O . VAL A 1 650 ? 18.111 -8.152 -23.699 1.00 94.25 650 VAL A O 1
ATOM 4948 N N . TYR A 1 651 ? 19.404 -9.842 -22.983 1.00 96.75 651 TYR A N 1
ATOM 4949 C CA . TYR A 1 651 ? 20.131 -10.051 -24.234 1.00 96.75 651 TYR A CA 1
ATOM 4950 C C . TYR A 1 651 ? 19.475 -11.203 -25.001 1.00 96.75 651 TYR A C 1
ATOM 4952 O O . TYR A 1 651 ? 19.036 -12.189 -24.400 1.00 96.75 651 TYR A O 1
ATOM 4960 N N . ILE A 1 652 ? 19.443 -11.107 -26.329 1.00 98.06 652 ILE A N 1
ATOM 4961 C CA . ILE A 1 652 ? 18.928 -12.166 -27.205 1.00 98.06 652 ILE A CA 1
ATOM 4962 C C . ILE A 1 652 ? 20.132 -12.798 -27.912 1.00 98.06 652 ILE A C 1
ATOM 4964 O O . ILE A 1 652 ? 20.691 -12.226 -28.845 1.00 98.06 652 ILE A O 1
ATOM 4968 N N . GLN A 1 653 ? 20.571 -13.952 -27.413 1.00 97.00 653 GLN A N 1
ATOM 4969 C CA . GLN A 1 653 ? 21.739 -14.702 -27.881 1.00 97.00 653 GLN A CA 1
ATOM 4970 C C . GLN A 1 653 ? 21.347 -15.637 -29.037 1.00 97.00 653 GLN A C 1
ATOM 4972 O O . GLN A 1 653 ? 20.341 -16.337 -28.939 1.00 97.00 653 GLN A O 1
ATOM 4977 N N . SER A 1 654 ? 22.148 -15.721 -30.102 1.00 95.62 654 SER A N 1
ATOM 4978 C CA . SER A 1 654 ? 21.989 -16.774 -31.120 1.00 95.62 654 SER A CA 1
ATOM 4979 C C . SER A 1 654 ? 22.544 -18.108 -30.609 1.00 95.62 654 SER A C 1
ATOM 4981 O O . SER A 1 654 ? 23.667 -18.148 -30.111 1.00 95.62 654 SER A O 1
ATOM 4983 N N . VAL A 1 655 ? 21.831 -19.230 -30.787 1.00 94.75 655 VAL A N 1
ATOM 4984 C CA . VAL A 1 655 ? 22.337 -20.551 -30.332 1.00 94.75 655 VAL A CA 1
ATOM 4985 C C . VAL A 1 655 ? 23.589 -21.020 -31.073 1.00 94.75 655 VAL A C 1
ATOM 4987 O O . VAL A 1 655 ? 24.200 -22.011 -30.670 1.00 94.75 655 VAL A O 1
ATOM 4990 N N . LEU A 1 656 ? 23.948 -20.358 -32.178 1.00 89.94 656 LEU A N 1
ATOM 4991 C CA . LEU A 1 656 ? 25.145 -20.660 -32.954 1.00 89.94 656 LEU A CA 1
ATOM 4992 C C . LEU A 1 656 ? 26.424 -20.488 -32.117 1.00 89.94 656 LEU A C 1
ATOM 4994 O O . LEU A 1 656 ? 27.377 -21.227 -32.344 1.00 89.94 656 LEU A O 1
ATOM 4998 N N . GLY A 1 657 ? 26.444 -19.559 -31.154 1.00 87.19 657 GLY A N 1
ATOM 4999 C CA . GLY A 1 657 ? 27.618 -19.275 -30.328 1.00 87.19 657 GLY A CA 1
ATOM 5000 C C . GLY A 1 657 ? 27.382 -18.143 -29.326 1.00 87.19 657 GLY A C 1
ATOM 5001 O O . GLY A 1 657 ? 26.286 -17.985 -28.798 1.00 87.19 657 GLY A O 1
ATOM 5002 N N . ASN A 1 658 ? 28.413 -17.342 -29.055 1.00 85.00 658 ASN A N 1
ATOM 5003 C CA . ASN A 1 658 ? 28.373 -16.308 -28.013 1.00 85.00 658 ASN A CA 1
ATOM 5004 C C . ASN A 1 658 ? 27.734 -14.966 -28.454 1.00 85.00 658 ASN A C 1
ATOM 5006 O O . ASN A 1 658 ? 27.652 -14.039 -27.664 1.00 85.00 658 ASN A O 1
ATOM 5010 N N . MET A 1 659 ? 27.307 -14.806 -29.710 1.00 90.00 659 MET A N 1
ATOM 5011 C CA . MET A 1 659 ? 26.879 -13.495 -30.230 1.00 90.00 659 MET A CA 1
ATOM 5012 C C . MET A 1 659 ? 25.411 -13.145 -29.933 1.00 90.00 659 MET A C 1
ATOM 5014 O O . MET A 1 659 ? 24.547 -14.024 -29.855 1.00 90.00 659 MET A O 1
ATOM 5018 N N . VAL A 1 660 ? 25.128 -11.842 -29.826 1.00 95.62 660 VAL A N 1
ATOM 5019 C CA . VAL A 1 660 ? 23.818 -11.276 -29.449 1.00 95.62 660 VAL A CA 1
ATOM 5020 C C . VAL A 1 660 ? 23.253 -10.325 -30.506 1.00 95.62 660 VAL A C 1
ATOM 5022 O O . VAL A 1 660 ? 23.991 -9.790 -31.338 1.00 95.62 660 VAL A O 1
ATOM 5025 N N . ILE A 1 661 ? 21.934 -10.113 -30.458 1.00 97.25 661 ILE A N 1
ATOM 5026 C CA . ILE A 1 661 ? 21.233 -9.080 -31.231 1.00 97.25 661 ILE A CA 1
ATOM 5027 C C . ILE A 1 661 ? 21.621 -7.685 -30.721 1.00 97.25 661 ILE A C 1
ATOM 5029 O O . ILE A 1 661 ? 21.458 -7.375 -29.540 1.00 97.25 661 ILE A O 1
ATOM 5033 N N . ASP A 1 662 ? 22.077 -6.843 -31.643 1.00 95.50 662 ASP A N 1
ATOM 5034 C CA . ASP A 1 662 ? 22.681 -5.532 -31.411 1.00 95.50 662 ASP A CA 1
ATOM 5035 C C . ASP A 1 662 ? 22.051 -4.482 -32.342 1.00 95.50 662 ASP A C 1
ATOM 5037 O O . ASP A 1 662 ? 21.800 -4.740 -33.525 1.00 95.50 662 ASP A O 1
ATOM 5041 N N . LEU A 1 663 ? 21.770 -3.295 -31.805 1.00 94.12 663 LEU A N 1
ATOM 5042 C CA . LEU A 1 663 ? 21.314 -2.135 -32.569 1.00 94.12 663 LEU A CA 1
ATOM 5043 C C . LEU A 1 663 ? 22.526 -1.349 -33.091 1.00 94.12 663 LEU A C 1
ATOM 5045 O O . LEU A 1 663 ? 23.295 -0.798 -32.302 1.00 94.12 663 LEU A O 1
ATOM 5049 N N . ALA A 1 664 ? 22.690 -1.273 -34.416 1.00 90.44 664 ALA A N 1
ATOM 5050 C CA . ALA A 1 664 ? 23.925 -0.802 -35.040 1.00 90.44 664 ALA A CA 1
ATOM 5051 C C . ALA A 1 664 ? 24.318 0.620 -34.593 1.00 90.44 664 ALA A C 1
ATOM 5053 O O . ALA A 1 664 ? 23.557 1.576 -34.752 1.00 90.44 664 ALA A O 1
ATOM 5054 N N . GLY A 1 665 ? 25.510 0.755 -34.002 1.00 81.19 665 GLY A N 1
ATOM 5055 C CA . GLY A 1 665 ? 26.012 2.025 -33.459 1.00 81.19 665 GLY A CA 1
ATOM 5056 C C . GLY A 1 665 ? 25.184 2.605 -32.302 1.00 81.19 665 GLY A C 1
ATOM 5057 O O . GLY A 1 665 ? 25.365 3.767 -31.957 1.00 81.19 665 GLY A O 1
ATOM 5058 N N . GLY A 1 666 ? 24.247 1.840 -31.731 1.00 84.19 666 GLY A N 1
ATOM 5059 C CA . GLY A 1 666 ? 23.316 2.291 -30.693 1.00 84.19 666 GLY A CA 1
ATOM 5060 C C . GLY A 1 666 ? 22.250 3.295 -31.144 1.00 84.19 666 GLY A C 1
ATOM 5061 O O . GLY A 1 666 ? 21.475 3.752 -30.309 1.00 84.19 666 GLY A O 1
ATOM 5062 N N . SER A 1 667 ? 22.176 3.640 -32.434 1.00 90.75 667 SER A N 1
ATOM 5063 C CA . SER A 1 667 ? 21.259 4.680 -32.918 1.00 90.75 667 SER A CA 1
ATOM 5064 C C . SER A 1 667 ? 19.798 4.219 -32.910 1.00 90.75 667 SER A C 1
ATOM 5066 O O . SER A 1 667 ? 19.453 3.180 -33.469 1.00 90.75 667 SER A O 1
ATOM 5068 N N . THR A 1 668 ? 18.915 5.025 -32.321 1.00 92.75 668 THR A N 1
ATOM 5069 C CA . THR A 1 668 ? 17.457 4.815 -32.304 1.00 92.75 668 THR A CA 1
ATOM 5070 C C . THR A 1 668 ? 16.733 5.476 -33.482 1.00 92.75 668 THR A C 1
ATOM 5072 O O . THR A 1 668 ? 15.510 5.575 -33.471 1.00 92.75 668 THR A O 1
ATOM 5075 N N . ALA A 1 669 ? 17.453 5.924 -34.516 1.00 94.38 669 ALA A N 1
ATOM 5076 C CA . ALA A 1 669 ? 16.831 6.478 -35.715 1.00 94.38 669 ALA A CA 1
ATOM 5077 C C . ALA A 1 669 ? 15.927 5.445 -36.421 1.00 94.38 669 ALA A C 1
ATOM 5079 O O . ALA A 1 669 ? 16.292 4.277 -36.566 1.00 94.38 669 ALA A O 1
ATOM 5080 N N . ASN A 1 670 ? 14.760 5.890 -36.898 1.00 96.06 670 ASN A N 1
ATOM 5081 C CA . ASN A 1 670 ? 13.838 5.060 -37.679 1.00 96.06 670 ASN A CA 1
ATOM 5082 C C . ASN A 1 670 ? 14.538 4.504 -38.928 1.00 96.06 670 ASN A C 1
ATOM 5084 O O . ASN A 1 670 ? 15.086 5.262 -39.726 1.00 96.06 670 ASN A O 1
ATOM 5088 N N . GLY A 1 671 ? 14.507 3.183 -39.096 1.00 94.69 671 GLY A N 1
ATOM 5089 C CA . GLY A 1 671 ? 15.213 2.489 -40.172 1.00 94.69 671 GLY A CA 1
ATOM 5090 C C . GLY A 1 671 ? 16.664 2.118 -39.850 1.00 94.69 671 GLY A C 1
ATOM 5091 O O . GLY A 1 671 ? 17.315 1.499 -40.691 1.00 94.69 671 GLY A O 1
ATOM 5092 N N . ASN A 1 672 ? 17.185 2.435 -38.655 1.00 96.19 672 ASN A N 1
ATOM 5093 C CA . ASN A 1 672 ? 18.513 1.960 -38.269 1.00 96.19 672 ASN A CA 1
ATOM 5094 C C . ASN A 1 672 ? 18.540 0.428 -38.147 1.00 96.19 672 ASN A C 1
ATOM 5096 O O . ASN A 1 672 ? 17.576 -0.212 -37.729 1.00 96.19 672 ASN A O 1
ATOM 5100 N N . ARG A 1 673 ? 19.674 -0.152 -38.528 1.00 95.19 673 ARG A N 1
ATOM 5101 C CA . ARG A 1 673 ? 19.878 -1.581 -38.747 1.00 95.19 673 ARG A CA 1
ATOM 5102 C C . ARG A 1 673 ? 19.991 -2.375 -37.446 1.00 95.19 673 ARG A C 1
ATOM 5104 O O . ARG A 1 673 ? 20.719 -1.989 -36.532 1.00 95.19 673 ARG A O 1
ATOM 5111 N N . VAL A 1 674 ? 19.379 -3.557 -37.429 1.00 96.75 674 VAL A N 1
ATOM 5112 C CA . VAL A 1 674 ? 19.619 -4.579 -36.402 1.00 96.75 674 VAL A CA 1
ATOM 5113 C C . VAL A 1 674 ? 20.583 -5.639 -36.935 1.00 96.75 674 VAL A C 1
ATOM 5115 O O . VAL A 1 674 ? 20.473 -6.114 -38.068 1.00 96.75 674 VAL A O 1
ATOM 5118 N N . GLN A 1 675 ? 21.573 -5.985 -36.120 1.00 94.88 675 GLN A N 1
ATOM 5119 C CA . GLN A 1 675 ? 22.717 -6.805 -36.504 1.00 94.88 675 GLN A CA 1
ATOM 5120 C C . GLN A 1 675 ? 23.081 -7.823 -35.417 1.00 94.88 675 GLN A C 1
ATOM 5122 O O . GLN A 1 675 ? 22.521 -7.828 -34.322 1.00 94.88 675 GLN A O 1
ATOM 5127 N N . LEU A 1 676 ? 24.034 -8.695 -35.736 1.00 93.88 676 LEU A N 1
ATOM 5128 C CA . LEU A 1 676 ? 24.651 -9.623 -34.795 1.00 93.88 676 LEU A CA 1
ATOM 5129 C C . LEU A 1 676 ? 26.035 -9.092 -34.379 1.00 93.88 676 LEU A C 1
ATOM 5131 O O . LEU A 1 676 ? 26.862 -8.784 -35.242 1.00 93.88 676 LEU A O 1
ATOM 5135 N N . TRP A 1 677 ? 26.314 -8.992 -33.077 1.00 91.62 677 TRP A N 1
ATOM 5136 C CA . TRP A 1 677 ? 27.574 -8.433 -32.557 1.00 91.62 677 TRP A CA 1
ATOM 5137 C C . TRP A 1 677 ? 28.148 -9.261 -31.395 1.00 91.62 677 TRP A C 1
ATOM 5139 O O . TRP A 1 677 ? 27.458 -10.092 -30.797 1.00 91.62 677 TRP A O 1
ATOM 5149 N N . SER A 1 678 ? 29.433 -9.052 -31.096 1.00 86.62 678 SER A N 1
ATOM 5150 C CA . SER A 1 678 ? 30.073 -9.586 -29.886 1.00 86.62 678 SER A CA 1
ATOM 5151 C C . SER A 1 678 ? 29.419 -8.972 -28.641 1.00 86.62 678 SER A C 1
ATOM 5153 O O . SER A 1 678 ? 29.161 -7.763 -28.657 1.00 86.62 678 SER A O 1
ATOM 5155 N N . PRO A 1 679 ? 29.155 -9.729 -27.561 1.00 80.94 679 PRO A N 1
ATOM 5156 C CA . PRO A 1 679 ? 28.609 -9.144 -26.344 1.00 80.94 679 PRO A CA 1
ATOM 5157 C C . PRO A 1 679 ? 29.580 -8.121 -25.749 1.00 80.94 679 PRO A C 1
ATOM 5159 O O . PRO A 1 679 ? 30.744 -8.429 -25.519 1.00 80.94 679 PRO A O 1
ATOM 5162 N N . ASN A 1 680 ? 29.098 -6.908 -25.495 1.00 71.81 680 ASN A N 1
ATOM 5163 C CA . ASN A 1 680 ? 29.890 -5.805 -24.933 1.00 71.81 680 ASN A CA 1
ATOM 5164 C C . ASN A 1 680 ? 29.171 -5.091 -23.770 1.00 71.81 680 ASN A C 1
ATOM 5166 O O . ASN A 1 680 ? 29.618 -4.044 -23.311 1.00 71.81 680 ASN A O 1
ATOM 5170 N N . LEU A 1 681 ? 28.050 -5.657 -23.301 1.00 71.62 681 LEU A N 1
ATOM 5171 C CA . LEU A 1 681 ? 27.206 -5.168 -22.199 1.00 71.62 681 LEU A CA 1
ATOM 5172 C C . LEU A 1 681 ? 26.578 -3.773 -22.397 1.00 71.62 681 LEU A C 1
ATOM 5174 O O . LEU A 1 681 ? 25.925 -3.267 -21.475 1.00 71.62 681 LEU A O 1
ATOM 5178 N N . ASN A 1 682 ? 26.718 -3.162 -23.580 1.00 79.69 682 ASN A N 1
ATOM 5179 C CA . ASN A 1 682 ? 26.128 -1.859 -23.873 1.00 79.69 682 ASN A CA 1
ATOM 5180 C C . ASN A 1 682 ? 24.583 -1.922 -23.867 1.00 79.69 682 ASN A C 1
ATOM 5182 O O . ASN A 1 682 ? 23.964 -2.987 -23.903 1.00 79.69 682 ASN A O 1
ATOM 5186 N N . VAL A 1 683 ? 23.934 -0.757 -23.829 1.00 80.38 683 VAL A N 1
ATOM 5187 C CA . VAL A 1 683 ? 22.463 -0.660 -23.833 1.00 80.38 683 VAL A CA 1
ATOM 5188 C C . VAL A 1 683 ? 21.832 -0.970 -25.206 1.00 80.38 683 VAL A C 1
ATOM 5190 O O . VAL A 1 683 ? 20.660 -1.324 -25.270 1.00 80.38 683 VAL A O 1
ATOM 5193 N N . ALA A 1 684 ? 22.607 -0.935 -26.295 1.00 87.88 684 ALA A N 1
ATOM 5194 C CA . ALA A 1 684 ? 22.172 -1.295 -27.651 1.00 87.88 684 ALA A CA 1
ATOM 5195 C C . ALA A 1 684 ? 21.997 -2.814 -27.873 1.00 87.88 684 ALA A C 1
ATOM 5197 O O . ALA A 1 684 ? 21.400 -3.222 -28.868 1.00 87.88 684 ALA A O 1
ATOM 5198 N N . GLN A 1 685 ? 22.490 -3.642 -26.947 1.00 94.19 685 GLN A N 1
ATOM 5199 C CA . GLN A 1 685 ? 22.313 -5.100 -26.927 1.00 94.19 685 GLN A CA 1
ATOM 5200 C C . GLN A 1 685 ? 21.219 -5.565 -25.954 1.00 94.19 685 GLN A C 1
ATOM 5202 O O . GLN A 1 685 ? 20.916 -6.759 -25.883 1.00 94.19 685 GLN A O 1
ATOM 5207 N N . LYS A 1 686 ? 20.633 -4.636 -25.188 1.00 94.19 686 LYS A N 1
ATOM 5208 C CA . LYS A 1 686 ? 19.609 -4.916 -24.178 1.00 94.19 686 LYS A CA 1
ATOM 5209 C C . LYS A 1 686 ? 18.225 -4.638 -24.748 1.00 94.19 686 LYS A C 1
ATOM 5211 O O . LYS A 1 686 ? 17.977 -3.592 -25.346 1.00 94.19 686 LYS A O 1
ATOM 5216 N N . TRP A 1 687 ? 17.311 -5.571 -24.517 1.00 97.06 687 TRP A N 1
ATOM 5217 C CA . TRP A 1 687 ? 15.964 -5.553 -25.070 1.00 97.06 687 TRP A CA 1
ATOM 5218 C C . TRP A 1 687 ? 14.921 -5.684 -23.957 1.00 97.06 687 TRP A C 1
ATOM 5220 O O . TRP A 1 687 ? 15.042 -6.502 -23.043 1.00 97.06 687 TRP A O 1
ATOM 5230 N N . ILE A 1 688 ? 13.879 -4.862 -24.044 1.00 96.44 688 ILE A N 1
ATOM 5231 C CA . ILE A 1 688 ? 12.709 -4.861 -23.170 1.00 96.44 688 ILE A CA 1
ATOM 5232 C C . ILE A 1 688 ? 11.605 -5.624 -23.904 1.00 96.44 688 ILE A C 1
ATOM 5234 O O . ILE A 1 688 ? 11.074 -5.152 -24.911 1.00 96.44 688 ILE A O 1
ATOM 5238 N N . LEU A 1 689 ? 11.249 -6.804 -23.399 1.00 96.00 689 LEU A N 1
ATOM 5239 C CA . LEU A 1 689 ? 10.120 -7.575 -23.922 1.00 96.00 689 LEU A CA 1
ATOM 5240 C C . LEU A 1 689 ? 8.823 -7.124 -23.238 1.00 96.00 689 LEU A C 1
ATOM 5242 O O . LEU A 1 689 ? 8.768 -7.075 -22.011 1.00 96.00 689 LEU A O 1
ATOM 5246 N N . SER A 1 690 ? 7.771 -6.848 -24.004 1.00 95.94 690 SER A N 1
ATOM 5247 C CA . SER A 1 690 ? 6.436 -6.499 -23.486 1.00 95.94 690 SER A CA 1
ATOM 5248 C C . SER A 1 690 ? 5.350 -7.315 -24.186 1.00 95.94 690 SER A C 1
ATOM 5250 O O . SER A 1 690 ? 5.496 -7.689 -25.351 1.00 95.94 690 SER A O 1
ATOM 5252 N N . SER A 1 691 ? 4.268 -7.648 -23.483 1.00 95.06 691 SER A N 1
ATOM 5253 C CA . SER A 1 691 ? 3.201 -8.490 -24.037 1.00 95.06 691 SER A CA 1
ATOM 5254 C C . SER A 1 691 ? 2.339 -7.705 -25.029 1.00 95.06 691 SER A C 1
ATOM 5256 O O . SER A 1 691 ? 1.796 -6.655 -24.696 1.00 95.06 691 SER A O 1
ATOM 5258 N N . SER A 1 692 ? 2.183 -8.231 -26.246 1.00 90.56 692 SER A N 1
ATOM 5259 C CA . SER A 1 692 ? 1.408 -7.603 -27.332 1.00 90.56 692 SER A CA 1
ATOM 5260 C C . SER A 1 692 ? -0.035 -8.116 -27.455 1.00 90.56 692 SER A C 1
ATOM 5262 O O . SER A 1 692 ? -0.790 -7.631 -28.305 1.00 90.56 692 SER A O 1
ATOM 5264 N N . THR A 1 693 ? -0.395 -9.083 -26.604 1.00 83.06 693 THR A N 1
ATOM 5265 C CA . THR A 1 693 ? -1.735 -9.653 -26.382 1.00 83.06 693 THR A CA 1
ATOM 5266 C C . THR A 1 693 ? -2.598 -8.799 -25.450 1.00 83.06 693 THR A C 1
ATOM 5268 O O . THR A 1 693 ? -3.821 -8.805 -25.564 1.00 83.06 693 THR A O 1
ATOM 5271 N N . VAL A 1 694 ? -1.975 -8.048 -24.535 1.00 83.00 694 VAL A N 1
ATOM 5272 C CA . VAL A 1 694 ? -2.676 -7.233 -23.538 1.00 83.00 694 VAL A CA 1
ATOM 5273 C C . VAL A 1 694 ? -3.148 -5.922 -24.163 1.00 83.00 694 VAL A C 1
ATOM 5275 O O . VAL A 1 694 ? -2.344 -5.053 -24.496 1.00 83.00 694 VAL A O 1
ATOM 5278 N N . SER A 1 695 ? -4.465 -5.755 -24.286 1.00 78.62 695 SER A N 1
ATOM 5279 C CA . SER A 1 695 ? -5.066 -4.485 -24.700 1.00 78.62 695 SER A CA 1
ATOM 5280 C C . SER A 1 695 ? -5.182 -3.538 -23.505 1.00 78.62 695 SER A C 1
ATOM 5282 O O . SER A 1 695 ? -5.950 -3.795 -22.579 1.00 78.62 695 SER A O 1
ATOM 5284 N N . ILE A 1 696 ? -4.463 -2.416 -23.547 1.00 89.62 696 ILE A N 1
ATOM 5285 C CA . ILE A 1 696 ? -4.654 -1.288 -22.628 1.00 89.62 696 ILE A CA 1
ATOM 5286 C C . ILE A 1 696 ? -5.596 -0.274 -23.302 1.00 89.62 696 ILE A C 1
ATOM 5288 O O . ILE A 1 696 ? -5.315 0.129 -24.433 1.00 89.62 696 ILE A O 1
ATOM 5292 N N . PRO A 1 697 ? -6.705 0.149 -22.662 1.00 86.81 697 PRO A N 1
ATOM 5293 C CA . PRO A 1 697 ? -7.594 1.173 -23.208 1.00 86.81 697 PRO A CA 1
ATOM 5294 C C . PRO A 1 697 ? -6.859 2.491 -23.488 1.00 86.81 697 PRO A C 1
ATOM 5296 O O . PRO A 1 697 ? -6.083 2.963 -22.662 1.00 86.81 697 PRO A O 1
ATOM 5299 N N . SER A 1 698 ? -7.149 3.117 -24.630 1.00 76.94 698 SER A N 1
ATOM 5300 C CA . SER A 1 698 ? -6.567 4.405 -25.046 1.00 76.94 698 SER A CA 1
ATOM 5301 C C . SER A 1 698 ? -7.147 5.629 -24.319 1.00 76.94 698 SER A C 1
ATOM 5303 O O . SER A 1 698 ? -6.618 6.732 -24.450 1.00 76.94 698 SER A O 1
ATOM 5305 N N . GLY A 1 699 ? -8.247 5.448 -23.583 1.00 82.62 699 GLY A N 1
ATOM 5306 C CA . GLY A 1 699 ? -8.936 6.493 -22.829 1.00 82.62 699 GLY A CA 1
ATOM 5307 C C . GLY A 1 699 ? -8.595 6.501 -21.336 1.00 82.62 699 GLY A C 1
ATOM 5308 O O . GLY A 1 699 ? -7.501 6.138 -20.907 1.00 82.62 699 GLY A O 1
ATOM 5309 N N . MET A 1 700 ? -9.571 6.922 -20.532 1.00 91.50 700 MET A N 1
ATOM 5310 C CA . MET A 1 700 ? -9.537 6.766 -19.078 1.00 91.50 700 MET A CA 1
ATOM 5311 C C . MET A 1 700 ? -9.797 5.304 -18.705 1.00 91.50 700 MET A C 1
ATOM 5313 O O . MET A 1 700 ? -10.560 4.617 -19.385 1.00 91.50 700 MET A O 1
ATOM 5317 N N . ALA A 1 701 ? -9.209 4.830 -17.610 1.00 96.31 701 ALA A N 1
ATOM 5318 C CA . ALA A 1 701 ? -9.462 3.496 -17.081 1.00 96.31 701 ALA A CA 1
ATOM 5319 C C . ALA A 1 701 ? -9.392 3.459 -15.550 1.00 96.31 701 ALA A C 1
ATOM 5321 O O . ALA A 1 701 ? -8.695 4.259 -14.926 1.00 96.31 701 ALA A O 1
ATOM 5322 N N . LYS A 1 702 ? -10.067 2.479 -14.950 1.00 96.62 702 LYS A N 1
ATOM 5323 C CA . LYS A 1 702 ? -9.799 2.025 -13.577 1.00 96.62 702 LYS A CA 1
ATOM 5324 C C . LYS A 1 702 ? -8.957 0.753 -13.607 1.00 96.62 702 LYS A C 1
ATOM 5326 O O . LYS A 1 702 ? -9.011 -0.014 -14.571 1.00 96.62 702 LYS A O 1
ATOM 5331 N N . ILE A 1 703 ? -8.209 0.520 -12.536 1.00 98.19 703 ILE A N 1
ATOM 5332 C CA . ILE A 1 703 ? -7.296 -0.618 -12.405 1.00 98.19 703 ILE A CA 1
ATOM 5333 C C . ILE A 1 703 ? -7.785 -1.447 -11.215 1.00 98.19 703 ILE A C 1
ATOM 5335 O O . ILE A 1 703 ? -7.633 -1.037 -10.069 1.00 98.19 703 ILE A O 1
ATOM 5339 N N . GLN A 1 704 ? -8.470 -2.557 -11.499 1.00 97.75 704 GLN A N 1
ATOM 5340 C CA . GLN A 1 704 ? -9.117 -3.428 -10.508 1.00 97.75 704 GLN A CA 1
ATOM 5341 C C . GLN A 1 704 ? -8.192 -4.573 -10.086 1.00 97.75 704 GLN A C 1
ATOM 5343 O O . GLN A 1 704 ? -7.484 -5.128 -10.929 1.00 97.75 704 GLN A O 1
ATOM 5348 N N . ALA A 1 705 ? -8.248 -4.989 -8.820 1.00 97.06 705 ALA A N 1
ATOM 5349 C CA . ALA A 1 705 ? -7.589 -6.217 -8.368 1.00 97.06 705 ALA A CA 1
ATOM 5350 C C . ALA A 1 705 ? -8.218 -7.456 -9.032 1.00 97.06 705 ALA A C 1
ATOM 5352 O O . ALA A 1 705 ? -9.442 -7.549 -9.152 1.00 97.06 705 ALA A O 1
ATOM 5353 N N . SER A 1 706 ? -7.405 -8.437 -9.444 1.00 95.00 706 SER A N 1
ATOM 5354 C CA . SER A 1 706 ? -7.926 -9.675 -10.055 1.00 95.00 706 SER A CA 1
ATOM 5355 C C . SER A 1 706 ? -8.778 -10.521 -9.100 1.00 95.00 706 SER A C 1
ATOM 5357 O O . SER A 1 706 ? -9.696 -11.197 -9.561 1.00 95.00 706 SER A O 1
ATOM 5359 N N . SER A 1 707 ? -8.505 -10.451 -7.793 1.00 91.06 707 SER A N 1
ATOM 5360 C CA . SER A 1 707 ? -9.219 -11.157 -6.720 1.00 91.06 707 SER A CA 1
ATOM 5361 C C . SER A 1 707 ? -10.475 -10.441 -6.205 1.00 91.06 707 SER A C 1
ATOM 5363 O O . SER A 1 707 ? -11.330 -11.091 -5.612 1.00 91.06 707 SER A O 1
ATOM 5365 N N . ALA A 1 708 ? -10.613 -9.127 -6.418 1.00 90.81 708 ALA A N 1
ATOM 5366 C CA . ALA A 1 708 ? -11.695 -8.322 -5.846 1.00 90.81 708 ALA A CA 1
ATOM 5367 C C . ALA A 1 708 ? -12.188 -7.264 -6.846 1.00 90.81 708 ALA A C 1
ATOM 5369 O O . ALA A 1 708 ? -11.639 -6.169 -6.956 1.00 90.81 708 ALA A O 1
ATOM 5370 N N . SER A 1 709 ? -13.260 -7.574 -7.579 1.00 85.44 709 SER A N 1
ATOM 5371 C CA . SER A 1 709 ? -13.737 -6.743 -8.696 1.00 85.44 709 SER A CA 1
ATOM 5372 C C . SER A 1 709 ? -14.293 -5.370 -8.288 1.00 85.44 709 SER A C 1
ATOM 5374 O O . SER A 1 709 ? -14.393 -4.482 -9.135 1.00 85.44 709 SER A O 1
ATOM 5376 N N . ASN A 1 710 ? -14.640 -5.150 -7.018 1.00 87.69 710 ASN A N 1
ATOM 5377 C CA . ASN A 1 710 ? -15.051 -3.838 -6.509 1.00 87.69 710 ASN A CA 1
ATOM 5378 C C . ASN A 1 710 ? -13.892 -3.016 -5.913 1.00 87.69 710 ASN A C 1
ATOM 5380 O O . ASN A 1 710 ? -14.129 -1.870 -5.541 1.00 87.69 710 ASN A O 1
ATOM 5384 N N . GLN A 1 711 ? -12.674 -3.563 -5.850 1.00 96.12 711 GLN A N 1
ATOM 5385 C CA . GLN A 1 711 ? -11.481 -2.912 -5.305 1.00 96.12 711 GLN A CA 1
ATOM 5386 C C . GLN A 1 711 ? -10.566 -2.437 -6.437 1.00 96.12 711 GLN A C 1
ATOM 5388 O O . GLN A 1 711 ? -10.260 -3.184 -7.372 1.00 96.12 711 GLN A O 1
ATOM 5393 N N . VAL A 1 712 ? -10.144 -1.178 -6.361 1.00 98.50 712 VAL A N 1
ATOM 5394 C CA . VAL A 1 712 ? -9.341 -0.487 -7.379 1.00 98.50 712 VAL A CA 1
ATOM 5395 C C . VAL A 1 712 ? -8.130 0.198 -6.765 1.00 98.50 712 VAL A C 1
ATOM 5397 O O . VAL A 1 712 ? -8.090 0.425 -5.558 1.00 98.50 712 VAL A O 1
ATOM 5400 N N . TRP A 1 713 ? -7.167 0.568 -7.606 1.00 98.62 713 TRP A N 1
ATOM 5401 C CA . TRP A 1 713 ? -6.154 1.552 -7.231 1.00 98.62 713 TRP A CA 1
ATOM 5402 C C . TRP A 1 713 ? -6.796 2.924 -6.990 1.00 98.62 713 TRP A C 1
ATOM 5404 O O . TRP A 1 713 ? -7.679 3.353 -7.735 1.00 98.62 713 TRP A O 1
ATOM 5414 N N . ASP A 1 714 ? -6.326 3.594 -5.948 1.00 98.50 714 ASP A N 1
ATOM 5415 C CA . ASP A 1 714 ? -6.851 4.839 -5.404 1.00 98.50 714 ASP A CA 1
ATOM 5416 C C . ASP A 1 714 ? -5.690 5.724 -4.923 1.00 98.50 714 ASP A C 1
ATOM 5418 O O . ASP A 1 714 ? -4.652 5.223 -4.476 1.00 98.50 714 ASP A O 1
ATOM 5422 N N . ILE A 1 715 ? -5.856 7.044 -5.020 1.00 98.44 715 ILE A N 1
ATOM 5423 C CA . ILE A 1 715 ? -4.978 8.018 -4.365 1.00 98.44 715 ILE A CA 1
ATOM 5424 C C . ILE A 1 715 ? -5.688 8.520 -3.095 1.00 98.44 715 ILE A C 1
ATOM 5426 O O . ILE A 1 715 ? -6.713 9.201 -3.230 1.00 98.44 715 ILE A O 1
ATOM 5430 N N . PRO A 1 716 ? -5.149 8.233 -1.888 1.00 94.38 716 PRO A N 1
ATOM 5431 C CA . PRO A 1 716 ? -5.794 8.527 -0.611 1.00 94.38 716 PRO A CA 1
ATOM 5432 C C . PRO A 1 716 ? -6.380 9.936 -0.529 1.00 94.38 716 PRO A C 1
ATOM 5434 O O . PRO A 1 716 ? -5.703 10.922 -0.829 1.00 94.38 716 PRO A O 1
ATOM 5437 N N . SER A 1 717 ? -7.650 10.025 -0.128 1.00 88.44 717 SER A N 1
ATOM 5438 C CA . SER A 1 717 ? -8.395 11.282 0.064 1.00 88.44 717 SER A CA 1
ATOM 5439 C C . SER A 1 717 ? -8.305 12.266 -1.117 1.00 88.44 717 SER A C 1
ATOM 5441 O O . SER A 1 717 ? -8.364 13.478 -0.920 1.00 88.44 717 SER A O 1
ATOM 5443 N N . ALA A 1 718 ? -8.121 11.756 -2.343 1.00 90.94 718 ALA A N 1
ATOM 5444 C CA . ALA A 1 718 ? -7.883 12.541 -3.557 1.00 90.94 718 ALA A CA 1
ATOM 5445 C C . ALA A 1 718 ? -6.700 13.536 -3.463 1.00 90.94 718 ALA A C 1
ATOM 5447 O O . ALA A 1 718 ? -6.663 14.542 -4.175 1.00 90.94 718 ALA A O 1
ATOM 5448 N N . GLN A 1 719 ? -5.706 13.269 -2.608 1.00 93.31 719 GLN A N 1
ATOM 5449 C CA . GLN A 1 719 ? -4.556 14.154 -2.420 1.00 93.31 719 GLN A CA 1
ATOM 5450 C C . GLN A 1 719 ? -3.789 14.393 -3.732 1.00 93.31 719 GLN A C 1
ATOM 5452 O O . GLN A 1 719 ? -3.509 13.470 -4.494 1.00 93.31 719 GLN A O 1
ATOM 5457 N N . LYS A 1 720 ? -3.371 15.641 -3.982 1.00 94.62 720 LYS A N 1
ATOM 5458 C CA . LYS A 1 720 ? -2.608 16.026 -5.191 1.00 94.62 720 LYS A CA 1
ATOM 5459 C C . LYS A 1 720 ? -1.093 16.137 -4.981 1.00 94.62 720 LYS A C 1
ATOM 5461 O O . LYS A 1 720 ? -0.382 16.497 -5.922 1.00 94.62 720 LYS A O 1
ATOM 5466 N N . GLY A 1 721 ? -0.594 15.859 -3.775 1.00 86.38 721 GLY A N 1
ATOM 5467 C CA . GLY A 1 721 ? 0.824 15.979 -3.421 1.00 86.38 721 GLY A CA 1
ATOM 5468 C C . GLY A 1 721 ? 1.730 14.979 -4.149 1.00 86.38 721 GLY A C 1
ATOM 5469 O O . GLY A 1 721 ? 1.288 13.906 -4.562 1.00 86.38 721 GLY A O 1
ATOM 5470 N N . ASN A 1 722 ? 3.012 15.324 -4.292 1.00 91.62 722 ASN A N 1
ATOM 5471 C CA . ASN A 1 722 ? 4.051 14.344 -4.623 1.00 91.62 722 ASN A CA 1
ATOM 5472 C C . ASN A 1 722 ? 4.210 13.338 -3.472 1.00 91.62 722 ASN A C 1
ATOM 5474 O O . ASN A 1 722 ? 3.946 13.661 -2.316 1.00 91.62 722 ASN A O 1
ATOM 5478 N N . SER A 1 723 ? 4.695 12.139 -3.786 1.00 91.00 723 SER A N 1
ATOM 5479 C CA . SER A 1 723 ? 5.050 11.096 -2.814 1.00 91.00 723 SER A CA 1
ATOM 5480 C C . SER A 1 723 ? 3.887 10.504 -2.001 1.00 91.00 723 SER A C 1
ATOM 5482 O O . SER A 1 723 ? 4.124 9.746 -1.058 1.00 91.00 723 SER A O 1
ATOM 5484 N N . VAL A 1 724 ? 2.638 10.797 -2.384 1.00 95.94 724 VAL A N 1
ATOM 5485 C CA . VAL A 1 724 ? 1.441 10.124 -1.860 1.00 95.94 724 VAL A CA 1
ATOM 5486 C C . VAL A 1 724 ? 1.413 8.699 -2.410 1.00 95.94 724 VAL A C 1
ATOM 5488 O O . VAL A 1 724 ? 1.407 8.498 -3.627 1.00 95.94 724 VAL A O 1
ATOM 5491 N N . ARG A 1 725 ? 1.423 7.707 -1.517 1.00 98.25 725 ARG A N 1
ATOM 5492 C CA . ARG A 1 725 ? 1.394 6.282 -1.868 1.00 98.25 725 ARG A CA 1
ATOM 5493 C C . ARG A 1 725 ? -0.004 5.887 -2.350 1.00 98.25 725 ARG A C 1
ATOM 5495 O O . ARG A 1 725 ? -0.991 6.249 -1.717 1.00 98.25 725 ARG A O 1
ATOM 5502 N N . ALA A 1 726 ? -0.087 5.155 -3.458 1.00 98.50 726 ALA A N 1
ATOM 5503 C CA . ALA A 1 726 ? -1.354 4.627 -3.955 1.00 98.50 726 ALA A CA 1
ATOM 5504 C C . ALA A 1 726 ? -1.840 3.466 -3.068 1.00 98.50 726 ALA A C 1
ATOM 5506 O O . ALA A 1 726 ? -1.032 2.778 -2.441 1.00 98.50 726 ALA A O 1
ATOM 5507 N N . GLN A 1 727 ? -3.149 3.232 -3.016 1.00 98.62 727 GLN A N 1
ATOM 5508 C CA . GLN A 1 727 ? -3.773 2.211 -2.167 1.00 98.62 727 GLN A CA 1
ATOM 5509 C C . GLN A 1 727 ? -4.850 1.417 -2.909 1.00 98.62 727 GLN A C 1
ATOM 5511 O O . GLN A 1 727 ? -5.306 1.826 -3.974 1.00 98.62 727 GLN A O 1
ATOM 5516 N N . MET A 1 728 ? -5.282 0.302 -2.323 1.00 98.50 728 MET A N 1
ATOM 5517 C CA . MET A 1 728 ? -6.550 -0.336 -2.659 1.00 98.50 728 MET A CA 1
ATOM 5518 C C . MET A 1 728 ? -7.704 0.404 -1.975 1.00 98.50 728 MET A C 1
ATOM 5520 O O . MET A 1 728 ? -7.647 0.683 -0.774 1.00 98.50 728 MET A O 1
ATOM 5524 N N . TYR A 1 729 ? -8.758 0.715 -2.726 1.00 96.12 729 TYR A N 1
ATOM 5525 C CA . TYR A 1 729 ? -10.008 1.237 -2.174 1.00 96.12 729 TYR A CA 1
ATOM 5526 C C . TYR A 1 729 ? -11.215 0.812 -3.021 1.00 96.12 729 TYR A C 1
ATOM 5528 O O . TYR A 1 729 ? -11.109 0.562 -4.226 1.00 96.12 729 TYR A O 1
ATOM 5536 N N . ARG A 1 730 ? -12.393 0.732 -2.395 1.00 94.81 730 ARG A N 1
ATOM 5537 C CA . ARG A 1 730 ? -13.654 0.397 -3.069 1.00 94.81 730 ARG A CA 1
ATOM 5538 C C . ARG A 1 730 ? -13.981 1.416 -4.168 1.00 94.81 730 ARG A C 1
ATOM 5540 O O . ARG A 1 730 ? -13.900 2.621 -3.942 1.00 94.81 730 ARG A O 1
ATOM 5547 N N . TRP A 1 731 ? -14.413 0.935 -5.336 1.00 92.56 731 TRP A N 1
ATOM 5548 C CA . TRP A 1 731 ? -14.773 1.772 -6.486 1.00 92.56 731 TRP A CA 1
ATOM 5549 C C . TRP A 1 731 ? -15.878 2.784 -6.133 1.00 92.56 731 TRP A C 1
ATOM 5551 O O . TRP A 1 731 ? -17.050 2.418 -6.008 1.00 92.56 731 TRP A O 1
ATOM 5561 N N . ASN A 1 732 ? -15.491 4.054 -5.995 1.00 86.94 732 ASN A N 1
ATOM 5562 C CA . ASN A 1 732 ? -16.329 5.188 -5.590 1.00 86.94 732 ASN A CA 1
ATOM 5563 C C . ASN A 1 732 ? -16.583 6.194 -6.734 1.00 86.94 732 ASN A C 1
ATOM 5565 O O . ASN A 1 732 ? -17.259 7.198 -6.528 1.00 86.94 732 ASN A O 1
ATOM 5569 N N . ARG A 1 733 ? -16.075 5.909 -7.947 1.00 87.25 733 ARG A N 1
ATOM 5570 C CA . ARG A 1 733 ? -16.180 6.733 -9.175 1.00 87.25 733 ARG A CA 1
ATOM 5571 C C . ARG A 1 733 ? -15.471 8.096 -9.129 1.00 87.25 733 ARG A C 1
ATOM 5573 O O . ARG A 1 733 ? -15.577 8.853 -10.092 1.00 87.25 733 ARG A O 1
ATOM 5580 N N . THR A 1 734 ? -14.728 8.422 -8.071 1.00 89.88 734 THR A N 1
ATOM 5581 C CA . THR A 1 734 ? -13.948 9.670 -8.024 1.00 89.88 734 THR A CA 1
ATOM 5582 C C . THR A 1 734 ? -12.767 9.629 -8.997 1.00 89.88 734 THR A C 1
ATOM 5584 O O . THR A 1 734 ? -12.209 8.573 -9.294 1.00 89.88 734 THR A O 1
ATOM 5587 N N . GLN A 1 735 ? -12.317 10.802 -9.455 1.00 93.31 735 GLN A N 1
ATOM 5588 C CA . GLN A 1 735 ? -11.132 10.926 -10.316 1.00 93.31 735 GLN A CA 1
ATOM 5589 C C . GLN A 1 735 ? -9.841 10.395 -9.660 1.00 93.31 735 GLN A C 1
ATOM 5591 O O . GLN A 1 735 ? -8.887 10.087 -10.370 1.00 93.31 735 GLN A O 1
ATOM 5596 N N . ALA A 1 736 ? -9.802 10.268 -8.328 1.00 95.62 736 ALA A N 1
ATOM 5597 C CA . ALA A 1 736 ? -8.671 9.704 -7.591 1.00 95.62 736 ALA A CA 1
ATOM 5598 C C . ALA A 1 736 ? -8.436 8.213 -7.899 1.00 95.62 736 ALA A C 1
ATOM 5600 O O . ALA A 1 736 ? -7.323 7.730 -7.714 1.00 95.62 736 ALA A O 1
ATOM 5601 N N . GLN A 1 737 ? -9.448 7.516 -8.427 1.00 97.62 737 GLN A N 1
ATOM 5602 C CA . GLN A 1 737 ? -9.413 6.096 -8.804 1.00 97.62 737 GLN A CA 1
ATOM 5603 C C . GLN A 1 737 ? -9.307 5.863 -10.319 1.00 97.62 737 GLN A C 1
ATOM 5605 O O . GLN A 1 737 ? -9.449 4.739 -10.810 1.00 97.62 737 GLN A O 1
ATOM 5610 N N . VAL A 1 738 ? -9.111 6.939 -11.084 1.00 96.94 738 VAL A N 1
ATOM 5611 C CA . VAL A 1 738 ? -9.091 6.917 -12.546 1.00 96.94 738 VAL A CA 1
ATOM 5612 C C . VAL A 1 738 ? -7.693 7.256 -13.031 1.00 96.94 738 VAL A C 1
ATOM 5614 O O . VAL A 1 738 ? -7.070 8.211 -12.570 1.00 96.94 738 VAL A O 1
ATOM 5617 N N . TYR A 1 739 ? -7.215 6.481 -13.997 1.00 97.75 739 TYR A N 1
ATOM 5618 C CA . TYR A 1 739 ? -5.879 6.606 -14.552 1.00 97.75 739 TYR A CA 1
ATOM 5619 C C . TYR A 1 739 ? -5.927 6.728 -16.078 1.00 97.75 739 TYR A C 1
ATOM 5621 O O . TYR A 1 739 ? -6.811 6.184 -16.743 1.00 97.75 739 TYR A O 1
ATOM 5629 N N . LYS A 1 740 ? -4.956 7.452 -16.636 1.00 96.00 740 LYS A N 1
ATOM 5630 C CA . LYS A 1 740 ? -4.716 7.592 -18.074 1.00 96.00 740 LYS A CA 1
ATOM 5631 C C . LYS A 1 740 ? -3.372 6.958 -18.416 1.00 96.00 740 LYS A C 1
ATOM 5633 O O . LYS A 1 740 ? -2.343 7.329 -17.849 1.00 96.00 740 LYS A O 1
ATOM 5638 N N . PHE A 1 741 ? -3.380 6.034 -19.367 1.00 95.50 741 PHE A N 1
ATOM 5639 C CA . PHE A 1 741 ? -2.174 5.391 -19.879 1.00 95.50 741 PHE A CA 1
ATOM 5640 C C . PHE A 1 741 ? -1.625 6.187 -21.067 1.00 95.50 741 PHE A C 1
ATOM 5642 O O . PHE A 1 741 ? -2.365 6.506 -21.995 1.00 95.50 741 PHE A O 1
ATOM 5649 N N . THR A 1 742 ? -0.326 6.493 -21.060 1.00 93.88 742 THR A N 1
ATOM 5650 C CA . THR A 1 742 ? 0.365 7.128 -22.196 1.00 93.88 742 THR A CA 1
ATOM 5651 C C . THR A 1 742 ? 1.460 6.191 -22.692 1.00 93.88 742 THR A C 1
ATOM 5653 O O . THR A 1 742 ? 2.340 5.815 -21.919 1.00 93.88 742 THR A O 1
ATOM 5656 N N . SER A 1 743 ? 1.403 5.778 -23.962 1.00 91.06 743 SER A N 1
ATOM 5657 C CA . SER A 1 743 ? 2.407 4.877 -24.549 1.00 91.06 743 SER A CA 1
ATOM 5658 C C . SER A 1 743 ? 3.753 5.599 -24.671 1.00 91.06 743 SER A C 1
ATOM 5660 O O . SER A 1 743 ? 3.836 6.651 -25.296 1.00 91.06 743 SER A O 1
ATOM 5662 N N . VAL A 1 744 ? 4.805 5.013 -24.101 1.00 89.94 744 VAL A N 1
ATOM 5663 C CA . VAL A 1 744 ? 6.213 5.404 -24.315 1.00 89.94 744 VAL A CA 1
ATOM 5664 C C . VAL A 1 744 ? 6.796 4.630 -25.499 1.00 89.94 744 VAL A C 1
ATOM 5666 O O . VAL A 1 744 ? 7.601 5.153 -26.260 1.00 89.94 744 VAL A O 1
ATOM 5669 N N . GLY A 1 745 ? 6.352 3.383 -25.650 1.00 83.69 745 GLY A N 1
ATOM 5670 C CA . GLY A 1 745 ? 6.655 2.474 -26.748 1.00 83.69 745 GLY A CA 1
ATOM 5671 C C . GLY A 1 745 ? 5.630 1.343 -26.766 1.00 83.69 745 GLY A C 1
ATOM 5672 O O . GLY A 1 745 ? 4.608 1.411 -26.073 1.00 83.69 745 GLY A O 1
ATOM 5673 N N . ASN A 1 746 ? 5.877 0.286 -27.538 1.00 91.75 746 ASN A N 1
ATOM 5674 C CA . ASN A 1 746 ? 4.923 -0.815 -27.643 1.00 91.75 746 ASN A CA 1
ATOM 5675 C C . ASN A 1 746 ? 4.808 -1.582 -26.313 1.00 91.75 746 ASN A C 1
ATOM 5677 O O . ASN A 1 746 ? 5.786 -2.164 -25.843 1.00 91.75 746 ASN A O 1
ATOM 5681 N N . GLY A 1 747 ? 3.625 -1.611 -25.693 1.00 91.88 747 GLY A N 1
ATOM 5682 C CA . GLY A 1 747 ? 3.423 -2.303 -24.411 1.00 91.88 747 GLY A CA 1
ATOM 5683 C C . GLY A 1 747 ? 4.217 -1.707 -23.234 1.00 91.88 747 GLY A C 1
ATOM 5684 O O . GLY A 1 747 ? 4.478 -2.406 -22.256 1.00 91.88 747 GLY A O 1
ATOM 5685 N N . LEU A 1 748 ? 4.636 -0.441 -23.334 1.00 93.38 748 LEU A N 1
ATOM 5686 C CA . LEU A 1 748 ? 5.369 0.290 -22.299 1.00 93.38 748 LEU A CA 1
ATOM 5687 C C . LEU A 1 748 ? 4.710 1.654 -22.091 1.00 93.38 748 LEU A C 1
ATOM 5689 O O . LEU A 1 748 ? 4.575 2.421 -23.045 1.00 93.38 748 LEU A O 1
ATOM 5693 N N . TYR A 1 749 ? 4.311 1.955 -20.855 1.00 95.44 749 TYR A N 1
ATOM 5694 C CA . TYR A 1 749 ? 3.453 3.100 -20.543 1.00 95.44 749 TYR A CA 1
ATOM 5695 C C . TYR A 1 749 ? 3.970 3.935 -19.370 1.00 95.44 749 TYR A C 1
ATOM 5697 O O . TYR A 1 749 ? 4.576 3.405 -18.441 1.00 95.44 749 TYR A O 1
ATOM 5705 N N . THR A 1 750 ? 3.648 5.227 -19.362 1.00 97.19 750 THR A N 1
ATOM 5706 C CA . THR A 1 750 ? 3.472 5.982 -18.113 1.00 97.19 750 THR A CA 1
ATOM 5707 C C . THR A 1 750 ? 1.993 5.939 -17.716 1.00 97.19 750 THR A C 1
ATOM 5709 O O . THR A 1 750 ? 1.109 5.857 -18.577 1.00 97.19 750 THR A O 1
ATOM 5712 N N . ILE A 1 751 ? 1.710 5.958 -16.411 1.00 98.25 751 ILE A N 1
ATOM 5713 C CA . ILE A 1 751 ? 0.351 5.818 -15.864 1.00 98.25 751 ILE A CA 1
ATOM 5714 C C . ILE A 1 751 ? 0.056 7.056 -15.015 1.00 98.25 751 ILE A C 1
ATOM 5716 O O . ILE A 1 751 ? 0.617 7.195 -13.933 1.00 98.25 751 ILE A O 1
ATOM 5720 N N . ALA A 1 752 ? -0.782 7.967 -15.508 1.00 98.19 752 ALA A N 1
ATOM 5721 C CA . ALA A 1 752 ? -1.129 9.213 -14.822 1.00 98.19 752 ALA A CA 1
ATOM 5722 C C . ALA A 1 752 ? -2.429 9.066 -14.023 1.00 98.19 752 ALA A C 1
ATOM 5724 O O . ALA A 1 752 ? -3.400 8.538 -14.560 1.00 98.19 752 ALA A O 1
ATOM 5725 N N . ASN A 1 753 ? -2.495 9.568 -12.789 1.00 98.19 753 ASN A N 1
ATOM 5726 C CA . ASN A 1 753 ? -3.764 9.724 -12.074 1.00 98.19 753 ASN A CA 1
ATOM 5727 C C . ASN A 1 753 ? -4.548 10.931 -12.617 1.00 98.19 753 ASN A C 1
ATOM 5729 O O . ASN A 1 753 ? -3.977 12.003 -12.831 1.00 98.19 753 ASN A O 1
ATOM 5733 N N . LEU A 1 754 ? -5.857 10.774 -12.822 1.00 95.75 754 LEU A N 1
ATOM 5734 C CA . LEU A 1 754 ? -6.696 11.792 -13.457 1.00 95.75 754 LEU A CA 1
ATOM 5735 C C . LEU A 1 754 ? -6.904 13.037 -12.580 1.00 95.75 754 LEU A C 1
ATOM 5737 O O . LEU A 1 754 ? -7.016 14.135 -13.118 1.00 95.75 754 LEU A O 1
ATOM 5741 N N . HIS A 1 755 ? -6.950 12.894 -11.252 1.00 94.75 755 HIS A N 1
ATOM 5742 C CA . HIS A 1 755 ? -7.239 14.017 -10.354 1.00 94.75 755 HIS A CA 1
ATOM 5743 C C . HIS A 1 755 ? -6.019 14.903 -10.061 1.00 94.75 755 HIS A C 1
ATOM 5745 O O . HIS A 1 755 ? -6.147 16.121 -9.898 1.00 94.75 755 HIS A O 1
ATOM 5751 N N . SER A 1 756 ? -4.834 14.294 -9.964 1.00 97.19 756 SER A N 1
ATOM 5752 C CA . SER A 1 756 ? -3.582 14.984 -9.624 1.00 97.19 756 SER A CA 1
ATOM 5753 C C . SER A 1 756 ? -2.697 15.311 -10.831 1.00 97.19 756 SER A C 1
ATOM 5755 O O . SER A 1 756 ? -1.771 16.114 -10.695 1.00 97.19 756 SER A O 1
ATOM 5757 N N . GLY A 1 757 ? -2.936 14.666 -11.982 1.00 96.75 757 GLY A N 1
ATOM 5758 C CA . GLY A 1 757 ? -2.090 14.730 -13.179 1.00 96.75 757 GLY A CA 1
ATOM 5759 C C . GLY A 1 757 ? -0.719 14.052 -13.031 1.00 96.75 757 GLY A C 1
ATOM 5760 O O . GLY A 1 757 ? 0.088 14.102 -13.957 1.00 96.75 757 GLY A O 1
ATOM 5761 N N . LYS A 1 758 ? -0.428 13.440 -11.874 1.00 98.50 758 LYS A N 1
ATOM 5762 C CA . LYS A 1 758 ? 0.884 12.868 -11.532 1.00 98.50 758 LYS A CA 1
ATOM 5763 C C . LYS A 1 758 ? 1.017 11.420 -11.995 1.00 98.50 758 LYS A C 1
ATOM 5765 O O . LYS A 1 758 ? 0.026 10.698 -12.082 1.00 98.50 758 LYS A O 1
ATOM 5770 N N . LEU A 1 759 ? 2.247 11.002 -12.289 1.00 98.62 759 LEU A N 1
ATOM 5771 C CA . LEU A 1 759 ? 2.562 9.648 -12.743 1.00 98.62 759 LEU A CA 1
ATOM 5772 C C . LEU A 1 759 ? 2.758 8.702 -11.558 1.00 98.62 759 LEU A C 1
ATOM 5774 O O . LEU A 1 759 ? 3.324 9.100 -10.544 1.00 98.62 759 LEU A O 1
ATOM 5778 N N . LEU A 1 760 ? 2.334 7.445 -11.703 1.00 98.44 760 LEU A N 1
ATOM 5779 C CA . LEU A 1 760 ? 2.713 6.375 -10.784 1.00 98.44 760 LEU A CA 1
ATOM 5780 C C . LEU A 1 760 ? 4.195 6.027 -10.948 1.00 98.44 760 LEU A C 1
ATOM 5782 O O . LEU A 1 760 ? 4.693 5.841 -12.061 1.00 98.44 760 LEU A O 1
ATOM 5786 N N . GLU A 1 761 ? 4.872 5.917 -9.814 1.00 97.75 761 GLU A N 1
ATOM 5787 C CA . GLU A 1 761 ? 6.318 5.837 -9.663 1.00 97.75 761 GLU A CA 1
ATOM 5788 C C . GLU A 1 761 ? 6.675 4.868 -8.526 1.00 97.75 761 GLU A C 1
ATOM 5790 O O . GLU A 1 761 ? 5.987 4.826 -7.505 1.00 97.75 761 GLU A O 1
ATOM 5795 N N . VAL A 1 762 ? 7.778 4.127 -8.655 1.00 94.12 762 VAL A N 1
ATOM 5796 C CA . VAL A 1 762 ? 8.423 3.488 -7.494 1.00 94.12 762 VAL A CA 1
ATOM 5797 C C . VAL A 1 762 ? 9.266 4.527 -6.764 1.00 94.12 762 VAL A C 1
ATOM 5799 O O . VAL A 1 762 ? 10.194 5.091 -7.346 1.00 94.12 762 VAL A O 1
ATOM 5802 N N . ARG A 1 763 ? 8.967 4.771 -5.484 1.00 85.50 763 ARG A N 1
ATOM 5803 C CA . ARG A 1 763 ? 9.600 5.829 -4.684 1.00 85.50 763 ARG A CA 1
ATOM 5804 C C . ARG A 1 763 ? 11.132 5.793 -4.761 1.00 85.50 763 ARG A C 1
ATOM 5806 O O . ARG A 1 763 ? 11.754 4.763 -4.509 1.00 85.50 763 ARG A O 1
ATOM 5813 N N . TYR A 1 764 ? 11.718 6.945 -5.099 1.00 64.56 764 TYR A N 1
ATOM 5814 C CA . TYR A 1 764 ? 13.162 7.154 -5.309 1.00 64.56 764 TYR A CA 1
ATOM 5815 C C . TYR A 1 764 ? 13.814 6.239 -6.368 1.00 64.56 764 TYR A C 1
ATOM 5817 O O . TYR A 1 764 ? 15.036 6.161 -6.430 1.00 64.56 764 TYR A O 1
ATOM 5825 N N . GLY A 1 765 ? 13.032 5.537 -7.196 1.00 66.38 765 GLY A N 1
ATOM 5826 C CA . GLY A 1 765 ? 13.550 4.530 -8.123 1.00 66.38 765 GLY A CA 1
ATOM 5827 C C . GLY A 1 765 ? 14.152 3.301 -7.437 1.00 66.38 765 GLY A C 1
ATOM 5828 O O . GLY A 1 765 ? 15.009 2.650 -8.025 1.00 66.38 765 GLY A O 1
ATOM 5829 N N . SER A 1 766 ? 13.727 2.986 -6.209 1.00 75.75 766 SER A N 1
ATOM 5830 C CA . SER A 1 766 ? 14.224 1.819 -5.472 1.00 75.75 766 SER A CA 1
ATOM 5831 C C . SER A 1 766 ? 14.045 0.509 -6.253 1.00 75.75 766 SER A C 1
ATOM 5833 O O . SER A 1 766 ? 13.066 0.313 -6.972 1.00 75.75 766 SER A O 1
ATOM 5835 N N . ASP A 1 767 ? 14.977 -0.417 -6.068 1.00 75.62 767 ASP A N 1
ATOM 5836 C CA . ASP A 1 767 ? 14.965 -1.795 -6.560 1.00 75.62 767 ASP A CA 1
ATOM 5837 C C . ASP A 1 767 ? 14.558 -2.823 -5.487 1.00 75.62 767 ASP A C 1
ATOM 5839 O O . ASP A 1 767 ? 14.507 -4.018 -5.763 1.00 75.62 767 ASP A O 1
ATOM 5843 N N . ALA A 1 768 ? 14.218 -2.374 -4.274 1.00 68.12 768 ALA A N 1
ATOM 5844 C CA . ALA A 1 768 ? 13.868 -3.247 -3.161 1.00 68.12 768 ALA A CA 1
ATOM 5845 C C . ALA A 1 768 ? 12.400 -3.715 -3.190 1.00 68.12 768 ALA A C 1
ATOM 5847 O O . ALA A 1 768 ? 11.478 -2.935 -3.459 1.00 68.12 768 ALA A O 1
ATOM 5848 N N . ASN A 1 769 ? 12.182 -4.977 -2.807 1.00 85.31 769 ASN A N 1
ATOM 5849 C CA . ASN A 1 769 ? 10.866 -5.501 -2.435 1.00 85.31 769 ASN A CA 1
ATOM 5850 C C . ASN A 1 769 ? 10.239 -4.643 -1.320 1.00 85.31 769 ASN A C 1
ATOM 5852 O O . ASN A 1 769 ? 10.922 -4.217 -0.390 1.00 85.31 769 ASN A O 1
ATOM 5856 N N . GLY A 1 770 ? 8.936 -4.379 -1.418 1.00 82.38 770 GLY A N 1
ATOM 5857 C CA . GLY A 1 770 ? 8.187 -3.563 -0.460 1.00 82.38 770 GLY A CA 1
ATOM 5858 C C . GLY A 1 770 ? 8.240 -2.050 -0.706 1.00 82.38 770 GLY A C 1
ATOM 5859 O O . GLY A 1 770 ? 7.494 -1.310 -0.062 1.00 82.38 770 GLY A O 1
ATOM 5860 N N . ALA A 1 771 ? 9.062 -1.561 -1.645 1.00 84.88 771 ALA A N 1
ATOM 5861 C CA . ALA A 1 771 ? 9.160 -0.127 -1.917 1.00 84.88 771 ALA A CA 1
ATOM 5862 C C . ALA A 1 771 ? 7.826 0.465 -2.419 1.00 84.88 771 ALA A C 1
ATOM 5864 O O . ALA A 1 771 ? 7.116 -0.130 -3.233 1.00 84.88 771 ALA A O 1
ATOM 5865 N N . SER A 1 772 ? 7.490 1.656 -1.922 1.00 93.50 772 SER A N 1
ATOM 5866 C CA . SER A 1 772 ? 6.200 2.316 -2.142 1.00 93.50 772 SER A CA 1
ATOM 5867 C C . SER A 1 772 ? 5.933 2.660 -3.609 1.00 93.50 772 SER A C 1
ATOM 5869 O O . SER A 1 772 ? 6.712 3.392 -4.225 1.00 93.50 772 SER A O 1
ATOM 5871 N N . VAL A 1 773 ? 4.775 2.239 -4.125 1.00 98.38 773 VAL A N 1
ATOM 5872 C CA . VAL A 1 773 ? 4.221 2.752 -5.388 1.00 98.38 773 VAL A CA 1
ATOM 5873 C C . VAL A 1 773 ? 3.424 4.019 -5.079 1.00 98.38 773 VAL A C 1
ATOM 5875 O O . VAL A 1 773 ? 2.430 3.989 -4.353 1.00 98.38 773 VAL A O 1
ATOM 5878 N N . GLN A 1 774 ? 3.895 5.154 -5.586 1.00 98.00 774 GLN A N 1
ATOM 5879 C CA . GLN A 1 774 ? 3.425 6.499 -5.245 1.00 98.00 774 GLN A CA 1
ATOM 5880 C C . GLN A 1 774 ? 3.097 7.315 -6.494 1.00 98.00 774 GLN A C 1
ATOM 5882 O O . GLN A 1 774 ? 3.558 6.983 -7.581 1.00 98.00 774 GLN A O 1
ATOM 5887 N N . GLN A 1 775 ? 2.347 8.408 -6.353 1.00 98.12 775 GLN A N 1
ATOM 5888 C CA . GLN A 1 775 ? 2.268 9.417 -7.410 1.00 98.12 775 GLN A CA 1
ATOM 5889 C C . GLN A 1 775 ? 3.404 10.443 -7.277 1.00 98.12 775 GLN A C 1
ATOM 5891 O O . GLN A 1 775 ? 3.716 10.909 -6.176 1.00 98.12 775 GLN A O 1
ATOM 5896 N N . TYR A 1 776 ? 3.991 10.850 -8.399 1.00 96.75 776 TYR A N 1
ATOM 5897 C CA . TYR A 1 776 ? 5.000 11.905 -8.456 1.00 96.75 776 TYR A CA 1
ATOM 5898 C C . TYR A 1 776 ? 4.885 12.718 -9.756 1.00 96.75 776 TYR A C 1
ATOM 5900 O O . TYR A 1 776 ? 4.320 12.271 -10.757 1.00 96.75 776 TYR A O 1
ATOM 5908 N N . GLN A 1 777 ? 5.385 13.951 -9.746 1.00 97.19 777 GLN A N 1
ATOM 5909 C CA . GLN A 1 777 ? 5.484 14.796 -10.937 1.00 97.19 777 GLN A CA 1
ATOM 5910 C C . GLN A 1 777 ? 6.312 14.107 -12.033 1.00 97.19 777 GLN A C 1
ATOM 5912 O O . GLN A 1 777 ? 7.309 13.450 -11.743 1.00 97.19 777 GLN A O 1
ATOM 5917 N N . ALA A 1 778 ? 5.919 14.259 -13.300 1.00 95.06 778 ALA A N 1
ATOM 5918 C CA . ALA A 1 778 ? 6.644 13.652 -14.412 1.00 95.06 778 ALA A CA 1
ATOM 5919 C C . ALA A 1 778 ? 8.116 14.118 -14.434 1.00 95.06 778 ALA A C 1
ATOM 5921 O O . ALA A 1 778 ? 8.386 15.308 -14.575 1.00 95.06 778 ALA A O 1
ATOM 5922 N N . ASN A 1 779 ? 9.049 13.174 -14.282 1.00 81.19 779 ASN A N 1
ATOM 5923 C CA . ASN A 1 779 ? 10.496 13.416 -14.192 1.00 81.19 779 ASN A CA 1
ATOM 5924 C C . ASN A 1 779 ? 11.309 12.618 -15.233 1.00 81.19 779 ASN A C 1
ATOM 5926 O O . ASN A 1 779 ? 12.533 12.699 -15.268 1.00 81.19 779 ASN A O 1
ATOM 5930 N N . GLY A 1 780 ? 10.640 11.837 -16.091 1.00 82.12 780 GLY A N 1
ATOM 5931 C CA . GLY A 1 780 ? 11.255 11.120 -17.215 1.00 82.12 780 GLY A CA 1
ATOM 5932 C C . GLY A 1 780 ? 12.080 9.880 -16.842 1.00 82.12 780 GLY A C 1
ATOM 5933 O O . GLY A 1 780 ? 12.540 9.167 -17.742 1.00 82.12 780 GLY A O 1
ATOM 5934 N N . THR A 1 781 ? 12.240 9.579 -15.549 1.00 85.12 781 THR A N 1
ATOM 5935 C CA . THR A 1 781 ? 13.011 8.426 -15.056 1.00 85.12 781 THR A CA 1
ATOM 5936 C C . THR A 1 781 ? 12.427 7.084 -15.517 1.00 85.12 781 THR A C 1
ATOM 5938 O O . THR A 1 781 ? 11.305 6.992 -16.024 1.00 85.12 781 THR A O 1
ATOM 5941 N N . GLN A 1 782 ? 13.192 6.002 -15.348 1.00 87.94 782 GLN A N 1
ATOM 5942 C CA . GLN A 1 782 ? 12.685 4.644 -15.582 1.00 87.94 782 GLN A CA 1
ATOM 5943 C C . GLN A 1 782 ? 11.689 4.208 -14.492 1.00 87.94 782 GLN A C 1
ATOM 5945 O O . GLN A 1 782 ? 10.818 3.388 -14.763 1.00 87.94 782 GLN A O 1
ATOM 5950 N N . ALA A 1 783 ? 11.740 4.823 -13.302 1.00 87.69 783 ALA A N 1
ATOM 5951 C CA . ALA A 1 783 ? 10.851 4.528 -12.178 1.00 87.69 783 ALA A CA 1
ATOM 5952 C C . ALA A 1 783 ? 9.375 4.872 -12.450 1.00 87.69 783 ALA A C 1
ATOM 5954 O O . ALA A 1 783 ? 8.495 4.324 -11.788 1.00 87.69 783 ALA A O 1
ATOM 5955 N N . GLN A 1 784 ? 9.101 5.735 -13.436 1.00 97.62 784 GLN A N 1
ATOM 5956 C CA . GLN A 1 784 ? 7.755 6.135 -13.875 1.00 97.62 784 GLN A CA 1
ATOM 5957 C C . GLN A 1 784 ? 7.240 5.345 -15.098 1.00 97.62 784 GLN A C 1
ATOM 5959 O O . GLN A 1 784 ? 6.154 5.633 -15.610 1.00 97.62 784 GLN A O 1
ATOM 5964 N N . LYS A 1 785 ? 8.021 4.379 -15.605 1.00 97.12 785 LYS A N 1
ATOM 5965 C CA . LYS A 1 785 ? 7.754 3.637 -16.848 1.00 97.12 785 LYS A CA 1
ATOM 5966 C C . LYS A 1 785 ? 7.442 2.171 -16.535 1.00 97.12 785 LYS A C 1
ATOM 5968 O O . LYS A 1 785 ? 8.201 1.498 -15.842 1.00 97.12 785 LYS A O 1
ATOM 5973 N N . TRP A 1 786 ? 6.336 1.675 -17.081 1.00 97.62 786 TRP A N 1
ATOM 5974 C CA . TRP A 1 786 ? 5.728 0.397 -16.713 1.00 97.62 786 TRP A CA 1
ATOM 5975 C C . TRP A 1 786 ? 5.575 -0.520 -17.930 1.00 97.62 786 TRP A C 1
ATOM 5977 O O . TRP A 1 786 ? 4.803 -0.238 -18.853 1.00 97.62 786 TRP A O 1
ATOM 5987 N N . VAL A 1 787 ? 6.333 -1.616 -17.934 1.00 96.88 787 VAL A N 1
ATOM 5988 C CA . VAL A 1 787 ? 6.281 -2.687 -18.934 1.00 96.88 787 VAL A CA 1
ATOM 5989 C C . VAL A 1 787 ? 5.057 -3.557 -18.652 1.00 96.88 787 VAL A C 1
ATOM 5991 O O . VAL A 1 787 ? 4.907 -4.112 -17.562 1.00 96.88 787 VAL A O 1
ATOM 5994 N N . VAL A 1 788 ? 4.186 -3.700 -19.648 1.00 95.81 788 VAL A N 1
ATOM 5995 C CA . VAL A 1 788 ? 2.987 -4.538 -19.564 1.00 95.81 788 VAL A CA 1
ATOM 5996 C C . VAL A 1 788 ? 3.337 -6.001 -19.842 1.00 95.81 788 VAL A C 1
ATOM 5998 O O . VAL A 1 788 ? 3.919 -6.338 -20.878 1.00 95.81 788 VAL A O 1
ATOM 6001 N N . ARG A 1 789 ? 2.958 -6.881 -18.909 1.00 94.50 789 ARG A N 1
ATOM 6002 C CA . ARG A 1 789 ? 3.077 -8.341 -19.016 1.00 94.50 789 ARG A CA 1
ATOM 6003 C C . ARG A 1 789 ? 1.695 -8.988 -18.913 1.00 94.50 789 ARG A C 1
ATOM 6005 O O . ARG A 1 789 ? 0.870 -8.574 -18.102 1.00 94.50 789 ARG A O 1
ATOM 6012 N N . ASP A 1 790 ? 1.455 -10.013 -19.720 1.00 93.25 790 ASP A N 1
ATOM 6013 C CA . ASP A 1 790 ? 0.236 -10.826 -19.661 1.00 93.25 790 ASP A CA 1
ATOM 6014 C C . ASP A 1 790 ? 0.196 -11.644 -18.356 1.00 93.25 790 ASP A C 1
ATOM 6016 O O . ASP A 1 790 ? 1.141 -12.368 -18.040 1.00 93.25 790 ASP A O 1
ATOM 6020 N N . GLY A 1 791 ? -0.878 -11.494 -17.576 1.00 91.94 791 GLY A N 1
ATOM 6021 C CA . GLY A 1 791 ? -1.119 -12.237 -16.334 1.00 91.94 791 GLY A CA 1
ATOM 6022 C C . GLY A 1 791 ? -1.943 -13.518 -16.525 1.00 91.94 791 GLY A C 1
ATOM 6023 O O . GLY A 1 791 ? -2.127 -14.273 -15.562 1.00 91.94 791 GLY A O 1
ATOM 6024 N N . GLY A 1 792 ? -2.443 -13.762 -17.742 1.00 90.00 792 GLY A N 1
ATOM 6025 C CA . GLY A 1 792 ? -3.418 -14.801 -18.066 1.00 90.00 792 GLY A CA 1
ATOM 6026 C C . GLY A 1 792 ? -4.859 -14.383 -17.752 1.00 90.00 792 GLY A C 1
ATOM 6027 O O . GLY A 1 792 ? -5.108 -13.429 -17.013 1.00 90.00 792 GLY A O 1
ATOM 6028 N N . ASN A 1 793 ? -5.838 -15.101 -18.314 1.00 88.50 793 ASN A N 1
ATOM 6029 C CA . ASN A 1 793 ? -7.279 -14.949 -18.033 1.00 88.50 793 ASN A CA 1
ATOM 6030 C C . ASN A 1 793 ? -7.811 -13.499 -18.143 1.00 88.50 793 ASN A C 1
ATOM 6032 O O . ASN A 1 793 ? -8.703 -13.084 -17.391 1.00 88.50 793 ASN A O 1
ATOM 6036 N N . GLY A 1 794 ? -7.245 -12.708 -19.063 1.00 88.38 794 GLY A N 1
ATOM 6037 C CA . GLY A 1 794 ? -7.566 -11.288 -19.256 1.00 88.38 794 GLY A CA 1
ATOM 6038 C C . GLY A 1 794 ? -7.076 -10.368 -18.129 1.00 88.38 794 GLY A C 1
ATOM 6039 O O . GLY A 1 794 ? -7.753 -9.389 -17.810 1.00 88.38 794 GLY A O 1
ATOM 6040 N N . THR A 1 795 ? -5.961 -10.707 -17.479 1.00 94.94 795 THR A N 1
ATOM 6041 C CA . THR A 1 795 ? -5.306 -9.876 -16.456 1.00 94.94 795 THR A CA 1
ATOM 6042 C C . THR A 1 795 ? -3.939 -9.390 -16.931 1.00 94.94 795 THR A C 1
ATOM 6044 O O . THR A 1 795 ? -3.319 -9.990 -17.807 1.00 94.94 795 THR A O 1
ATOM 6047 N N . VAL A 1 796 ? -3.472 -8.290 -16.350 1.00 96.12 796 VAL A N 1
ATOM 6048 C CA . VAL A 1 796 ? -2.173 -7.670 -16.624 1.00 96.12 796 VAL A CA 1
ATOM 6049 C C . VAL A 1 796 ? -1.350 -7.574 -15.348 1.00 96.12 796 VAL A C 1
ATOM 6051 O O . VAL A 1 796 ? -1.899 -7.373 -14.265 1.00 96.12 796 VAL A O 1
ATOM 6054 N N . MET A 1 797 ? -0.033 -7.685 -15.495 1.00 97.44 797 MET A N 1
ATOM 6055 C CA . MET A 1 797 ? 0.951 -7.386 -14.459 1.00 97.44 797 MET A CA 1
ATOM 6056 C C . MET A 1 797 ? 1.821 -6.216 -14.938 1.00 97.44 797 MET A C 1
ATOM 6058 O O . MET A 1 797 ? 2.216 -6.170 -16.109 1.00 97.44 797 MET A O 1
ATOM 6062 N N . PHE A 1 798 ? 2.113 -5.265 -14.050 1.00 98.12 798 PHE A N 1
ATOM 6063 C CA . PHE A 1 798 ? 2.877 -4.055 -14.372 1.00 98.12 798 PHE A CA 1
ATOM 6064 C C . PHE A 1 798 ? 4.282 -4.144 -13.790 1.00 98.12 798 PHE A C 1
ATOM 6066 O O . PHE A 1 798 ? 4.453 -4.022 -12.580 1.00 98.12 798 PHE A O 1
ATOM 6073 N N . GLN A 1 799 ? 5.278 -4.345 -14.649 1.00 97.69 799 GLN A N 1
ATOM 6074 C CA . GLN A 1 799 ? 6.682 -4.411 -14.257 1.00 97.69 799 GLN A CA 1
ATOM 6075 C C . GLN A 1 799 ? 7.325 -3.026 -14.371 1.00 97.69 799 GLN A C 1
ATOM 6077 O O . GLN A 1 799 ? 7.222 -2.382 -15.416 1.00 97.69 799 GLN A O 1
ATOM 6082 N N . ASN A 1 800 ? 7.992 -2.550 -13.324 1.00 97.56 800 ASN A N 1
ATOM 6083 C CA . ASN A 1 800 ? 8.713 -1.286 -13.368 1.00 97.56 800 ASN A CA 1
ATOM 6084 C C . ASN A 1 800 ? 9.972 -1.412 -14.234 1.00 97.56 800 ASN A C 1
ATOM 6086 O O . ASN A 1 800 ? 10.724 -2.376 -14.094 1.00 97.56 800 ASN A O 1
ATOM 6090 N N . LEU A 1 801 ? 10.230 -0.433 -15.103 1.00 93.50 801 LEU A N 1
ATOM 6091 C CA . LEU A 1 801 ? 11.395 -0.466 -15.987 1.00 93.50 801 LEU A CA 1
ATOM 6092 C C . LEU A 1 801 ? 12.723 -0.254 -15.238 1.00 93.50 801 LEU A C 1
ATOM 6094 O O . LEU A 1 801 ? 13.754 -0.724 -15.709 1.00 93.50 801 LEU A O 1
ATOM 6098 N N . ASN A 1 802 ? 12.713 0.431 -14.086 1.00 86.75 802 ASN A N 1
ATOM 6099 C CA . ASN A 1 802 ? 13.930 0.679 -13.313 1.00 86.75 802 ASN A CA 1
ATOM 6100 C C . ASN A 1 802 ? 14.379 -0.549 -12.521 1.00 86.75 802 ASN A C 1
ATOM 6102 O O . ASN A 1 802 ? 15.550 -0.896 -12.580 1.00 86.75 802 ASN A O 1
ATOM 6106 N N . SER A 1 803 ? 13.468 -1.193 -11.786 1.00 82.38 803 SER A N 1
ATOM 6107 C CA . SER A 1 803 ? 13.790 -2.308 -10.880 1.00 82.38 803 SER A CA 1
ATOM 6108 C C . SER A 1 803 ? 13.594 -3.693 -11.502 1.00 82.38 803 SER A C 1
ATOM 6110 O O . SER A 1 803 ? 14.223 -4.659 -11.083 1.00 82.38 803 SER A O 1
ATOM 6112 N N . GLY A 1 804 ? 12.710 -3.827 -12.495 1.00 89.12 804 GLY A N 1
ATOM 6113 C CA . GLY A 1 804 ? 12.236 -5.129 -12.966 1.00 89.12 804 GLY A CA 1
ATOM 6114 C C . GLY A 1 804 ? 11.258 -5.832 -12.011 1.00 89.12 804 GLY A C 1
ATOM 6115 O O . GLY A 1 804 ? 10.830 -6.945 -12.323 1.00 89.12 804 GLY A O 1
ATOM 6116 N N . LEU A 1 805 ? 10.876 -5.208 -10.892 1.00 96.25 805 LEU A N 1
ATOM 6117 C CA . LEU A 1 805 ? 9.853 -5.709 -9.967 1.00 96.25 805 LEU A CA 1
ATOM 6118 C C . LEU A 1 805 ? 8.441 -5.303 -10.427 1.00 96.25 805 LEU A C 1
ATOM 6120 O O . LEU A 1 805 ? 8.280 -4.450 -11.300 1.00 96.25 805 LEU A O 1
ATOM 6124 N N . PHE A 1 806 ? 7.408 -5.925 -9.864 1.00 98.50 806 PHE A N 1
ATOM 6125 C CA . PHE A 1 806 ? 6.008 -5.763 -10.265 1.00 98.50 806 PHE A CA 1
ATOM 6126 C C . PHE A 1 806 ? 5.202 -4.974 -9.234 1.00 98.50 806 PHE A C 1
ATOM 6128 O O . PHE A 1 806 ? 5.452 -5.120 -8.042 1.00 98.50 806 PHE A O 1
ATOM 6135 N N . ILE A 1 807 ? 4.209 -4.185 -9.666 1.00 98.69 807 ILE A N 1
ATOM 6136 C CA . ILE A 1 807 ? 3.220 -3.599 -8.740 1.00 98.69 807 ILE A CA 1
ATOM 6137 C C . ILE A 1 807 ? 2.452 -4.731 -8.054 1.00 98.69 807 ILE A C 1
ATOM 6139 O O . ILE A 1 807 ? 1.968 -5.652 -8.713 1.00 98.69 807 ILE A O 1
ATOM 6143 N N . ASP A 1 808 ? 2.347 -4.636 -6.734 1.00 98.69 808 ASP A N 1
ATOM 6144 C CA . ASP A 1 808 ? 1.937 -5.709 -5.839 1.00 98.69 808 ASP A CA 1
ATOM 6145 C C . ASP A 1 808 ? 1.026 -5.161 -4.724 1.00 98.69 808 ASP A C 1
ATOM 6147 O O . ASP A 1 808 ? 1.241 -4.066 -4.188 1.00 98.69 808 ASP A O 1
ATOM 6151 N N . ILE A 1 809 ? -0.022 -5.920 -4.397 1.00 98.44 809 ILE A N 1
ATOM 6152 C CA . ILE A 1 809 ? -0.894 -5.683 -3.241 1.00 98.44 809 ILE A CA 1
ATOM 6153 C C . ILE A 1 809 ? -0.306 -6.450 -2.040 1.00 98.44 809 ILE A C 1
ATOM 6155 O O . ILE A 1 809 ? -0.348 -7.685 -2.065 1.00 98.44 809 ILE A O 1
ATOM 6159 N N . PRO A 1 810 ? 0.175 -5.788 -0.966 1.00 96.94 810 PRO A N 1
ATOM 6160 C CA . PRO A 1 810 ? 0.847 -6.476 0.135 1.00 96.94 810 PRO A CA 1
ATOM 6161 C C . PRO A 1 810 ? -0.001 -7.600 0.737 1.00 96.94 810 PRO A C 1
ATOM 6163 O O . PRO A 1 810 ? -1.145 -7.386 1.139 1.00 96.94 810 PRO A O 1
ATOM 6166 N N . SER A 1 811 ? 0.564 -8.809 0.799 1.00 93.12 811 SER A N 1
ATOM 6167 C CA . SER A 1 811 ? -0.116 -10.032 1.274 1.00 93.12 811 SER A CA 1
ATOM 6168 C C . SER A 1 811 ? -1.465 -10.322 0.585 1.00 93.12 811 SER A C 1
ATOM 6170 O O . SER A 1 811 ? -2.347 -10.931 1.183 1.00 93.12 811 SER A O 1
ATOM 6172 N N . ALA A 1 812 ? -1.651 -9.851 -0.656 1.00 93.94 812 ALA A N 1
ATOM 6173 C CA . ALA A 1 812 ? -2.919 -9.859 -1.393 1.00 93.94 812 ALA A CA 1
ATOM 6174 C C . ALA A 1 812 ? -4.103 -9.166 -0.676 1.00 93.94 812 ALA A C 1
ATOM 6176 O O . ALA A 1 812 ? -5.258 -9.389 -1.043 1.00 93.94 812 ALA A O 1
ATOM 6177 N N . ASN A 1 813 ? -3.842 -8.309 0.319 1.00 95.44 813 ASN A N 1
ATOM 6178 C CA . ASN A 1 813 ? -4.876 -7.633 1.098 1.00 95.44 813 ASN A CA 1
ATOM 6179 C C . ASN A 1 813 ? -5.613 -6.575 0.256 1.00 95.44 813 ASN A C 1
ATOM 6181 O O . ASN A 1 813 ? -5.108 -5.479 0.030 1.00 95.44 813 ASN A O 1
ATOM 6185 N N . THR A 1 814 ? -6.829 -6.890 -0.192 1.00 93.25 814 THR A N 1
ATOM 6186 C CA . THR A 1 814 ? -7.694 -5.966 -0.946 1.00 93.25 814 THR A CA 1
ATOM 6187 C C . THR A 1 814 ? -8.621 -5.135 -0.050 1.00 93.25 814 THR A C 1
ATOM 6189 O O . THR A 1 814 ? -9.700 -4.744 -0.489 1.00 93.25 814 THR A O 1
ATOM 6192 N N . SER A 1 815 ? -8.265 -4.902 1.214 1.00 91.50 815 SER A N 1
ATOM 6193 C CA . SER A 1 815 ? -9.046 -4.029 2.098 1.00 91.50 815 SER A CA 1
ATOM 6194 C C . SER A 1 815 ? -8.880 -2.558 1.705 1.00 91.50 815 SER A C 1
ATOM 6196 O O . SER A 1 815 ? -7.850 -2.154 1.163 1.00 91.50 815 SER A O 1
ATOM 6198 N N . ASN A 1 816 ? -9.883 -1.730 2.013 1.00 90.25 816 ASN A N 1
ATOM 6199 C CA . ASN A 1 816 ? -9.754 -0.279 1.871 1.00 90.25 816 ASN A CA 1
ATOM 6200 C C . ASN A 1 816 ? -8.549 0.214 2.694 1.00 90.25 816 ASN A C 1
ATOM 6202 O O . ASN A 1 816 ? -8.461 -0.077 3.885 1.00 90.25 816 ASN A O 1
ATOM 6206 N N . GLY A 1 817 ? -7.644 0.970 2.071 1.00 89.12 817 GLY A N 1
ATOM 6207 C CA . GLY A 1 817 ? -6.443 1.507 2.719 1.00 89.12 817 GLY A CA 1
ATOM 6208 C C . GLY A 1 817 ? -5.166 0.687 2.510 1.00 89.12 817 GLY A C 1
ATOM 6209 O O . GLY A 1 817 ? -4.085 1.143 2.879 1.00 89.12 817 GLY A O 1
ATOM 6210 N N . SER A 1 818 ? -5.237 -0.506 1.908 1.00 96.12 818 SER A N 1
ATOM 6211 C CA . SER A 1 818 ? -4.057 -1.359 1.702 1.00 96.12 818 SER A CA 1
ATOM 6212 C C . SER A 1 818 ? -3.104 -0.754 0.661 1.00 96.12 818 SER A C 1
ATOM 6214 O O . SER A 1 818 ? -3.379 -0.761 -0.538 1.00 96.12 818 SER A O 1
ATOM 6216 N N . GLN A 1 819 ? -1.987 -0.190 1.123 1.00 97.44 819 GLN A N 1
ATOM 6217 C CA . GLN A 1 819 ? -1.075 0.617 0.305 1.00 97.44 819 GLN A CA 1
ATOM 6218 C C . GLN A 1 819 ? -0.214 -0.223 -0.655 1.00 97.44 819 GLN A C 1
ATOM 6220 O O . GLN A 1 819 ? 0.454 -1.163 -0.235 1.00 97.44 819 GLN A O 1
ATOM 6225 N N . LEU A 1 820 ? -0.154 0.157 -1.932 1.00 98.62 820 LEU A N 1
ATOM 6226 C CA . LEU A 1 820 ? 0.553 -0.580 -2.984 1.00 98.62 820 LEU A CA 1
ATOM 6227 C C . LEU A 1 820 ? 2.080 -0.543 -2.819 1.00 98.62 820 LEU A C 1
ATOM 6229 O O . LEU A 1 820 ? 2.673 0.457 -2.395 1.00 98.62 820 LEU A O 1
ATOM 6233 N N . GLN A 1 821 ? 2.734 -1.635 -3.198 1.00 98.50 821 GLN A N 1
ATOM 6234 C CA . GLN A 1 821 ? 4.191 -1.784 -3.196 1.00 98.50 821 GLN A CA 1
ATOM 6235 C C . GLN A 1 821 ? 4.690 -2.298 -4.551 1.00 98.50 821 GLN A C 1
ATOM 6237 O O . GLN A 1 821 ? 3.888 -2.613 -5.431 1.00 98.50 821 GLN A O 1
ATOM 6242 N N . GLN A 1 822 ? 6.009 -2.395 -4.720 1.00 97.19 822 GLN A N 1
ATOM 6243 C CA . GLN A 1 822 ? 6.592 -3.319 -5.691 1.00 97.19 822 GLN A CA 1
ATOM 6244 C C . GLN A 1 822 ? 7.047 -4.616 -5.009 1.00 97.19 822 GLN A C 1
ATOM 6246 O O . GLN A 1 822 ? 7.472 -4.594 -3.851 1.00 97.19 822 GLN A O 1
ATOM 6251 N N . TRP A 1 823 ? 7.011 -5.731 -5.735 1.00 97.31 823 TRP A N 1
ATOM 6252 C CA . TRP A 1 823 ? 7.575 -7.006 -5.295 1.00 97.31 823 TRP A CA 1
ATOM 6253 C C . TRP A 1 823 ? 8.096 -7.841 -6.473 1.00 97.31 823 TRP A C 1
ATOM 6255 O O . TRP A 1 823 ? 7.710 -7.641 -7.626 1.00 97.31 823 TRP A O 1
ATOM 6265 N N . GLU A 1 824 ? 8.979 -8.792 -6.188 1.00 94.94 824 GLU A N 1
ATOM 6266 C CA . GLU A 1 824 ? 9.470 -9.792 -7.135 1.00 94.94 824 GLU A CA 1
ATOM 6267 C C . GLU A 1 824 ? 8.325 -10.567 -7.803 1.00 94.94 824 GLU A C 1
ATOM 6269 O O . GLU A 1 824 ? 7.311 -10.881 -7.174 1.00 94.94 824 GLU A O 1
ATOM 6274 N N . GLY A 1 825 ? 8.485 -10.856 -9.099 1.00 91.81 825 GLY A N 1
ATOM 6275 C CA . GLY A 1 825 ? 7.453 -11.464 -9.939 1.00 91.81 825 GLY A CA 1
ATOM 6276 C C . GLY A 1 825 ? 7.104 -12.888 -9.511 1.00 91.81 825 GLY A C 1
ATOM 6277 O O . GLY A 1 825 ? 7.731 -13.841 -9.963 1.00 91.81 825 GLY A O 1
ATOM 6278 N N . ASN A 1 826 ? 6.071 -13.027 -8.681 1.00 92.06 826 ASN A N 1
ATOM 6279 C CA . ASN A 1 826 ? 5.613 -14.297 -8.111 1.00 92.06 826 ASN A CA 1
ATOM 6280 C C . ASN A 1 826 ? 4.364 -14.862 -8.818 1.00 92.06 826 ASN A C 1
ATOM 6282 O O . ASN A 1 826 ? 3.985 -16.008 -8.591 1.00 92.06 826 ASN A O 1
ATOM 6286 N N . GLY A 1 827 ? 3.715 -14.075 -9.686 1.00 87.69 827 GLY A N 1
ATOM 6287 C CA . GLY A 1 827 ? 2.574 -14.522 -10.495 1.00 87.69 827 GLY A CA 1
ATOM 6288 C C . GLY A 1 827 ? 1.274 -14.767 -9.716 1.00 87.69 827 GLY A C 1
ATOM 6289 O O . GLY A 1 827 ? 0.319 -15.307 -10.288 1.00 87.69 827 GLY A O 1
ATOM 6290 N N . SER A 1 828 ? 1.212 -14.363 -8.445 1.00 95.50 828 SER A N 1
ATOM 6291 C CA . SER A 1 828 ? 0.009 -14.420 -7.608 1.00 95.50 828 SER A CA 1
ATOM 6292 C C . SER A 1 828 ? -1.088 -13.450 -8.080 1.00 95.50 828 SER A C 1
ATOM 6294 O O . SER A 1 828 ? -0.886 -12.615 -8.965 1.00 95.50 828 SER A O 1
ATOM 6296 N N . SER A 1 829 ? -2.271 -13.523 -7.465 1.00 95.56 829 SER A N 1
ATOM 6297 C CA . SER A 1 829 ? -3.352 -12.552 -7.686 1.00 95.56 829 SER A CA 1
ATOM 6298 C C . SER A 1 829 ? -3.005 -11.131 -7.219 1.00 95.56 829 SER A C 1
ATOM 6300 O O . SER A 1 829 ? -3.579 -10.180 -7.745 1.00 95.56 829 SER A O 1
ATOM 6302 N N . ALA A 1 830 ? -2.051 -10.968 -6.291 1.00 97.38 830 ALA A N 1
ATOM 6303 C CA . ALA A 1 830 ? -1.608 -9.665 -5.784 1.00 97.38 830 ALA A CA 1
ATOM 6304 C C . ALA A 1 830 ? -0.935 -8.788 -6.853 1.00 97.38 830 ALA A C 1
ATOM 6306 O O . ALA A 1 830 ? -0.941 -7.566 -6.732 1.00 97.38 830 ALA A O 1
ATOM 6307 N N . GLN A 1 831 ? -0.385 -9.409 -7.901 1.00 98.31 831 GLN A N 1
ATOM 6308 C CA . GLN A 1 831 ? 0.336 -8.744 -8.995 1.00 98.31 831 GLN A CA 1
ATOM 6309 C C . GLN A 1 831 ? -0.490 -8.664 -10.286 1.00 98.31 831 GLN A C 1
ATOM 6311 O O . GLN A 1 831 ? -0.016 -8.160 -11.306 1.00 98.31 831 GLN A O 1
ATOM 6316 N N . LYS A 1 832 ? -1.725 -9.182 -10.258 1.00 97.69 832 LYS A N 1
ATOM 6317 C CA . LYS A 1 832 ? -2.609 -9.317 -11.419 1.00 97.69 832 LYS A CA 1
ATOM 6318 C C . LYS A 1 832 ? -3.808 -8.395 -11.290 1.00 97.69 832 LYS A C 1
ATOM 6320 O O . LYS A 1 832 ? -4.586 -8.479 -10.338 1.00 97.69 832 LYS A O 1
ATOM 6325 N N . PHE A 1 833 ? -3.996 -7.568 -12.309 1.00 97.75 833 PHE A N 1
ATOM 6326 C CA . PHE A 1 833 ? -5.014 -6.526 -12.353 1.00 97.75 833 PHE A CA 1
ATOM 6327 C C . PHE A 1 833 ? -5.876 -6.644 -13.611 1.00 97.75 833 PHE A C 1
ATOM 6329 O O . PHE A 1 833 ? -5.479 -7.262 -14.600 1.00 97.75 833 PHE A O 1
ATOM 6336 N N . ARG A 1 834 ? -7.057 -6.025 -13.600 1.00 96.56 834 ARG A N 1
ATOM 6337 C CA . ARG A 1 834 ? -7.883 -5.808 -14.795 1.00 96.56 834 ARG A CA 1
ATOM 6338 C C . ARG A 1 834 ? -7.975 -4.310 -15.060 1.00 96.56 834 ARG A C 1
ATOM 6340 O O . ARG A 1 834 ? -8.423 -3.561 -14.195 1.00 96.56 834 ARG A O 1
ATOM 6347 N N . VAL A 1 835 ? -7.551 -3.878 -16.245 1.00 96.50 835 VAL A N 1
ATOM 6348 C CA . VAL A 1 835 ? -7.689 -2.483 -16.682 1.00 96.50 835 VAL A CA 1
ATOM 6349 C C . VAL A 1 835 ? -9.005 -2.360 -17.431 1.00 96.50 835 VAL A C 1
ATOM 6351 O O . VAL A 1 835 ? -9.157 -2.912 -18.518 1.00 96.50 835 VAL A O 1
ATOM 6354 N N . VAL A 1 836 ? -9.966 -1.657 -16.840 1.00 94.88 836 VAL A N 1
ATOM 6355 C CA . VAL A 1 836 ? -11.295 -1.461 -17.425 1.00 94.88 836 VAL A CA 1
ATOM 6356 C C . VAL A 1 836 ? -11.420 -0.015 -17.869 1.00 94.88 836 VAL A C 1
ATOM 6358 O O . VAL A 1 836 ? -11.360 0.898 -17.045 1.00 94.88 836 VAL A O 1
ATOM 6361 N N . GLY A 1 837 ? -11.567 0.173 -19.182 1.00 94.06 837 GLY A N 1
ATOM 6362 C CA . GLY A 1 837 ? -11.794 1.480 -19.792 1.00 94.06 837 GLY A CA 1
ATOM 6363 C C . GLY A 1 837 ? -13.110 2.096 -19.319 1.00 94.06 837 GLY A C 1
ATOM 6364 O O . GLY A 1 837 ? -14.072 1.377 -19.056 1.00 94.06 837 GLY A O 1
ATOM 6365 N N . LEU A 1 838 ? -13.130 3.420 -19.203 1.00 91.50 838 LEU A N 1
ATOM 6366 C CA . LEU A 1 838 ? -14.245 4.202 -18.678 1.00 91.50 838 LEU A CA 1
ATOM 6367 C C . LEU A 1 838 ? -14.648 5.294 -19.667 1.00 91.50 838 LEU A C 1
ATOM 6369 O O . LEU A 1 838 ? -13.792 5.952 -20.264 1.00 91.50 838 LEU A O 1
ATOM 6373 N N . GLN A 1 839 ? -15.952 5.517 -19.786 1.00 85.44 839 GLN A N 1
ATOM 6374 C CA . GLN A 1 839 ? -16.523 6.662 -20.488 1.00 85.44 839 GLN A CA 1
ATOM 6375 C C . GLN A 1 839 ? -16.766 7.821 -19.513 1.00 85.44 839 GLN A C 1
ATOM 6377 O O . GLN A 1 839 ? -16.781 7.640 -18.296 1.00 85.44 839 GLN A O 1
ATOM 6382 N N . ALA A 1 840 ? -17.003 9.031 -20.028 1.00 76.44 840 ALA A N 1
ATOM 6383 C CA . ALA A 1 840 ? -17.328 10.186 -19.182 1.00 76.44 840 ALA A CA 1
ATOM 6384 C C . ALA A 1 840 ? -18.589 9.954 -18.316 1.00 76.44 840 ALA A C 1
ATOM 6386 O O . ALA A 1 840 ? -18.663 10.425 -17.184 1.00 76.44 840 ALA A O 1
ATOM 6387 N N . SER A 1 841 ? -19.544 9.162 -18.815 1.00 78.25 841 SER A N 1
ATOM 6388 C CA . SER A 1 841 ? -20.748 8.735 -18.093 1.00 78.25 841 SER A CA 1
ATOM 6389 C C . SER A 1 841 ? -20.468 7.839 -16.879 1.00 78.25 841 SER A C 1
ATOM 6391 O O . SER A 1 841 ? -21.247 7.862 -15.927 1.00 78.25 841 SER A O 1
ATOM 6393 N N . ASP A 1 842 ? -19.357 7.095 -16.848 1.00 78.81 842 ASP A N 1
ATOM 6394 C CA . ASP A 1 842 ? -18.985 6.270 -15.689 1.00 78.81 842 ASP A CA 1
ATOM 6395 C C . ASP A 1 842 ? -18.534 7.104 -14.483 1.00 78.81 842 ASP A C 1
ATOM 6397 O O . ASP A 1 842 ? -18.586 6.623 -13.345 1.00 78.81 842 ASP A O 1
ATOM 6401 N N . LEU A 1 843 ? -18.113 8.346 -14.736 1.00 72.94 843 LEU A N 1
ATOM 6402 C CA . LEU A 1 843 ? -17.646 9.313 -13.741 1.00 72.94 843 LEU A CA 1
ATOM 6403 C C . LEU A 1 843 ? -18.743 10.304 -13.318 1.00 72.94 843 LEU A C 1
ATOM 6405 O O . LEU A 1 843 ? -18.493 11.185 -12.497 1.00 72.94 843 LEU A O 1
ATOM 6409 N N . ALA A 1 844 ? -19.956 10.178 -13.866 1.00 58.44 844 ALA A N 1
ATOM 6410 C CA . ALA A 1 844 ? -21.082 11.015 -13.474 1.00 58.44 844 ALA A CA 1
ATOM 6411 C C . ALA A 1 844 ? -21.462 10.748 -11.999 1.00 58.44 844 ALA A C 1
ATOM 6413 O O . ALA A 1 844 ? -21.613 9.581 -11.611 1.00 58.44 844 ALA A O 1
ATOM 6414 N N . PRO A 1 845 ? -21.643 11.793 -11.166 1.00 53.47 845 PRO A N 1
ATOM 6415 C CA . PRO A 1 845 ? -21.951 11.624 -9.752 1.00 53.47 845 PRO A CA 1
ATOM 6416 C C . PRO A 1 845 ? -23.349 11.022 -9.564 1.00 53.47 845 PRO A C 1
ATOM 6418 O O . PRO A 1 845 ? -24.374 11.685 -9.720 1.00 53.47 845 PRO A O 1
ATOM 6421 N N . GLN A 1 846 ? -23.385 9.743 -9.195 1.00 48.44 846 GLN A N 1
ATOM 6422 C CA . GLN A 1 846 ? -24.584 9.090 -8.678 1.00 48.44 846 GLN A CA 1
ATOM 6423 C C . GLN A 1 846 ? -24.964 9.739 -7.340 1.00 48.44 846 GLN A C 1
ATOM 6425 O O . GLN A 1 846 ? -24.110 9.900 -6.467 1.00 48.44 846 GLN A O 1
ATOM 6430 N N . LYS A 1 847 ? -26.247 10.069 -7.139 1.00 54.16 847 LYS A N 1
ATOM 6431 C CA . LYS A 1 847 ? -26.745 10.404 -5.797 1.00 54.16 847 LYS A CA 1
ATOM 6432 C C . LYS A 1 847 ? -26.579 9.167 -4.910 1.00 54.16 847 LYS A C 1
ATOM 6434 O O . LYS A 1 847 ? -27.221 8.154 -5.179 1.00 54.16 847 LYS A O 1
ATOM 6439 N N . GLN A 1 848 ? -25.754 9.252 -3.863 1.00 60.44 848 GLN A N 1
ATOM 6440 C CA . GLN A 1 848 ? -25.696 8.216 -2.826 1.00 60.44 848 GLN A CA 1
ATOM 6441 C C . GLN A 1 848 ? -27.105 7.928 -2.298 1.00 60.44 848 GLN A C 1
ATOM 6443 O O . GLN A 1 848 ? -27.850 8.850 -1.949 1.00 60.44 848 GLN A O 1
ATOM 6448 N N . THR A 1 849 ? -27.444 6.645 -2.214 1.00 77.38 849 THR A N 1
ATOM 6449 C CA . THR A 1 849 ? -28.653 6.182 -1.525 1.00 77.38 849 THR A CA 1
ATOM 6450 C C . THR A 1 849 ? -28.536 6.432 -0.019 1.00 77.38 849 THR A C 1
ATOM 6452 O O . THR A 1 849 ? -27.430 6.528 0.516 1.00 77.38 849 THR A O 1
ATOM 6455 N N . GLN A 1 850 ? -29.670 6.522 0.684 1.00 82.06 850 GLN A N 1
ATOM 6456 C CA . GLN A 1 850 ? -29.665 6.739 2.137 1.00 82.06 850 GLN A CA 1
ATOM 6457 C C . GLN A 1 850 ? -28.917 5.614 2.874 1.00 82.06 850 GLN A C 1
ATOM 6459 O O . GLN A 1 850 ? -28.105 5.906 3.746 1.00 82.06 850 GLN A O 1
ATOM 6464 N N . ARG A 1 851 ? -29.099 4.353 2.448 1.00 89.19 851 ARG A N 1
ATOM 6465 C CA . ARG A 1 851 ? -28.372 3.183 2.967 1.00 89.19 851 ARG A CA 1
ATOM 6466 C C . ARG A 1 851 ? -26.857 3.384 2.928 1.00 89.19 851 ARG A C 1
ATOM 6468 O O . ARG A 1 851 ? -26.217 3.286 3.962 1.00 89.19 851 ARG A O 1
ATOM 6475 N N . GLN A 1 852 ? -26.299 3.775 1.778 1.00 80.44 852 GLN A N 1
ATOM 6476 C CA . GLN A 1 852 ? -24.849 3.984 1.625 1.00 80.44 852 GLN A CA 1
ATOM 6477 C C . GLN A 1 852 ? -24.291 5.042 2.585 1.00 80.44 852 GLN A C 1
ATOM 6479 O O . GLN A 1 852 ? -23.230 4.835 3.160 1.00 80.44 852 GLN A O 1
ATOM 6484 N N . LYS A 1 853 ? -25.017 6.146 2.805 1.00 85.62 853 LYS A N 1
ATOM 6485 C CA . LYS A 1 853 ? -24.604 7.181 3.769 1.00 85.62 853 LYS A CA 1
ATOM 6486 C C . LYS A 1 853 ? -24.605 6.662 5.202 1.00 85.62 853 LYS A C 1
ATOM 6488 O O . LYS A 1 853 ? -23.700 6.972 5.968 1.00 85.62 853 LYS A O 1
ATOM 6493 N N . LEU A 1 854 ? -25.621 5.877 5.560 1.00 92.38 854 LEU A N 1
ATOM 6494 C CA . LEU A 1 854 ? -25.713 5.250 6.873 1.00 92.38 854 LEU A CA 1
ATOM 6495 C C . LEU A 1 854 ? -24.628 4.183 7.050 1.00 92.38 854 LEU A C 1
ATOM 6497 O O . LEU A 1 854 ? -24.146 4.011 8.163 1.00 92.38 854 LEU A O 1
ATOM 6501 N N . ASP A 1 855 ? -24.271 3.441 5.999 1.00 89.12 855 ASP A N 1
ATOM 6502 C CA . ASP A 1 855 ? -23.219 2.417 6.037 1.00 89.12 855 ASP A CA 1
ATOM 6503 C C . ASP A 1 855 ? -21.841 3.082 6.227 1.00 89.12 855 ASP A C 1
ATOM 6505 O O . ASP A 1 855 ? -21.032 2.631 7.033 1.00 89.12 855 ASP A O 1
ATOM 6509 N N . GLU A 1 856 ? -21.589 4.198 5.532 1.00 83.44 856 GLU A N 1
ATOM 6510 C CA . GLU A 1 856 ? -20.377 5.016 5.682 1.00 83.44 856 GLU A CA 1
ATOM 6511 C C . GLU A 1 856 ? -20.285 5.664 7.078 1.00 83.44 856 GLU A C 1
ATOM 6513 O O . GLU A 1 856 ? -19.218 5.636 7.691 1.00 83.44 856 GLU A O 1
ATOM 6518 N N . LEU A 1 857 ? -21.402 6.173 7.617 1.00 90.62 857 LEU A N 1
ATOM 6519 C CA . LEU A 1 857 ? -21.488 6.757 8.965 1.00 90.62 857 LEU A CA 1
ATOM 6520 C C . LEU A 1 857 ? -21.307 5.707 10.079 1.00 90.62 857 LEU A C 1
ATOM 6522 O O . LEU A 1 857 ? -20.677 5.980 11.100 1.00 90.62 857 LEU A O 1
ATOM 6526 N N . ALA A 1 858 ? -21.821 4.489 9.883 1.00 92.19 858 ALA A N 1
ATOM 6527 C CA . ALA A 1 858 ? -21.567 3.363 10.781 1.00 92.19 858 ALA A CA 1
ATOM 6528 C C . ALA A 1 858 ? -20.078 2.983 10.784 1.00 92.19 858 ALA A C 1
ATOM 6530 O O . ALA A 1 858 ? -19.474 2.780 11.838 1.00 92.19 858 ALA A O 1
ATOM 6531 N N . GLN A 1 859 ? -19.463 2.963 9.601 1.00 86.44 859 GLN A N 1
ATOM 6532 C CA . GLN A 1 859 ? -18.060 2.608 9.441 1.00 86.44 859 GLN A CA 1
ATOM 6533 C C . GLN A 1 859 ? -17.119 3.651 10.059 1.00 86.44 859 GLN A C 1
ATOM 6535 O O . GLN A 1 859 ? -16.101 3.262 10.633 1.00 86.44 859 GLN A O 1
ATOM 6540 N N . SER A 1 860 ? -17.449 4.949 9.978 1.00 87.06 860 SER A N 1
ATOM 6541 C CA . SER A 1 860 ? -16.634 6.026 10.558 1.00 87.06 860 SER A CA 1
ATOM 6542 C C . SER A 1 860 ? -16.671 6.060 12.087 1.00 87.06 860 SER A C 1
ATOM 6544 O O . SER A 1 860 ? -15.660 6.391 12.697 1.00 87.06 860 SER A O 1
ATOM 6546 N N . HIS A 1 861 ? -17.799 5.687 12.702 1.00 93.00 861 HIS A N 1
ATOM 6547 C CA . HIS A 1 861 ? -17.979 5.705 14.161 1.00 93.00 861 HIS A CA 1
ATOM 6548 C C . HIS A 1 861 ? -17.715 4.356 14.853 1.00 93.00 861 HIS A C 1
ATOM 6550 O O . HIS A 1 861 ? -17.778 4.274 16.074 1.00 93.00 861 HIS A O 1
ATOM 6556 N N . ARG A 1 862 ? -17.328 3.301 14.119 1.00 91.19 862 ARG A N 1
ATOM 6557 C CA . ARG A 1 862 ? -17.046 1.957 14.672 1.00 91.19 862 ARG A CA 1
ATOM 6558 C C . ARG A 1 862 ? -16.097 1.939 15.886 1.00 91.19 862 ARG A C 1
ATOM 6560 O O . ARG A 1 862 ? -16.178 1.049 16.719 1.00 91.19 862 ARG A O 1
ATOM 6567 N N . ASN A 1 863 ? -15.154 2.877 15.963 1.00 89.19 863 ASN A N 1
ATOM 6568 C CA . ASN A 1 863 ? -14.129 2.892 17.013 1.00 89.19 863 ASN A CA 1
ATOM 6569 C C . ASN A 1 863 ? -14.495 3.782 18.218 1.00 89.19 863 ASN A C 1
ATOM 6571 O O . ASN A 1 863 ? -13.723 3.854 19.175 1.00 89.19 863 ASN A O 1
ATOM 6575 N N . ASP A 1 864 ? -15.653 4.449 18.185 1.00 94.19 864 ASP A N 1
ATOM 6576 C CA . ASP A 1 864 ? -16.121 5.364 19.234 1.00 94.19 864 ASP A CA 1
ATOM 6577 C C . ASP A 1 864 ? -16.542 4.627 20.516 1.00 94.19 864 ASP A C 1
ATOM 6579 O O . ASP A 1 864 ? -16.454 5.176 21.619 1.00 94.19 864 ASP A O 1
ATOM 6583 N N . VAL A 1 865 ? -16.966 3.369 20.362 1.00 92.56 865 VAL A N 1
ATOM 6584 C CA . VAL A 1 865 ? -17.341 2.418 21.415 1.00 92.56 865 VAL A CA 1
ATOM 6585 C C . VAL A 1 865 ? -16.723 1.057 21.073 1.00 92.56 865 VAL A C 1
ATOM 6587 O O . VAL A 1 865 ? -16.537 0.736 19.904 1.00 92.56 865 VAL A O 1
ATOM 6590 N N . LYS A 1 866 ? -16.382 0.240 22.076 1.00 93.62 866 LYS A N 1
ATOM 6591 C CA . LYS A 1 866 ? -15.876 -1.132 21.876 1.00 93.62 866 LYS A CA 1
ATOM 6592 C C . LYS A 1 866 ? -16.980 -2.156 22.137 1.00 93.62 866 LYS A C 1
ATOM 6594 O O . LYS A 1 866 ? -17.916 -1.867 22.873 1.00 93.62 866 LYS A O 1
ATOM 6599 N N . ASP A 1 867 ? -16.847 -3.352 21.568 1.00 96.69 867 ASP A N 1
ATOM 6600 C CA . ASP A 1 867 ? -17.703 -4.487 21.936 1.00 96.69 867 ASP A CA 1
ATOM 6601 C C . ASP A 1 867 ? -17.533 -4.819 23.428 1.00 96.69 867 ASP A C 1
ATOM 6603 O O . ASP A 1 867 ? -16.413 -4.808 23.950 1.00 96.69 867 ASP A O 1
ATOM 6607 N N . GLY A 1 868 ? -18.637 -5.114 24.117 1.00 93.25 868 GLY A N 1
ATOM 6608 C CA . GLY A 1 868 ? -18.628 -5.386 25.554 1.00 93.25 868 GLY A CA 1
ATOM 6609 C C . GLY A 1 868 ? -19.980 -5.180 26.235 1.00 93.25 868 GLY A C 1
ATOM 6610 O O . GLY A 1 868 ? -20.935 -4.688 25.639 1.00 93.25 868 GLY A O 1
ATOM 6611 N N . THR A 1 869 ? -20.059 -5.555 27.513 1.00 95.94 869 THR A N 1
ATOM 6612 C CA . THR A 1 869 ? -21.246 -5.323 28.350 1.00 95.94 869 THR A CA 1
ATOM 6613 C C . THR A 1 869 ? -21.154 -3.977 29.061 1.00 95.94 869 THR A C 1
ATOM 6615 O O . THR A 1 869 ? -20.149 -3.684 29.706 1.00 95.94 869 THR A O 1
ATOM 6618 N N . TYR A 1 870 ? -22.223 -3.186 28.975 1.00 96.81 870 TYR A N 1
ATOM 6619 C CA . TYR A 1 870 ? -22.331 -1.842 29.537 1.00 96.81 870 TYR A CA 1
ATOM 6620 C C . TYR A 1 870 ? -23.696 -1.608 30.186 1.00 96.81 870 TYR A C 1
ATOM 6622 O O . TYR A 1 870 ? -24.679 -2.280 29.879 1.00 96.81 870 TYR A O 1
ATOM 6630 N N . ARG A 1 871 ? -23.774 -0.591 31.041 1.00 96.31 871 ARG A N 1
ATOM 6631 C CA . ARG A 1 871 ? -25.022 0.032 31.492 1.00 96.31 871 ARG A CA 1
ATOM 6632 C C . ARG A 1 871 ? -25.069 1.436 30.896 1.00 96.31 871 ARG A C 1
ATOM 6634 O O . ARG A 1 871 ? -24.125 2.208 31.064 1.00 96.31 871 ARG A O 1
ATOM 6641 N N . PHE A 1 872 ? -26.130 1.751 30.162 1.00 97.50 872 PHE A N 1
ATOM 6642 C CA . PHE A 1 872 ? -26.276 3.029 29.462 1.00 97.50 872 PHE A CA 1
ATOM 6643 C C . PHE A 1 872 ? -26.959 4.027 30.399 1.00 97.50 872 PHE A C 1
ATOM 6645 O O . PHE A 1 872 ? -28.175 3.984 30.563 1.00 97.50 872 PHE A O 1
ATOM 6652 N N . ALA A 1 873 ? -26.177 4.888 31.052 1.00 96.44 873 ALA A N 1
ATOM 6653 C CA . ALA A 1 873 ? -26.690 5.909 31.964 1.00 96.44 873 ALA A CA 1
ATOM 6654 C C . ALA A 1 873 ? -27.020 7.206 31.217 1.00 96.44 873 ALA A C 1
ATOM 6656 O O . ALA A 1 873 ? -26.261 7.614 30.338 1.00 96.44 873 ALA A O 1
ATOM 6657 N N . ALA A 1 874 ? -28.111 7.882 31.577 1.00 94.69 874 ALA A N 1
ATOM 6658 C CA . ALA A 1 874 ? -28.479 9.152 30.950 1.00 94.69 874 ALA A CA 1
ATOM 6659 C C . ALA A 1 874 ? -27.415 10.232 31.229 1.00 94.69 874 ALA A C 1
ATOM 6661 O O . ALA A 1 874 ? -26.987 10.409 32.374 1.00 94.69 874 ALA A O 1
ATOM 6662 N N . ALA A 1 875 ? -26.989 10.989 30.209 1.00 92.75 875 ALA A N 1
ATOM 6663 C CA . ALA A 1 875 ? -26.008 12.063 30.401 1.00 92.75 875 ALA A CA 1
ATOM 6664 C C . ALA A 1 875 ? -26.544 13.223 31.259 1.00 92.75 875 ALA A C 1
ATOM 6666 O O . ALA A 1 875 ? -25.768 13.906 31.924 1.00 92.75 875 ALA A O 1
ATOM 6667 N N . SER A 1 876 ? -27.866 13.415 31.289 1.00 87.94 876 SER A N 1
ATOM 6668 C CA . SER A 1 876 ? -28.558 14.383 32.147 1.00 87.94 876 SER A CA 1
ATOM 6669 C C . SER A 1 876 ? -28.602 13.993 33.631 1.00 87.94 876 SER A C 1
ATOM 6671 O O . SER A 1 876 ? -28.648 14.881 34.480 1.00 87.94 876 SER A O 1
ATOM 6673 N N . ASN A 1 877 ? -28.604 12.696 33.965 1.00 90.50 877 ASN A N 1
ATOM 6674 C CA . ASN A 1 877 ? -28.517 12.198 35.341 1.00 90.50 877 ASN A CA 1
ATOM 6675 C C . ASN A 1 877 ? -28.074 10.724 35.361 1.00 90.50 877 ASN A C 1
ATOM 6677 O O . ASN A 1 877 ? -28.844 9.821 35.035 1.00 90.50 877 ASN A O 1
ATOM 6681 N N . SER A 1 878 ? -26.850 10.475 35.829 1.00 89.81 878 SER A N 1
ATOM 6682 C CA . SER A 1 878 ? -26.227 9.148 35.820 1.00 89.81 878 SER A CA 1
ATOM 6683 C C . SER A 1 878 ? -26.840 8.128 36.792 1.00 89.81 878 SER A C 1
ATOM 6685 O O . SER A 1 878 ? -26.471 6.953 36.734 1.00 89.81 878 SER A O 1
ATOM 6687 N N . GLN A 1 879 ? -27.764 8.541 37.672 1.00 87.44 879 GLN A N 1
ATOM 6688 C CA . GLN A 1 879 ? -28.534 7.628 38.530 1.00 87.44 879 GLN A CA 1
ATOM 6689 C C . GLN A 1 879 ? -29.577 6.815 37.749 1.00 87.44 879 GLN A C 1
ATOM 6691 O O . GLN A 1 879 ? -29.954 5.735 38.203 1.00 87.44 879 GLN A O 1
ATOM 6696 N N . PHE A 1 880 ? -30.008 7.301 36.582 1.00 93.06 880 PHE A N 1
ATOM 6697 C CA . PHE A 1 880 ? -30.956 6.611 35.712 1.00 93.06 880 PHE A CA 1
ATOM 6698 C C . PHE A 1 880 ? -30.229 5.907 34.563 1.00 93.06 880 PHE A C 1
ATOM 6700 O O . PHE A 1 880 ? -29.364 6.490 33.903 1.00 93.06 880 PHE A O 1
ATOM 6707 N N . VAL A 1 881 ? -30.592 4.648 34.321 1.00 96.25 881 VAL A N 1
ATOM 6708 C CA . VAL A 1 881 ? -30.018 3.783 33.279 1.00 96.25 881 VAL A CA 1
ATOM 6709 C C . VAL A 1 881 ? -31.105 3.162 32.404 1.00 96.25 881 VAL A C 1
ATOM 6711 O O . VAL A 1 881 ? -32.250 3.028 32.834 1.00 96.25 881 VAL A O 1
ATOM 6714 N N . LEU A 1 882 ? -30.729 2.781 31.180 1.00 97.81 882 LEU A N 1
ATOM 6715 C CA . LEU A 1 882 ? -31.570 2.050 30.232 1.00 97.81 882 LEU A CA 1
ATOM 6716 C C . LEU A 1 882 ? -31.966 0.670 30.793 1.00 97.81 882 LEU A C 1
ATOM 6718 O O . LEU A 1 882 ? -31.119 -0.207 30.962 1.00 97.81 882 LEU A O 1
ATOM 6722 N N . ASP A 1 883 ? -33.259 0.496 31.038 1.00 97.31 883 ASP A N 1
ATOM 6723 C CA . ASP A 1 883 ? -33.914 -0.613 31.737 1.00 97.31 883 ASP A CA 1
ATOM 6724 C C . ASP A 1 883 ? -34.953 -1.286 30.821 1.00 97.31 883 ASP A C 1
ATOM 6726 O O . ASP A 1 883 ? -35.575 -0.620 29.987 1.00 97.31 883 ASP A O 1
ATOM 6730 N N . ILE A 1 884 ? -35.162 -2.595 30.988 1.00 97.75 884 ILE A N 1
ATOM 6731 C CA . ILE A 1 884 ? -36.295 -3.323 30.394 1.00 97.75 884 ILE A CA 1
ATOM 6732 C C . ILE A 1 884 ? -37.405 -3.470 31.426 1.00 97.75 884 ILE A C 1
ATOM 6734 O O . ILE A 1 884 ? -37.167 -3.969 32.528 1.00 97.75 884 ILE A O 1
ATOM 6738 N N . ASP A 1 885 ? -38.627 -3.090 31.038 1.00 94.94 885 ASP A N 1
ATOM 6739 C CA . ASP A 1 885 ? -39.768 -3.049 31.949 1.00 94.94 885 ASP A CA 1
ATOM 6740 C C . ASP A 1 885 ? -39.949 -4.351 32.735 1.00 94.94 885 ASP A C 1
ATOM 6742 O O . ASP A 1 885 ? -40.169 -5.428 32.171 1.00 94.94 885 ASP A O 1
ATOM 6746 N N . SER A 1 886 ? -39.854 -4.227 34.062 1.00 88.56 886 SER A N 1
ATOM 6747 C CA . SER A 1 886 ? -40.084 -5.303 35.027 1.00 88.56 886 SER A CA 1
ATOM 6748 C C . SER A 1 886 ? -39.204 -6.543 34.796 1.00 88.56 886 SER A C 1
ATOM 6750 O O . SER A 1 886 ? -39.595 -7.649 35.164 1.00 88.56 886 SER A O 1
ATOM 6752 N N . ALA A 1 887 ? -38.034 -6.366 34.161 1.00 88.88 887 ALA A N 1
ATOM 6753 C CA . ALA A 1 887 ? -37.158 -7.440 33.677 1.00 88.88 887 ALA A CA 1
ATOM 6754 C C . ALA A 1 887 ? -37.880 -8.482 32.789 1.00 88.88 887 ALA A C 1
ATOM 6756 O O . ALA A 1 887 ? -37.481 -9.645 32.715 1.00 88.88 887 ALA A O 1
ATOM 6757 N N . SER A 1 888 ? -38.971 -8.079 32.128 1.00 91.12 888 SER A N 1
ATOM 6758 C CA . SER A 1 888 ? -39.845 -8.977 31.377 1.00 91.12 888 SER A CA 1
ATOM 6759 C C . SER A 1 888 ? -39.111 -9.634 30.210 1.00 91.12 888 SER A C 1
ATOM 6761 O O . SER A 1 888 ? -38.467 -8.967 29.406 1.00 91.12 888 SER A O 1
ATOM 6763 N N . THR A 1 889 ? -39.253 -10.951 30.063 1.00 90.12 889 THR A N 1
ATOM 6764 C CA . THR A 1 889 ? -38.682 -11.724 28.944 1.00 90.12 889 THR A CA 1
ATOM 6765 C C . THR A 1 889 ? -39.577 -11.732 27.697 1.00 90.12 889 THR A C 1
ATOM 6767 O O . THR A 1 889 ? -39.223 -12.324 26.674 1.00 90.12 889 THR A O 1
ATOM 6770 N N . THR A 1 890 ? -40.737 -11.069 27.742 1.00 93.88 890 THR A N 1
ATOM 6771 C CA . THR A 1 890 ? -41.660 -10.963 26.598 1.00 93.88 890 THR A CA 1
ATOM 6772 C C . THR A 1 890 ? -41.081 -10.116 25.461 1.00 93.88 890 THR A C 1
ATOM 6774 O O . THR A 1 890 ? -40.238 -9.243 25.669 1.00 93.88 890 THR A O 1
ATOM 6777 N N . ASP A 1 891 ? -41.492 -10.407 24.226 1.00 95.81 891 ASP A N 1
ATOM 6778 C CA . ASP A 1 891 ? -41.260 -9.491 23.104 1.00 95.81 891 ASP A CA 1
ATOM 6779 C C . ASP A 1 891 ? -42.130 -8.243 23.260 1.00 95.81 891 ASP A C 1
ATOM 6781 O O . ASP A 1 891 ? -43.231 -8.323 23.802 1.00 95.81 891 ASP A O 1
ATOM 6785 N N . HIS A 1 892 ? -41.629 -7.102 22.790 1.00 95.81 892 HIS A N 1
ATOM 6786 C CA . HIS A 1 892 ? -42.243 -5.783 22.960 1.00 95.81 892 HIS A CA 1
ATOM 6787 C C . HIS A 1 892 ? -42.361 -5.305 24.422 1.00 95.81 892 HIS A C 1
ATOM 6789 O O . HIS A 1 892 ? -43.085 -4.350 24.704 1.00 95.81 892 HIS A O 1
ATOM 6795 N N . ALA A 1 893 ? -41.604 -5.902 25.356 1.00 97.31 893 ALA A N 1
ATOM 6796 C CA . ALA A 1 893 ? -41.366 -5.280 26.657 1.00 97.31 893 ALA A CA 1
ATOM 6797 C C . ALA A 1 893 ? -40.627 -3.944 26.463 1.00 97.31 893 ALA A C 1
ATOM 6799 O O . ALA A 1 893 ? -39.694 -3.844 25.659 1.00 97.31 893 ALA A O 1
ATOM 6800 N N . ASN A 1 894 ? -41.074 -2.914 27.178 1.00 97.62 894 ASN A N 1
ATOM 6801 C CA . ASN A 1 894 ? -40.698 -1.537 26.889 1.00 97.62 894 ASN A CA 1
ATOM 6802 C C . ASN A 1 894 ? -39.282 -1.189 27.379 1.00 97.62 894 ASN A C 1
ATOM 6804 O O . ASN A 1 894 ? -38.898 -1.591 28.480 1.00 97.62 894 ASN A O 1
ATOM 6808 N N . ALA A 1 895 ? -38.539 -0.397 26.598 1.00 97.56 895 ALA A N 1
ATOM 6809 C CA . ALA A 1 895 ? -37.279 0.192 27.043 1.00 97.56 895 ALA A CA 1
ATOM 6810 C C . ALA A 1 895 ? -37.546 1.538 27.738 1.00 97.56 895 ALA A C 1
ATOM 6812 O O . ALA A 1 895 ? -38.269 2.393 27.225 1.00 97.56 895 ALA A O 1
ATOM 6813 N N . ARG A 1 896 ? -36.976 1.733 28.926 1.00 96.38 896 ARG A N 1
ATOM 6814 C CA . ARG A 1 896 ? -37.256 2.893 29.788 1.00 96.38 896 ARG A CA 1
ATOM 6815 C C . ARG A 1 896 ? -36.019 3.319 30.576 1.00 96.38 896 ARG A C 1
ATOM 6817 O O . ARG A 1 896 ? -34.988 2.656 30.522 1.00 96.38 896 ARG A O 1
ATOM 6824 N N . LEU A 1 897 ? -36.122 4.408 31.330 1.00 96.12 897 LEU A N 1
ATOM 6825 C CA . LEU A 1 897 ? -35.192 4.711 32.413 1.00 96.12 897 LEU A CA 1
ATOM 6826 C C . LEU A 1 897 ? -35.664 4.096 33.730 1.00 96.12 897 LEU A C 1
ATOM 6828 O O . LEU A 1 897 ? -36.852 4.133 34.062 1.00 96.12 897 LEU A O 1
ATOM 6832 N N . TRP A 1 898 ? -34.708 3.602 34.510 1.00 94.56 898 TRP A N 1
ATOM 6833 C CA . TRP A 1 898 ? -34.912 3.207 35.901 1.00 94.56 898 TRP A CA 1
ATOM 6834 C C . TRP A 1 898 ? -33.666 3.514 36.740 1.00 94.56 898 TRP A C 1
ATOM 6836 O O . TRP A 1 898 ? -32.544 3.541 36.227 1.00 94.56 898 TRP A O 1
ATOM 6846 N N . SER A 1 899 ? -33.856 3.763 38.032 1.00 92.38 899 SER A N 1
ATOM 6847 C CA . SER A 1 899 ? -32.789 3.972 39.014 1.00 92.38 899 SER A CA 1
ATOM 6848 C C . SER A 1 899 ? -31.864 2.753 39.094 1.00 92.38 899 SER A C 1
ATOM 6850 O O . SER A 1 899 ? -32.327 1.615 39.002 1.00 92.38 899 SER A O 1
ATOM 6852 N N . GLN A 1 900 ? -30.555 2.946 39.287 1.00 90.69 900 GLN A N 1
ATOM 6853 C CA . GLN A 1 900 ? -29.610 1.817 39.312 1.00 90.69 900 GLN A CA 1
ATOM 6854 C C . GLN A 1 900 ? -29.976 0.772 40.389 1.00 90.69 900 GLN A C 1
ATOM 6856 O O . GLN A 1 900 ? -29.943 1.073 41.583 1.00 90.69 900 GLN A O 1
ATOM 6861 N N . ASN A 1 901 ? -30.297 -0.458 39.968 1.00 88.56 901 ASN A N 1
ATOM 6862 C CA . ASN A 1 901 ? -30.777 -1.546 40.840 1.00 88.56 901 ASN A CA 1
ATOM 6863 C C . ASN A 1 901 ? -29.891 -2.812 40.815 1.00 88.56 901 ASN A C 1
ATOM 6865 O O . ASN A 1 901 ? -30.114 -3.735 41.594 1.00 88.56 901 ASN A O 1
ATOM 6869 N N . GLY A 1 902 ? -28.880 -2.862 39.938 1.00 85.94 902 GLY A N 1
ATOM 6870 C CA . GLY A 1 902 ? -27.929 -3.979 39.838 1.00 85.94 902 GLY A CA 1
ATOM 6871 C C . GLY A 1 902 ? -28.466 -5.242 39.154 1.00 85.94 902 GLY A C 1
ATOM 6872 O O . GLY A 1 902 ? -27.806 -6.279 39.197 1.00 85.94 902 GLY A O 1
ATOM 6873 N N . THR A 1 903 ? -29.638 -5.177 38.519 1.00 88.56 903 THR A N 1
ATOM 6874 C CA . THR A 1 903 ? -30.196 -6.293 37.740 1.00 88.56 903 THR A CA 1
ATOM 6875 C C . THR A 1 903 ? -29.627 -6.356 36.323 1.00 88.56 903 THR A C 1
ATOM 6877 O O . THR A 1 903 ? -29.236 -5.348 35.734 1.00 88.56 903 THR A O 1
ATOM 6880 N N . SER A 1 904 ? -29.669 -7.550 35.730 1.00 90.19 904 SER A N 1
ATOM 6881 C CA . SER A 1 904 ? -29.299 -7.787 34.329 1.00 90.19 904 SER A CA 1
ATOM 6882 C C . SER A 1 904 ? -30.263 -7.155 33.314 1.00 90.19 904 SER A C 1
ATOM 6884 O O . SER A 1 904 ? -29.917 -7.049 32.141 1.00 90.19 904 SER A O 1
ATOM 6886 N N . ALA A 1 905 ? -31.432 -6.668 33.750 1.00 93.00 905 ALA A N 1
ATOM 6887 C CA . ALA A 1 905 ? -32.337 -5.868 32.924 1.00 93.00 905 ALA A CA 1
ATOM 6888 C C . ALA A 1 905 ? -31.763 -4.479 32.582 1.00 93.00 905 ALA A C 1
ATOM 6890 O O . ALA A 1 905 ? -32.185 -3.881 31.593 1.00 93.00 905 ALA A O 1
ATOM 6891 N N . GLN A 1 906 ? -30.780 -3.995 33.352 1.00 96.38 906 GLN A N 1
ATOM 6892 C CA . GLN A 1 906 ? -30.074 -2.728 33.119 1.00 96.38 906 GLN A CA 1
ATOM 6893 C C . GLN A 1 906 ? -28.742 -2.906 32.367 1.00 96.38 906 GLN A C 1
ATOM 6895 O O . GLN A 1 906 ? -28.038 -1.929 32.098 1.00 96.38 906 GLN A O 1
ATOM 6900 N N . GLU A 1 907 ? -28.366 -4.149 32.051 1.00 96.00 907 GLU A N 1
ATOM 6901 C CA . GLU A 1 907 ? -27.074 -4.525 31.476 1.00 96.00 907 GLU A CA 1
ATOM 6902 C C . GLU A 1 907 ? -27.239 -4.934 30.006 1.00 96.00 907 GLU A C 1
ATOM 6904 O O . GLU A 1 907 ? -28.138 -5.691 29.642 1.00 96.00 907 GLU A O 1
ATOM 6909 N N . TRP A 1 908 ? -26.359 -4.421 29.147 1.00 98.12 908 TRP A N 1
ATOM 6910 C CA . TRP A 1 908 ? -26.492 -4.484 27.694 1.00 98.12 908 TRP A CA 1
ATOM 6911 C C . TRP A 1 908 ? -25.164 -4.867 27.041 1.00 98.12 908 TRP A C 1
ATOM 6913 O O . TRP A 1 908 ? -24.188 -4.123 27.118 1.00 98.12 908 TRP A O 1
ATOM 6923 N N . ASN A 1 909 ? -25.131 -6.013 26.364 1.00 97.88 909 ASN A N 1
ATOM 6924 C CA . ASN A 1 909 ? -24.009 -6.444 25.541 1.00 97.88 909 ASN A CA 1
ATOM 6925 C C . ASN A 1 909 ? -24.079 -5.787 24.154 1.00 97.88 909 ASN A C 1
ATOM 6927 O O . ASN A 1 909 ? -25.008 -6.045 23.383 1.00 97.88 909 ASN A O 1
ATOM 6931 N N . LEU A 1 910 ? -23.100 -4.942 23.843 1.00 98.31 910 LEU A N 1
ATOM 6932 C CA . LEU A 1 910 ? -22.947 -4.253 22.566 1.00 98.31 910 LEU A CA 1
ATOM 6933 C C . LEU A 1 910 ? -22.001 -5.040 21.651 1.00 98.31 910 LEU A C 1
ATOM 6935 O O . LEU A 1 910 ? -20.918 -5.442 22.072 1.00 98.31 910 LEU A O 1
ATOM 6939 N N . THR A 1 911 ? -22.414 -5.237 20.396 1.00 96.81 911 THR A N 1
ATOM 6940 C CA . THR A 1 911 ? -21.622 -5.928 19.360 1.00 96.81 911 THR A CA 1
ATOM 6941 C C . THR A 1 911 ? -21.711 -5.216 18.009 1.00 96.81 911 THR A C 1
ATOM 6943 O O . THR A 1 911 ? -22.799 -4.784 17.624 1.00 96.81 911 THR A O 1
ATOM 6946 N N . HIS A 1 912 ? -20.598 -5.108 17.276 1.00 96.12 912 HIS A N 1
ATOM 6947 C CA . HIS A 1 912 ? -20.553 -4.517 15.932 1.00 96.12 912 HIS A CA 1
ATOM 6948 C C . HIS A 1 912 ? -20.711 -5.549 14.799 1.00 96.12 912 HIS A C 1
ATOM 6950 O O . HIS A 1 912 ? -20.084 -6.608 14.812 1.00 96.12 912 HIS A O 1
ATOM 6956 N N . ASP A 1 913 ? -21.452 -5.201 13.742 1.00 90.50 913 ASP A N 1
ATOM 6957 C CA . ASP A 1 913 ? -21.470 -5.965 12.482 1.00 90.50 913 ASP A CA 1
ATOM 6958 C C . ASP A 1 913 ? -20.275 -5.630 11.558 1.00 90.50 913 ASP A C 1
ATOM 6960 O O . ASP A 1 913 ? -19.327 -4.951 11.962 1.00 90.50 913 ASP A O 1
ATOM 6964 N N . SER A 1 914 ? -20.267 -6.109 10.307 1.00 84.81 914 SER A N 1
ATOM 6965 C CA . SER A 1 914 ? -19.170 -5.850 9.355 1.00 84.81 914 SER A CA 1
ATOM 6966 C C . SER A 1 914 ? -19.075 -4.398 8.869 1.00 84.81 914 SER A C 1
ATOM 6968 O O . SER A 1 914 ? -17.996 -3.978 8.464 1.00 84.81 914 SER A O 1
ATOM 6970 N N . TYR A 1 915 ? -20.170 -3.635 8.915 1.00 81.69 915 TYR A N 1
ATOM 6971 C CA . TYR A 1 915 ? -20.233 -2.232 8.487 1.00 81.69 915 TYR A CA 1
ATOM 6972 C C . TYR A 1 915 ? -19.974 -1.258 9.642 1.00 81.69 915 TYR A C 1
ATOM 6974 O O . TYR A 1 915 ? -19.637 -0.106 9.407 1.00 81.69 915 TYR A O 1
ATOM 6982 N N . GLY A 1 916 ? -20.089 -1.721 10.890 1.00 89.25 916 GLY A N 1
ATOM 6983 C CA . GLY A 1 916 ? -19.919 -0.891 12.085 1.00 89.25 916 GLY A CA 1
ATOM 6984 C C . GLY A 1 916 ? -21.232 -0.476 12.739 1.00 89.25 916 GLY A C 1
ATOM 6985 O O . GLY A 1 916 ? -21.224 0.373 13.623 1.00 89.25 916 GLY A O 1
ATOM 6986 N N . TYR A 1 917 ? -22.355 -1.088 12.358 1.00 97.88 917 TYR A N 1
ATOM 6987 C CA . TYR A 1 917 ? -23.580 -0.951 13.139 1.00 97.88 917 TYR A CA 1
ATOM 6988 C C . TYR A 1 917 ? -23.454 -1.705 14.451 1.00 97.88 917 TYR A C 1
ATOM 6990 O O . TYR A 1 917 ? -23.016 -2.856 14.453 1.00 97.88 917 TYR A O 1
ATOM 6998 N N . VAL A 1 918 ? -23.918 -1.094 15.538 1.00 98.06 918 VAL A N 1
ATOM 6999 C CA . VAL A 1 918 ? -24.011 -1.748 16.842 1.00 98.06 918 VAL A CA 1
ATOM 7000 C C . VAL A 1 918 ? -25.382 -2.390 17.042 1.00 98.06 918 VAL A C 1
ATOM 7002 O O . VAL A 1 918 ? -26.419 -1.824 16.686 1.00 98.06 918 VAL A O 1
ATOM 7005 N N . GLN A 1 919 ? -25.384 -3.567 17.658 1.00 97.94 919 GLN A N 1
ATOM 7006 C CA . GLN A 1 919 ? -26.565 -4.246 18.179 1.00 97.94 919 GLN A CA 1
ATOM 7007 C C . GLN A 1 919 ? -26.420 -4.373 19.699 1.00 97.94 919 GLN A C 1
ATOM 7009 O O . GLN A 1 919 ? -25.451 -4.958 20.185 1.00 97.94 919 GLN A O 1
ATOM 7014 N N . LEU A 1 920 ? -27.375 -3.799 20.437 1.00 98.44 920 LEU A N 1
ATOM 7015 C CA . LEU A 1 920 ? -27.435 -3.838 21.898 1.00 98.44 920 LEU A CA 1
ATOM 7016 C C . LEU A 1 920 ? -28.356 -4.988 22.314 1.00 98.44 920 LEU A C 1
ATOM 7018 O O . LEU A 1 920 ? -29.539 -4.969 21.981 1.00 98.44 920 LEU A O 1
ATOM 7022 N N . THR A 1 921 ? -27.819 -5.969 23.035 1.00 98.44 921 THR A N 1
ATOM 7023 C CA . THR A 1 921 ? -28.545 -7.149 23.529 1.00 98.44 921 THR A CA 1
ATOM 7024 C C . THR A 1 921 ? -28.670 -7.067 25.045 1.00 98.44 921 THR A C 1
ATOM 7026 O O . THR A 1 921 ? -27.653 -6.978 25.727 1.00 98.44 921 THR A O 1
ATOM 7029 N N . ASN A 1 922 ? -29.883 -7.097 25.588 1.00 97.94 922 ASN A N 1
ATOM 7030 C CA . ASN A 1 922 ? -30.098 -7.087 27.031 1.00 97.94 922 ASN A CA 1
ATOM 7031 C C . ASN A 1 922 ? -29.591 -8.397 27.657 1.00 97.94 922 ASN A C 1
ATOM 7033 O O . ASN A 1 922 ? -29.898 -9.485 27.164 1.00 97.94 922 ASN A O 1
ATOM 7037 N N . VAL A 1 923 ? -28.816 -8.301 28.738 1.00 94.25 923 VAL A N 1
ATOM 7038 C CA . VAL A 1 923 ? -28.170 -9.454 29.385 1.00 94.25 923 VAL A CA 1
ATOM 7039 C C . VAL A 1 923 ? -29.190 -10.339 30.107 1.00 94.25 923 VAL A C 1
ATOM 7041 O O . VAL A 1 923 ? -29.026 -11.555 30.126 1.00 94.25 923 VAL A O 1
ATOM 7044 N N . GLY A 1 924 ? -30.255 -9.758 30.668 1.00 88.56 924 GLY A N 1
ATOM 7045 C CA . GLY A 1 924 ? -31.294 -10.509 31.378 1.00 88.56 924 GLY A CA 1
ATOM 7046 C C . GLY A 1 924 ? -32.235 -11.296 30.463 1.00 88.56 924 GLY A C 1
ATOM 7047 O O . GLY A 1 924 ? -32.701 -12.367 30.846 1.00 88.56 924 GLY A O 1
ATOM 7048 N N . THR A 1 925 ? -32.517 -10.790 29.258 1.00 93.62 925 THR A N 1
ATOM 7049 C CA . THR A 1 925 ? -33.543 -11.367 28.365 1.00 93.62 925 THR A CA 1
ATOM 7050 C C . THR A 1 925 ? -32.987 -12.008 27.093 1.00 93.62 925 THR A C 1
ATOM 7052 O O . THR A 1 925 ? -33.702 -12.761 26.431 1.00 93.62 925 THR A O 1
ATOM 7055 N N . GLY A 1 926 ? -31.741 -11.701 26.711 1.00 94.12 926 GLY A N 1
ATOM 7056 C CA . GLY A 1 926 ? -31.142 -12.116 25.437 1.00 94.12 926 GLY A CA 1
ATOM 7057 C C . GLY A 1 926 ? -31.742 -11.434 24.197 1.00 94.12 926 GLY A C 1
ATOM 7058 O O . GLY A 1 926 ? -31.445 -11.838 23.072 1.00 94.12 926 GLY A O 1
ATOM 7059 N N . LYS A 1 927 ? -32.599 -10.419 24.378 1.00 97.75 927 LYS A N 1
ATOM 7060 C CA . LYS A 1 927 ? -33.314 -9.708 23.304 1.00 97.75 927 LYS A CA 1
ATOM 7061 C C . LYS A 1 927 ? -32.649 -8.378 22.971 1.00 97.75 927 LYS A C 1
ATOM 7063 O O . LYS A 1 927 ? -31.889 -7.840 23.772 1.00 97.75 927 LYS A O 1
ATOM 7068 N N . VAL A 1 928 ? -32.894 -7.856 21.769 1.00 98.31 928 VAL A N 1
ATOM 7069 C CA . VAL A 1 928 ? -32.148 -6.706 21.232 1.00 98.31 928 VAL A CA 1
ATOM 7070 C C . VAL A 1 928 ? -32.975 -5.423 21.207 1.00 98.31 928 VAL A C 1
ATOM 7072 O O . VAL A 1 928 ? -34.173 -5.458 20.915 1.00 98.31 928 VAL A O 1
ATOM 7075 N N . LEU A 1 929 ? -32.322 -4.290 21.487 1.00 98.56 929 LEU A N 1
ATOM 7076 C CA . LEU A 1 929 ? -32.939 -2.960 21.504 1.00 98.56 929 LEU A CA 1
ATOM 7077 C C . LEU A 1 929 ? -33.451 -2.593 20.104 1.00 98.56 929 LEU A C 1
ATOM 7079 O O . LEU A 1 929 ? -32.674 -2.494 19.147 1.00 98.56 929 LEU A O 1
ATOM 7083 N N . THR A 1 930 ? -34.763 -2.411 19.993 1.00 98.50 930 THR A N 1
ATOM 7084 C CA . THR A 1 930 ? -35.515 -2.465 18.739 1.00 98.50 930 THR A CA 1
ATOM 7085 C C . THR A 1 930 ? -36.401 -1.229 18.564 1.00 98.50 930 THR A C 1
ATOM 7087 O O . THR A 1 930 ? -37.124 -0.813 19.463 1.00 98.50 930 THR A O 1
ATOM 7090 N N . VAL A 1 931 ? -36.392 -0.639 17.367 1.00 98.19 931 VAL A N 1
ATOM 7091 C CA . VAL A 1 931 ? -37.379 0.376 16.973 1.00 98.19 931 VAL A CA 1
ATOM 7092 C C . VAL A 1 931 ? -38.714 -0.331 16.720 1.00 98.19 931 VAL A C 1
ATOM 7094 O O . VAL A 1 931 ? -38.864 -1.054 15.723 1.00 98.19 931 VAL A O 1
ATOM 7097 N N . SER A 1 932 ? -39.679 -0.121 17.622 1.00 94.94 932 SER A N 1
ATOM 7098 C CA . SER A 1 932 ? -40.907 -0.929 17.742 1.00 94.94 932 SER A CA 1
ATOM 7099 C C . SER A 1 932 ? -41.638 -1.076 16.400 1.00 94.94 932 SER A C 1
ATOM 7101 O O . SER A 1 932 ? -41.882 -2.186 15.930 1.00 94.94 932 SER A O 1
ATOM 7103 N N . SER A 1 933 ? -41.886 0.047 15.716 1.00 91.75 933 SER A N 1
ATOM 7104 C CA . SER A 1 933 ? -42.631 0.137 14.446 1.00 91.75 933 SER A CA 1
ATOM 7105 C C . SER A 1 933 ? -41.871 -0.345 13.201 1.00 91.75 933 SER A C 1
ATOM 7107 O O . SER A 1 933 ? -42.449 -0.403 12.114 1.00 91.75 933 SER A O 1
ATOM 7109 N N . GLY A 1 934 ? -40.563 -0.596 13.316 1.00 92.31 934 GLY A N 1
ATOM 7110 C CA . GLY A 1 934 ? -39.677 -0.826 12.172 1.00 92.31 934 GLY A CA 1
ATOM 7111 C C . GLY A 1 934 ? -39.447 0.395 11.270 1.00 92.31 934 GLY A C 1
ATOM 7112 O O . GLY A 1 934 ? -38.918 0.236 10.172 1.00 92.31 934 GLY A O 1
ATOM 7113 N N . LYS A 1 935 ? -39.839 1.605 11.696 1.00 94.62 935 LYS A N 1
ATOM 7114 C CA . LYS A 1 935 ? -39.667 2.860 10.944 1.00 94.62 935 LYS A CA 1
ATOM 7115 C C . LYS A 1 935 ? -39.141 3.962 11.859 1.00 94.62 935 LYS A C 1
ATOM 7117 O O . LYS A 1 935 ? -39.689 4.167 12.939 1.00 94.62 935 LYS A O 1
ATOM 7122 N N . ALA A 1 936 ? -38.123 4.696 11.413 1.00 94.38 936 ALA A N 1
ATOM 7123 C CA . ALA A 1 936 ? -37.688 5.906 12.105 1.00 94.38 936 ALA A CA 1
ATOM 7124 C C . ALA A 1 936 ? -38.777 6.993 12.054 1.00 94.38 936 ALA A C 1
ATOM 7126 O O . ALA A 1 936 ? -39.556 7.068 11.101 1.00 94.38 936 ALA A O 1
ATOM 7127 N N . GLY A 1 937 ? -38.833 7.818 13.095 1.00 93.81 937 GLY A N 1
ATOM 7128 C CA . GLY A 1 937 ? -39.826 8.873 13.253 1.00 93.81 937 GLY A CA 1
ATOM 7129 C C . GLY A 1 937 ? -39.776 9.473 14.656 1.00 93.81 937 GLY A C 1
ATOM 7130 O O . GLY A 1 937 ? -39.218 8.881 15.579 1.00 93.81 937 GLY A O 1
ATOM 7131 N N . GLN A 1 938 ? -40.359 10.658 14.821 1.00 94.56 938 GLN A N 1
ATOM 7132 C CA . GLN A 1 938 ? -40.362 11.367 16.099 1.00 94.56 938 GLN A CA 1
ATOM 7133 C C . GLN A 1 938 ? -41.353 10.719 17.076 1.00 94.56 938 GLN A C 1
ATOM 7135 O O . GLN A 1 938 ? -42.472 10.387 16.688 1.00 94.56 938 GLN A O 1
ATOM 7140 N N . ALA A 1 939 ? -40.929 10.538 18.328 1.00 93.06 939 ALA A N 1
ATOM 7141 C CA . ALA A 1 939 ? -41.649 9.820 19.382 1.00 93.06 939 ALA A CA 1
ATOM 7142 C C . ALA A 1 939 ? -41.999 8.350 19.058 1.00 93.06 939 ALA A C 1
ATOM 7144 O O . ALA A 1 939 ? -42.874 7.768 19.698 1.00 93.06 939 ALA A O 1
ATOM 7145 N N . VAL A 1 940 ? -41.308 7.716 18.100 1.00 97.06 940 VAL A N 1
ATOM 7146 C CA . VAL A 1 940 ? -41.455 6.271 17.865 1.00 97.06 940 VAL A CA 1
ATOM 7147 C C . VAL A 1 940 ? -40.866 5.507 19.051 1.00 97.06 940 VAL A C 1
ATOM 7149 O O . VAL A 1 940 ? -39.722 5.735 19.433 1.00 97.06 940 VAL A O 1
ATOM 7152 N N . ASN A 1 941 ? -41.646 4.590 19.617 1.00 97.44 941 ASN A N 1
ATOM 7153 C CA . ASN A 1 941 ? -41.260 3.822 20.795 1.00 97.44 941 ASN A CA 1
ATOM 7154 C C . ASN A 1 941 ? -40.065 2.887 20.536 1.00 97.44 941 ASN A C 1
ATOM 7156 O O . ASN A 1 941 ? -39.921 2.345 19.430 1.00 97.44 941 ASN A O 1
ATOM 7160 N N . VAL A 1 942 ? -39.263 2.627 21.569 1.00 98.12 942 VAL A N 1
ATOM 7161 C CA . VAL A 1 942 ? -38.180 1.637 21.540 1.00 98.12 942 VAL A CA 1
ATOM 7162 C C . VAL A 1 942 ? -38.478 0.526 22.549 1.00 98.12 942 VAL A C 1
ATOM 7164 O O . VAL A 1 942 ? -38.829 0.781 23.697 1.00 98.12 942 VAL A O 1
ATOM 7167 N N . ASP A 1 943 ? -38.368 -0.718 22.099 1.00 98.00 943 ASP A N 1
ATOM 7168 C CA . ASP A 1 943 ? -38.685 -1.925 22.860 1.00 98.00 943 ASP A CA 1
ATOM 7169 C C . ASP A 1 943 ? -37.544 -2.951 22.764 1.00 98.00 943 ASP A C 1
ATOM 7171 O O . ASP A 1 943 ? -36.485 -2.682 22.185 1.00 98.00 943 ASP A O 1
ATOM 7175 N N . GLN A 1 944 ? -37.734 -4.134 23.350 1.00 97.94 944 GLN A N 1
ATOM 7176 C CA . GLN A 1 944 ? -36.939 -5.311 22.998 1.00 97.94 944 GLN A CA 1
ATOM 7177 C C . GLN A 1 944 ? -37.716 -6.266 22.089 1.00 97.94 944 GLN A C 1
ATOM 7179 O O . GLN A 1 944 ? -38.924 -6.462 22.234 1.00 97.94 944 GLN A O 1
ATOM 7184 N N . LEU A 1 945 ? -36.987 -6.966 21.225 1.00 97.50 945 LEU A N 1
ATOM 7185 C CA . LEU A 1 945 ? -37.510 -8.073 20.430 1.00 97.50 945 LEU A CA 1
ATOM 7186 C C . LEU A 1 945 ? -36.433 -9.151 20.276 1.00 97.50 945 LEU A C 1
ATOM 7188 O O . LEU A 1 945 ? -35.235 -8.854 20.296 1.00 97.50 945 LEU A O 1
ATOM 7192 N N . GLY A 1 946 ? -36.846 -10.404 20.082 1.00 96.12 946 GLY A N 1
ATOM 7193 C CA . GLY A 1 946 ? -35.967 -11.454 19.569 1.00 96.12 946 GLY A CA 1
ATOM 7194 C C . GLY A 1 946 ? -35.183 -11.011 18.320 1.00 96.12 946 GLY A C 1
ATOM 7195 O O . GLY A 1 946 ? -35.641 -10.195 17.515 1.00 96.12 946 GLY A O 1
ATOM 7196 N N . ARG A 1 947 ? -33.964 -11.534 18.163 1.00 94.44 947 ARG A N 1
ATOM 7197 C CA . ARG A 1 947 ? -33.067 -11.167 17.059 1.00 94.44 947 ARG A CA 1
ATOM 7198 C C . ARG A 1 947 ? -33.647 -11.608 15.711 1.00 94.44 947 ARG A C 1
ATOM 7200 O O . ARG A 1 947 ? -33.892 -12.793 15.496 1.00 94.44 947 ARG A O 1
ATOM 7207 N N . LEU A 1 948 ? -33.826 -10.665 14.790 1.00 91.44 948 LEU A N 1
ATOM 7208 C CA . LEU A 1 948 ? -34.308 -10.929 13.437 1.00 91.44 948 LEU A CA 1
ATOM 7209 C C . LEU A 1 948 ? -33.242 -11.668 12.617 1.00 91.44 948 LEU A C 1
ATOM 7211 O O . LEU A 1 948 ? -32.105 -11.212 12.505 1.00 91.44 948 LEU A O 1
ATOM 7215 N N . ASN A 1 949 ? -33.632 -12.782 11.996 1.00 85.00 949 ASN A N 1
ATOM 7216 C CA . ASN A 1 949 ? -32.793 -13.550 11.073 1.00 85.00 949 ASN A CA 1
ATOM 7217 C C . ASN A 1 949 ? -33.208 -13.277 9.615 1.00 85.00 949 ASN A C 1
ATOM 7219 O O . ASN A 1 949 ? -33.736 -14.147 8.925 1.00 85.00 949 ASN A O 1
ATOM 7223 N N . THR A 1 950 ? -33.037 -12.028 9.180 1.00 82.81 950 THR A N 1
ATOM 7224 C CA . THR A 1 950 ? -33.304 -11.568 7.807 1.00 82.81 950 THR A CA 1
ATOM 7225 C C . THR A 1 950 ? -32.149 -10.699 7.302 1.00 82.81 950 THR A C 1
ATOM 7227 O O . THR A 1 950 ? -31.477 -10.014 8.073 1.00 82.81 950 THR A O 1
ATOM 7230 N N . THR A 1 951 ? -31.926 -10.742 5.986 1.00 78.44 951 THR A N 1
ATOM 7231 C CA . THR A 1 951 ? -30.940 -9.939 5.256 1.00 78.44 951 THR A CA 1
ATOM 7232 C C . THR A 1 951 ? -31.542 -8.721 4.541 1.00 78.44 951 THR A C 1
ATOM 7234 O O . THR A 1 951 ? -30.813 -8.031 3.831 1.00 78.44 951 THR A O 1
ATOM 7237 N N . ASP A 1 952 ? -32.843 -8.446 4.685 1.00 87.69 952 ASP A N 1
ATOM 7238 C CA . ASP A 1 952 ? -33.508 -7.272 4.094 1.00 87.69 952 ASP A CA 1
ATOM 7239 C C . ASP A 1 952 ? -33.432 -6.023 5.002 1.00 87.69 952 ASP A C 1
ATOM 7241 O O . ASP A 1 952 ? -32.862 -6.066 6.096 1.00 87.69 952 ASP A O 1
ATOM 7245 N N . GLU A 1 953 ? -33.966 -4.881 4.547 1.00 83.38 953 GLU A N 1
ATOM 7246 C CA . GLU A 1 953 ? -33.887 -3.604 5.283 1.00 83.38 953 GLU A CA 1
ATOM 7247 C C . GLU A 1 953 ? -34.579 -3.631 6.662 1.00 83.38 953 GLU A C 1
ATOM 7249 O O . GLU A 1 953 ? -34.233 -2.840 7.542 1.00 83.38 953 GLU A O 1
ATOM 7254 N N . SER A 1 954 ? -35.521 -4.548 6.907 1.00 88.25 954 SER A N 1
ATOM 7255 C CA . SER A 1 954 ? -36.197 -4.668 8.206 1.00 88.25 954 SER A CA 1
ATOM 7256 C C . SER A 1 954 ? -35.251 -5.034 9.351 1.00 88.25 954 SER A C 1
ATOM 7258 O O . SER A 1 954 ? -35.561 -4.723 10.499 1.00 88.25 954 SER A O 1
ATOM 7260 N N . GLN A 1 955 ? -34.069 -5.596 9.063 1.00 92.56 955 GLN A N 1
ATOM 7261 C CA . GLN A 1 955 ? -33.029 -5.855 10.066 1.00 92.56 955 GLN A CA 1
ATOM 7262 C C . GLN A 1 955 ? -32.533 -4.568 10.756 1.00 92.56 955 GLN A C 1
ATOM 7264 O O . GLN A 1 955 ? -32.141 -4.599 11.924 1.00 92.56 955 GLN A O 1
ATOM 7269 N N . TYR A 1 956 ? -32.541 -3.421 10.059 1.00 95.81 956 TYR A N 1
ATOM 7270 C CA . TYR A 1 956 ? -31.917 -2.189 10.556 1.00 95.81 956 TYR A CA 1
ATOM 7271 C C . TYR A 1 956 ? -32.691 -1.531 11.706 1.00 95.81 956 TYR A C 1
ATOM 7273 O O . TYR A 1 956 ? -32.144 -0.673 12.392 1.00 95.81 956 TYR A O 1
ATOM 7281 N N . ARG A 1 957 ? -33.917 -1.984 12.007 1.00 97.12 957 ARG A N 1
ATOM 7282 C CA . ARG A 1 957 ? -34.646 -1.585 13.227 1.00 97.12 957 ARG A CA 1
ATOM 7283 C C . ARG A 1 957 ? -34.023 -2.115 14.523 1.00 97.12 957 ARG A C 1
ATOM 7285 O O . ARG A 1 957 ? -34.417 -1.663 15.589 1.00 97.12 957 ARG A O 1
ATOM 7292 N N . GLN A 1 958 ? -33.096 -3.071 14.431 1.00 97.88 958 GLN A N 1
ATOM 7293 C CA . GLN A 1 958 ? -32.345 -3.650 15.556 1.00 97.88 958 GLN A CA 1
ATOM 7294 C C . GLN A 1 958 ? -30.853 -3.278 15.501 1.00 97.88 958 GLN A C 1
ATOM 7296 O O . GLN A 1 958 ? -30.005 -3.989 16.048 1.00 97.88 958 GLN A O 1
ATOM 7301 N N . LYS A 1 959 ? -30.528 -2.201 14.776 1.00 97.88 959 LYS A N 1
ATOM 7302 C CA . LYS A 1 959 ? -29.175 -1.697 14.548 1.00 97.88 959 LYS A CA 1
ATOM 7303 C C . LYS A 1 959 ? -29.125 -0.197 14.817 1.00 97.88 959 LYS A C 1
ATOM 7305 O O . LYS A 1 959 ? -30.059 0.542 14.504 1.00 97.88 959 LYS A O 1
ATOM 7310 N N . TRP A 1 960 ? -27.997 0.244 15.350 1.00 98.56 960 TRP A N 1
ATOM 7311 C CA . TRP A 1 960 ? -27.742 1.632 15.720 1.00 98.56 960 TRP A CA 1
ATOM 7312 C C . TRP A 1 960 ? -26.340 2.042 15.257 1.00 98.56 960 TRP A C 1
ATOM 7314 O O . TRP A 1 960 ? -25.517 1.188 14.926 1.00 98.56 960 TRP A O 1
ATOM 7324 N N . ILE A 1 961 ? -26.054 3.340 15.237 1.00 98.69 961 ILE A N 1
ATOM 7325 C CA . ILE A 1 961 ? -24.697 3.876 15.071 1.00 98.69 961 ILE A CA 1
ATOM 7326 C C . ILE A 1 961 ? -24.337 4.583 16.376 1.00 98.69 961 ILE A C 1
ATOM 7328 O O . ILE A 1 961 ? -25.015 5.534 16.762 1.00 98.69 961 ILE A O 1
ATOM 7332 N N . ALA A 1 962 ? -23.303 4.099 17.064 1.00 98.06 962 ALA A N 1
ATOM 7333 C CA . ALA A 1 962 ? -22.823 4.679 18.313 1.00 98.06 962 ALA A CA 1
ATOM 7334 C C . ALA A 1 962 ? -21.799 5.783 18.019 1.00 98.06 962 ALA A C 1
ATOM 7336 O O . ALA A 1 962 ? -20.628 5.500 17.803 1.00 98.06 962 ALA A O 1
ATOM 7337 N N . GLN A 1 963 ? -22.248 7.036 17.996 1.00 97.94 963 GLN A N 1
ATOM 7338 C CA . GLN A 1 963 ? -21.408 8.206 17.740 1.00 97.94 963 GLN A CA 1
ATOM 7339 C C . GLN A 1 963 ? -20.946 8.831 19.062 1.00 97.94 963 GLN A C 1
ATOM 7341 O O . GLN A 1 963 ? -21.768 9.197 19.903 1.00 97.94 963 GLN A O 1
ATOM 7346 N N . LYS A 1 964 ? -19.637 9.010 19.252 1.00 96.06 964 LYS A N 1
ATOM 7347 C CA . LYS A 1 964 ? -19.080 9.719 20.409 1.00 96.06 964 LYS A CA 1
ATOM 7348 C C . LYS A 1 964 ? -19.152 11.228 20.202 1.00 96.06 964 LYS A C 1
ATOM 7350 O O . LYS A 1 964 ? -18.748 11.763 19.175 1.00 96.06 964 LYS A O 1
ATOM 7355 N N . THR A 1 965 ? -19.635 11.923 21.225 1.00 93.50 965 THR A N 1
ATOM 7356 C CA . THR A 1 965 ? -19.737 13.386 21.273 1.00 93.50 965 THR A CA 1
ATOM 7357 C C . THR A 1 965 ? -19.098 13.919 22.555 1.00 93.50 965 THR A C 1
ATOM 7359 O O . THR A 1 965 ? -18.793 13.160 23.476 1.00 93.50 965 THR A O 1
ATOM 7362 N N . SER A 1 966 ? -18.964 15.242 22.672 1.00 91.69 966 SER A N 1
ATOM 7363 C CA . SER A 1 966 ? -18.550 15.907 23.917 1.00 91.69 966 SER A CA 1
ATOM 7364 C C . SER A 1 966 ? -19.550 15.765 25.078 1.00 91.69 966 SER A C 1
ATOM 7366 O O . SER A 1 966 ? -19.234 16.168 26.193 1.00 91.69 966 SER A O 1
ATOM 7368 N N . ARG A 1 967 ? -20.745 15.199 24.840 1.00 89.50 967 ARG A N 1
ATOM 7369 C CA . ARG A 1 967 ? -21.800 14.969 25.847 1.00 89.50 967 ARG A CA 1
ATOM 7370 C C . ARG A 1 967 ? -21.974 13.495 26.239 1.00 89.50 967 ARG A C 1
ATOM 7372 O O . ARG A 1 967 ? -22.792 13.206 27.104 1.00 89.50 967 ARG A O 1
ATOM 7379 N N . GLY A 1 968 ? -21.239 12.576 25.606 1.00 93.56 968 GLY A N 1
ATOM 7380 C CA . GLY A 1 968 ? -21.417 11.125 25.736 1.00 93.56 968 GLY A CA 1
ATOM 7381 C C . GLY A 1 968 ? -21.641 10.444 24.382 1.00 93.56 968 GLY A C 1
ATOM 7382 O O . GLY A 1 968 ? -21.398 11.038 23.328 1.00 93.56 968 GLY A O 1
ATOM 7383 N N . ILE A 1 969 ? -22.102 9.193 24.401 1.00 97.88 969 ILE A N 1
ATOM 7384 C CA . ILE A 1 969 ? -22.436 8.425 23.193 1.00 97.88 969 ILE A CA 1
ATOM 7385 C C . ILE A 1 969 ? -23.874 8.724 22.766 1.00 97.88 969 ILE A C 1
ATOM 7387 O O . ILE A 1 969 ? -24.791 8.610 23.572 1.00 97.88 969 ILE A O 1
ATOM 7391 N N . VAL A 1 970 ? -24.081 9.053 21.494 1.00 98.25 970 VAL A N 1
ATOM 7392 C CA . VAL A 1 970 ? -25.402 9.162 20.863 1.00 98.25 970 VAL A CA 1
ATOM 7393 C C . VAL A 1 970 ? -25.654 7.898 20.044 1.00 98.25 970 VAL A C 1
ATOM 7395 O O . VAL A 1 970 ? -24.810 7.495 19.244 1.00 98.25 970 VAL A O 1
ATOM 7398 N N . LEU A 1 971 ? -26.814 7.266 20.233 1.00 98.50 971 LEU A N 1
ATOM 7399 C CA . LEU A 1 971 ? -27.228 6.081 19.475 1.00 98.50 971 LEU A CA 1
ATOM 7400 C C . LEU A 1 971 ? -28.176 6.502 18.345 1.00 98.50 971 LEU A C 1
ATOM 7402 O O . LEU A 1 971 ? -29.383 6.631 18.547 1.00 98.50 971 LEU A O 1
ATOM 7406 N N . LEU A 1 972 ? -27.624 6.737 17.155 1.00 98.56 972 LEU A N 1
ATOM 7407 C CA . LEU A 1 972 ? -28.385 7.098 15.954 1.00 98.56 972 LEU A CA 1
ATOM 7408 C C . LEU A 1 972 ? -29.093 5.861 15.382 1.00 98.56 972 LEU A C 1
ATOM 7410 O O . LEU A 1 972 ? -28.529 4.764 15.381 1.00 98.56 972 LEU A O 1
ATOM 7414 N N . SER A 1 973 ? -30.307 6.015 14.852 1.00 97.94 973 SER A N 1
ATOM 7415 C CA . SER A 1 973 ? -31.048 4.900 14.252 1.00 97.94 973 SER A CA 1
ATOM 7416 C C . SER A 1 973 ? -30.449 4.481 12.904 1.00 97.94 973 SER A C 1
ATOM 7418 O O . SER A 1 973 ? -30.265 5.311 12.014 1.00 97.94 973 SER A O 1
ATOM 7420 N N . ALA A 1 974 ? -30.221 3.180 12.690 1.00 97.38 974 ALA A N 1
ATOM 7421 C CA . ALA A 1 974 ? -29.755 2.671 11.394 1.00 97.38 974 ALA A CA 1
ATOM 7422 C C . ALA A 1 974 ? -30.846 2.637 10.300 1.00 97.38 974 ALA A C 1
ATOM 7424 O O . ALA A 1 974 ? -30.559 2.257 9.160 1.00 97.38 974 ALA A O 1
ATOM 7425 N N . LEU A 1 975 ? -32.083 3.031 10.628 1.00 96.19 975 LEU A N 1
ATOM 7426 C CA . LEU A 1 975 ? -33.161 3.281 9.666 1.00 96.19 975 LEU A CA 1
ATOM 7427 C C . LEU A 1 975 ? -33.060 4.694 9.063 1.00 96.19 975 LEU A C 1
ATOM 7429 O O . LEU A 1 975 ? -33.231 4.861 7.858 1.00 96.19 975 LEU A O 1
ATOM 7433 N N . ASP A 1 976 ? -32.764 5.697 9.893 1.00 96.00 976 ASP A N 1
ATOM 7434 C CA . ASP A 1 976 ? -32.474 7.078 9.495 1.00 96.00 976 ASP A CA 1
ATOM 7435 C C . ASP A 1 976 ? -31.707 7.788 10.624 1.00 96.00 976 ASP A C 1
ATOM 7437 O O . ASP A 1 976 ? -32.240 7.987 11.718 1.00 96.00 976 ASP A O 1
ATOM 7441 N N . SER A 1 977 ? -30.470 8.210 10.349 1.00 96.31 977 SER A N 1
ATOM 7442 C CA . SER A 1 977 ? -29.600 8.907 11.305 1.00 96.31 977 SER A CA 1
ATOM 7443 C C . SER A 1 977 ? -30.074 10.320 11.650 1.00 96.31 977 SER A C 1
ATOM 7445 O O . SER A 1 977 ? -29.459 10.971 12.484 1.00 96.31 977 SER A O 1
ATOM 7447 N N . SER A 1 978 ? -31.162 10.798 11.037 1.00 96.25 978 SER A N 1
ATOM 7448 C CA . SER A 1 978 ? -31.896 11.997 11.470 1.00 96.25 978 SER A CA 1
ATOM 7449 C C . SER A 1 978 ? -32.608 11.809 12.822 1.00 96.25 978 SER A C 1
ATOM 7451 O O . SER A 1 978 ? -33.180 12.768 13.349 1.00 96.25 978 SER A O 1
ATOM 7453 N N . TYR A 1 979 ? -32.598 10.588 13.377 1.00 98.19 979 TYR A N 1
ATOM 7454 C CA . TYR A 1 979 ? -33.203 10.230 14.658 1.00 98.19 979 TYR A CA 1
ATOM 7455 C C . TYR A 1 979 ? -32.220 9.490 15.579 1.00 98.19 979 TYR A C 1
ATOM 7457 O O . TYR A 1 979 ? -31.446 8.645 15.125 1.00 98.19 979 TYR A O 1
ATOM 7465 N N . ALA A 1 980 ? -32.295 9.774 16.881 1.00 98.19 980 ALA A N 1
ATOM 7466 C CA . ALA A 1 980 ? -31.472 9.177 17.935 1.00 98.19 980 ALA A CA 1
ATOM 7467 C C . ALA A 1 980 ? -32.322 8.578 19.068 1.00 98.19 980 ALA A C 1
ATOM 7469 O O . ALA A 1 980 ? -33.491 8.936 19.220 1.00 98.19 980 ALA A O 1
ATOM 7470 N N . LEU A 1 981 ? -31.715 7.688 19.861 1.00 98.00 981 LEU A N 1
ATOM 7471 C CA . LEU A 1 981 ? -32.265 7.188 21.123 1.00 98.00 981 LEU A CA 1
ATOM 7472 C C . LEU A 1 981 ? -32.327 8.318 22.165 1.00 98.00 981 LEU A C 1
ATOM 7474 O O . LEU A 1 981 ? -31.296 8.884 22.527 1.00 98.00 981 LEU A O 1
ATOM 7478 N N . ASP A 1 982 ? -33.534 8.610 22.639 1.00 96.31 982 ASP A N 1
ATOM 7479 C CA . ASP A 1 982 ? -33.929 9.828 23.351 1.00 96.31 982 ASP A CA 1
ATOM 7480 C C . ASP A 1 982 ? -34.762 9.507 24.602 1.00 96.31 982 ASP A C 1
ATOM 7482 O O . ASP A 1 982 ? -35.491 8.510 24.635 1.00 96.31 982 ASP A O 1
ATOM 7486 N N . ILE A 1 983 ? -34.682 10.377 25.611 1.00 93.50 983 ILE A N 1
ATOM 7487 C CA . ILE A 1 983 ? -35.482 10.333 26.846 1.00 93.50 983 ILE A CA 1
ATOM 7488 C C . ILE A 1 983 ? -36.325 11.607 26.966 1.00 93.50 983 ILE A C 1
ATOM 7490 O O . ILE A 1 983 ? -35.871 12.688 26.591 1.00 93.50 983 ILE A O 1
ATOM 7494 N N . ASP A 1 984 ? -37.525 11.537 27.553 1.00 83.88 984 ASP A N 1
ATOM 7495 C CA . ASP A 1 984 ? -38.275 12.770 27.832 1.00 83.88 984 ASP A CA 1
ATOM 7496 C C . ASP A 1 984 ? -37.689 13.521 29.037 1.00 83.88 984 ASP A C 1
ATOM 7498 O O . ASP A 1 984 ? -38.054 13.292 30.191 1.00 83.88 984 ASP A O 1
ATOM 7502 N N . SER A 1 985 ? -36.757 14.436 28.765 1.00 70.75 985 SER A N 1
ATOM 7503 C CA . SER A 1 985 ? -36.032 15.188 29.795 1.00 70.75 985 SER A CA 1
ATOM 7504 C C . SER A 1 985 ? -36.913 16.095 30.658 1.00 70.75 985 SER A C 1
ATOM 7506 O O . SER A 1 985 ? -36.455 16.537 31.709 1.00 70.75 985 SER A O 1
ATOM 7508 N N . ASN A 1 986 ? -38.160 16.367 30.255 1.00 73.75 986 ASN A N 1
ATOM 7509 C CA . ASN A 1 986 ? -39.119 17.112 31.078 1.00 73.75 986 ASN A CA 1
ATOM 7510 C C . ASN A 1 986 ? -39.679 16.258 32.230 1.00 73.75 986 ASN A C 1
ATOM 7512 O O . ASN A 1 986 ? -40.210 16.798 33.196 1.00 73.75 986 ASN A O 1
ATOM 7516 N N . PHE A 1 987 ? -39.559 14.931 32.127 1.00 73.25 987 PHE A N 1
ATOM 7517 C CA . PHE A 1 987 ? -40.181 13.956 33.017 1.00 73.25 987 PHE A CA 1
ATOM 7518 C C . PHE A 1 987 ? -39.190 12.858 33.427 1.00 73.25 987 PHE A C 1
ATOM 7520 O O . PHE A 1 987 ? -39.530 11.683 33.408 1.00 73.25 987 PHE A O 1
ATOM 7527 N N . MET A 1 988 ? -37.964 13.215 33.820 1.00 83.88 988 MET A N 1
ATOM 7528 C CA . MET A 1 988 ? -36.919 12.249 34.193 1.00 83.88 988 MET A CA 1
ATOM 7529 C C . MET A 1 988 ? -37.120 11.662 35.609 1.00 83.88 988 MET A C 1
ATOM 7531 O O . MET A 1 988 ? -36.709 12.254 36.607 1.00 83.88 988 MET A O 1
ATOM 7535 N N . HIS A 1 989 ? -37.744 10.485 35.676 1.00 90.44 989 HIS A N 1
ATOM 7536 C CA . HIS A 1 989 ? -37.978 9.653 36.868 1.00 90.44 989 HIS A CA 1
ATOM 7537 C C . HIS A 1 989 ? -37.958 8.142 36.528 1.00 90.44 989 HIS A C 1
ATOM 7539 O O . HIS A 1 989 ? -37.744 7.755 35.374 1.00 90.44 989 HIS A O 1
ATOM 7545 N N . ASP A 1 990 ? -38.175 7.267 37.516 1.00 91.88 990 ASP A N 1
ATOM 7546 C CA . ASP A 1 990 ? -38.385 5.834 37.259 1.00 91.88 990 ASP A CA 1
ATOM 7547 C C . ASP A 1 990 ? -39.570 5.630 36.296 1.00 91.88 990 ASP A C 1
ATOM 7549 O O . ASP A 1 990 ? -40.620 6.246 36.458 1.00 91.88 990 ASP A O 1
ATOM 7553 N N . ALA A 1 991 ? -39.384 4.772 35.288 1.00 91.38 991 ALA A N 1
ATOM 7554 C CA . ALA A 1 991 ? -40.283 4.545 34.151 1.00 91.38 991 ALA A CA 1
ATOM 7555 C C . ALA A 1 991 ? -40.410 5.677 33.107 1.00 91.38 991 ALA A C 1
ATOM 7557 O O . ALA A 1 991 ? -41.307 5.617 32.264 1.00 91.38 991 ALA A O 1
ATOM 7558 N N . THR A 1 992 ? -39.484 6.649 33.056 1.00 94.25 992 THR A N 1
ATOM 7559 C CA . THR A 1 992 ? -39.399 7.566 31.891 1.00 94.25 992 THR A CA 1
ATOM 7560 C C . THR A 1 992 ? -39.236 6.758 30.604 1.00 94.25 992 THR A C 1
ATOM 7562 O O . THR A 1 992 ? -38.323 5.939 30.509 1.00 94.25 992 THR A O 1
ATOM 7565 N N . ASN A 1 993 ? -40.084 6.984 29.601 1.00 94.50 993 ASN A N 1
ATOM 7566 C CA . ASN A 1 993 ? -40.017 6.211 28.363 1.00 94.50 993 ASN A CA 1
ATOM 7567 C C . ASN A 1 993 ? -38.778 6.556 27.513 1.00 94.50 993 ASN A C 1
ATOM 7569 O O . ASN A 1 993 ? -38.382 7.723 27.442 1.00 94.50 993 ASN A O 1
ATOM 7573 N N . VAL A 1 994 ? -38.222 5.556 26.820 1.00 95.69 994 VAL A N 1
ATOM 7574 C CA . VAL A 1 994 ? -37.132 5.720 25.847 1.00 95.69 994 VAL A CA 1
ATOM 7575 C C . VAL A 1 994 ? -37.691 5.578 24.427 1.00 95.69 994 VAL A C 1
ATOM 7577 O O . VAL A 1 994 ? -38.477 4.683 24.119 1.00 95.69 994 VAL A O 1
ATOM 7580 N N . ARG A 1 995 ? -37.308 6.496 23.539 1.00 96.12 995 ARG A N 1
ATOM 7581 C CA . ARG A 1 995 ? -37.927 6.666 22.214 1.00 96.12 995 ARG A CA 1
ATOM 7582 C C . ARG A 1 995 ? -36.909 7.063 21.151 1.00 96.12 995 ARG A C 1
ATOM 7584 O O . ARG A 1 995 ? -35.751 7.325 21.452 1.00 96.12 995 ARG A O 1
ATOM 7591 N N . LEU A 1 996 ? -37.356 7.153 19.903 1.00 97.81 996 LEU A N 1
ATOM 7592 C CA . LEU A 1 996 ? -36.677 7.935 18.879 1.00 97.81 996 LEU A CA 1
ATOM 7593 C C . LEU A 1 996 ? -37.125 9.397 18.935 1.00 97.81 996 LEU A C 1
ATOM 7595 O O . LEU A 1 996 ? -38.323 9.695 18.928 1.00 97.81 996 LEU A O 1
ATOM 7599 N N . TRP A 1 997 ? -36.167 10.315 18.887 1.00 96.69 997 TRP A N 1
ATOM 7600 C CA . TRP A 1 997 ? -36.414 11.737 18.650 1.00 96.69 997 TRP A CA 1
ATOM 7601 C C . TRP A 1 997 ? -35.492 12.267 17.562 1.00 96.69 997 TRP A C 1
ATOM 7603 O O . TRP A 1 997 ? -34.522 11.610 17.185 1.00 96.69 997 TRP A O 1
ATOM 7613 N N . LYS A 1 998 ? -35.828 13.427 16.995 1.00 97.31 998 LYS A N 1
ATOM 7614 C CA . LYS A 1 998 ? -35.018 14.039 15.938 1.00 97.31 998 LYS A CA 1
ATOM 7615 C C . LYS A 1 998 ? -33.675 14.473 16.528 1.00 97.31 998 LYS A C 1
ATOM 7617 O O . LYS A 1 998 ? -33.662 15.090 17.587 1.00 97.31 998 LYS A O 1
ATOM 7622 N N . THR A 1 999 ? -32.571 14.203 15.835 1.00 95.69 999 THR A N 1
ATOM 7623 C CA . THR A 1 999 ? -31.231 14.601 16.290 1.00 95.69 999 THR A CA 1
ATOM 7624 C C . THR A 1 999 ? -31.136 16.111 16.511 1.00 95.69 999 THR A C 1
ATOM 7626 O O . THR A 1 999 ? -31.194 16.887 15.552 1.00 95.69 999 THR A O 1
ATOM 7629 N N . ASP A 1 1000 ? -30.955 16.506 17.767 1.00 92.00 1000 ASP A N 1
ATOM 7630 C CA . ASP A 1 1000 ? -30.695 17.881 18.212 1.00 92.00 1000 ASP A CA 1
ATOM 7631 C C . ASP A 1 1000 ? -29.427 17.976 19.087 1.00 92.00 1000 ASP A C 1
ATOM 7633 O O . ASP A 1 1000 ? -28.913 19.069 19.331 1.00 92.00 1000 ASP A O 1
ATOM 7637 N N . GLY A 1 1001 ? -28.873 16.829 19.503 1.00 86.25 1001 GLY A N 1
ATOM 7638 C CA . GLY A 1 1001 ? -27.641 16.742 20.285 1.00 86.25 1001 GLY A CA 1
ATOM 7639 C C . GLY A 1 1001 ? -27.805 17.174 21.743 1.00 86.25 1001 GLY A C 1
ATOM 7640 O O . GLY A 1 1001 ? -26.802 17.434 22.414 1.00 86.25 1001 GLY A O 1
ATOM 7641 N N . THR A 1 1002 ? -29.037 17.295 22.241 1.00 91.69 1002 THR A N 1
ATOM 7642 C CA . THR A 1 1002 ? -29.321 17.578 23.654 1.00 91.69 1002 THR A CA 1
ATOM 7643 C C . THR A 1 1002 ? -28.785 16.473 24.586 1.00 91.69 1002 THR A C 1
ATOM 7645 O O . THR A 1 1002 ? -28.571 15.338 24.154 1.00 91.69 1002 THR A O 1
ATOM 7648 N N . PRO A 1 1003 ? -28.589 16.750 25.894 1.00 90.69 1003 PRO A N 1
ATOM 7649 C CA . PRO A 1 1003 ? -28.219 15.724 26.878 1.00 90.69 1003 PRO A CA 1
ATOM 7650 C C . PRO A 1 1003 ? -29.216 14.556 26.992 1.00 90.69 1003 PRO A C 1
ATOM 7652 O O . PRO A 1 1003 ? -28.853 13.515 27.527 1.00 90.69 1003 PRO A O 1
ATOM 7655 N N . ALA A 1 1004 ? -30.443 14.711 26.480 1.00 93.00 1004 ALA A N 1
ATOM 7656 C CA . ALA A 1 1004 ? -31.456 13.657 26.396 1.00 93.00 1004 ALA A CA 1
ATOM 7657 C C . ALA A 1 1004 ? -31.116 12.547 25.381 1.00 93.00 1004 ALA A C 1
ATOM 7659 O O . ALA A 1 1004 ? -31.626 11.435 25.488 1.00 93.00 1004 ALA A O 1
ATOM 7660 N N . GLN A 1 1005 ? -30.244 12.840 24.412 1.00 96.00 1005 GLN A N 1
ATOM 7661 C CA . GLN A 1 1005 ? -29.832 11.917 23.348 1.00 96.00 1005 GLN A CA 1
ATOM 7662 C C . GLN A 1 1005 ? -28.456 11.287 23.614 1.00 96.00 1005 GLN A C 1
ATOM 7664 O O . GLN A 1 1005 ? -27.970 10.486 22.814 1.00 96.00 1005 GLN A O 1
ATOM 7669 N N . ALA A 1 1006 ? -27.813 11.664 24.724 1.00 96.38 1006 ALA A N 1
ATOM 7670 C CA . ALA A 1 1006 ? -26.453 11.279 25.066 1.00 96.38 1006 ALA A CA 1
ATOM 7671 C C . ALA A 1 1006 ? -26.413 10.333 26.275 1.00 96.38 1006 ALA A C 1
ATOM 7673 O O . ALA A 1 1006 ? -27.104 10.519 27.279 1.00 96.38 1006 ALA A O 1
ATOM 7674 N N . TRP A 1 1007 ? -25.552 9.324 26.174 1.00 97.38 1007 TRP A N 1
ATOM 7675 C CA . TRP A 1 1007 ? -25.469 8.206 27.102 1.00 97.38 1007 TRP A CA 1
ATOM 7676 C C . TRP A 1 1007 ? -24.032 8.018 27.596 1.00 97.38 1007 TRP A C 1
ATOM 7678 O O . TRP A 1 1007 ? -23.082 7.940 26.812 1.00 97.38 1007 TRP A O 1
ATOM 7688 N N . ASN A 1 1008 ? -23.877 7.920 28.912 1.00 96.88 1008 ASN A N 1
ATOM 7689 C CA . ASN A 1 1008 ? -22.628 7.587 29.582 1.00 96.88 1008 ASN A CA 1
ATOM 7690 C C . ASN A 1 1008 ? -22.566 6.071 29.792 1.00 96.88 1008 ASN A C 1
ATOM 7692 O O . ASN A 1 1008 ? -23.340 5.513 30.572 1.00 96.88 1008 ASN A O 1
ATOM 7696 N N . LEU A 1 1009 ? -21.644 5.401 29.100 1.00 96.38 1009 LEU A N 1
ATOM 7697 C CA . LEU A 1 1009 ? -21.436 3.960 29.241 1.00 96.38 1009 LEU A CA 1
ATOM 7698 C C . LEU A 1 1009 ? -20.691 3.681 30.548 1.00 96.38 1009 LEU A C 1
ATOM 7700 O O . LEU A 1 1009 ? -19.537 4.072 30.716 1.00 96.38 1009 LEU A O 1
ATOM 7704 N N . GLN A 1 1010 ? -21.358 2.991 31.467 1.00 94.38 1010 GLN A N 1
ATOM 7705 C CA . GLN A 1 1010 ? -20.782 2.505 32.716 1.00 94.38 1010 GLN A CA 1
ATOM 7706 C C . GLN A 1 1010 ? -20.510 1.003 32.613 1.00 94.38 1010 GLN A C 1
ATOM 7708 O O . GLN A 1 1010 ? -21.257 0.277 31.954 1.00 94.38 1010 GLN A O 1
ATOM 7713 N N . SER A 1 1011 ? -19.494 0.508 33.317 1.00 89.69 1011 SER A N 1
ATOM 7714 C CA . SER A 1 1011 ? -19.310 -0.936 33.506 1.00 89.69 1011 SER A CA 1
ATOM 7715 C C . SER A 1 1011 ? -20.521 -1.558 34.231 1.00 89.69 1011 SER A C 1
ATOM 7717 O O . SER A 1 1011 ? -21.163 -0.869 35.041 1.00 89.69 1011 SER A O 1
ATOM 7719 N N . PRO A 1 1012 ? -20.847 -2.844 33.986 1.00 86.31 1012 PRO A N 1
ATOM 7720 C CA . PRO A 1 1012 ? -21.792 -3.602 34.809 1.00 86.31 1012 PRO A CA 1
ATOM 7721 C C . PRO A 1 1012 ? -21.355 -3.620 36.279 1.00 86.31 1012 PRO A C 1
ATOM 7723 O O . PRO A 1 1012 ? -20.175 -3.438 36.589 1.00 86.31 1012 PRO A O 1
ATOM 7726 N N . LEU A 1 1013 ? -22.306 -3.827 37.193 1.00 86.50 1013 LEU A N 1
ATOM 7727 C CA . LEU A 1 1013 ? -21.965 -4.019 38.604 1.00 86.50 1013 LEU A CA 1
ATOM 7728 C C . LEU A 1 1013 ? -21.569 -5.480 38.819 1.00 86.50 1013 LEU A C 1
ATOM 7730 O O . LEU A 1 1013 ? -22.227 -6.386 38.313 1.00 86.50 1013 LEU A O 1
ATOM 7734 N N . VAL A 1 1014 ? -20.518 -5.711 39.605 1.00 85.19 1014 VAL A N 1
ATOM 7735 C CA . VAL A 1 1014 ? -19.991 -7.052 39.905 1.00 85.19 1014 VAL A CA 1
ATOM 7736 C C . VAL A 1 1014 ? -19.806 -7.248 41.409 1.00 85.19 1014 VAL A C 1
ATOM 7738 O O . VAL A 1 1014 ? -19.560 -6.282 42.137 1.00 85.19 1014 VAL A O 1
ATOM 7741 N N . GLY A 1 1015 ? -19.944 -8.496 41.870 1.00 87.81 1015 GLY A N 1
ATOM 7742 C CA . GLY A 1 1015 ? -19.725 -8.898 43.260 1.00 87.81 1015 GLY A CA 1
ATOM 7743 C C . GLY A 1 1015 ? -20.434 -8.000 44.280 1.00 87.81 1015 GLY A C 1
ATOM 7744 O O . GLY A 1 1015 ? -21.633 -7.736 44.188 1.00 87.81 1015 GLY A O 1
ATOM 7745 N N . THR A 1 1016 ? -19.666 -7.484 45.236 1.00 89.56 1016 THR A N 1
ATOM 7746 C CA . THR A 1 1016 ? -20.152 -6.675 46.363 1.00 89.56 1016 THR A CA 1
ATOM 7747 C C . THR A 1 1016 ? -20.871 -5.386 45.952 1.00 89.56 1016 THR A C 1
ATOM 7749 O O . THR A 1 1016 ? -21.888 -5.051 46.550 1.00 89.56 1016 THR A O 1
ATOM 7752 N N . ALA A 1 1017 ? -20.420 -4.691 44.902 1.00 88.44 1017 ALA A N 1
ATOM 7753 C CA . ALA A 1 1017 ? -21.083 -3.474 44.421 1.00 88.44 1017 ALA A CA 1
ATOM 7754 C C . ALA A 1 1017 ? -22.456 -3.769 43.786 1.00 88.44 1017 ALA A C 1
ATOM 7756 O O . ALA A 1 1017 ? -23.379 -2.960 43.884 1.00 88.44 1017 ALA A O 1
ATOM 7757 N N . ARG A 1 1018 ? -22.610 -4.950 43.169 1.00 90.88 1018 ARG A N 1
ATOM 7758 C CA . ARG A 1 1018 ? -23.905 -5.451 42.685 1.00 90.88 1018 ARG A CA 1
ATOM 7759 C C . ARG A 1 1018 ? -24.802 -5.849 43.855 1.00 90.88 1018 ARG A C 1
ATOM 7761 O O . ARG A 1 1018 ? -25.977 -5.493 43.856 1.00 90.88 1018 ARG A O 1
ATOM 7768 N N . ALA A 1 1019 ? -24.235 -6.517 44.863 1.00 92.12 1019 ALA A N 1
ATOM 7769 C CA . ALA A 1 1019 ? -24.951 -6.910 46.072 1.00 92.12 1019 ALA A CA 1
ATOM 7770 C C . ALA A 1 1019 ? -25.551 -5.699 46.805 1.00 92.12 1019 ALA A C 1
ATOM 7772 O O . ALA A 1 1019 ? -26.732 -5.722 47.136 1.00 92.12 1019 ALA A O 1
ATOM 7773 N N . ASP A 1 1020 ? -24.777 -4.626 46.996 1.00 92.75 1020 ASP A N 1
ATOM 7774 C CA . ASP A 1 1020 ? -25.227 -3.416 47.702 1.00 92.75 1020 ASP A CA 1
ATOM 7775 C C . ASP A 1 1020 ? -26.362 -2.685 46.958 1.00 92.75 1020 ASP A C 1
ATOM 7777 O O . ASP A 1 1020 ? -27.315 -2.206 47.578 1.00 92.75 1020 ASP A O 1
ATOM 7781 N N . ALA A 1 1021 ? -26.299 -2.634 45.621 1.00 90.75 1021 ALA A N 1
ATOM 7782 C CA . ALA A 1 1021 ? -27.360 -2.058 44.794 1.00 90.75 1021 ALA A CA 1
ATOM 7783 C C . ALA A 1 1021 ? -28.652 -2.894 44.846 1.00 90.75 1021 ALA A C 1
ATOM 7785 O O . ALA A 1 1021 ? -29.737 -2.345 45.054 1.00 90.75 1021 ALA A O 1
ATOM 7786 N N . MET A 1 1022 ? -28.531 -4.219 44.716 1.00 93.38 1022 MET A N 1
ATOM 7787 C CA . MET A 1 1022 ? -29.664 -5.145 44.772 1.00 93.38 1022 MET A CA 1
ATOM 7788 C C . MET A 1 1022 ? -30.305 -5.181 46.172 1.00 93.38 1022 MET A C 1
ATOM 7790 O O . MET A 1 1022 ? -31.527 -5.116 46.276 1.00 93.38 1022 MET A O 1
ATOM 7794 N N . ALA A 1 1023 ? -29.515 -5.207 47.252 1.00 93.94 1023 ALA A N 1
ATOM 7795 C CA . ALA A 1 1023 ? -30.013 -5.146 48.630 1.00 93.94 1023 ALA A CA 1
ATOM 7796 C C . ALA A 1 1023 ? -30.901 -3.915 48.851 1.00 93.94 1023 ALA A C 1
ATOM 7798 O O . ALA A 1 1023 ? -32.060 -4.038 49.251 1.00 93.94 1023 ALA A O 1
ATOM 7799 N N . LYS A 1 1024 ? -30.402 -2.731 48.476 1.00 91.31 1024 LYS A N 1
ATOM 7800 C CA . LYS A 1 1024 ? -31.146 -1.470 48.576 1.00 91.31 1024 LYS A CA 1
ATOM 7801 C C . LYS A 1 1024 ? -32.440 -1.484 47.753 1.00 91.31 1024 LYS A C 1
ATOM 7803 O O . LYS A 1 1024 ? -33.445 -0.943 48.215 1.00 91.31 1024 LYS A O 1
ATOM 7808 N N . ALA A 1 1025 ? -32.418 -2.079 46.558 1.00 88.88 1025 ALA A N 1
ATOM 7809 C CA . ALA A 1 1025 ? -33.568 -2.146 45.657 1.00 88.88 1025 ALA A CA 1
ATOM 7810 C C . ALA A 1 1025 ? -34.663 -3.122 46.129 1.00 88.88 1025 ALA A C 1
ATOM 7812 O O . ALA A 1 1025 ? -35.847 -2.844 45.941 1.00 88.88 1025 ALA A O 1
ATOM 7813 N N . PHE A 1 1026 ? -34.289 -4.244 46.754 1.00 91.38 1026 PHE A N 1
ATOM 7814 C CA . PHE A 1 1026 ? -35.214 -5.343 47.066 1.00 91.38 1026 PHE A CA 1
ATOM 7815 C C . PHE A 1 1026 ? -35.623 -5.461 48.547 1.00 91.38 1026 PHE A C 1
ATOM 7817 O O . PHE A 1 1026 ? -36.514 -6.250 48.856 1.00 91.38 1026 PHE A O 1
ATOM 7824 N N . ARG A 1 1027 ? -35.083 -4.613 49.439 1.00 90.75 1027 ARG A N 1
ATOM 7825 C CA . ARG A 1 1027 ? -35.305 -4.558 50.910 1.00 90.75 1027 ARG A CA 1
ATOM 7826 C C . ARG A 1 1027 ? -36.748 -4.533 51.455 1.00 90.75 1027 ARG A C 1
ATOM 7828 O O . ARG A 1 1027 ? -36.936 -4.423 52.660 1.00 90.75 1027 ARG A O 1
ATOM 7835 N N . TYR A 1 1028 ? -37.755 -4.509 50.588 1.00 85.94 1028 TYR A N 1
ATOM 7836 C CA . TYR A 1 1028 ? -39.179 -4.468 50.941 1.00 85.94 1028 TYR A CA 1
ATOM 7837 C C . TYR A 1 1028 ? -39.983 -5.634 50.343 1.00 85.94 1028 TYR A C 1
ATOM 7839 O O . TYR A 1 1028 ? -41.201 -5.681 50.500 1.00 85.94 1028 TYR A O 1
ATOM 7847 N N . GLN A 1 1029 ? -39.343 -6.562 49.622 1.00 90.56 1029 GLN A N 1
ATOM 7848 C CA . GLN A 1 1029 ? -40.046 -7.677 48.979 1.00 90.56 1029 GLN A CA 1
ATOM 7849 C C . GLN A 1 1029 ? -40.351 -8.832 49.946 1.00 90.56 1029 GLN A C 1
ATOM 7851 O O . GLN A 1 1029 ? -41.328 -9.558 49.731 1.00 90.56 1029 GLN A O 1
ATOM 7856 N N . LEU A 1 1030 ? -39.542 -8.971 51.001 1.00 94.75 1030 LEU A N 1
ATOM 7857 C CA . LEU A 1 1030 ? -39.706 -9.884 52.134 1.00 94.75 1030 LEU A CA 1
ATOM 7858 C C . LEU A 1 1030 ? -39.887 -9.055 53.419 1.00 94.75 1030 LEU A C 1
ATOM 7860 O O . LEU A 1 1030 ? -39.304 -7.981 53.549 1.00 94.75 1030 LEU A O 1
ATOM 7864 N N . SER A 1 1031 ? -40.694 -9.540 54.360 1.00 94.19 1031 SER A N 1
ATOM 7865 C CA . SER A 1 1031 ? -40.918 -8.914 55.670 1.00 94.19 1031 SER A CA 1
ATOM 7866 C C . SER A 1 1031 ? -39.914 -9.385 56.722 1.00 94.19 1031 SER A C 1
ATOM 7868 O O . SER A 1 1031 ? -39.475 -10.531 56.687 1.00 94.19 1031 SER A O 1
ATOM 7870 N N . ASP A 1 1032 ? -39.624 -8.540 57.713 1.00 96.19 1032 ASP A N 1
ATOM 7871 C CA . ASP A 1 1032 ? -39.047 -9.001 58.981 1.00 96.19 1032 ASP A CA 1
ATOM 7872 C C . ASP A 1 1032 ? -40.087 -9.813 59.768 1.00 96.19 1032 ASP A C 1
ATOM 7874 O O . ASP A 1 1032 ? -41.272 -9.471 59.787 1.00 96.19 1032 ASP A O 1
ATOM 7878 N N . GLY A 1 1033 ? -39.651 -10.884 60.434 1.00 95.88 1033 GLY A N 1
ATOM 7879 C CA . GLY A 1 1033 ? -40.551 -11.792 61.150 1.00 95.88 1033 GLY A CA 1
ATOM 7880 C C . GLY A 1 1033 ? -40.078 -13.243 61.153 1.00 95.88 1033 GLY A C 1
ATOM 7881 O O . GLY A 1 1033 ? -38.942 -13.540 60.795 1.00 95.88 1033 GLY A O 1
ATOM 7882 N N . ALA A 1 1034 ? -40.946 -14.163 61.576 1.00 96.38 1034 ALA A N 1
ATOM 7883 C CA . ALA A 1 1034 ? -40.655 -15.595 61.626 1.00 96.38 1034 ALA A CA 1
ATOM 7884 C C . ALA A 1 1034 ? -41.264 -16.323 60.414 1.00 96.38 1034 ALA A C 1
ATOM 7886 O O . ALA A 1 1034 ? -42.483 -16.443 60.313 1.00 96.38 1034 ALA A O 1
ATOM 7887 N N . HIS A 1 1035 ? -40.411 -16.832 59.525 1.00 97.12 1035 HIS A N 1
ATOM 7888 C CA . HIS A 1 1035 ? -40.780 -17.434 58.241 1.00 97.12 1035 HIS A CA 1
ATOM 7889 C C . HIS A 1 1035 ? -40.391 -18.919 58.152 1.00 97.12 1035 HIS A C 1
ATOM 7891 O O . HIS A 1 1035 ? -39.484 -19.388 58.847 1.00 97.12 1035 HIS A O 1
ATOM 7897 N N . ARG A 1 1036 ? -41.061 -19.672 57.268 1.00 96.81 1036 ARG A N 1
ATOM 7898 C CA . ARG A 1 1036 ? -40.703 -21.056 56.906 1.00 96.81 1036 ARG A CA 1
ATOM 7899 C C . ARG A 1 1036 ? -40.538 -21.151 55.395 1.00 96.81 1036 ARG A C 1
ATOM 7901 O O . ARG A 1 1036 ? -41.521 -21.109 54.670 1.00 96.81 1036 ARG A O 1
ATOM 7908 N N . PHE A 1 1037 ? -39.302 -21.295 54.931 1.00 97.69 1037 PHE A N 1
ATOM 7909 C CA . PHE A 1 1037 ? -38.987 -21.275 53.505 1.00 97.69 1037 PHE A CA 1
ATOM 7910 C C . PHE A 1 1037 ? -39.165 -22.661 52.877 1.00 97.69 1037 PHE A C 1
ATOM 7912 O O . PHE A 1 1037 ? -38.304 -23.528 53.011 1.00 97.69 1037 PHE A O 1
ATOM 7919 N N . ALA A 1 1038 ? -40.300 -22.870 52.217 1.00 97.69 1038 ALA A N 1
ATOM 7920 C CA . ALA A 1 1038 ? -40.656 -24.078 51.484 1.00 97.69 1038 ALA A CA 1
ATOM 7921 C C . ALA A 1 1038 ? -40.086 -24.064 50.057 1.00 97.69 1038 ALA A C 1
ATOM 7923 O O . ALA A 1 1038 ? -40.041 -23.019 49.409 1.00 97.69 1038 ALA A O 1
ATOM 7924 N N . SER A 1 1039 ? -39.665 -25.215 49.534 1.00 96.69 1039 SER A N 1
ATOM 7925 C CA . SER A 1 1039 ? -39.150 -25.300 48.164 1.00 96.69 1039 SER A CA 1
ATOM 7926 C C . SER A 1 1039 ? -40.274 -25.103 47.143 1.00 96.69 1039 SER A C 1
ATOM 7928 O O . SER A 1 1039 ? -41.324 -25.740 47.225 1.00 96.69 1039 SER A O 1
ATOM 7930 N N . ALA A 1 1040 ? -40.043 -24.282 46.115 1.00 96.12 1040 ALA A N 1
ATOM 7931 C CA . ALA A 1 1040 ? -40.980 -24.156 44.999 1.00 96.12 1040 ALA A CA 1
ATOM 7932 C C . ALA A 1 1040 ? -41.100 -25.449 44.164 1.00 96.12 1040 ALA A C 1
ATOM 7934 O O . ALA A 1 1040 ? -42.073 -25.601 43.428 1.00 96.12 1040 ALA A O 1
ATOM 7935 N N . ALA A 1 1041 ? -40.143 -26.380 44.279 1.00 94.31 1041 ALA A N 1
ATOM 7936 C CA . ALA A 1 1041 ? -40.222 -27.702 43.658 1.00 94.31 1041 ALA A CA 1
ATOM 7937 C C . ALA A 1 1041 ? -41.185 -28.652 44.400 1.00 94.31 1041 ALA A C 1
ATOM 7939 O O . ALA A 1 1041 ? -41.814 -29.496 43.766 1.00 94.31 1041 ALA A O 1
ATOM 7940 N N . ASN A 1 1042 ? -41.327 -28.511 45.726 1.00 95.88 1042 ASN A N 1
ATOM 7941 C CA . ASN A 1 1042 ? -42.376 -29.155 46.520 1.00 95.88 1042 ASN A CA 1
ATOM 7942 C C . ASN A 1 1042 ? -42.532 -28.457 47.884 1.00 95.88 1042 ASN A C 1
ATOM 7944 O O . ASN A 1 1042 ? -41.606 -28.458 48.697 1.00 95.88 1042 ASN A O 1
ATOM 7948 N N . GLN A 1 1043 ? -43.725 -27.927 48.157 1.00 96.00 1043 GLN A N 1
ATOM 7949 C CA . GLN A 1 1043 ? -43.998 -27.140 49.363 1.00 96.00 1043 GLN A CA 1
ATOM 7950 C C . GLN A 1 1043 ? -44.069 -27.981 50.651 1.00 96.00 1043 GLN A C 1
ATOM 7952 O O . GLN A 1 1043 ? -43.915 -27.428 51.739 1.00 96.00 1043 GLN A O 1
ATOM 7957 N N . ASP A 1 1044 ? -44.200 -29.311 50.554 1.00 96.94 1044 ASP A N 1
ATOM 7958 C CA . ASP A 1 1044 ? -44.060 -30.229 51.698 1.00 96.94 1044 ASP A CA 1
ATOM 7959 C C . ASP A 1 1044 ? -42.680 -30.138 52.374 1.00 96.94 1044 ASP A C 1
ATOM 7961 O O . ASP A 1 1044 ? -42.519 -30.616 53.496 1.00 96.94 1044 ASP A O 1
ATOM 7965 N N . TYR A 1 1045 ? -41.677 -29.568 51.702 1.00 98.31 1045 TYR A N 1
ATOM 7966 C CA . TYR A 1 1045 ? -40.278 -29.571 52.115 1.00 98.31 1045 TYR A CA 1
ATOM 7967 C C . TYR A 1 1045 ? -39.743 -28.151 52.317 1.00 98.31 1045 TYR A C 1
ATOM 7969 O O . TYR A 1 1045 ? -39.957 -27.278 51.479 1.00 98.31 1045 TYR A O 1
ATOM 7977 N N . VAL A 1 1046 ? -39.016 -27.930 53.414 1.00 98.25 1046 VAL A N 1
ATOM 7978 C CA . VAL A 1 1046 ? -38.532 -26.615 53.872 1.00 98.25 1046 VAL A CA 1
ATOM 7979 C C . VAL A 1 1046 ? -37.030 -26.608 54.165 1.00 98.25 1046 VAL A C 1
ATOM 7981 O O . VAL A 1 1046 ? -36.429 -27.662 54.383 1.00 98.25 1046 VAL A O 1
ATOM 7984 N N . ILE A 1 1047 ? -36.442 -25.406 54.203 1.00 98.00 1047 ILE A N 1
ATOM 7985 C CA . ILE A 1 1047 ? -35.099 -25.156 54.747 1.00 98.00 1047 ILE A CA 1
ATOM 7986 C C . ILE A 1 1047 ? -35.088 -25.530 56.239 1.00 98.00 1047 ILE A C 1
ATOM 7988 O O . ILE A 1 1047 ? -35.745 -24.887 57.063 1.00 98.00 1047 ILE A O 1
ATOM 7992 N N . ASP A 1 1048 ? -34.323 -26.561 56.580 1.00 97.94 1048 ASP A N 1
ATOM 7993 C CA . ASP A 1 1048 ? -34.260 -27.208 57.891 1.00 97.94 1048 ASP A CA 1
ATOM 7994 C C . ASP A 1 1048 ? -32.815 -27.195 58.424 1.00 97.94 1048 ASP A C 1
ATOM 7996 O O . ASP A 1 1048 ? -31.844 -27.263 57.663 1.00 97.94 1048 ASP A O 1
ATOM 8000 N N . LEU A 1 1049 ? -32.664 -27.073 59.743 1.00 97.44 1049 LEU A N 1
ATOM 8001 C CA . LEU A 1 1049 ? -31.379 -27.178 60.431 1.00 97.44 1049 LEU A CA 1
ATOM 8002 C C . LEU A 1 1049 ? -31.131 -28.626 60.869 1.00 97.44 1049 LEU A C 1
ATOM 8004 O O . LEU A 1 1049 ? -31.842 -29.138 61.736 1.00 97.44 1049 LEU A O 1
ATOM 8008 N N . HIS A 1 1050 ? -30.070 -29.247 60.344 1.00 96.44 1050 HIS A N 1
ATOM 8009 C CA . HIS A 1 1050 ? -29.754 -30.660 60.559 1.00 96.44 1050 HIS A CA 1
ATOM 8010 C C . HIS A 1 1050 ? -29.808 -31.083 62.038 1.00 96.44 1050 HIS A C 1
ATOM 8012 O O . HIS A 1 1050 ? -29.031 -30.622 62.879 1.00 96.44 1050 HIS A O 1
ATOM 8018 N N . GLY A 1 1051 ? -30.756 -31.974 62.353 1.00 91.81 1051 GLY A N 1
ATOM 8019 C CA . GLY A 1 1051 ? -30.979 -32.527 63.695 1.00 91.81 1051 GLY A CA 1
ATOM 8020 C C . GLY A 1 1051 ? -31.415 -31.514 64.765 1.00 91.81 1051 GLY A C 1
ATOM 8021 O O . GLY A 1 1051 ? -31.502 -31.877 65.935 1.00 91.81 1051 GLY A O 1
ATOM 8022 N N . GLY A 1 1052 ? -31.648 -30.245 64.405 1.00 90.19 1052 GLY A N 1
ATOM 8023 C CA . GLY A 1 1052 ? -31.816 -29.148 65.363 1.00 90.19 1052 GLY A CA 1
ATOM 8024 C C . GLY A 1 1052 ? -30.582 -28.898 66.245 1.00 90.19 1052 GLY A C 1
ATOM 8025 O O . GLY A 1 1052 ? -30.711 -28.309 67.322 1.00 90.19 1052 GLY A O 1
ATOM 8026 N N . PHE A 1 1053 ? -29.392 -29.370 65.846 1.00 94.38 1053 PHE A N 1
ATOM 8027 C CA . PHE A 1 1053 ? -28.192 -29.250 66.677 1.00 94.38 1053 PHE A CA 1
ATOM 8028 C C . PHE A 1 1053 ? -27.762 -27.786 66.844 1.00 94.38 1053 PHE A C 1
ATOM 8030 O O . PHE A 1 1053 ? -27.979 -26.940 65.982 1.00 94.38 1053 PHE A O 1
ATOM 8037 N N . ARG A 1 1054 ? -27.122 -27.472 67.977 1.00 94.25 1054 ARG A N 1
ATOM 8038 C CA . ARG A 1 1054 ? -26.755 -26.093 68.369 1.00 94.25 1054 ARG A CA 1
ATOM 8039 C C . ARG A 1 1054 ? -25.328 -25.683 67.994 1.00 94.25 1054 ARG A C 1
ATOM 8041 O O . ARG A 1 1054 ? -24.923 -24.545 68.246 1.00 94.25 1054 ARG A O 1
ATOM 8048 N N . ASN A 1 1055 ? -24.564 -26.591 67.397 1.00 96.25 1055 ASN A N 1
ATOM 8049 C CA . ASN A 1 1055 ? -23.161 -26.370 67.066 1.00 96.25 1055 ASN A CA 1
ATOM 8050 C C . ASN A 1 1055 ? -23.029 -25.418 65.872 1.00 96.25 1055 ASN A C 1
ATOM 8052 O O . ASN A 1 1055 ? -23.849 -25.452 64.950 1.00 96.25 1055 ASN A O 1
ATOM 8056 N N . ASP A 1 1056 ? -21.984 -24.591 65.864 1.00 97.06 1056 ASP A N 1
ATOM 8057 C CA . ASP A 1 1056 ? -21.556 -23.961 64.610 1.00 97.06 1056 ASP A CA 1
ATOM 8058 C C . ASP A 1 1056 ? -21.172 -25.044 63.601 1.00 97.06 1056 ASP A C 1
ATOM 8060 O O . ASP A 1 1056 ? -20.847 -26.166 63.991 1.00 97.06 1056 ASP A O 1
ATOM 8064 N N . GLN A 1 1057 ? -21.245 -24.716 62.311 1.00 97.19 1057 GLN A N 1
ATOM 8065 C CA . GLN A 1 1057 ? -20.976 -25.644 61.208 1.00 97.19 1057 GLN A CA 1
ATOM 8066 C C . GLN A 1 1057 ? -22.021 -26.773 61.052 1.00 97.19 1057 GLN A C 1
ATOM 8068 O O . GLN A 1 1057 ? -21.861 -27.646 60.202 1.00 97.19 1057 GLN A O 1
ATOM 8073 N N . THR A 1 1058 ? -23.129 -26.743 61.811 1.00 97.88 1058 THR A N 1
ATOM 8074 C CA . THR A 1 1058 ? -24.266 -27.663 61.602 1.00 97.88 1058 THR A CA 1
ATOM 8075 C C . THR A 1 1058 ? -24.929 -27.372 60.256 1.00 97.88 1058 THR A C 1
ATOM 8077 O O . THR A 1 1058 ? -25.276 -26.227 59.971 1.00 97.88 1058 THR A O 1
ATOM 8080 N N . ASN A 1 1059 ? -25.113 -28.410 59.442 1.00 98.06 1059 ASN A N 1
ATOM 8081 C CA . ASN A 1 1059 ? -25.554 -28.309 58.053 1.00 98.06 1059 ASN A CA 1
ATOM 8082 C C . ASN A 1 1059 ? -26.978 -27.745 57.885 1.00 98.06 1059 ASN A C 1
ATOM 8084 O O . ASN A 1 1059 ? -27.864 -28.068 58.682 1.00 98.06 1059 ASN A O 1
ATOM 8088 N N . ILE A 1 1060 ? -27.220 -26.979 56.815 1.00 98.25 1060 ILE A N 1
ATOM 8089 C CA . ILE A 1 1060 ? -28.573 -26.623 56.365 1.00 98.25 1060 ILE A CA 1
ATOM 8090 C C . ILE A 1 1060 ? -28.971 -27.545 55.213 1.00 98.25 1060 ILE A C 1
ATOM 8092 O O . ILE A 1 1060 ? -28.208 -27.775 54.279 1.00 98.25 1060 ILE A O 1
ATOM 8096 N N . TRP A 1 1061 ? -30.170 -28.110 55.288 1.00 98.06 1061 TRP A N 1
ATOM 8097 C CA . TRP A 1 1061 ? -30.641 -29.112 54.333 1.00 98.06 1061 TRP A CA 1
ATOM 8098 C C . TRP A 1 1061 ? -32.154 -29.012 54.114 1.00 98.06 1061 TRP A C 1
ATOM 8100 O O . TRP A 1 1061 ? -32.850 -28.249 54.783 1.00 98.06 1061 TRP A O 1
ATOM 8110 N N . LEU A 1 1062 ? -32.671 -29.778 53.160 1.00 98.06 1062 LEU A N 1
ATOM 8111 C CA . LEU A 1 1062 ? -34.096 -29.879 52.890 1.00 98.06 1062 LEU A CA 1
ATOM 8112 C C . LEU A 1 1062 ? -34.732 -30.984 53.749 1.00 98.06 1062 LEU A C 1
ATOM 8114 O O . LEU A 1 1062 ? -34.301 -32.138 53.696 1.00 98.06 1062 LEU A O 1
ATOM 8118 N N . TRP A 1 1063 ? -35.801 -30.673 54.484 1.00 97.94 1063 TRP A N 1
ATOM 8119 C CA . TRP A 1 1063 ? -36.565 -31.672 55.246 1.00 97.94 1063 TRP A CA 1
ATOM 8120 C C . TRP A 1 1063 ? -38.074 -31.441 55.142 1.00 97.94 1063 TRP A C 1
ATOM 8122 O O . TRP A 1 1063 ? -38.531 -30.312 54.962 1.00 97.94 1063 TRP A O 1
ATOM 8132 N N . LYS A 1 1064 ? -38.869 -32.512 55.248 1.00 97.69 1064 LYS A N 1
ATOM 8133 C CA . LYS A 1 1064 ? -40.335 -32.425 55.236 1.00 97.69 1064 LYS A CA 1
ATOM 8134 C C . LYS A 1 1064 ? -40.850 -31.632 56.444 1.00 97.69 1064 LYS A C 1
ATOM 8136 O O . LYS A 1 1064 ? -40.340 -31.788 57.556 1.00 97.69 1064 LYS A O 1
ATOM 8141 N N . GLN A 1 1065 ? -41.867 -30.796 56.238 1.00 96.62 1065 GLN A N 1
ATOM 8142 C CA . GLN A 1 1065 ? -42.460 -29.967 57.287 1.00 96.62 1065 GLN A CA 1
ATOM 8143 C C . GLN A 1 1065 ? -42.861 -30.805 58.514 1.00 96.62 1065 GLN A C 1
ATOM 8145 O O . GLN A 1 1065 ? -43.616 -31.770 58.406 1.00 96.62 1065 GLN A O 1
ATOM 8150 N N . ASN A 1 1066 ? -42.342 -30.425 59.685 1.00 94.38 1066 ASN A N 1
ATOM 8151 C CA . ASN A 1 1066 ? -42.557 -31.111 60.967 1.00 94.38 1066 ASN A CA 1
ATOM 8152 C C . ASN A 1 1066 ? -42.971 -30.154 62.106 1.00 94.38 1066 ASN A C 1
ATOM 8154 O O . ASN A 1 1066 ? -43.104 -30.573 63.253 1.00 94.38 1066 ASN A O 1
ATOM 8158 N N . GLY A 1 1067 ? -43.148 -28.861 61.810 1.00 89.25 1067 GLY A N 1
ATOM 8159 C CA . GLY A 1 1067 ? -43.588 -27.839 62.766 1.00 89.25 1067 GLY A CA 1
ATOM 8160 C C . GLY A 1 1067 ? -42.524 -27.364 63.769 1.00 89.25 1067 GLY A C 1
ATOM 8161 O O . GLY A 1 1067 ? -42.742 -26.351 64.434 1.00 89.25 1067 GLY A O 1
ATOM 8162 N N . THR A 1 1068 ? -41.356 -28.006 63.854 1.00 95.56 1068 THR A N 1
ATOM 8163 C CA . THR A 1 1068 ? -40.300 -27.641 64.818 1.00 95.56 1068 THR A CA 1
ATOM 8164 C C . THR A 1 1068 ? -39.703 -26.251 64.558 1.00 95.56 1068 THR A C 1
ATOM 8166 O O . THR A 1 1068 ? -39.840 -25.672 63.475 1.00 95.56 1068 THR A O 1
ATOM 8169 N N . SER A 1 1069 ? -39.002 -25.708 65.558 1.00 95.00 1069 SER A N 1
ATOM 8170 C CA . SER A 1 1069 ? -38.242 -24.454 65.450 1.00 95.00 1069 SER A CA 1
ATOM 8171 C C . SER A 1 1069 ? -36.933 -24.586 64.659 1.00 95.00 1069 SER A C 1
ATOM 8173 O O . SER A 1 1069 ? -36.377 -23.564 64.268 1.00 95.00 1069 SER A O 1
ATOM 8175 N N . ALA A 1 1070 ? -36.470 -25.807 64.357 1.00 95.69 1070 ALA A N 1
ATOM 8176 C CA . ALA A 1 1070 ? -35.350 -26.047 63.439 1.00 95.69 1070 ALA A CA 1
ATOM 8177 C C . ALA A 1 1070 ? -35.682 -25.639 61.988 1.00 95.69 1070 ALA A C 1
ATOM 8179 O O . ALA A 1 1070 ? -34.781 -25.323 61.215 1.00 95.69 1070 ALA A O 1
ATOM 8180 N N . GLN A 1 1071 ? -36.974 -25.586 61.648 1.00 97.75 1071 GLN A N 1
ATOM 8181 C CA . GLN A 1 1071 ? -37.521 -25.185 60.345 1.00 97.75 1071 GLN A CA 1
ATOM 8182 C C . GLN A 1 1071 ? -38.037 -23.735 60.312 1.00 97.75 1071 GLN A C 1
ATOM 8184 O O . GLN A 1 1071 ? -38.738 -23.354 59.375 1.00 97.75 1071 GLN A O 1
ATOM 8189 N N . LEU A 1 1072 ? -37.788 -22.949 61.364 1.00 97.62 1072 LEU A N 1
ATOM 8190 C CA . LEU A 1 1072 ? -38.315 -21.594 61.518 1.00 97.62 1072 LEU A CA 1
ATOM 8191 C C . LEU A 1 1072 ? -37.163 -20.586 61.516 1.00 97.62 1072 LEU A C 1
ATOM 8193 O O . LEU A 1 1072 ? -36.224 -20.696 62.306 1.00 97.62 1072 LEU A O 1
ATOM 8197 N N . TRP A 1 1073 ? -37.254 -19.593 60.638 1.00 98.00 1073 TRP A N 1
ATOM 8198 C CA . TRP A 1 1073 ? -36.190 -18.637 60.356 1.00 98.00 1073 TRP A CA 1
ATOM 8199 C C . TRP A 1 1073 ? -36.670 -17.218 60.645 1.00 98.00 1073 TRP A C 1
ATOM 8201 O O . TRP A 1 1073 ? -37.619 -16.734 60.033 1.00 98.00 1073 TRP A O 1
ATOM 8211 N N . ILE A 1 1074 ? -36.015 -16.551 61.590 1.00 98.19 1074 ILE A N 1
ATOM 8212 C CA . ILE A 1 1074 ? -36.231 -15.140 61.894 1.00 98.19 1074 ILE A CA 1
ATOM 8213 C C . ILE A 1 1074 ? -35.485 -14.308 60.849 1.00 98.19 1074 ILE A C 1
ATOM 8215 O O . ILE A 1 1074 ? -34.251 -14.320 60.803 1.00 98.19 1074 ILE A O 1
ATOM 8219 N N . VAL A 1 1075 ? -36.248 -13.613 60.014 1.00 98.12 1075 VAL A N 1
ATOM 8220 C CA . VAL A 1 1075 ? -35.784 -12.625 59.041 1.00 98.12 1075 VAL A CA 1
ATOM 8221 C C . VAL A 1 1075 ? -35.570 -11.293 59.754 1.00 98.12 1075 VAL A C 1
ATOM 8223 O O . VAL A 1 1075 ? -36.446 -10.837 60.492 1.00 98.12 1075 VAL A O 1
ATOM 8226 N N . SER A 1 1076 ? -34.418 -10.671 59.510 1.00 96.38 1076 SER A N 1
ATOM 8227 C CA . SER A 1 1076 ? -34.138 -9.282 59.884 1.00 96.38 1076 SER A CA 1
ATOM 8228 C C . SER A 1 1076 ? -33.326 -8.585 58.791 1.00 96.38 1076 SER A C 1
ATOM 8230 O O . SER A 1 1076 ? -32.267 -9.104 58.415 1.00 96.38 1076 SER A O 1
ATOM 8232 N N . HIS A 1 1077 ? -33.774 -7.420 58.326 1.00 96.12 1077 HIS A N 1
ATOM 8233 C CA . HIS A 1 1077 ? -33.025 -6.565 57.401 1.00 96.12 1077 HIS A CA 1
ATOM 8234 C C . HIS A 1 1077 ? -32.050 -5.628 58.135 1.00 96.12 1077 HIS A C 1
ATOM 8236 O O . HIS A 1 1077 ? -32.325 -5.157 59.239 1.00 96.12 1077 HIS A O 1
ATOM 8242 N N . ASP A 1 1078 ? -30.914 -5.313 57.506 1.00 94.94 1078 ASP A N 1
ATOM 8243 C CA . ASP A 1 1078 ? -30.040 -4.213 57.932 1.00 94.94 1078 ASP A CA 1
ATOM 8244 C C . ASP A 1 1078 ? -30.342 -2.887 57.203 1.00 94.94 1078 ASP A C 1
ATOM 8246 O O . ASP A 1 1078 ? -31.205 -2.802 56.328 1.00 94.94 1078 ASP A O 1
ATOM 8250 N N . SER A 1 1079 ? -29.623 -1.817 57.561 1.00 92.12 1079 SER A N 1
ATOM 8251 C CA . SER A 1 1079 ? -29.828 -0.474 56.997 1.00 92.12 1079 SER A CA 1
ATOM 8252 C C . SER A 1 1079 ? -29.478 -0.343 55.507 1.00 92.12 1079 SER A C 1
ATOM 8254 O O . SER A 1 1079 ? -29.910 0.624 54.872 1.00 92.12 1079 SER A O 1
ATOM 8256 N N . GLN A 1 1080 ? -28.735 -1.296 54.934 1.00 91.19 1080 GLN A N 1
ATOM 8257 C CA . GLN A 1 1080 ? -28.464 -1.375 53.495 1.00 91.19 1080 GLN A CA 1
ATOM 8258 C C . GLN A 1 1080 ? -29.539 -2.189 52.756 1.00 91.19 1080 GLN A C 1
ATOM 8260 O O . GLN A 1 1080 ? -29.708 -2.013 51.551 1.00 91.19 1080 GLN A O 1
ATOM 8265 N N . GLY A 1 1081 ? -30.307 -3.012 53.476 1.00 94.69 1081 GLY A N 1
ATOM 8266 C CA . GLY A 1 1081 ? -31.350 -3.878 52.931 1.00 94.69 1081 GLY A CA 1
ATOM 8267 C C . GLY A 1 1081 ? -30.954 -5.351 52.834 1.00 94.69 1081 GLY A C 1
ATOM 8268 O O . GLY A 1 1081 ? -31.668 -6.117 52.192 1.00 94.69 1081 GLY A O 1
ATOM 8269 N N . PHE A 1 1082 ? -29.839 -5.767 53.444 1.00 97.81 1082 PHE A N 1
ATOM 8270 C CA . PHE A 1 1082 ? -29.461 -7.178 53.471 1.00 97.81 1082 PHE A CA 1
ATOM 8271 C C . PHE A 1 1082 ? -30.284 -7.959 54.491 1.00 97.81 1082 PHE A C 1
ATOM 8273 O O . PHE A 1 1082 ? -30.382 -7.574 55.655 1.00 97.81 1082 PHE A O 1
ATOM 8280 N N . VAL A 1 1083 ? -30.796 -9.109 54.063 1.00 97.69 1083 VAL A N 1
ATOM 8281 C CA . VAL A 1 1083 ? -31.484 -10.092 54.899 1.00 97.69 1083 VAL A CA 1
ATOM 8282 C C . VAL A 1 1083 ? -30.465 -10.929 55.667 1.00 97.69 1083 VAL A C 1
ATOM 8284 O O . VAL A 1 1083 ? -29.572 -11.529 55.072 1.00 97.69 1083 VAL A O 1
ATOM 8287 N N . THR A 1 1084 ? -30.651 -11.051 56.980 1.00 98.00 1084 THR A N 1
ATOM 8288 C CA . THR A 1 1084 ? -30.056 -12.128 57.786 1.00 98.00 1084 THR A CA 1
ATOM 8289 C C . THR A 1 1084 ? -31.140 -13.151 58.124 1.00 98.00 1084 THR A C 1
ATOM 8291 O O . THR A 1 1084 ? -32.184 -12.780 58.659 1.00 98.00 1084 THR A O 1
ATOM 8294 N N . LEU A 1 1085 ? -30.893 -14.436 57.850 1.00 98.12 1085 LEU A N 1
ATOM 8295 C CA . LEU A 1 1085 ? -31.789 -15.538 58.222 1.00 98.12 1085 LEU A CA 1
ATOM 8296 C C . LEU A 1 1085 ? -31.267 -16.202 59.504 1.00 98.12 1085 LEU A C 1
ATOM 8298 O O . LEU A 1 1085 ? -30.271 -16.920 59.466 1.00 98.12 1085 LEU A O 1
ATOM 8302 N N . THR A 1 1086 ? -31.911 -15.959 60.649 1.00 98.25 1086 THR A N 1
ATOM 8303 C CA . THR A 1 1086 ? -31.513 -16.527 61.954 1.00 98.25 1086 THR A CA 1
ATOM 8304 C C . THR A 1 1086 ? -32.391 -17.729 62.318 1.00 98.25 1086 THR A C 1
ATOM 8306 O O . THR A 1 1086 ? -33.604 -17.578 62.414 1.00 98.25 1086 THR A O 1
ATOM 8309 N N . ASN A 1 1087 ? -31.831 -18.908 62.601 1.00 98.00 1087 ASN A N 1
ATOM 8310 C CA . ASN A 1 1087 ? -32.634 -20.062 63.021 1.00 98.00 1087 ASN A CA 1
ATOM 8311 C C . ASN A 1 1087 ? -33.250 -19.842 64.415 1.00 98.00 1087 ASN A C 1
ATOM 8313 O O . ASN A 1 1087 ? -32.542 -19.535 65.379 1.00 98.00 1087 ASN A O 1
ATOM 8317 N N . ALA A 1 1088 ? -34.563 -20.040 64.546 1.00 95.75 1088 ALA A N 1
ATOM 8318 C CA . ALA A 1 1088 ? -35.300 -19.753 65.775 1.00 95.75 1088 ALA A CA 1
ATOM 8319 C C . ALA A 1 1088 ? -34.964 -20.702 66.944 1.00 95.75 1088 ALA A C 1
ATOM 8321 O O . ALA A 1 1088 ? -35.221 -20.360 68.096 1.00 95.75 1088 ALA A O 1
ATOM 8322 N N . SER A 1 1089 ? -34.389 -21.884 66.682 1.00 93.75 1089 SER A N 1
ATOM 8323 C CA . SER A 1 1089 ? -34.025 -22.854 67.731 1.00 93.75 1089 SER A CA 1
ATOM 8324 C C . SER A 1 1089 ? -32.636 -22.634 68.356 1.00 93.75 1089 SER A C 1
ATOM 8326 O O . SER A 1 1089 ? -32.370 -23.135 69.460 1.00 93.75 1089 SER A O 1
ATOM 8328 N N . THR A 1 1090 ? -31.760 -21.883 67.671 1.00 97.12 1090 THR A N 1
ATOM 8329 C CA . THR A 1 1090 ? -30.340 -21.702 68.034 1.00 97.12 1090 THR A CA 1
ATOM 8330 C C . THR A 1 1090 ? -29.887 -20.245 68.134 1.00 97.12 1090 THR A C 1
ATOM 8332 O O . THR A 1 1090 ? -28.878 -19.978 68.783 1.00 97.12 1090 THR A O 1
ATOM 8335 N N . GLY A 1 1091 ? -30.593 -19.301 67.500 1.00 96.69 1091 GLY A N 1
ATOM 8336 C CA . GLY A 1 1091 ? -30.184 -17.895 67.419 1.00 96.69 1091 GLY A CA 1
ATOM 8337 C C . GLY A 1 1091 ? -29.024 -17.622 66.447 1.00 96.69 1091 GLY A C 1
ATOM 8338 O O . GLY A 1 1091 ? -28.502 -16.505 66.431 1.00 96.69 1091 GLY A O 1
ATOM 8339 N N . LYS A 1 1092 ? -28.624 -18.611 65.637 1.00 98.25 1092 LYS A N 1
ATOM 8340 C CA . LYS A 1 1092 ? -27.484 -18.556 64.702 1.00 98.25 1092 LYS A CA 1
ATOM 8341 C C . LYS A 1 1092 ? -27.923 -18.242 63.274 1.00 98.25 1092 LYS A C 1
ATOM 8343 O O . LYS A 1 1092 ? -29.060 -18.533 62.909 1.00 98.25 1092 LYS A O 1
ATOM 8348 N N . ALA A 1 1093 ? -27.050 -17.622 62.482 1.00 98.31 1093 ALA A N 1
ATOM 8349 C CA . ALA A 1 1093 ? -27.366 -17.241 61.106 1.00 98.31 1093 ALA A CA 1
ATOM 8350 C C . ALA A 1 1093 ? -27.082 -18.375 60.116 1.00 98.31 1093 ALA A C 1
ATOM 8352 O O . ALA A 1 1093 ? -26.160 -19.162 60.321 1.00 98.31 1093 ALA A O 1
ATOM 8353 N N . LEU A 1 1094 ? -27.863 -18.412 59.036 1.00 98.25 1094 LEU A N 1
ATOM 8354 C CA . LEU A 1 1094 ? -27.594 -19.181 57.825 1.00 98.25 1094 LEU A CA 1
ATOM 8355 C C . LEU A 1 1094 ? -26.401 -18.544 57.094 1.00 98.25 1094 LEU A C 1
ATOM 8357 O O . LEU A 1 1094 ? -26.464 -17.389 56.667 1.00 98.25 1094 LEU A O 1
ATOM 8361 N N . ASP A 1 1095 ? -25.310 -19.299 57.015 1.00 98.44 1095 ASP A N 1
ATOM 8362 C CA . ASP A 1 1095 ? -23.946 -18.841 56.748 1.00 98.44 1095 ASP A CA 1
ATOM 8363 C C . ASP A 1 1095 ? -23.338 -19.681 55.607 1.00 98.44 1095 ASP A C 1
ATOM 8365 O O . ASP A 1 1095 ? -23.506 -20.904 55.562 1.00 98.44 1095 ASP A O 1
ATOM 8369 N N . VAL A 1 1096 ? -22.675 -19.032 54.645 1.00 98.00 1096 VAL A N 1
ATOM 8370 C CA . VAL A 1 1096 ? -21.963 -19.729 53.561 1.00 98.00 1096 VAL A CA 1
ATOM 8371 C C . VAL A 1 1096 ? -20.632 -20.263 54.072 1.00 98.00 1096 VAL A C 1
ATOM 8373 O O . VAL A 1 1096 ? -19.795 -19.498 54.561 1.00 98.00 1096 VAL A O 1
ATOM 8376 N N . GLN A 1 1097 ? -20.401 -21.562 53.879 1.00 96.81 1097 GLN A N 1
ATOM 8377 C CA . GLN A 1 1097 ? -19.214 -22.249 54.367 1.00 96.81 1097 GLN A CA 1
ATOM 8378 C C . GLN A 1 1097 ? -17.910 -21.528 53.967 1.00 96.81 1097 GLN A C 1
ATOM 8380 O O . GLN A 1 1097 ? -17.687 -21.129 52.823 1.00 96.81 1097 GLN A O 1
ATOM 8385 N N . TRP A 1 1098 ? -17.062 -21.312 54.979 1.00 94.50 1098 TRP A N 1
ATOM 8386 C CA . TRP A 1 1098 ? -15.782 -20.594 54.902 1.00 94.50 1098 TRP A CA 1
ATOM 8387 C C . TRP A 1 1098 ? -15.834 -19.190 54.259 1.00 94.50 1098 TRP A C 1
ATOM 8389 O O . TRP A 1 1098 ? -14.788 -18.679 53.860 1.00 94.50 1098 TRP A O 1
ATOM 8399 N N . ALA A 1 1099 ? -17.015 -18.564 54.156 1.00 94.12 1099 ALA A N 1
ATOM 8400 C CA . ALA A 1 1099 ? -17.243 -17.311 53.429 1.00 94.12 1099 ALA A CA 1
ATOM 8401 C C . ALA A 1 1099 ? -16.772 -17.338 51.956 1.00 94.12 1099 ALA A C 1
ATOM 8403 O O . ALA A 1 1099 ? -16.308 -16.328 51.418 1.00 94.12 1099 ALA A O 1
ATOM 8404 N N . ARG A 1 1100 ? -16.864 -18.494 51.283 1.00 93.69 1100 ARG A N 1
ATOM 8405 C CA . ARG A 1 1100 ? -16.393 -18.651 49.898 1.00 93.69 1100 ARG A CA 1
ATOM 8406 C C . ARG A 1 1100 ? -17.514 -18.438 48.882 1.00 93.69 1100 ARG A C 1
ATOM 8408 O O . ARG A 1 1100 ? -18.588 -19.020 48.973 1.00 93.69 1100 ARG A O 1
ATOM 8415 N N . SER A 1 1101 ? -17.244 -17.601 47.881 1.00 90.44 1101 SER A N 1
ATOM 8416 C CA . SER A 1 1101 ? -18.168 -17.310 46.772 1.00 90.44 1101 SER A CA 1
ATOM 8417 C C . SER A 1 1101 ? -17.918 -18.262 45.600 1.00 90.44 1101 SER A C 1
ATOM 8419 O O . SER A 1 1101 ? -17.450 -17.856 44.537 1.00 90.44 1101 SER A O 1
ATOM 8421 N N . THR A 1 1102 ? -18.155 -19.552 45.831 1.00 93.31 1102 THR A N 1
ATOM 8422 C CA . THR A 1 1102 ? -17.827 -20.643 44.902 1.00 93.31 1102 THR A CA 1
ATOM 8423 C C . THR A 1 1102 ? -19.045 -21.507 44.598 1.00 93.31 1102 THR A C 1
ATOM 8425 O O . THR A 1 1102 ? -19.836 -21.848 45.477 1.00 93.31 1102 THR A O 1
ATOM 8428 N N . ARG A 1 1103 ? -19.197 -21.896 43.326 1.00 93.25 1103 ARG A N 1
ATOM 8429 C CA . ARG A 1 1103 ? -20.262 -22.806 42.886 1.00 93.25 1103 ARG A CA 1
ATOM 8430 C C . ARG A 1 1103 ? -20.141 -24.147 43.614 1.00 93.25 1103 ARG A C 1
ATOM 8432 O O . ARG A 1 1103 ? -19.149 -24.848 43.443 1.00 93.25 1103 ARG A O 1
ATOM 8439 N N . GLY A 1 1104 ? -21.181 -24.519 44.353 1.00 94.06 1104 GLY A N 1
ATOM 8440 C CA . GLY A 1 1104 ? -21.242 -25.753 45.130 1.00 94.06 1104 GLY A CA 1
ATOM 8441 C C . GLY 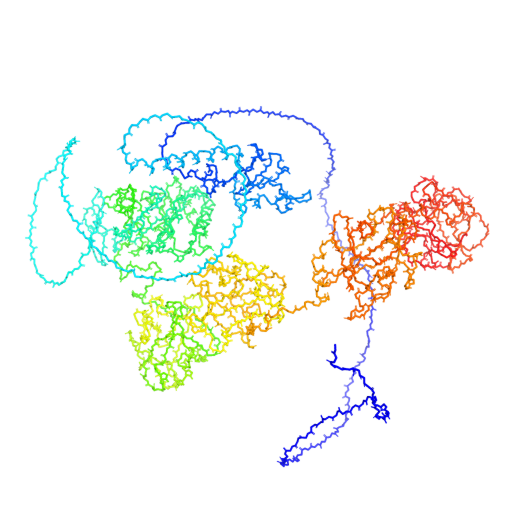A 1 1104 ? -20.828 -25.613 46.596 1.00 94.06 1104 GLY A C 1
ATOM 8442 O O . GLY A 1 1104 ? -20.927 -26.605 47.313 1.00 94.06 1104 GLY A O 1
ATOM 8443 N N . GLU A 1 1105 ? -20.393 -24.432 47.057 1.00 97.69 1105 GLU A N 1
ATOM 8444 C CA . GLU A 1 1105 ? -20.018 -24.229 48.464 1.00 97.69 1105 GLU A CA 1
ATOM 8445 C C . GLU A 1 1105 ? -21.219 -24.466 49.393 1.00 97.69 1105 GLU A C 1
ATOM 8447 O O . GLU A 1 1105 ? -22.352 -24.085 49.086 1.00 97.69 1105 GLU A O 1
ATOM 8452 N N . ASN A 1 1106 ? -20.978 -25.114 50.530 1.00 97.88 1106 ASN A N 1
ATOM 8453 C CA . ASN A 1 1106 ? -22.034 -25.543 51.436 1.00 97.88 1106 ASN A CA 1
ATOM 8454 C C . ASN A 1 1106 ? -22.705 -24.377 52.186 1.00 97.88 1106 ASN A C 1
ATOM 8456 O O . ASN A 1 1106 ? -22.113 -23.309 52.358 1.00 97.88 1106 ASN A O 1
ATOM 8460 N N . ILE A 1 1107 ? -23.912 -24.606 52.708 1.00 98.25 1107 ILE A N 1
ATOM 8461 C CA . ILE A 1 1107 ? -24.587 -23.683 53.626 1.00 98.25 1107 ILE A CA 1
ATOM 8462 C C . ILE A 1 1107 ? -24.817 -24.382 54.974 1.00 98.25 1107 ILE A C 1
ATOM 8464 O O . ILE A 1 1107 ? -25.369 -25.479 55.061 1.00 98.25 1107 ILE A O 1
ATOM 8468 N N . TRP A 1 1108 ? -24.386 -23.730 56.050 1.00 98.25 1108 TRP A N 1
ATOM 8469 C CA . TRP A 1 1108 ? -24.467 -24.218 57.432 1.00 98.25 1108 TRP A CA 1
ATOM 8470 C C . TRP A 1 1108 ? -25.033 -23.125 58.358 1.00 98.25 1108 TRP A C 1
ATOM 8472 O O . TRP A 1 1108 ? -25.307 -22.012 57.910 1.00 98.25 1108 TRP A O 1
ATOM 8482 N N . GLN A 1 1109 ? -25.228 -23.406 59.650 1.00 97.94 1109 GLN A N 1
ATOM 8483 C CA . GLN A 1 1109 ? -25.416 -22.339 60.641 1.00 97.94 1109 GLN A CA 1
ATOM 8484 C C . GLN A 1 1109 ? -24.077 -21.909 61.252 1.00 97.94 1109 GLN A C 1
ATOM 8486 O O . GLN A 1 1109 ? -23.213 -22.748 61.533 1.00 97.94 1109 GLN A O 1
ATOM 8491 N N . TYR A 1 1110 ? -23.950 -20.623 61.570 1.00 98.19 1110 TYR A N 1
ATOM 8492 C CA . TYR A 1 1110 ? -22.815 -20.100 62.327 1.00 98.19 1110 TYR A CA 1
ATOM 8493 C C . TYR A 1 1110 ? -23.225 -18.985 63.303 1.00 98.19 1110 TYR A C 1
ATOM 8495 O O . TYR A 1 1110 ? -24.219 -18.276 63.108 1.00 98.19 1110 TYR A O 1
ATOM 8503 N N . THR A 1 1111 ? -22.458 -18.823 64.382 1.00 97.94 1111 THR A N 1
ATOM 8504 C CA . THR A 1 1111 ? -22.600 -17.728 65.350 1.00 97.94 1111 THR A CA 1
ATOM 8505 C C . THR A 1 1111 ? -22.584 -16.374 64.633 1.00 97.94 1111 THR A C 1
ATOM 8507 O O . THR A 1 1111 ? -21.762 -16.133 63.746 1.00 97.94 1111 THR A O 1
ATOM 8510 N N . LYS A 1 1112 ? -23.511 -15.475 64.991 1.00 97.69 1112 LYS A N 1
ATOM 8511 C CA . LYS A 1 1112 ? -23.697 -14.213 64.263 1.00 97.69 1112 LYS A CA 1
ATOM 8512 C C . LYS A 1 1112 ? -22.456 -13.322 64.343 1.00 97.69 1112 LYS A C 1
ATOM 8514 O O . LYS A 1 1112 ? -22.075 -12.884 65.423 1.00 97.69 1112 LYS A O 1
ATOM 8519 N N . ASN A 1 1113 ? -21.856 -13.057 63.184 1.00 95.31 1113 ASN A N 1
ATOM 8520 C CA . ASN A 1 1113 ? -20.605 -12.315 63.010 1.00 95.31 1113 ASN A CA 1
ATOM 8521 C C . ASN A 1 1113 ? -20.748 -11.083 62.087 1.00 95.31 1113 ASN A C 1
ATOM 8523 O O . ASN A 1 1113 ? -19.777 -10.357 61.891 1.00 95.31 1113 ASN A O 1
ATOM 8527 N N . ASN A 1 1114 ? -21.949 -10.830 61.540 1.00 90.38 1114 ASN A N 1
ATOM 8528 C CA . ASN A 1 1114 ? -22.281 -9.697 60.653 1.00 90.38 1114 ASN A CA 1
ATOM 8529 C C . ASN A 1 1114 ? -21.484 -9.654 59.324 1.00 90.38 1114 ASN A C 1
ATOM 8531 O O . ASN A 1 1114 ? -21.508 -8.648 58.613 1.00 90.38 1114 ASN A O 1
ATOM 8535 N N . SER A 1 1115 ? -20.797 -10.741 58.957 1.00 95.94 1115 SER A N 1
ATOM 8536 C CA . SER A 1 1115 ? -20.099 -10.857 57.673 1.00 95.94 1115 SER A CA 1
ATOM 8537 C C . SER A 1 1115 ? -21.074 -11.005 56.497 1.00 95.94 1115 SER A C 1
ATOM 8539 O O . SER A 1 1115 ? -22.234 -11.388 56.665 1.00 95.94 1115 SER A O 1
ATOM 8541 N N . ARG A 1 1116 ? -20.591 -10.764 55.271 1.00 96.06 1116 ARG A N 1
ATOM 8542 C CA . ARG A 1 1116 ? -21.382 -10.995 54.049 1.00 96.06 1116 ARG A CA 1
ATOM 8543 C C . ARG A 1 1116 ? -21.737 -12.471 53.809 1.00 96.06 1116 ARG A C 1
ATOM 8545 O O . ARG A 1 1116 ? -22.680 -12.725 53.073 1.00 96.06 1116 ARG A O 1
ATOM 8552 N N . ALA A 1 1117 ? -21.065 -13.427 54.457 1.00 97.25 1117 ALA A N 1
ATOM 8553 C CA . ALA A 1 1117 ? -21.425 -14.847 54.382 1.00 97.25 1117 ALA A CA 1
ATOM 8554 C C . ALA A 1 1117 ? -22.770 -15.165 55.061 1.00 97.25 1117 ALA A C 1
ATOM 8556 O O . ALA A 1 1117 ? -23.396 -16.166 54.728 1.00 97.25 1117 ALA A O 1
ATOM 8557 N N . GLN A 1 1118 ? -23.221 -14.303 55.980 1.00 98.25 1118 GLN A N 1
ATOM 8558 C CA . GLN A 1 1118 ? -24.484 -14.426 56.722 1.00 98.25 1118 GLN A CA 1
ATOM 8559 C C . GLN A 1 1118 ? -25.614 -13.571 56.130 1.00 98.25 1118 GLN A C 1
ATOM 8561 O O . GLN A 1 1118 ? -26.702 -13.490 56.706 1.00 98.25 1118 GLN A O 1
ATOM 8566 N N . LYS A 1 1119 ? -25.343 -12.891 55.008 1.00 98.19 1119 LYS A N 1
ATOM 8567 C CA . LYS A 1 1119 ? -26.211 -11.875 54.417 1.00 98.19 1119 LYS A CA 1
ATOM 8568 C C . LYS A 1 1119 ? -26.673 -12.272 53.024 1.00 98.19 1119 LYS A C 1
ATOM 8570 O O . LYS A 1 1119 ? -25.908 -12.777 52.202 1.00 98.19 1119 LYS A O 1
ATOM 8575 N N . TRP A 1 1120 ? -27.937 -11.976 52.771 1.00 98.00 1120 TRP A N 1
ATOM 8576 C CA . TRP A 1 1120 ? -28.684 -12.427 51.608 1.00 98.00 1120 TRP A CA 1
ATOM 8577 C C . TRP A 1 1120 ? -29.524 -11.287 51.036 1.00 98.00 1120 TRP A C 1
ATOM 8579 O O . TRP A 1 1120 ? -29.799 -10.295 51.712 1.00 98.00 1120 TRP A O 1
ATOM 8589 N N . ILE A 1 1121 ? -29.948 -11.429 49.786 1.00 97.75 1121 ILE A N 1
ATOM 8590 C CA . ILE A 1 1121 ? -30.830 -10.483 49.103 1.00 97.75 1121 ILE A CA 1
ATOM 8591 C C . ILE A 1 1121 ? -32.040 -11.274 48.619 1.00 97.75 1121 ILE A C 1
ATOM 8593 O O . ILE A 1 1121 ? -31.898 -12.152 47.768 1.00 97.75 1121 ILE A O 1
ATOM 8597 N N . ALA A 1 1122 ? -33.213 -10.994 49.188 1.00 96.06 1122 ALA A N 1
ATOM 8598 C CA . ALA A 1 1122 ? -34.454 -11.685 48.854 1.00 96.06 1122 ALA A CA 1
ATOM 8599 C C . ALA A 1 1122 ? -35.123 -11.028 47.637 1.00 96.06 1122 ALA A C 1
ATOM 8601 O O . ALA A 1 1122 ? -35.780 -9.997 47.766 1.00 96.06 1122 ALA A O 1
ATOM 8602 N N . VAL A 1 1123 ? -34.970 -11.635 46.460 1.00 93.50 1123 VAL A N 1
ATOM 8603 C CA . VAL A 1 1123 ? -35.587 -11.170 45.210 1.00 93.50 1123 VAL A CA 1
ATOM 8604 C C . VAL A 1 1123 ? -36.850 -11.985 44.941 1.00 93.50 1123 VAL A C 1
ATOM 8606 O O . VAL A 1 1123 ? -36.795 -13.201 44.763 1.00 93.50 1123 VAL A O 1
ATOM 8609 N N . ARG A 1 1124 ? -38.014 -11.335 44.925 1.00 91.12 1124 ARG A N 1
ATOM 8610 C CA . ARG A 1 1124 ? -39.310 -11.980 44.677 1.00 91.12 1124 ARG A CA 1
ATOM 8611 C C . ARG A 1 1124 ? -39.480 -12.302 43.191 1.00 91.12 1124 ARG A C 1
ATOM 8613 O O . ARG A 1 1124 ? -39.555 -11.408 42.353 1.00 91.12 1124 ARG A O 1
ATOM 8620 N N . VAL A 1 1125 ? -39.653 -13.586 42.886 1.00 85.88 1125 VAL A N 1
ATOM 8621 C CA . VAL A 1 1125 ? -39.947 -14.122 41.552 1.00 85.88 1125 VAL A CA 1
ATOM 8622 C C . VAL A 1 1125 ? -41.314 -14.810 41.600 1.00 85.88 1125 VAL A C 1
ATOM 8624 O O . VAL A 1 1125 ? -41.445 -15.985 41.950 1.00 85.88 1125 VAL A O 1
ATOM 8627 N N . GLY A 1 1126 ? -42.364 -14.049 41.282 1.00 85.94 1126 GLY A N 1
ATOM 8628 C CA . GLY A 1 1126 ? -43.755 -14.494 41.407 1.00 85.94 1126 GLY A CA 1
ATOM 8629 C C . GLY A 1 1126 ? -44.188 -14.633 42.871 1.00 85.94 1126 GLY A C 1
ATOM 8630 O O . GLY A 1 1126 ? -44.153 -13.666 43.639 1.00 85.94 1126 GLY A O 1
ATOM 8631 N N . ASN A 1 1127 ? -44.610 -15.836 43.271 1.00 89.69 1127 ASN A N 1
ATOM 8632 C CA . ASN A 1 1127 ? -44.998 -16.141 44.652 1.00 89.69 1127 ASN A CA 1
ATOM 8633 C C . ASN A 1 1127 ? -43.824 -16.579 45.553 1.00 89.69 1127 ASN A C 1
ATOM 8635 O O . ASN A 1 1127 ? -44.034 -16.718 46.754 1.00 89.69 1127 ASN A O 1
ATOM 8639 N N . ALA A 1 1128 ? -42.624 -16.776 45.000 1.00 95.56 1128 ALA A N 1
ATOM 8640 C CA . ALA A 1 1128 ? -41.438 -17.262 45.707 1.00 95.56 1128 ALA A CA 1
ATOM 8641 C C . ALA A 1 1128 ? -40.310 -16.214 45.747 1.00 95.56 1128 ALA A C 1
ATOM 8643 O O . ALA A 1 1128 ? -40.365 -15.197 45.055 1.00 95.56 1128 ALA A O 1
ATOM 8644 N N . PHE A 1 1129 ? -39.265 -16.494 46.522 1.00 96.44 1129 PHE A N 1
ATOM 8645 C CA . PHE A 1 1129 ? -38.040 -15.709 46.649 1.00 96.44 1129 PHE A CA 1
ATOM 8646 C C . PHE A 1 1129 ? -36.824 -16.477 46.133 1.00 96.44 1129 PHE A C 1
ATOM 8648 O O . PHE A 1 1129 ? -36.697 -17.677 46.369 1.00 96.44 1129 PHE A O 1
ATOM 8655 N N . VAL A 1 1130 ? -35.906 -15.769 45.487 1.00 96.94 1130 VAL A N 1
ATOM 8656 C CA . VAL A 1 1130 ? -34.532 -16.207 45.234 1.00 96.94 1130 VAL A CA 1
ATOM 8657 C C . VAL A 1 1130 ? -33.633 -15.452 46.212 1.00 96.94 1130 VAL A C 1
ATOM 8659 O O . VAL A 1 1130 ? -33.731 -14.230 46.329 1.00 96.94 1130 VAL A O 1
ATOM 8662 N N . PHE A 1 1131 ? -32.787 -16.172 46.947 1.00 97.88 1131 PHE A N 1
ATOM 8663 C CA . PHE A 1 1131 ? -31.867 -15.588 47.924 1.00 97.88 1131 PHE A CA 1
ATOM 8664 C C . PHE A 1 1131 ? -30.464 -15.504 47.326 1.00 97.88 1131 PHE A C 1
ATOM 8666 O O . PHE A 1 1131 ? -29.738 -16.497 47.320 1.00 97.88 1131 PHE A O 1
ATOM 8673 N N . HIS A 1 1132 ? -30.085 -14.327 46.827 1.00 97.19 1132 HIS A N 1
ATOM 8674 C CA . HIS A 1 1132 ? -28.740 -14.071 46.302 1.00 97.19 1132 HIS A CA 1
ATOM 8675 C C . HIS A 1 1132 ? -27.759 -13.805 47.450 1.00 97.19 1132 HIS A C 1
ATOM 8677 O O . HIS A 1 1132 ? -28.126 -13.164 48.437 1.00 97.19 1132 HIS A O 1
ATOM 8683 N N . SER A 1 1133 ? -26.513 -14.268 47.334 1.00 96.88 1133 SER A N 1
ATOM 8684 C CA . SER A 1 1133 ? -25.483 -14.023 48.351 1.00 96.88 1133 SER A CA 1
ATOM 8685 C C . SER A 1 1133 ? -25.033 -12.559 48.361 1.00 96.88 1133 SER A C 1
ATOM 8687 O O . SER A 1 1133 ? -24.804 -11.958 47.312 1.00 96.88 1133 SER A O 1
ATOM 8689 N N . ALA A 1 1134 ? -24.824 -11.987 49.550 1.00 96.62 1134 ALA A N 1
ATOM 8690 C CA . ALA A 1 1134 ? -24.248 -10.650 49.692 1.00 96.62 1134 ALA A CA 1
ATOM 8691 C C . ALA A 1 1134 ? -22.742 -10.577 49.366 1.00 96.62 1134 ALA A C 1
ATOM 8693 O O . ALA A 1 1134 ? -22.186 -9.479 49.310 1.00 96.62 1134 ALA A O 1
ATOM 8694 N N . MET A 1 1135 ? -22.067 -11.721 49.194 1.00 94.81 1135 MET A N 1
ATOM 8695 C CA . MET A 1 1135 ? -20.653 -11.778 48.800 1.00 94.81 1135 MET A CA 1
ATOM 8696 C C . MET A 1 1135 ? -20.493 -11.590 47.284 1.00 94.81 1135 MET A C 1
ATOM 8698 O O . MET A 1 1135 ? -19.752 -10.711 46.842 1.00 94.81 1135 MET A O 1
ATOM 8702 N N . ASP A 1 1136 ? -21.249 -12.366 46.507 1.00 93.62 1136 ASP A N 1
ATOM 8703 C CA . ASP A 1 1136 ? -21.426 -12.220 45.063 1.00 93.62 1136 ASP A CA 1
ATOM 8704 C C . ASP A 1 1136 ? -22.847 -12.692 44.690 1.00 93.62 1136 ASP A C 1
ATOM 8706 O O . ASP A 1 1136 ? -23.147 -13.884 44.828 1.00 93.62 1136 ASP A O 1
ATOM 8710 N N . PRO A 1 1137 ? -23.736 -11.797 44.215 1.00 93.31 1137 PRO A N 1
ATOM 8711 C CA . PRO A 1 1137 ? -25.134 -12.129 43.954 1.00 93.31 1137 PRO A CA 1
ATOM 8712 C C . PRO A 1 1137 ? -25.328 -12.936 42.660 1.00 93.31 1137 PRO A C 1
ATOM 8714 O O . PRO A 1 1137 ? -26.459 -13.288 42.324 1.00 93.31 1137 PRO A O 1
ATOM 8717 N N . SER A 1 1138 ? -24.240 -13.264 41.953 1.00 90.88 1138 SER A N 1
ATOM 8718 C CA . SER A 1 1138 ? -24.215 -14.290 40.901 1.00 90.88 1138 SER A CA 1
ATOM 8719 C C . SER A 1 1138 ? -24.527 -15.695 41.447 1.00 90.88 1138 SER A C 1
ATOM 8721 O O . SER A 1 1138 ? -24.876 -16.592 40.675 1.00 90.88 1138 SER A O 1
ATOM 8723 N N . TYR A 1 1139 ? -24.407 -15.888 42.768 1.00 95.25 1139 TYR A N 1
ATOM 8724 C CA . TYR A 1 1139 ? -24.743 -17.124 43.471 1.00 95.25 1139 TYR A CA 1
ATOM 8725 C C . TYR A 1 1139 ? -25.988 -16.980 44.349 1.00 95.25 1139 TYR A C 1
ATOM 8727 O O . TYR A 1 1139 ? -26.190 -15.960 45.014 1.00 95.25 1139 TYR A O 1
ATOM 8735 N N . VAL A 1 1140 ? -26.790 -18.043 44.391 1.00 97.69 1140 VAL A N 1
ATOM 8736 C CA . VAL A 1 1140 ? -28.073 -18.128 45.102 1.00 97.69 1140 VAL A CA 1
ATOM 8737 C C . VAL A 1 1140 ? -28.170 -19.397 45.955 1.00 97.69 1140 VAL A C 1
ATOM 8739 O O . VAL A 1 1140 ? -27.427 -20.354 45.725 1.00 97.69 1140 VAL A O 1
ATOM 8742 N N . ILE A 1 1141 ? -29.093 -19.413 46.926 1.00 98.00 1141 ILE A N 1
ATOM 8743 C CA . ILE A 1 1141 ? -29.439 -20.614 47.710 1.00 98.00 1141 ILE A CA 1
ATOM 8744 C C . ILE A 1 1141 ? -30.107 -21.661 46.802 1.00 98.00 1141 ILE A C 1
ATOM 8746 O O . ILE A 1 1141 ? -31.229 -21.464 46.332 1.00 98.00 1141 ILE A O 1
ATOM 8750 N N . ASP A 1 1142 ? -29.420 -22.786 46.607 1.00 98.06 1142 ASP A N 1
ATOM 8751 C CA . ASP A 1 1142 ? -29.720 -23.866 45.662 1.00 98.06 1142 ASP A CA 1
ATOM 8752 C C . ASP A 1 1142 ? -29.960 -25.195 46.392 1.00 98.06 1142 ASP A C 1
ATOM 8754 O O . ASP A 1 1142 ? -29.195 -25.582 47.281 1.00 98.06 1142 ASP A O 1
ATOM 8758 N N . LEU A 1 1143 ? -31.015 -25.907 45.998 1.00 96.81 1143 LEU A N 1
ATOM 8759 C CA . LEU A 1 1143 ? -31.266 -27.290 46.396 1.00 96.81 1143 LEU A CA 1
ATOM 8760 C C . LEU A 1 1143 ? -30.414 -28.243 45.548 1.00 96.81 1143 LEU A C 1
ATOM 8762 O O . LEU A 1 1143 ? -30.591 -28.304 44.328 1.00 96.81 1143 LEU A O 1
ATOM 8766 N N . ASP A 1 1144 ? -29.538 -29.025 46.188 1.00 96.25 1144 ASP A N 1
ATOM 8767 C CA . ASP A 1 1144 ? -28.585 -29.882 45.479 1.00 96.25 1144 ASP A CA 1
ATOM 8768 C C . ASP A 1 1144 ? -29.272 -30.802 44.460 1.00 96.25 1144 ASP A C 1
ATOM 8770 O O . ASP A 1 1144 ? -30.164 -31.594 44.776 1.00 96.25 1144 ASP A O 1
ATOM 8774 N N . SER A 1 1145 ? -28.834 -30.669 43.205 1.00 93.75 1145 SER A N 1
ATOM 8775 C CA . SER A 1 1145 ? -29.280 -31.472 42.066 1.00 93.75 1145 SER A CA 1
ATOM 8776 C C . SER A 1 1145 ? -30.804 -31.434 41.859 1.00 93.75 1145 SER A C 1
ATOM 8778 O O . SER A 1 1145 ? -31.382 -32.375 41.320 1.00 93.75 1145 SER A O 1
ATOM 8780 N N . ALA A 1 1146 ? -31.455 -30.350 42.312 1.00 94.19 1146 ALA A N 1
ATOM 8781 C CA . ALA A 1 1146 ? -32.908 -30.165 42.358 1.00 94.19 1146 ALA A CA 1
ATOM 8782 C C . ALA A 1 1146 ? -33.680 -31.281 43.100 1.00 94.19 1146 ALA A C 1
ATOM 8784 O O . ALA A 1 1146 ? -34.886 -31.452 42.903 1.00 94.19 1146 ALA A O 1
ATOM 8785 N N . ARG A 1 1147 ? -33.006 -32.065 43.952 1.00 96.94 1147 ARG A N 1
ATOM 8786 C CA . ARG A 1 1147 ? -33.564 -33.288 44.537 1.00 96.94 1147 ARG A CA 1
ATOM 8787 C C . ARG A 1 1147 ? -34.488 -32.978 45.718 1.00 96.94 1147 ARG A C 1
ATOM 8789 O O . ARG A 1 1147 ? -34.052 -32.640 46.812 1.00 96.94 1147 ARG A O 1
ATOM 8796 N N . VAL A 1 1148 ? -35.788 -33.186 45.539 1.00 96.62 1148 VAL A N 1
ATOM 8797 C CA . VAL A 1 1148 ? -36.760 -33.110 46.640 1.00 96.62 1148 VAL A CA 1
ATOM 8798 C C . VAL A 1 1148 ? -36.725 -34.407 47.458 1.00 96.62 1148 VAL A C 1
ATOM 8800 O O . VAL A 1 1148 ? -37.438 -35.365 47.163 1.00 96.62 1148 VAL A O 1
ATOM 8803 N N . ALA A 1 1149 ? -35.880 -34.455 48.489 1.00 96.94 1149 ALA A N 1
ATOM 8804 C CA . ALA A 1 1149 ? -35.862 -35.537 49.476 1.00 96.94 1149 ALA A CA 1
ATOM 8805 C C . ALA A 1 1149 ? -35.339 -35.060 50.840 1.00 96.94 1149 ALA A C 1
ATOM 8807 O O . ALA A 1 1149 ? -34.515 -34.144 50.900 1.00 96.94 1149 ALA A O 1
ATOM 8808 N N . ASN A 1 1150 ? -35.768 -35.732 51.917 1.00 97.50 1150 ASN A N 1
ATOM 8809 C CA . ASN A 1 1150 ? -35.245 -35.520 53.270 1.00 97.50 1150 ASN A CA 1
ATOM 8810 C C . ASN A 1 1150 ? -33.718 -35.663 53.284 1.00 97.50 1150 ASN A C 1
ATOM 8812 O O . ASN A 1 1150 ? -33.180 -36.683 52.854 1.00 97.50 1150 ASN A O 1
ATOM 8816 N N . GLY A 1 1151 ? -33.045 -34.644 53.804 1.00 95.44 1151 GLY A N 1
ATOM 8817 C CA . GLY A 1 1151 ? -31.597 -34.582 53.932 1.00 95.44 1151 GLY A CA 1
ATOM 8818 C C . GLY A 1 1151 ? -30.843 -34.207 52.656 1.00 95.44 1151 GLY A C 1
ATOM 8819 O O . GLY A 1 1151 ? -29.622 -34.332 52.627 1.00 95.44 1151 GLY A O 1
ATOM 8820 N N . THR A 1 1152 ? -31.531 -33.738 51.609 1.00 98.06 1152 THR A N 1
ATOM 8821 C CA . THR A 1 1152 ? -30.849 -33.172 50.432 1.00 98.06 1152 THR A CA 1
ATOM 8822 C C . THR A 1 1152 ? -30.170 -31.862 50.810 1.00 98.06 1152 THR A C 1
ATOM 8824 O O . THR A 1 1152 ? -30.764 -31.032 51.497 1.00 98.06 1152 THR A O 1
ATOM 8827 N N . ASN A 1 1153 ? -28.928 -31.674 50.371 1.00 98.19 1153 ASN A N 1
ATOM 8828 C CA . ASN A 1 1153 ? -28.123 -30.540 50.793 1.00 98.19 1153 ASN A CA 1
ATOM 8829 C C . ASN A 1 1153 ? -28.615 -29.194 50.228 1.00 98.19 1153 ASN A C 1
ATOM 8831 O O . ASN A 1 1153 ? -29.164 -29.139 49.124 1.00 98.19 1153 ASN A O 1
ATOM 8835 N N . ILE A 1 1154 ? -28.371 -28.113 50.971 1.00 98.12 1154 ILE A N 1
ATOM 8836 C CA . ILE A 1 1154 ? -28.594 -26.733 50.527 1.00 98.12 1154 ILE A CA 1
ATOM 8837 C C . ILE A 1 1154 ? -27.233 -26.030 50.423 1.00 98.12 1154 ILE A C 1
ATOM 8839 O O . ILE A 1 1154 ? -26.387 -26.150 51.307 1.00 98.12 1154 ILE A O 1
ATOM 8843 N N . ARG A 1 1155 ? -26.994 -25.338 49.306 1.00 97.62 1155 ARG A N 1
ATOM 8844 C CA . ARG A 1 1155 ? -25.664 -24.846 48.900 1.00 97.62 1155 ARG A CA 1
ATOM 8845 C C . ARG A 1 1155 ? -25.746 -23.529 48.125 1.00 97.62 1155 ARG A C 1
ATOM 8847 O O . ARG A 1 1155 ? -26.833 -23.106 47.742 1.00 97.62 1155 ARG A O 1
ATOM 8854 N N . LEU A 1 1156 ? -24.600 -22.919 47.826 1.00 97.56 1156 LEU A N 1
ATOM 8855 C CA . LEU A 1 1156 ? -24.499 -21.908 46.772 1.00 97.56 1156 LEU A CA 1
ATOM 8856 C C . LEU A 1 1156 ? -24.437 -22.548 45.383 1.00 97.56 1156 LEU A C 1
ATOM 8858 O O . LEU A 1 1156 ? -23.679 -23.490 45.139 1.00 97.56 1156 LEU A O 1
ATOM 8862 N N . TRP A 1 1157 ? -25.146 -21.962 44.424 1.00 97.31 1157 TRP A N 1
ATOM 8863 C CA . TRP A 1 1157 ? -24.994 -22.278 43.003 1.00 97.31 1157 TRP A CA 1
ATOM 8864 C C . TRP A 1 1157 ? -25.242 -21.041 42.148 1.00 97.31 1157 TRP A C 1
ATOM 8866 O O . TRP A 1 1157 ? -25.840 -20.075 42.610 1.00 97.31 1157 TRP A O 1
ATOM 8876 N N . THR A 1 1158 ? -24.763 -21.052 40.906 1.00 94.38 1158 THR A N 1
ATOM 8877 C CA . THR A 1 1158 ? -25.013 -19.956 39.961 1.00 94.38 1158 THR A CA 1
ATOM 8878 C C . THR A 1 1158 ? -26.510 -19.857 39.668 1.00 94.38 1158 THR A C 1
ATOM 8880 O O . THR A 1 1158 ? -27.153 -20.891 39.442 1.00 94.38 1158 THR A O 1
ATOM 8883 N N . ASP A 1 1159 ? -27.054 -18.638 39.663 1.00 90.69 1159 ASP A N 1
ATOM 8884 C CA . ASP A 1 1159 ? -28.456 -18.403 39.300 1.00 90.69 1159 ASP A CA 1
ATOM 8885 C C . ASP A 1 1159 ? -28.745 -18.950 37.891 1.00 90.69 1159 ASP A C 1
ATOM 8887 O O . ASP A 1 1159 ? -28.045 -18.663 36.918 1.00 90.69 1159 ASP A O 1
ATOM 8891 N N . ASN A 1 1160 ? -29.765 -19.797 37.812 1.00 88.31 1160 ASN A N 1
ATOM 8892 C CA . ASN A 1 1160 ? -30.302 -20.388 36.590 1.00 88.31 1160 ASN A CA 1
ATOM 8893 C C . ASN A 1 1160 ? -31.840 -20.331 36.556 1.00 88.31 1160 ASN A C 1
ATOM 8895 O O . ASN A 1 1160 ? -32.465 -20.948 35.692 1.00 88.31 1160 ASN A O 1
ATOM 8899 N N . GLY A 1 1161 ? -32.460 -19.623 37.505 1.00 85.94 1161 GLY A N 1
ATOM 8900 C CA . GLY A 1 1161 ? -33.901 -19.427 37.590 1.00 85.94 1161 GLY A CA 1
ATOM 8901 C C . GLY A 1 1161 ? -34.748 -20.687 37.812 1.00 85.94 1161 GLY A C 1
ATOM 8902 O O . GLY A 1 1161 ? -35.976 -20.581 37.741 1.00 85.94 1161 GLY A O 1
ATOM 8903 N N . THR A 1 1162 ? -34.178 -21.870 38.067 1.00 92.94 1162 THR A N 1
ATOM 8904 C CA . THR A 1 1162 ? -34.966 -23.107 38.250 1.00 92.94 1162 THR A CA 1
ATOM 8905 C C . THR A 1 1162 ? -35.758 -23.126 39.565 1.00 92.94 1162 THR A C 1
ATOM 8907 O O . THR A 1 1162 ? -35.537 -22.328 40.474 1.00 92.94 1162 THR A O 1
ATOM 8910 N N . ALA A 1 1163 ? -36.699 -24.067 39.699 1.00 93.56 1163 ALA A N 1
ATOM 8911 C CA . ALA A 1 1163 ? -37.473 -24.255 40.932 1.00 93.56 1163 ALA A CA 1
ATOM 8912 C C . ALA A 1 1163 ? -36.617 -24.690 42.144 1.00 93.56 1163 ALA A C 1
ATOM 8914 O O . ALA A 1 1163 ? -37.057 -24.528 43.279 1.00 93.56 1163 ALA A O 1
ATOM 8915 N N . ALA A 1 1164 ? -35.396 -25.190 41.918 1.00 95.75 1164 ALA A N 1
ATOM 8916 C CA . ALA A 1 1164 ? -34.436 -25.554 42.964 1.00 95.75 1164 ALA A CA 1
ATOM 8917 C C . ALA A 1 1164 ? -33.863 -24.344 43.726 1.00 95.75 1164 ALA A C 1
ATOM 8919 O O . ALA A 1 1164 ? -33.303 -24.513 44.805 1.00 95.75 1164 ALA A O 1
ATOM 8920 N N . GLN A 1 1165 ? -34.008 -23.137 43.170 1.00 97.50 1165 GLN A N 1
ATOM 8921 C CA . GLN A 1 1165 ? -33.433 -21.890 43.690 1.00 97.50 1165 GLN A CA 1
ATOM 8922 C C . GLN A 1 1165 ? -34.502 -20.927 44.235 1.00 97.50 1165 GLN A C 1
ATOM 8924 O O . GLN A 1 1165 ? -34.212 -19.784 44.589 1.00 97.50 1165 GLN A O 1
ATOM 8929 N N . ARG A 1 1166 ? -35.762 -21.382 44.273 1.00 97.38 1166 ARG A N 1
ATOM 8930 C CA . ARG A 1 1166 ? -36.944 -20.586 44.611 1.00 97.38 1166 ARG A CA 1
ATOM 8931 C C . ARG A 1 1166 ? -37.599 -21.108 45.887 1.00 97.38 1166 ARG A C 1
ATOM 8933 O O . ARG A 1 1166 ? -37.917 -22.292 45.996 1.00 97.38 1166 ARG A O 1
ATOM 8940 N N . TRP A 1 1167 ? -37.865 -20.193 46.808 1.00 97.44 1167 TRP A N 1
ATOM 8941 C CA . TRP A 1 1167 ? -38.284 -20.479 48.174 1.00 97.44 1167 TRP A CA 1
ATOM 8942 C C . TRP A 1 1167 ? -39.535 -19.668 48.534 1.00 97.44 1167 TRP A C 1
ATOM 8944 O O . TRP A 1 1167 ? -39.529 -18.443 48.478 1.00 97.44 1167 TRP A O 1
ATOM 8954 N N . ILE A 1 1168 ? -40.633 -20.340 48.863 1.00 96.38 1168 ILE A N 1
ATOM 8955 C CA . ILE A 1 1168 ? -41.907 -19.730 49.269 1.00 96.38 1168 ILE A CA 1
ATOM 8956 C C . ILE A 1 1168 ? -41.869 -19.582 50.793 1.00 96.38 1168 ILE A C 1
ATOM 8958 O O . ILE A 1 1168 ? -41.609 -20.569 51.473 1.00 96.38 1168 ILE A O 1
ATOM 8962 N N . GLY A 1 1169 ? -42.075 -18.377 51.330 1.00 84.94 1169 GLY A N 1
ATOM 8963 C CA . GLY A 1 1169 ? -41.922 -18.078 52.763 1.00 84.94 1169 GLY A CA 1
ATOM 8964 C C . GLY A 1 1169 ? -42.987 -17.153 53.316 1.00 84.94 1169 GLY A C 1
ATOM 8965 O O . GLY A 1 1169 ? -43.736 -16.572 52.500 1.00 84.94 1169 GLY A O 1
#

Sequence (1169 aa):
MVRGKHAKPSQTVEKVKKTSTVLAATFATGVMAVSGTQLATAALAAPEQDNHVRTVDVQQESVAQQQSAGVPDVDSTLNPPAPSSTNRTEQAPVTSLQQQDASQSQSAQANHNMYEENPTVPLPEKIAASIPDDADVVGPDYARSADNATLWKLDTGEVVTDPALVGTPDNPPDPLAVSNGRRFLRVPVSRVREEMAQAGRSSQARVQTQVQHNQDGNSTDQAGQAAGQSSQSQQAENSSAASPQDLVNTSAAHEADQKSSDGAVHGTFARAHISGATLSTSAGKFAGSTQATTLQGNQFGAHWGSDTGGAAFKDYRGRTMVYQARLFADISQWQGYPDWNQVKNSGIQGVIIRIGWGTSGVDTSAKYNIEQAKKQGIPFGVYLFSYAENGSEAHQEGMNTVNLLRRYGVSPSDLSLPVYYDLEKYRLSSSIYDSIANNWWSALQAYGYKNLALYANTSWYNTYLNTPNLHAKAGWVAQYGALLQYRNFTSPSKFFGWQYSSEGRVAGIDGNVDLNAFGYTEPVSNPWQGQQGSDQAGVDITRYPQVNIPQGEYYINSAVNSGQVALDVPRASATNNLGLQVWNGNQLKNQKYRFTRNSDGTYTIVNVGSGKALEVSAAQLVKGKNLQQYTPNGTRAQRWILRSAGNGQVYIQSVLGNMVIDLAGGSTANGNRVQLWSPNLNVAQKWILSSSTVSIPSGMAKIQASSASNQVWDIPSAQKGNSVRAQMYRWNRTQAQVYKFTSVGNGLYTIANLHSGKLLEVRYGSDANGASVQQYQANGTQAQKWVVRDGGNGTVMFQNLNSGLFIDIPSANTSNGSQLQQWEGNGSSAQKFRVVGLQASDLAPQKQTQRQKLDELAQSHRNDVKDGTYRFAAASNSQFVLDIDSASTTDHANARLWSQNGTSAQEWNLTHDSYGYVQLTNVGTGKVLTVSSGKAGQAVNVDQLGRLNTTDESQYRQKWIAQKTSRGIVLLSALDSSYALDIDSNFMHDATNVRLWKTDGTPAQAWNLQSPLVGTARADAMAKAFRYQLSDGAHRFASAANQDYVIDLHGGFRNDQTNIWLWKQNGTSAQLWIVSHDSQGFVTLTNASTGKALDVQWARSTRGENIWQYTKNNSRAQKWIAVRVGNAFVFHSAMDPSYVIDLDSARVANGTNIRLWTDNGTAAQRWIG